Protein AF-A0AAV1R5T8-F1 (afdb_monomer)

Structure (mmCIF, N/CA/C/O backbone):
data_AF-A0AAV1R5T8-F1
#
_entry.id   AF-A0AAV1R5T8-F1
#
loop_
_atom_site.group_PDB
_atom_site.id
_atom_site.type_symbol
_atom_site.label_atom_id
_atom_site.label_alt_id
_atom_site.label_comp_id
_atom_site.label_asym_id
_atom_site.label_entity_id
_atom_site.label_seq_id
_atom_site.pdbx_PDB_ins_code
_atom_site.Cartn_x
_atom_site.Cartn_y
_atom_site.Cartn_z
_atom_site.occupancy
_atom_site.B_iso_or_equiv
_atom_site.auth_seq_id
_atom_site.auth_comp_id
_atom_site.auth_asym_id
_atom_site.auth_atom_id
_atom_site.pdbx_PDB_model_num
ATOM 1 N N . MET A 1 1 ? 47.160 17.106 17.267 1.00 52.09 1 MET A N 1
ATOM 2 C CA . MET A 1 1 ? 46.438 16.425 16.166 1.00 52.09 1 MET A CA 1
ATOM 3 C C . MET A 1 1 ? 45.135 17.166 15.916 1.00 52.09 1 MET A C 1
ATOM 5 O O . MET A 1 1 ? 44.342 17.257 16.837 1.00 52.09 1 MET A O 1
ATOM 9 N N . ILE A 1 2 ? 44.913 17.713 14.718 1.00 58.47 2 ILE A N 1
ATOM 10 C CA . ILE A 1 2 ? 43.617 18.322 14.364 1.00 58.47 2 ILE A CA 1
ATOM 11 C C . ILE A 1 2 ? 42.594 17.185 14.203 1.00 58.47 2 ILE A C 1
ATOM 13 O O . ILE A 1 2 ? 42.818 16.292 13.373 1.00 58.47 2 ILE A O 1
ATOM 17 N N . ALA A 1 3 ? 41.533 17.188 15.016 1.00 66.19 3 ALA A N 1
ATOM 18 C CA . ALA A 1 3 ? 40.432 16.226 14.941 1.00 66.19 3 ALA A CA 1
ATOM 19 C C . ALA A 1 3 ? 39.718 16.327 13.580 1.00 66.19 3 ALA A C 1
ATOM 21 O O . ALA A 1 3 ? 39.621 17.414 13.014 1.00 66.19 3 ALA A O 1
ATOM 22 N N . SER A 1 4 ? 39.272 15.193 13.026 1.00 74.44 4 SER A N 1
ATOM 23 C CA . SER A 1 4 ? 38.380 15.202 11.854 1.00 74.44 4 SER A CA 1
ATOM 24 C C . SER A 1 4 ? 36.944 15.305 12.356 1.00 74.44 4 SER A C 1
ATOM 26 O O . SER A 1 4 ? 36.599 14.602 13.302 1.00 74.44 4 SER A O 1
ATOM 28 N N . LEU A 1 5 ? 36.143 16.178 11.751 1.00 81.00 5 LEU A N 1
ATOM 29 C CA . LEU A 1 5 ? 34.756 16.430 12.127 1.00 81.00 5 LEU A CA 1
ATOM 30 C C . LEU A 1 5 ? 33.837 16.041 10.965 1.00 81.00 5 LEU A C 1
ATOM 32 O O . LEU A 1 5 ? 34.091 16.433 9.831 1.00 81.00 5 LEU A O 1
ATOM 36 N N . LEU A 1 6 ? 32.801 15.258 11.251 1.00 82.75 6 LEU A N 1
ATOM 37 C CA . LEU A 1 6 ? 31.716 14.944 10.324 1.00 82.75 6 LEU A CA 1
ATOM 38 C C . LEU A 1 6 ? 30.458 15.587 10.899 1.00 82.75 6 LEU A C 1
ATOM 40 O O . LEU A 1 6 ? 30.090 15.279 12.032 1.00 82.75 6 LEU A O 1
ATOM 44 N N . VAL A 1 7 ? 29.852 16.509 10.157 1.00 83.25 7 VAL A N 1
ATOM 45 C CA . VAL A 1 7 ? 28.670 17.262 10.591 1.00 83.25 7 VAL A CA 1
ATOM 46 C C . VAL A 1 7 ? 27.479 16.824 9.753 1.00 83.25 7 VAL A C 1
ATOM 48 O O . VAL A 1 7 ? 27.543 16.846 8.527 1.00 83.25 7 VAL A O 1
ATOM 51 N N . PHE A 1 8 ? 26.393 16.438 10.412 1.00 84.75 8 PHE A N 1
ATOM 52 C CA . PHE A 1 8 ? 25.142 16.056 9.767 1.00 84.75 8 PHE A CA 1
ATOM 53 C C . PHE A 1 8 ? 24.194 17.257 9.784 1.00 84.75 8 PHE A C 1
ATOM 55 O O . PHE A 1 8 ? 23.978 17.851 10.838 1.00 84.75 8 PHE A O 1
ATOM 62 N N . LEU A 1 9 ? 23.671 17.627 8.618 1.00 84.38 9 LEU A N 1
ATOM 63 C CA . LEU A 1 9 ? 22.813 18.785 8.393 1.00 84.38 9 LEU A CA 1
ATOM 64 C C . LEU A 1 9 ? 21.430 18.303 7.978 1.00 84.38 9 LEU A C 1
ATOM 66 O O . LEU A 1 9 ? 21.309 17.473 7.078 1.00 84.38 9 LEU A O 1
ATOM 70 N N . SER A 1 10 ? 20.402 18.845 8.610 1.00 84.69 10 SER A N 1
ATOM 71 C CA . SER A 1 10 ? 19.007 18.494 8.360 1.00 84.69 10 SER A CA 1
ATOM 72 C C . SER A 1 10 ? 18.332 19.584 7.524 1.00 84.69 10 SER A C 1
ATOM 74 O O . SER A 1 10 ? 18.304 20.742 7.937 1.00 84.69 10 SER A O 1
ATOM 76 N N . GLY A 1 11 ? 17.777 19.217 6.367 1.00 77.94 11 GLY A N 1
ATOM 77 C CA . GLY A 1 11 ? 17.143 20.148 5.426 1.00 77.94 11 GLY A CA 1
ATOM 78 C C . GLY A 1 11 ? 15.729 20.586 5.812 1.00 77.94 11 GLY A C 1
ATOM 79 O O . GLY A 1 11 ? 15.272 21.636 5.368 1.00 77.94 11 GLY A O 1
ATOM 80 N N . LYS A 1 12 ? 15.047 19.830 6.682 1.00 81.88 12 LYS A N 1
ATOM 81 C CA . LYS A 1 12 ? 13.754 20.194 7.289 1.00 81.88 12 LYS A CA 1
ATOM 82 C C . LYS A 1 12 ? 13.894 20.455 8.789 1.00 81.88 12 LYS A C 1
ATOM 84 O O . LYS A 1 12 ? 12.944 20.249 9.546 1.00 81.88 12 LYS A O 1
ATOM 89 N N . ASP A 1 13 ? 15.075 20.889 9.239 1.00 82.56 13 ASP A N 1
ATOM 90 C CA . ASP A 1 13 ? 15.246 21.291 10.635 1.00 82.56 13 ASP A CA 1
ATOM 91 C C . ASP A 1 13 ? 14.429 22.561 10.905 1.00 82.56 13 ASP A C 1
ATOM 93 O O . ASP A 1 13 ? 14.729 23.629 10.376 1.00 82.56 13 ASP A O 1
ATOM 97 N N . GLN A 1 14 ? 13.370 22.437 11.703 1.00 81.56 14 GLN A N 1
ATOM 98 C CA . GLN A 1 14 ? 12.551 23.573 12.134 1.00 81.56 14 GLN A CA 1
ATOM 99 C C . GLN A 1 14 ? 12.948 24.085 13.526 1.00 81.56 14 GLN A C 1
ATOM 101 O O . GLN A 1 14 ? 12.390 25.080 13.985 1.00 81.56 14 GLN A O 1
ATOM 106 N N . LEU A 1 15 ? 13.870 23.405 14.219 1.00 83.69 15 LEU A N 1
ATOM 107 C CA . LEU A 1 15 ? 14.273 23.738 15.586 1.00 83.69 15 LEU A CA 1
ATOM 108 C C . LEU A 1 15 ? 15.527 24.610 15.617 1.00 83.69 15 LEU A C 1
ATOM 110 O O . LEU A 1 15 ? 15.594 25.536 16.424 1.00 83.69 15 LEU A O 1
ATOM 114 N N . LEU A 1 16 ? 16.510 24.329 14.759 1.00 81.44 16 LEU A N 1
ATOM 115 C CA . LEU A 1 16 ? 17.770 25.071 14.681 1.00 81.44 16 LEU A CA 1
ATOM 116 C C . LEU A 1 16 ? 18.184 25.327 13.222 1.00 81.44 16 LEU A C 1
ATOM 118 O O . LEU A 1 16 ? 17.841 24.538 12.342 1.00 81.44 16 LEU A O 1
ATOM 122 N N . PRO A 1 17 ? 18.974 26.385 12.949 1.00 84.00 17 PRO A N 1
ATOM 123 C CA . PRO A 1 17 ? 19.502 26.675 11.616 1.00 84.00 17 PRO A CA 1
ATOM 124 C C . PRO A 1 17 ? 20.659 25.719 11.268 1.00 84.00 17 PRO A C 1
ATOM 126 O O . PRO A 1 17 ? 21.823 26.112 11.175 1.00 84.00 17 PRO A O 1
ATOM 129 N N . SER A 1 18 ? 20.333 24.431 11.117 1.00 84.81 18 SER A N 1
ATOM 130 C CA . SER A 1 18 ? 21.282 23.326 10.936 1.00 84.81 18 SER A CA 1
ATOM 131 C C . SER A 1 18 ? 22.239 23.573 9.769 1.00 84.81 18 SER A C 1
ATOM 133 O O . SER A 1 18 ? 23.448 23.405 9.913 1.00 84.81 18 SER A O 1
ATOM 135 N N . GLU A 1 19 ? 21.722 24.042 8.631 1.00 81.19 19 GLU A N 1
ATOM 136 C CA . GLU A 1 19 ? 22.526 24.306 7.432 1.00 81.19 19 GLU A CA 1
ATOM 137 C C . GLU A 1 19 ? 23.523 25.450 7.633 1.00 81.19 19 GLU A C 1
ATOM 139 O O . GLU A 1 19 ? 24.717 25.268 7.385 1.00 81.19 19 GLU A O 1
ATOM 144 N N . GLU A 1 20 ? 23.063 26.587 8.161 1.00 82.62 20 GLU A N 1
ATOM 145 C CA . GLU A 1 20 ? 23.909 27.760 8.401 1.00 82.62 20 GLU A CA 1
ATOM 146 C C . GLU A 1 20 ? 25.035 27.447 9.396 1.00 82.62 20 GLU A C 1
ATOM 148 O O . GLU A 1 20 ? 26.203 27.783 9.164 1.00 82.62 20 GLU A O 1
ATOM 153 N N . GLU A 1 21 ? 24.706 26.744 10.484 1.00 85.81 21 GLU A N 1
ATOM 154 C CA . GLU A 1 21 ? 25.679 26.331 11.494 1.00 85.81 21 GLU A CA 1
ATOM 155 C C . GLU A 1 21 ? 26.662 25.291 10.938 1.00 85.81 21 GLU A C 1
ATOM 157 O O . GLU A 1 21 ? 27.874 25.365 11.171 1.00 85.81 21 GLU A O 1
ATOM 162 N N . GLY A 1 22 ? 26.169 24.377 10.104 1.00 84.31 22 GLY A N 1
ATOM 163 C CA . GLY A 1 22 ? 26.983 23.466 9.314 1.00 84.31 22 GLY A CA 1
ATOM 164 C C . GLY A 1 22 ? 28.006 24.177 8.439 1.00 84.31 22 GLY A C 1
ATOM 165 O O . GLY A 1 22 ? 29.194 23.836 8.470 1.00 84.31 22 GLY A O 1
ATOM 166 N N . GLN A 1 23 ? 27.581 25.173 7.657 1.00 81.19 23 GLN A N 1
ATOM 167 C CA . GLN A 1 23 ? 28.487 25.987 6.840 1.00 81.19 23 GLN A CA 1
ATOM 168 C C . GLN A 1 23 ? 29.521 26.704 7.711 1.00 81.19 23 GLN A C 1
ATOM 170 O O . GLN A 1 23 ? 30.706 26.743 7.359 1.00 81.19 23 GLN A O 1
ATOM 175 N N . ARG A 1 24 ? 29.106 27.252 8.859 1.00 86.44 24 ARG A N 1
ATOM 176 C CA . ARG A 1 24 ? 30.006 27.939 9.794 1.00 86.44 24 ARG A CA 1
ATOM 177 C C . ARG A 1 24 ? 31.109 27.004 10.292 1.00 86.44 24 ARG A C 1
ATOM 179 O O . ARG A 1 24 ? 32.288 27.363 10.221 1.00 86.44 24 ARG A O 1
ATOM 186 N N . LEU A 1 25 ? 30.753 25.795 10.735 1.00 83.12 25 LEU A N 1
ATOM 187 C CA . LEU A 1 25 ? 31.705 24.774 11.192 1.00 83.12 25 LEU A CA 1
ATOM 188 C C . LEU A 1 25 ? 32.629 24.301 10.066 1.00 83.12 25 LEU A C 1
ATOM 190 O O . LEU A 1 25 ? 33.838 24.165 10.268 1.00 83.12 25 LEU A O 1
ATOM 194 N N . PHE A 1 26 ? 32.090 24.109 8.863 1.00 79.44 26 PHE A N 1
ATOM 195 C CA . PHE A 1 26 ? 32.865 23.734 7.682 1.00 79.44 26 PHE A CA 1
ATOM 196 C C . PHE A 1 26 ? 33.926 24.779 7.304 1.00 79.44 26 PHE A C 1
ATOM 198 O O . PHE A 1 26 ? 35.073 24.429 6.993 1.00 79.44 26 PHE A O 1
ATOM 205 N N . ARG A 1 27 ? 33.581 26.071 7.395 1.00 79.12 27 ARG A N 1
ATOM 206 C CA . ARG A 1 27 ? 34.517 27.188 7.181 1.00 79.12 27 ARG A CA 1
ATOM 207 C C . ARG A 1 27 ? 35.573 27.258 8.289 1.00 79.12 27 ARG A C 1
ATOM 209 O O . ARG A 1 27 ? 36.755 27.402 7.985 1.00 79.12 27 ARG A O 1
ATOM 216 N N . ALA A 1 28 ? 35.170 27.092 9.548 1.00 81.62 28 ALA A N 1
ATOM 217 C CA . ALA A 1 28 ? 36.048 27.246 10.709 1.00 81.62 28 ALA A CA 1
ATOM 218 C C . ALA A 1 28 ? 37.035 26.080 10.920 1.00 81.62 28 ALA A C 1
ATOM 220 O O . ALA A 1 28 ? 38.149 26.298 11.397 1.00 81.62 28 ALA A O 1
ATOM 221 N N . ILE A 1 29 ? 36.656 24.840 10.583 1.00 79.38 29 ILE A N 1
ATOM 222 C CA . ILE A 1 29 ? 37.430 23.640 10.942 1.00 79.38 29 ILE A CA 1
ATOM 223 C C . ILE A 1 29 ? 38.128 23.051 9.703 1.00 79.38 29 ILE A C 1
ATOM 225 O O . ILE A 1 29 ? 37.461 22.665 8.742 1.00 79.38 29 ILE A O 1
ATOM 229 N N . PRO A 1 30 ? 39.473 22.922 9.687 1.00 71.56 30 PRO A N 1
ATOM 230 C CA . PRO A 1 30 ? 40.217 22.444 8.515 1.00 71.56 30 PRO A CA 1
ATOM 231 C C . PRO A 1 30 ? 39.882 21.020 8.046 1.00 71.56 30 PRO A C 1
ATOM 233 O O . PRO A 1 30 ? 39.973 20.743 6.856 1.00 71.56 30 PRO A O 1
ATOM 236 N N . LYS A 1 31 ? 39.489 20.115 8.954 1.00 74.75 31 LYS A N 1
ATOM 237 C CA . LYS A 1 31 ? 39.166 18.706 8.651 1.00 74.75 31 LYS A CA 1
ATOM 238 C C . LYS A 1 31 ? 37.678 18.392 8.858 1.00 74.75 31 LYS A C 1
ATOM 240 O O . LYS A 1 31 ? 37.362 17.384 9.484 1.00 74.75 31 LYS A O 1
ATOM 245 N N . CYS A 1 32 ? 36.801 19.270 8.377 1.00 76.81 32 CYS A N 1
ATOM 246 C CA . CYS A 1 32 ? 35.347 19.120 8.452 1.00 76.81 32 CYS A CA 1
ATOM 247 C C . CYS A 1 32 ? 34.764 18.564 7.139 1.00 76.81 32 CYS A C 1
ATOM 249 O O . CYS A 1 32 ? 35.170 19.020 6.072 1.00 76.81 32 CYS A O 1
ATOM 251 N N . GLU A 1 33 ? 33.822 17.622 7.221 1.00 78.31 33 GLU A N 1
ATOM 252 C CA . GLU A 1 33 ? 32.957 17.157 6.123 1.00 78.31 33 GLU A CA 1
ATOM 253 C C . GLU A 1 33 ? 31.493 17.368 6.545 1.00 78.31 33 GLU A C 1
ATOM 255 O O . GLU A 1 33 ? 31.105 16.943 7.632 1.00 78.31 33 GLU A O 1
ATOM 260 N N . ASN A 1 34 ? 30.684 18.013 5.698 1.00 78.88 34 ASN A N 1
ATOM 261 C CA . ASN A 1 34 ? 29.251 18.208 5.941 1.00 78.88 34 ASN A CA 1
ATOM 262 C C . ASN A 1 34 ? 28.425 17.182 5.155 1.00 78.88 34 ASN A C 1
ATOM 264 O O . ASN A 1 34 ? 28.706 16.921 3.983 1.00 78.88 34 ASN A O 1
ATOM 268 N N . ARG A 1 35 ? 27.371 16.648 5.775 1.00 76.94 35 ARG A N 1
ATOM 269 C CA . ARG A 1 35 ? 26.418 15.706 5.180 1.00 76.94 35 ARG A CA 1
ATOM 270 C C . ARG A 1 35 ? 25.002 16.227 5.321 1.00 76.94 35 ARG A C 1
ATOM 272 O O . ARG A 1 35 ? 24.477 16.238 6.423 1.00 76.94 35 ARG A O 1
ATOM 279 N N . ARG A 1 36 ? 24.398 16.652 4.212 1.00 77.31 36 ARG A N 1
ATOM 280 C CA . ARG A 1 36 ? 23.038 17.199 4.184 1.00 77.31 36 ARG A CA 1
ATOM 281 C C . ARG A 1 36 ? 22.009 16.110 3.893 1.00 77.31 36 ARG A C 1
ATOM 283 O O . ARG A 1 36 ? 22.187 15.339 2.956 1.00 77.31 36 ARG A O 1
ATOM 290 N N . PHE A 1 37 ? 20.930 16.102 4.667 1.00 78.00 37 PHE A N 1
ATOM 291 C CA . PHE A 1 37 ? 19.773 15.226 4.523 1.00 78.00 37 PHE A CA 1
ATOM 292 C C . PHE A 1 37 ? 18.547 16.097 4.254 1.00 78.00 37 PHE A C 1
ATOM 294 O O . PHE A 1 37 ? 17.974 16.668 5.178 1.00 78.00 37 PHE A O 1
ATOM 301 N N . ASN A 1 38 ? 18.181 16.247 2.978 1.00 73.06 38 ASN A N 1
ATOM 302 C CA . ASN A 1 38 ? 17.183 17.231 2.533 1.00 73.06 38 ASN A CA 1
ATOM 303 C C . ASN A 1 38 ? 15.792 17.012 3.145 1.00 73.06 38 ASN A C 1
ATOM 305 O O . ASN A 1 38 ? 15.079 17.977 3.397 1.00 73.06 38 ASN A O 1
ATOM 309 N N . ASP A 1 39 ? 15.420 15.755 3.386 1.00 75.25 39 ASP A N 1
ATOM 310 C CA . ASP A 1 39 ? 14.096 15.378 3.884 1.00 75.25 39 ASP A CA 1
ATOM 311 C C . ASP A 1 39 ? 14.064 15.038 5.373 1.00 75.25 39 ASP A C 1
ATOM 313 O O . ASP A 1 39 ? 12.988 14.752 5.898 1.00 75.25 39 ASP A O 1
ATOM 317 N N . SER A 1 40 ? 15.213 15.115 6.043 1.00 79.00 40 SER A N 1
ATOM 318 C CA . SER A 1 40 ? 15.314 14.856 7.473 1.00 79.00 40 SER A CA 1
ATOM 319 C C . SER A 1 40 ? 15.034 16.102 8.291 1.00 79.00 40 SER A C 1
ATOM 321 O O . SER A 1 40 ? 15.310 17.216 7.843 1.00 79.00 40 SER A O 1
ATOM 323 N N . GLY A 1 41 ? 14.467 15.894 9.476 1.00 83.56 41 GLY A N 1
ATOM 324 C CA . GLY A 1 41 ? 14.298 16.887 10.524 1.00 83.56 41 GLY A CA 1
ATOM 325 C C . GLY A 1 41 ? 15.442 16.855 11.541 1.00 83.56 41 GLY A C 1
ATOM 326 O O . GLY A 1 41 ? 16.434 16.138 11.399 1.00 83.56 41 GLY A O 1
ATOM 327 N N . HIS A 1 42 ? 15.284 17.632 12.615 1.00 85.00 42 HIS A N 1
ATOM 328 C CA . HIS A 1 42 ? 16.313 17.841 13.642 1.00 85.00 42 HIS A CA 1
ATOM 329 C C . HIS A 1 42 ? 16.928 16.540 14.198 1.00 85.00 42 HIS A C 1
ATOM 331 O O . HIS A 1 42 ? 18.110 16.482 14.532 1.00 85.00 42 HIS A O 1
ATOM 337 N N . PHE A 1 43 ? 16.136 15.466 14.258 1.00 84.69 43 PHE A N 1
ATOM 338 C CA . PHE A 1 43 ? 16.534 14.158 14.778 1.00 84.69 43 PHE A CA 1
ATOM 339 C C . PHE A 1 43 ? 16.965 13.173 13.678 1.00 84.69 43 PHE A C 1
ATOM 341 O O . PHE A 1 43 ? 16.657 11.988 13.757 1.00 84.69 43 PHE A O 1
ATOM 348 N N . LEU A 1 44 ? 17.712 13.641 12.673 1.00 80.00 44 LEU A N 1
ATOM 349 C CA . LEU A 1 44 ? 18.084 12.867 11.477 1.00 80.00 44 LEU A CA 1
ATOM 350 C C . LEU A 1 44 ? 18.693 11.474 11.744 1.00 80.00 44 LEU A C 1
ATOM 352 O O . LEU A 1 44 ? 18.523 10.570 10.931 1.00 80.00 44 LEU A O 1
ATOM 356 N N . LEU A 1 45 ? 19.401 11.268 12.864 1.00 79.06 45 LEU A N 1
ATOM 357 C CA . LEU A 1 45 ? 20.021 9.975 13.208 1.00 79.06 45 LEU A CA 1
ATOM 358 C C . LEU A 1 45 ? 19.019 8.928 13.730 1.00 79.06 45 LEU A C 1
ATOM 360 O O . LEU A 1 45 ? 19.389 7.767 13.877 1.00 79.06 45 LEU A O 1
ATOM 364 N N . LEU A 1 46 ? 17.783 9.336 14.033 1.00 77.50 46 LEU A N 1
ATOM 365 C CA . LEU A 1 46 ? 16.691 8.462 14.478 1.00 77.50 46 LEU A CA 1
ATOM 366 C C . LEU A 1 46 ? 15.700 8.139 13.349 1.00 77.50 46 LEU A C 1
ATOM 368 O O . LEU A 1 46 ? 14.744 7.400 13.565 1.00 77.50 46 LEU A O 1
ATOM 372 N N . GLU A 1 47 ? 15.891 8.713 12.162 1.00 78.94 47 GLU A N 1
ATOM 373 C CA . GLU A 1 47 ? 14.993 8.512 11.029 1.00 78.94 47 GLU A CA 1
ATOM 374 C C . GLU A 1 47 ? 15.323 7.226 10.259 1.00 78.94 47 GLU A C 1
ATOM 376 O O . GLU A 1 47 ? 16.484 6.931 9.952 1.00 78.94 47 GLU A O 1
ATOM 381 N N . ASP A 1 48 ? 14.276 6.469 9.917 1.00 61.31 48 ASP A N 1
ATOM 382 C CA . ASP A 1 48 ? 14.380 5.233 9.140 1.00 61.31 48 ASP A CA 1
ATOM 383 C C . ASP A 1 48 ? 15.056 5.514 7.781 1.00 61.31 48 ASP A C 1
ATOM 385 O O . ASP A 1 48 ? 14.572 6.300 6.971 1.00 61.31 48 ASP A O 1
ATOM 389 N N . GLY A 1 49 ? 16.182 4.839 7.516 1.00 64.69 49 GLY A N 1
ATOM 390 C CA . GLY A 1 49 ? 16.945 4.961 6.265 1.00 64.69 49 GLY A CA 1
ATOM 391 C C . GLY A 1 49 ? 18.346 5.568 6.409 1.00 64.69 49 GLY A C 1
ATOM 392 O O . GLY A 1 49 ? 19.174 5.361 5.510 1.00 64.69 49 GLY A O 1
ATOM 393 N N . ASN A 1 50 ? 18.641 6.210 7.544 1.00 72.38 50 ASN A N 1
ATOM 394 C CA . ASN A 1 50 ? 19.930 6.838 7.851 1.00 72.38 50 ASN A CA 1
ATOM 395 C C . ASN A 1 50 ? 20.826 5.910 8.698 1.00 72.38 50 ASN A C 1
ATOM 397 O O . ASN A 1 50 ? 20.891 6.019 9.919 1.00 72.38 50 ASN A O 1
ATOM 401 N N . ASP A 1 51 ? 21.541 4.981 8.052 1.00 77.94 51 ASP A N 1
ATOM 402 C CA . ASP A 1 51 ? 22.509 4.104 8.733 1.00 77.94 51 ASP A CA 1
ATOM 403 C C . ASP A 1 51 ? 23.845 4.832 8.952 1.00 77.94 51 ASP A C 1
ATOM 405 O O . ASP A 1 51 ? 24.639 5.026 8.025 1.00 77.94 51 ASP A O 1
ATOM 409 N N . LEU A 1 52 ? 24.112 5.207 10.206 1.00 81.38 52 LEU A N 1
ATOM 410 C CA . LEU A 1 52 ? 25.342 5.885 10.609 1.00 81.38 52 LEU A CA 1
ATOM 411 C C . LEU A 1 52 ? 26.606 5.089 10.245 1.00 81.38 52 LEU A C 1
ATOM 413 O O . LEU A 1 52 ? 27.615 5.688 9.869 1.00 81.38 52 LEU A O 1
ATOM 417 N N . ALA A 1 53 ? 26.575 3.755 10.318 1.00 80.88 53 ALA A N 1
ATOM 418 C CA . ALA A 1 53 ? 27.724 2.929 9.964 1.00 80.88 53 ALA A CA 1
ATOM 419 C C . ALA A 1 53 ? 28.010 3.001 8.458 1.00 80.88 53 ALA A C 1
ATOM 421 O O . ALA A 1 53 ? 29.169 3.168 8.066 1.00 80.88 53 ALA A O 1
ATOM 422 N N . THR A 1 54 ? 26.974 2.939 7.617 1.00 80.12 54 THR A N 1
ATOM 423 C CA . THR A 1 54 ? 27.107 3.124 6.164 1.00 80.12 54 THR A CA 1
ATOM 424 C C . THR A 1 54 ? 27.620 4.521 5.828 1.00 80.12 54 THR A C 1
ATOM 426 O O . THR A 1 54 ? 28.579 4.638 5.067 1.00 80.12 54 THR A O 1
ATOM 429 N N . ILE A 1 55 ? 27.084 5.567 6.466 1.00 78.81 55 ILE A N 1
ATOM 430 C CA . ILE A 1 55 ? 27.513 6.953 6.222 1.00 78.81 55 ILE A CA 1
ATOM 431 C C . ILE A 1 55 ? 28.984 7.148 6.616 1.00 78.81 55 ILE A C 1
ATOM 433 O O . ILE A 1 55 ? 29.743 7.799 5.895 1.00 78.81 55 ILE A O 1
ATOM 437 N N . ILE A 1 56 ? 29.431 6.555 7.730 1.00 81.00 56 ILE A N 1
ATOM 438 C CA . ILE A 1 56 ? 30.837 6.606 8.162 1.00 81.00 56 ILE A CA 1
ATOM 439 C C . ILE A 1 56 ? 31.751 5.878 7.165 1.00 81.00 56 ILE A C 1
ATOM 441 O O . ILE A 1 56 ? 32.797 6.426 6.806 1.00 81.00 56 ILE A O 1
ATOM 445 N N . LYS A 1 57 ? 31.371 4.682 6.687 1.00 81.00 57 LYS A N 1
ATOM 446 C CA . LYS A 1 57 ? 32.109 3.957 5.629 1.00 81.00 57 LYS A CA 1
ATOM 447 C C . LYS A 1 57 ? 32.166 4.765 4.331 1.00 81.00 57 LYS A C 1
ATOM 449 O O . LYS A 1 57 ? 33.186 4.788 3.649 1.00 81.00 57 LYS A O 1
ATOM 454 N N . GLY A 1 58 ? 31.063 5.431 4.014 1.00 74.94 58 GLY A N 1
ATOM 455 C CA . GLY A 1 58 ? 30.873 6.271 2.848 1.00 74.94 58 GLY A CA 1
ATOM 456 C C . GLY A 1 58 ? 31.497 7.659 2.952 1.00 74.94 58 GLY A C 1
ATOM 457 O O . GLY A 1 58 ? 31.445 8.401 1.978 1.00 74.94 58 GLY A O 1
ATOM 458 N N . SER A 1 59 ? 32.071 8.044 4.096 1.00 76.06 59 SER A N 1
ATOM 459 C CA . SER A 1 59 ? 32.695 9.356 4.323 1.00 76.06 59 SER A CA 1
ATOM 460 C C . SER A 1 59 ? 34.189 9.342 4.021 1.00 76.06 59 SER A C 1
ATOM 462 O O . SER A 1 59 ? 34.884 8.349 4.241 1.00 76.06 59 SER A O 1
ATOM 464 N N . ALA A 1 60 ? 34.716 10.445 3.479 1.00 66.88 60 ALA A N 1
ATOM 465 C CA . ALA A 1 60 ? 36.066 10.463 2.929 1.00 66.88 60 ALA A CA 1
ATOM 466 C C . ALA A 1 60 ? 37.106 10.354 4.052 1.00 66.88 60 ALA A C 1
ATOM 468 O O . ALA A 1 60 ? 37.379 11.302 4.795 1.00 66.88 60 ALA A O 1
ATOM 469 N N . ALA A 1 61 ? 37.737 9.184 4.155 1.00 64.56 61 ALA A N 1
ATOM 470 C CA . ALA A 1 61 ? 38.803 8.902 5.107 1.00 64.56 61 ALA A CA 1
ATOM 471 C C . ALA A 1 61 ? 38.405 9.048 6.596 1.00 64.56 61 ALA A C 1
ATOM 473 O O . ALA A 1 61 ? 39.276 9.283 7.438 1.00 64.56 61 ALA A O 1
ATOM 474 N N . PHE A 1 62 ? 37.111 8.974 6.934 1.00 72.75 62 PHE A N 1
ATOM 475 C CA . PHE A 1 62 ? 36.639 9.201 8.307 1.00 72.75 62 PHE A CA 1
ATOM 476 C C . PHE A 1 62 ? 36.875 7.985 9.216 1.00 72.75 62 PHE A C 1
ATOM 478 O O . PHE A 1 62 ? 37.356 8.131 10.340 1.00 72.75 62 PHE A O 1
ATOM 485 N N . TYR A 1 63 ? 36.630 6.779 8.699 1.00 75.81 63 TYR A N 1
ATOM 486 C CA . TYR A 1 63 ? 36.990 5.527 9.363 1.00 75.81 63 TYR A CA 1
ATOM 487 C C . TYR A 1 63 ? 38.476 5.215 9.156 1.00 75.81 63 TYR A C 1
ATOM 489 O O . TYR A 1 63 ? 38.918 5.099 8.020 1.00 75.81 63 TYR A O 1
ATOM 497 N N . ARG A 1 64 ? 39.268 5.068 10.222 1.00 77.06 64 ARG A N 1
ATOM 498 C CA . ARG A 1 64 ? 40.697 4.709 10.141 1.00 77.06 64 ARG A CA 1
ATOM 499 C C . ARG A 1 64 ? 41.101 3.828 11.316 1.00 77.06 64 ARG A C 1
ATOM 501 O O . ARG A 1 64 ? 40.665 4.089 12.437 1.00 77.06 64 ARG A O 1
ATOM 508 N N . ARG A 1 65 ? 41.956 2.829 11.086 1.00 78.06 65 ARG A N 1
ATOM 509 C CA . ARG A 1 65 ? 42.529 1.988 12.156 1.00 78.06 65 ARG A CA 1
ATOM 510 C C . ARG A 1 65 ? 43.886 2.500 12.646 1.00 78.06 65 ARG A C 1
ATOM 512 O O . ARG A 1 65 ? 44.330 2.111 13.720 1.00 78.06 65 ARG A O 1
ATOM 519 N N . GLY A 1 66 ? 44.532 3.382 11.879 1.00 74.31 66 GLY A N 1
ATOM 520 C CA . GLY A 1 66 ? 45.821 3.997 12.206 1.00 74.31 66 GLY A CA 1
ATOM 521 C C . GLY A 1 66 ? 45.784 5.527 12.315 1.00 74.31 66 GLY A C 1
ATOM 522 O O . GLY A 1 66 ? 44.734 6.168 12.269 1.00 74.31 66 GLY A O 1
ATOM 523 N N . ILE A 1 67 ? 46.972 6.133 12.439 1.00 72.38 67 ILE A N 1
ATOM 524 C CA . ILE A 1 67 ? 47.149 7.598 12.516 1.00 72.38 67 ILE A CA 1
ATOM 525 C C . ILE A 1 67 ? 46.664 8.280 11.224 1.00 72.38 67 ILE A C 1
ATOM 527 O O . ILE A 1 67 ? 46.016 9.331 11.269 1.00 72.38 67 ILE A O 1
ATOM 531 N N . CYS A 1 68 ? 46.932 7.659 10.078 1.00 75.38 68 CYS A N 1
ATOM 532 C CA . CYS A 1 68 ? 46.463 8.081 8.762 1.00 75.38 68 CYS A CA 1
ATOM 533 C C . CYS A 1 68 ? 45.461 7.056 8.222 1.00 75.38 68 CYS A C 1
ATOM 535 O O . CYS A 1 68 ? 45.585 5.872 8.519 1.00 75.38 68 CYS A O 1
ATOM 537 N N . HIS A 1 69 ? 44.483 7.524 7.446 1.00 81.56 69 HIS A N 1
ATOM 538 C CA . HIS A 1 69 ? 43.541 6.644 6.758 1.00 81.56 69 HIS A CA 1
ATOM 539 C C . HIS A 1 69 ? 44.222 5.929 5.589 1.00 81.56 69 HIS A C 1
ATOM 541 O O . HIS A 1 69 ? 44.932 6.568 4.807 1.00 81.56 69 HIS A O 1
ATOM 547 N N . ASP A 1 70 ? 43.956 4.635 5.450 1.00 86.62 70 ASP A N 1
ATOM 548 C CA . ASP A 1 70 ? 44.439 3.790 4.366 1.00 86.62 70 ASP A CA 1
ATOM 549 C C . ASP A 1 70 ? 43.269 3.179 3.582 1.00 86.62 70 ASP A C 1
ATOM 551 O O . ASP A 1 70 ? 42.600 2.265 4.054 1.00 86.62 70 ASP A O 1
ATOM 555 N N . TYR A 1 71 ? 43.049 3.641 2.350 1.00 84.94 71 TYR A N 1
ATOM 556 C CA . TYR A 1 71 ? 41.893 3.248 1.527 1.00 84.94 71 TYR A CA 1
ATOM 557 C C . TYR A 1 71 ? 41.811 1.750 1.184 1.00 84.94 71 TYR A C 1
ATOM 559 O O . TYR A 1 71 ? 40.762 1.273 0.747 1.00 84.94 71 TYR A O 1
ATOM 567 N N . VAL A 1 72 ? 42.905 0.999 1.344 1.00 88.06 72 VAL A N 1
ATOM 568 C CA . VAL A 1 72 ? 42.926 -0.447 1.092 1.00 88.06 72 VAL A CA 1
ATOM 569 C C . VAL A 1 72 ? 42.792 -1.220 2.400 1.00 88.06 72 VAL A C 1
ATOM 571 O O . VAL A 1 72 ? 41.977 -2.133 2.485 1.00 88.06 72 VAL A O 1
ATOM 574 N N . SER A 1 73 ? 43.556 -0.834 3.420 1.00 86.25 73 SER A N 1
ATOM 575 C CA . SER A 1 73 ? 43.699 -1.578 4.679 1.00 86.25 73 SER A CA 1
ATOM 576 C C . SER A 1 73 ? 42.592 -1.266 5.693 1.00 86.25 73 SER A C 1
ATOM 578 O O . SER A 1 73 ? 42.223 -2.132 6.485 1.00 86.25 73 SER A O 1
ATOM 580 N N . ASP A 1 74 ? 42.045 -0.047 5.660 1.00 87.25 74 ASP A N 1
ATOM 581 C CA . ASP A 1 74 ? 40.906 0.371 6.487 1.00 87.25 74 ASP A CA 1
ATOM 582 C C . ASP A 1 74 ? 39.554 0.064 5.819 1.00 87.25 74 ASP A C 1
ATOM 584 O O . ASP A 1 74 ? 38.504 0.358 6.387 1.00 87.25 74 ASP A O 1
ATOM 588 N N . TYR A 1 75 ? 39.547 -0.521 4.617 1.00 88.38 75 TYR A N 1
ATOM 589 C CA . TYR A 1 75 ? 38.310 -0.821 3.903 1.00 88.38 75 TYR A CA 1
ATOM 590 C C . TYR A 1 75 ? 37.486 -1.904 4.613 1.00 88.38 75 TYR A C 1
ATOM 592 O O . TYR A 1 75 ? 37.996 -2.971 4.962 1.00 88.38 75 TYR A O 1
ATOM 600 N N . ILE A 1 76 ? 36.189 -1.640 4.776 1.00 86.94 76 ILE A N 1
ATOM 601 C CA . ILE A 1 76 ? 35.208 -2.605 5.276 1.00 86.94 76 ILE A CA 1
ATOM 602 C C . ILE A 1 76 ? 34.304 -3.004 4.102 1.00 86.94 76 ILE A C 1
ATOM 604 O O . ILE A 1 76 ? 33.653 -2.121 3.542 1.00 86.94 76 ILE A O 1
ATOM 608 N N . PRO A 1 77 ? 34.230 -4.299 3.737 1.00 86.69 77 PRO A N 1
ATOM 609 C CA . PRO A 1 77 ? 33.311 -4.772 2.704 1.00 86.69 77 PRO A CA 1
ATOM 610 C C . PRO A 1 77 ? 31.842 -4.432 3.013 1.00 86.69 77 PRO A C 1
ATOM 612 O O . PRO A 1 77 ? 31.456 -4.397 4.189 1.00 86.69 77 PRO A O 1
ATOM 615 N N . PRO A 1 78 ? 31.006 -4.204 1.985 1.00 86.44 78 PRO A N 1
ATOM 616 C CA . PRO A 1 78 ? 29.595 -3.913 2.181 1.00 86.44 78 PRO A CA 1
ATOM 617 C C . PRO A 1 78 ? 28.856 -5.141 2.723 1.00 86.44 78 PRO A C 1
ATOM 619 O O . PRO A 1 78 ? 29.134 -6.284 2.362 1.00 86.44 78 PRO A O 1
ATOM 622 N N . THR A 1 79 ? 27.887 -4.895 3.595 1.00 84.88 79 THR A N 1
ATOM 623 C CA . THR A 1 79 ? 26.948 -5.903 4.096 1.00 84.88 79 THR A CA 1
ATOM 624 C C . THR A 1 79 ? 25.916 -6.267 3.021 1.00 84.88 79 THR A C 1
ATOM 626 O O . THR A 1 79 ? 25.647 -5.458 2.130 1.00 84.88 79 THR A O 1
ATOM 629 N N . PRO A 1 80 ? 25.248 -7.434 3.114 1.00 80.69 80 PRO A N 1
ATOM 630 C CA . PRO A 1 80 ? 24.173 -7.790 2.184 1.00 80.69 80 PRO A CA 1
ATOM 631 C C . PRO A 1 80 ? 23.044 -6.749 2.112 1.00 80.69 80 PRO A C 1
ATOM 633 O O . PRO A 1 80 ? 22.471 -6.538 1.046 1.00 80.69 80 PRO A O 1
ATOM 636 N N . SER A 1 81 ? 22.747 -6.067 3.226 1.00 78.00 81 SER A N 1
ATOM 637 C CA . SER A 1 81 ? 21.759 -4.981 3.275 1.00 78.00 81 SER A CA 1
ATOM 638 C C . SER A 1 81 ? 22.212 -3.759 2.471 1.00 78.00 81 SER A C 1
ATOM 640 O O . SER A 1 81 ? 21.445 -3.235 1.667 1.00 78.00 81 SER A O 1
ATOM 642 N N . GLU A 1 82 ? 23.477 -3.347 2.619 1.00 79.50 82 GLU A N 1
ATOM 643 C CA . GLU A 1 82 ? 24.068 -2.240 1.852 1.00 79.50 82 GLU A CA 1
ATOM 644 C C . GLU A 1 82 ? 24.098 -2.559 0.348 1.00 79.50 82 GLU A C 1
ATOM 646 O O . GLU A 1 82 ? 23.710 -1.719 -0.465 1.00 79.50 82 GLU A O 1
ATOM 651 N N . VAL A 1 83 ? 24.463 -3.793 -0.025 1.00 79.06 83 VAL A N 1
ATOM 652 C CA . VAL A 1 83 ? 24.426 -4.264 -1.423 1.00 79.06 83 VAL A CA 1
ATOM 653 C C . VAL A 1 83 ? 22.998 -4.242 -1.972 1.00 79.06 83 VAL A C 1
ATOM 655 O O . VAL A 1 83 ? 22.768 -3.731 -3.068 1.00 79.06 83 VAL A O 1
ATOM 658 N N . LYS A 1 84 ? 22.019 -4.744 -1.207 1.00 76.19 84 LYS A N 1
ATOM 659 C CA . LYS A 1 84 ? 20.605 -4.737 -1.601 1.00 76.19 84 LYS A CA 1
ATOM 660 C C . LYS A 1 84 ? 20.068 -3.315 -1.760 1.00 76.19 84 LYS A C 1
ATOM 662 O O . LYS A 1 84 ? 19.405 -3.031 -2.749 1.00 76.19 84 LYS A O 1
ATOM 667 N N . LYS A 1 85 ? 20.371 -2.413 -0.823 1.00 73.69 85 LYS A N 1
ATOM 668 C CA . LYS A 1 85 ? 19.950 -1.006 -0.876 1.00 73.69 85 LYS A CA 1
ATOM 669 C C . LYS A 1 85 ? 20.494 -0.325 -2.133 1.00 73.69 85 LYS A C 1
ATOM 671 O O . LYS A 1 85 ? 19.728 0.302 -2.855 1.00 73.69 85 LYS A O 1
ATOM 676 N N . LEU A 1 86 ? 21.781 -0.508 -2.438 1.00 67.62 86 LEU A N 1
ATOM 677 C CA . LEU A 1 86 ? 22.410 0.015 -3.657 1.00 67.62 86 LEU A CA 1
ATOM 678 C C . LEU A 1 86 ? 21.787 -0.553 -4.937 1.00 67.62 86 LEU A C 1
ATOM 680 O O . LEU A 1 86 ? 21.590 0.187 -5.905 1.00 67.62 86 LEU A O 1
ATOM 684 N N . TYR A 1 87 ? 21.454 -1.845 -4.928 1.00 66.25 87 TYR A N 1
ATOM 685 C CA . TYR A 1 87 ? 20.749 -2.489 -6.028 1.00 66.25 87 TYR A CA 1
ATOM 686 C C . TYR A 1 87 ? 19.353 -1.893 -6.230 1.00 66.25 87 TYR A C 1
ATOM 688 O O . TYR A 1 87 ? 19.024 -1.547 -7.355 1.00 66.25 87 TYR A O 1
ATOM 696 N N . GLU A 1 88 ? 18.563 -1.704 -5.167 1.00 65.31 88 GLU A N 1
ATOM 697 C CA . GLU A 1 88 ? 17.228 -1.090 -5.258 1.00 65.31 88 GLU A CA 1
ATOM 698 C C . GLU A 1 88 ? 17.295 0.372 -5.731 1.00 65.31 88 GLU A C 1
ATOM 700 O O . GLU A 1 88 ? 16.557 0.748 -6.639 1.00 65.31 88 GLU A O 1
ATOM 705 N N . LEU A 1 89 ? 18.238 1.170 -5.209 1.00 62.22 89 LEU A N 1
ATOM 706 C CA . LEU A 1 89 ? 18.502 2.546 -5.667 1.00 62.22 89 LEU A CA 1
ATOM 707 C C . LEU A 1 89 ? 18.832 2.611 -7.164 1.00 62.22 89 LEU A C 1
ATOM 709 O O . LEU A 1 89 ? 18.443 3.551 -7.853 1.00 62.22 89 LEU A O 1
ATOM 713 N N . SER A 1 90 ? 19.542 1.603 -7.671 1.00 60.28 90 SER A N 1
ATOM 714 C CA . SER A 1 90 ? 19.973 1.534 -9.070 1.00 60.28 90 SER A CA 1
ATOM 715 C C . SER A 1 90 ? 19.064 0.658 -9.932 1.00 60.28 90 SER A C 1
ATOM 717 O O . SER A 1 90 ? 19.342 0.484 -11.116 1.00 60.28 90 SER A O 1
ATOM 719 N N . ARG A 1 91 ? 17.982 0.096 -9.379 1.00 62.28 91 ARG A N 1
ATOM 720 C CA . ARG A 1 91 ? 17.207 -0.985 -10.004 1.00 62.28 91 ARG A CA 1
ATOM 721 C C . ARG A 1 91 ? 16.599 -0.561 -11.327 1.00 62.28 91 ARG A C 1
ATOM 723 O O . ARG A 1 91 ? 16.679 -1.305 -12.297 1.00 62.28 91 ARG A O 1
ATOM 730 N N . LEU A 1 92 ? 16.037 0.643 -11.383 1.00 55.75 92 LEU A N 1
ATOM 731 C CA . LEU A 1 92 ? 15.484 1.200 -12.616 1.00 55.75 92 LEU A CA 1
ATOM 732 C C . LEU A 1 92 ? 16.572 1.413 -13.673 1.00 55.75 92 LEU A C 1
ATOM 734 O O . LEU A 1 92 ? 16.364 1.054 -14.825 1.00 55.75 92 LEU A O 1
ATOM 738 N N . SER A 1 93 ? 17.748 1.913 -13.280 1.00 60.06 93 SER A N 1
ATOM 739 C CA . SER A 1 93 ? 18.899 2.073 -14.180 1.00 60.06 93 SER A CA 1
ATOM 740 C C . SER A 1 93 ? 19.423 0.723 -14.682 1.00 60.06 93 SER A C 1
ATOM 742 O O . SER A 1 93 ? 19.663 0.559 -15.873 1.00 60.06 93 SER A O 1
ATOM 744 N N . LEU A 1 94 ? 19.516 -0.284 -13.810 1.00 63.75 94 LEU A N 1
ATOM 745 C CA . LEU A 1 94 ? 19.940 -1.644 -14.154 1.00 63.75 94 LEU A CA 1
ATOM 746 C C . LEU A 1 94 ? 18.937 -2.347 -15.081 1.00 63.75 94 LEU A C 1
ATOM 748 O O . LEU A 1 94 ? 19.343 -2.998 -16.043 1.00 63.75 94 LEU A O 1
ATOM 752 N N . LEU A 1 95 ? 17.636 -2.184 -14.830 1.00 61.47 95 LEU A N 1
ATOM 753 C CA . LEU A 1 95 ? 16.566 -2.699 -15.688 1.00 61.47 95 LEU A CA 1
ATOM 754 C C . LEU A 1 95 ? 16.539 -1.982 -17.040 1.00 61.47 95 LEU A C 1
ATOM 756 O O . LEU A 1 95 ? 16.417 -2.634 -18.078 1.00 61.47 95 LEU A O 1
ATOM 760 N N . ALA A 1 96 ? 16.704 -0.658 -17.036 1.00 60.62 96 ALA A N 1
ATOM 761 C CA . ALA A 1 96 ? 16.756 0.145 -18.247 1.00 60.62 96 ALA A CA 1
ATOM 762 C C . ALA A 1 96 ? 17.984 -0.205 -19.090 1.00 60.62 96 ALA A C 1
ATOM 764 O O . ALA A 1 96 ? 17.830 -0.505 -20.270 1.00 60.62 96 ALA A O 1
ATOM 765 N N . ALA A 1 97 ? 19.175 -0.256 -18.488 1.00 67.06 97 ALA A N 1
ATOM 766 C CA . ALA A 1 97 ? 20.425 -0.599 -19.159 1.00 67.06 97 ALA A CA 1
ATOM 767 C C . ALA A 1 97 ? 20.483 -2.066 -19.602 1.00 67.06 97 ALA A C 1
ATOM 769 O O . ALA A 1 97 ? 21.141 -2.363 -20.594 1.00 67.06 97 ALA A O 1
ATOM 770 N N . SER A 1 98 ? 19.818 -2.980 -18.878 1.00 71.75 98 SER A N 1
ATOM 771 C CA . SER A 1 98 ? 19.721 -4.419 -19.168 1.00 71.75 98 SER A CA 1
ATOM 772 C C . SER A 1 98 ? 21.027 -5.003 -19.726 1.00 71.75 98 SER A C 1
ATOM 774 O O . SER A 1 98 ? 21.045 -5.540 -20.833 1.00 71.75 98 SER A O 1
ATOM 776 N N . ALA A 1 99 ? 22.134 -4.822 -19.007 1.00 84.38 99 ALA A N 1
ATOM 777 C CA . ALA A 1 99 ? 23.470 -5.057 -19.545 1.00 84.38 99 ALA A CA 1
ATOM 778 C C . ALA A 1 99 ? 23.648 -6.464 -20.151 1.00 84.38 99 ALA A C 1
ATOM 780 O O . ALA A 1 99 ? 23.217 -7.470 -19.588 1.00 84.38 99 ALA A O 1
ATOM 781 N N . VAL A 1 100 ? 24.309 -6.536 -21.307 1.00 89.12 100 VAL A N 1
ATOM 782 C CA . VAL A 1 100 ? 24.711 -7.794 -21.940 1.00 89.12 100 VAL A CA 1
ATOM 783 C C . VAL A 1 100 ? 26.172 -8.050 -21.607 1.00 89.12 100 VAL A C 1
ATOM 785 O O . VAL A 1 100 ? 27.050 -7.315 -22.051 1.00 89.12 100 VAL A O 1
ATOM 788 N N . MET A 1 101 ? 26.426 -9.108 -20.843 1.00 91.31 101 MET A N 1
ATOM 789 C CA . MET A 1 101 ? 27.777 -9.545 -20.496 1.00 91.31 101 MET A CA 1
ATOM 790 C C . MET A 1 101 ? 28.232 -10.643 -21.458 1.00 91.31 101 MET A C 1
ATOM 792 O O . MET A 1 101 ? 27.509 -11.623 -21.652 1.00 91.31 101 MET A O 1
ATOM 796 N N . LEU A 1 102 ? 29.420 -10.498 -22.039 1.00 93.19 102 LEU A N 1
ATOM 797 C CA . LEU A 1 102 ? 30.114 -11.528 -22.811 1.00 93.19 102 LEU A CA 1
ATOM 798 C C . LEU A 1 102 ? 31.495 -11.764 -22.198 1.00 93.19 102 LEU A C 1
ATOM 800 O O . LEU A 1 102 ? 32.162 -10.811 -21.796 1.00 93.19 102 LEU A O 1
ATOM 804 N N . SER A 1 103 ? 31.951 -13.011 -22.157 1.00 94.69 103 SER A N 1
ATOM 805 C CA . SER A 1 103 ? 33.303 -13.348 -21.702 1.00 94.69 103 SER A CA 1
ATOM 806 C C . SER A 1 103 ? 33.927 -14.457 -22.543 1.00 94.69 103 SER A C 1
ATOM 808 O O . SER A 1 103 ? 33.217 -15.248 -23.161 1.00 94.69 103 SER A O 1
ATOM 810 N N . THR A 1 104 ? 35.257 -14.500 -22.585 1.00 94.75 104 THR A N 1
ATOM 811 C CA . THR A 1 104 ? 36.017 -15.520 -23.323 1.00 94.75 104 THR A CA 1
ATOM 812 C C . THR A 1 104 ? 36.474 -16.623 -22.374 1.00 94.75 104 THR A C 1
ATOM 814 O O . THR A 1 104 ? 37.128 -16.337 -21.374 1.00 94.75 104 THR A O 1
ATOM 817 N N . LEU A 1 105 ? 36.136 -17.875 -22.677 1.00 89.56 105 LEU A N 1
ATOM 818 C CA . LEU A 1 105 ? 36.599 -19.051 -21.939 1.00 89.56 105 LEU A CA 1
ATOM 819 C C . LEU A 1 105 ? 38.081 -19.357 -22.229 1.00 89.56 105 LEU A C 1
ATOM 821 O O . LEU A 1 105 ? 38.677 -18.833 -23.173 1.00 89.56 105 LEU A O 1
ATOM 825 N N . GLU A 1 106 ? 38.692 -20.236 -21.429 1.00 82.75 106 GLU A N 1
ATOM 826 C CA . GLU A 1 106 ? 40.109 -20.612 -21.581 1.00 82.75 106 GLU A CA 1
ATOM 827 C C . GLU A 1 106 ? 40.432 -21.235 -22.950 1.00 82.75 106 GLU A C 1
ATOM 829 O O . GLU A 1 106 ? 41.507 -20.990 -23.513 1.00 82.75 106 GLU A O 1
ATOM 834 N N . ASP A 1 107 ? 39.475 -21.979 -23.509 1.00 84.94 107 ASP A N 1
ATOM 835 C CA . ASP A 1 107 ? 39.537 -22.605 -24.834 1.00 84.94 107 ASP A CA 1
ATOM 836 C C . ASP A 1 107 ? 39.389 -21.602 -25.998 1.00 84.94 107 ASP A C 1
ATOM 838 O O . ASP A 1 107 ? 39.559 -21.973 -27.158 1.00 84.94 107 ASP A O 1
ATOM 842 N N . GLY A 1 108 ? 39.132 -20.323 -25.696 1.00 84.94 108 GLY A N 1
ATOM 843 C CA . GLY A 1 108 ? 38.963 -19.243 -26.667 1.00 84.94 108 GLY A CA 1
ATOM 844 C C . GLY A 1 108 ? 37.521 -19.012 -27.125 1.00 84.94 108 GLY A C 1
ATOM 845 O O . GLY A 1 108 ? 37.289 -18.096 -27.914 1.00 84.94 108 GLY A O 1
ATOM 846 N N . ASN A 1 109 ? 36.546 -19.787 -26.638 1.00 89.75 109 ASN A N 1
ATOM 847 C CA . ASN A 1 109 ? 35.142 -19.610 -27.000 1.00 89.75 109 ASN A CA 1
ATOM 848 C C . ASN A 1 109 ? 34.515 -18.401 -26.291 1.00 89.75 109 ASN A C 1
ATOM 850 O O . ASN A 1 109 ? 34.657 -18.225 -25.080 1.00 89.75 109 ASN A O 1
ATOM 854 N N . ILE A 1 110 ? 33.765 -17.586 -27.038 1.00 90.31 110 ILE A N 1
ATOM 855 C CA . ILE A 1 110 ? 33.003 -16.457 -26.488 1.00 90.31 110 ILE A CA 1
ATOM 856 C C . ILE A 1 110 ? 31.652 -16.971 -25.995 1.00 90.31 110 ILE A C 1
ATOM 858 O O . ILE A 1 110 ? 30.880 -17.549 -26.762 1.00 90.31 110 ILE A O 1
ATOM 862 N N . VAL A 1 111 ? 31.338 -16.715 -24.729 1.00 88.19 111 VAL A N 1
ATOM 863 C CA . VAL A 1 111 ? 30.071 -17.099 -24.101 1.00 88.19 111 VAL A CA 1
ATOM 864 C C . VAL A 1 111 ? 29.326 -15.889 -23.556 1.00 88.19 111 VAL A C 1
ATOM 866 O O . VAL A 1 111 ? 29.913 -14.861 -23.215 1.00 88.19 111 VAL A O 1
ATOM 869 N N . LYS A 1 112 ? 28.002 -16.023 -23.452 1.00 88.31 112 LYS A N 1
ATOM 870 C CA . LYS A 1 112 ? 27.163 -15.059 -22.740 1.00 88.31 112 LYS A CA 1
ATOM 871 C C . LYS A 1 112 ? 27.316 -15.249 -21.230 1.00 88.31 112 LYS A C 1
ATOM 873 O O . LYS A 1 112 ? 27.327 -16.375 -20.742 1.00 88.31 112 LYS A O 1
ATOM 878 N N . GLY A 1 113 ? 27.371 -14.141 -20.505 1.00 88.88 113 GLY A N 1
ATOM 879 C CA . GLY A 1 113 ? 27.611 -14.095 -19.069 1.00 88.88 113 GLY A CA 1
ATOM 880 C C . GLY A 1 113 ? 29.091 -13.949 -18.737 1.00 88.88 113 GLY A C 1
ATOM 881 O O . GLY A 1 113 ? 29.940 -13.746 -19.607 1.00 88.88 113 GLY A O 1
ATOM 882 N N . LEU A 1 114 ? 29.394 -14.053 -17.449 1.00 93.00 114 LEU A N 1
ATOM 883 C CA . LEU A 1 114 ? 30.728 -13.804 -16.913 1.00 93.00 114 LEU A CA 1
ATOM 884 C C . LEU A 1 114 ? 31.558 -15.078 -16.719 1.00 93.00 114 LEU A C 1
ATOM 886 O O . LEU A 1 114 ? 32.562 -15.013 -16.034 1.00 93.00 114 LEU A O 1
ATOM 890 N N . ALA A 1 115 ? 31.195 -16.243 -17.260 1.00 88.38 115 ALA A N 1
ATOM 891 C CA . ALA A 1 115 ? 31.893 -17.506 -16.965 1.00 88.38 115 ALA A CA 1
ATOM 892 C C . ALA A 1 115 ? 33.409 -17.492 -17.274 1.00 88.38 115 ALA A C 1
ATOM 894 O O . ALA A 1 115 ? 34.175 -18.127 -16.557 1.00 88.38 115 ALA A O 1
ATOM 895 N N . GLY A 1 116 ? 33.847 -16.728 -18.280 1.00 89.19 116 GLY A N 1
ATOM 896 C CA . GLY A 1 116 ? 35.253 -16.615 -18.682 1.00 89.19 116 GLY A CA 1
ATOM 897 C C . GLY A 1 116 ? 36.133 -15.725 -17.796 1.00 89.19 116 GLY A C 1
ATOM 898 O O . GLY A 1 116 ? 37.346 -15.696 -17.991 1.00 89.19 116 GLY A O 1
ATOM 899 N N . ILE A 1 117 ? 35.570 -14.995 -16.820 1.00 94.12 117 ILE A N 1
ATOM 900 C CA . ILE A 1 117 ? 36.396 -14.179 -15.911 1.00 94.12 117 ILE A CA 1
ATOM 901 C C . ILE A 1 117 ? 36.992 -15.037 -14.776 1.00 94.12 117 ILE A C 1
ATOM 903 O O . ILE A 1 117 ? 36.294 -15.924 -14.258 1.00 94.12 117 ILE A O 1
ATOM 907 N N . PRO A 1 118 ? 38.240 -14.774 -14.335 1.00 93.44 118 PRO A N 1
ATOM 908 C CA . PRO A 1 118 ? 38.867 -15.544 -13.260 1.00 93.44 118 PRO A CA 1
ATOM 909 C C . PRO A 1 118 ? 38.109 -15.408 -11.931 1.00 93.44 118 PRO A C 1
ATOM 911 O O . PRO A 1 118 ? 37.674 -14.313 -11.577 1.00 93.44 118 PRO A O 1
ATOM 914 N N . SER A 1 119 ? 37.968 -16.514 -11.192 1.00 89.31 119 SER A N 1
ATOM 915 C CA . SER A 1 119 ? 37.373 -16.547 -9.843 1.00 89.31 119 SER A CA 1
ATOM 916 C C . SER A 1 119 ? 38.299 -16.002 -8.762 1.00 89.31 119 SER A C 1
ATOM 918 O O . SER A 1 119 ? 37.824 -15.411 -7.798 1.00 89.31 119 SER A O 1
ATOM 920 N N . ASP A 1 120 ? 39.604 -16.213 -8.928 1.00 91.19 120 ASP A N 1
ATOM 921 C CA . ASP A 1 120 ? 40.614 -15.926 -7.918 1.00 91.19 120 ASP A CA 1
ATOM 922 C C . ASP A 1 120 ? 41.542 -14.804 -8.379 1.00 91.19 120 ASP A C 1
ATOM 924 O O . ASP A 1 120 ? 41.965 -14.749 -9.538 1.00 91.19 120 ASP A O 1
ATOM 928 N N . GLY A 1 121 ? 41.865 -13.901 -7.454 1.00 92.00 121 GLY A N 1
ATOM 929 C CA . GLY A 1 121 ? 42.818 -12.823 -7.685 1.00 92.00 121 GLY A CA 1
ATOM 930 C C . GLY A 1 121 ? 44.282 -13.197 -7.411 1.00 92.00 121 GLY A C 1
ATOM 931 O O . GLY A 1 121 ? 44.575 -14.249 -6.833 1.00 92.00 121 GLY A O 1
ATOM 932 N N . PRO A 1 122 ? 45.227 -12.308 -7.773 1.00 96.25 122 PRO A N 1
ATOM 933 C CA . PRO A 1 122 ? 44.985 -10.942 -8.238 1.00 96.25 122 PRO A CA 1
ATOM 934 C C . PRO A 1 122 ? 44.572 -10.864 -9.716 1.00 96.25 122 PRO A C 1
ATOM 936 O O . PRO A 1 122 ? 45.181 -11.494 -10.577 1.00 96.25 122 PRO A O 1
ATOM 939 N N . VAL A 1 123 ? 43.569 -10.034 -10.017 1.00 97.31 123 VAL A N 1
ATOM 940 C CA . VAL A 1 123 ? 43.126 -9.752 -11.396 1.00 97.31 123 VAL A CA 1
ATOM 941 C C . VAL A 1 123 ? 43.097 -8.249 -11.625 1.00 97.31 123 VAL A C 1
ATOM 943 O O . VAL A 1 123 ? 42.617 -7.505 -10.770 1.00 97.31 123 VAL A O 1
ATOM 946 N N . LEU A 1 124 ? 43.571 -7.809 -12.787 1.00 97.50 124 LEU A N 1
ATOM 947 C CA . LEU A 1 124 ? 43.496 -6.429 -13.247 1.00 97.50 124 LEU A CA 1
ATOM 948 C C . LEU A 1 124 ? 42.614 -6.346 -14.499 1.00 97.50 124 LEU A C 1
ATOM 950 O O . LEU A 1 124 ? 43.017 -6.778 -15.577 1.00 97.50 124 LEU A O 1
ATOM 954 N N . TYR A 1 125 ? 41.420 -5.780 -14.357 1.00 97.38 125 TYR A N 1
ATOM 955 C CA . TYR A 1 125 ? 40.517 -5.477 -15.465 1.00 97.38 125 TYR A CA 1
ATOM 956 C C . TYR A 1 125 ? 40.912 -4.138 -16.083 1.00 97.38 125 TYR A C 1
ATOM 958 O O . TYR A 1 125 ? 41.006 -3.137 -15.367 1.00 97.38 125 TYR A O 1
ATOM 966 N N . VAL A 1 126 ? 41.151 -4.126 -17.395 1.00 96.44 126 VAL A N 1
ATOM 967 C CA . VAL A 1 126 ? 41.641 -2.950 -18.127 1.00 96.44 126 VAL A CA 1
ATOM 968 C C . VAL A 1 126 ? 40.750 -2.690 -19.335 1.00 96.44 126 VAL A C 1
ATOM 970 O O . VAL A 1 126 ? 40.558 -3.585 -20.153 1.00 96.44 126 VAL A O 1
ATOM 973 N N . GLY A 1 127 ? 40.206 -1.481 -19.463 1.00 94.69 127 GLY A N 1
ATOM 974 C CA . GLY A 1 127 ? 39.259 -1.168 -20.536 1.00 94.69 127 GLY A CA 1
ATOM 975 C C . GLY A 1 127 ? 39.099 0.322 -20.813 1.00 94.69 127 GLY A C 1
ATOM 976 O O . GLY A 1 127 ? 39.898 1.138 -20.350 1.00 94.69 127 GLY A O 1
ATOM 977 N N . TYR A 1 128 ? 38.063 0.646 -21.587 1.00 92.19 128 TYR A N 1
ATOM 978 C CA . TYR A 1 128 ? 37.643 2.007 -21.941 1.00 92.19 128 TYR A CA 1
ATOM 979 C C . TYR A 1 128 ? 36.706 2.602 -20.887 1.00 92.19 128 TYR A C 1
ATOM 981 O O . TYR A 1 128 ? 35.750 1.933 -20.492 1.00 92.19 128 TYR A O 1
ATOM 989 N N . HIS A 1 129 ? 36.955 3.845 -20.465 1.00 90.12 129 HIS A N 1
ATOM 990 C CA . HIS A 1 129 ? 36.077 4.559 -19.535 1.00 90.12 129 HIS A CA 1
ATOM 991 C C . HIS A 1 129 ? 34.989 5.331 -20.289 1.00 90.12 129 HIS A C 1
ATOM 993 O O . HIS A 1 129 ? 35.290 6.273 -21.025 1.00 90.12 129 HIS A O 1
ATOM 999 N N . MET A 1 130 ? 33.725 4.957 -20.091 1.00 86.88 130 MET A N 1
ATOM 1000 C CA . MET A 1 130 ? 32.604 5.662 -20.719 1.00 86.88 130 MET A CA 1
ATOM 1001 C C . MET A 1 130 ? 32.292 6.971 -19.990 1.00 86.88 130 MET A C 1
ATOM 1003 O O . MET A 1 130 ? 32.723 7.211 -18.856 1.00 86.88 130 MET A O 1
ATOM 1007 N N . LEU A 1 131 ? 31.525 7.828 -20.661 1.00 80.75 131 LEU A N 1
ATOM 1008 C CA . LEU A 1 131 ? 31.107 9.134 -20.174 1.00 80.75 131 LEU A CA 1
ATOM 1009 C C . LEU A 1 131 ? 30.546 9.035 -18.748 1.00 80.75 131 LEU A C 1
ATOM 1011 O O . LEU A 1 131 ? 29.622 8.265 -18.481 1.00 80.75 131 LEU A O 1
ATOM 1015 N N . MET A 1 132 ? 31.116 9.814 -17.827 1.00 73.44 132 MET A N 1
ATOM 1016 C CA . MET A 1 132 ? 30.753 9.863 -16.399 1.00 73.44 132 MET A CA 1
ATOM 1017 C C . MET A 1 132 ? 30.825 8.533 -15.625 1.00 73.44 132 MET A C 1
ATOM 1019 O O . MET A 1 132 ? 30.422 8.491 -14.462 1.00 73.44 132 MET A O 1
ATOM 1023 N N . GLY A 1 133 ? 31.340 7.446 -16.203 1.00 77.69 133 GLY A N 1
ATOM 1024 C CA . GLY A 1 133 ? 31.396 6.159 -15.509 1.00 77.69 133 GLY A CA 1
ATOM 1025 C C . GLY A 1 133 ? 30.050 5.430 -15.391 1.00 77.69 133 GLY A C 1
ATOM 1026 O O . GLY A 1 133 ? 29.877 4.625 -14.472 1.00 77.69 133 GLY A O 1
ATOM 1027 N N . HIS A 1 134 ? 29.074 5.706 -16.266 1.00 77.31 134 HIS A N 1
ATOM 1028 C CA . HIS A 1 134 ? 27.751 5.059 -16.226 1.00 77.31 134 HIS A CA 1
ATOM 1029 C C . HIS A 1 134 ? 27.798 3.525 -16.378 1.00 77.31 134 HIS A C 1
ATOM 1031 O O . HIS A 1 134 ? 26.914 2.820 -15.888 1.00 77.31 134 HIS A O 1
ATOM 1037 N N . GLU A 1 135 ? 28.851 2.994 -16.993 1.00 84.19 135 GLU A N 1
ATOM 1038 C CA . GLU A 1 135 ? 29.131 1.570 -17.150 1.00 84.19 135 GLU A CA 1
ATOM 1039 C C . GLU A 1 135 ? 29.495 0.854 -15.843 1.00 84.19 135 GLU A C 1
ATOM 1041 O O . GLU A 1 135 ? 29.447 -0.377 -15.772 1.00 84.19 135 GLU A O 1
ATOM 1046 N N . LEU A 1 136 ? 29.888 1.587 -14.803 1.00 85.38 136 LEU A N 1
ATOM 1047 C CA . LEU A 1 136 ? 30.398 0.983 -13.575 1.00 85.38 136 LEU A CA 1
ATOM 1048 C C . LEU A 1 136 ? 29.306 0.276 -12.780 1.00 85.38 136 LEU A C 1
ATOM 1050 O O . LEU A 1 136 ? 29.537 -0.802 -12.235 1.00 85.38 136 LEU A O 1
ATOM 1054 N N . VAL A 1 137 ? 28.112 0.868 -12.728 1.00 81.44 137 VAL A N 1
ATOM 1055 C CA . VAL A 1 137 ? 26.997 0.349 -11.927 1.00 81.44 137 VAL A CA 1
ATOM 1056 C C . VAL A 1 137 ? 26.581 -1.058 -12.390 1.00 81.44 137 VAL A C 1
ATOM 1058 O O . VAL A 1 137 ? 26.628 -1.973 -11.567 1.00 81.44 137 VAL A O 1
ATOM 1061 N N . PRO A 1 138 ? 26.277 -1.310 -13.682 1.00 84.00 138 PRO A N 1
ATOM 1062 C CA . PRO A 1 138 ? 25.976 -2.661 -14.149 1.00 84.00 138 PRO A CA 1
ATOM 1063 C C . PRO A 1 138 ? 27.143 -3.630 -13.968 1.00 84.00 138 PRO A C 1
ATOM 1065 O O . PRO A 1 138 ? 26.918 -4.759 -13.535 1.00 84.00 138 PRO A O 1
ATOM 1068 N N . MET A 1 139 ? 28.377 -3.212 -14.263 1.00 89.50 139 MET A N 1
ATOM 1069 C CA . MET A 1 139 ? 29.553 -4.081 -14.164 1.00 89.50 139 MET A CA 1
ATOM 1070 C C . MET A 1 139 ? 29.776 -4.575 -12.731 1.00 89.50 139 MET A C 1
ATOM 1072 O O . MET A 1 139 ? 29.841 -5.781 -12.493 1.00 89.50 139 MET A O 1
ATOM 1076 N N . VAL A 1 140 ? 29.841 -3.652 -11.766 1.00 88.19 140 VAL A N 1
ATOM 1077 C CA . VAL A 1 140 ? 30.065 -3.976 -10.351 1.00 88.19 140 VAL A CA 1
ATOM 1078 C C . VAL A 1 140 ? 28.929 -4.845 -9.811 1.00 88.19 140 VAL A C 1
ATOM 1080 O O . VAL A 1 140 ? 29.195 -5.829 -9.122 1.00 88.19 140 VAL A O 1
ATOM 1083 N N . SER A 1 141 ? 27.672 -4.534 -10.154 1.00 84.19 141 SER A N 1
ATOM 1084 C CA . SER A 1 141 ? 26.522 -5.328 -9.713 1.00 84.19 141 SER A CA 1
ATOM 1085 C C . SER A 1 141 ? 26.552 -6.763 -10.247 1.00 84.19 141 SER A C 1
ATOM 1087 O O . SER A 1 141 ? 26.374 -7.686 -9.458 1.00 84.19 141 SER A O 1
ATOM 1089 N N . HIS A 1 142 ? 26.811 -6.986 -11.542 1.00 86.38 142 HIS A N 1
ATOM 1090 C CA . HIS A 1 142 ? 26.818 -8.346 -12.105 1.00 86.38 142 HIS A CA 1
ATOM 1091 C C . HIS A 1 142 ? 28.014 -9.163 -11.605 1.00 86.38 142 HIS A C 1
ATOM 1093 O O . HIS A 1 142 ? 27.854 -10.330 -11.262 1.00 86.38 142 HIS A O 1
ATOM 1099 N N . MET A 1 143 ? 29.202 -8.563 -11.483 1.00 89.94 143 MET A N 1
ATOM 1100 C CA . MET A 1 143 ? 30.369 -9.275 -10.946 1.00 89.94 143 MET A CA 1
ATOM 1101 C C . MET A 1 143 ? 30.166 -9.691 -9.484 1.00 89.94 143 MET A C 1
ATOM 1103 O O . MET A 1 143 ? 30.522 -10.810 -9.108 1.00 89.94 143 MET A O 1
ATOM 1107 N N . LEU A 1 144 ? 29.543 -8.835 -8.670 1.00 87.44 144 LEU A N 1
ATOM 1108 C CA . LEU A 1 144 ? 29.252 -9.166 -7.279 1.00 87.44 144 LEU A CA 1
ATOM 1109 C C . LEU A 1 144 ? 28.124 -10.198 -7.155 1.00 87.44 144 LEU A C 1
ATOM 1111 O O . LEU A 1 144 ? 28.259 -11.148 -6.394 1.00 87.44 144 LEU A O 1
ATOM 1115 N N . LEU A 1 145 ? 27.026 -10.048 -7.898 1.00 82.44 145 LEU A N 1
ATOM 1116 C CA . LEU A 1 145 ? 25.849 -10.913 -7.754 1.00 82.44 145 LEU A CA 1
ATOM 1117 C C . LEU A 1 145 ? 26.010 -12.274 -8.445 1.00 82.44 145 LEU A C 1
ATOM 1119 O O . LEU A 1 145 ? 25.585 -13.284 -7.891 1.00 82.44 145 LEU A O 1
ATOM 1123 N N . GLU A 1 146 ? 26.623 -12.326 -9.631 1.00 85.19 146 GLU A N 1
ATOM 1124 C CA . GLU A 1 146 ? 26.753 -13.570 -10.407 1.00 85.19 146 GLU A CA 1
ATOM 1125 C C . GLU A 1 146 ? 28.018 -14.356 -10.065 1.00 85.19 146 GLU A C 1
ATOM 1127 O O . GLU A 1 146 ? 28.042 -15.581 -10.180 1.00 85.19 146 GLU A O 1
ATOM 1132 N N . ARG A 1 147 ? 29.096 -13.660 -9.682 1.00 88.06 147 ARG A N 1
ATOM 1133 C CA . ARG A 1 147 ? 30.415 -14.272 -9.464 1.00 88.06 147 ARG A CA 1
ATOM 1134 C C . ARG A 1 147 ? 30.946 -14.098 -8.045 1.00 88.06 147 ARG A C 1
ATOM 1136 O O . ARG A 1 147 ? 32.002 -14.650 -7.751 1.00 88.06 147 ARG A O 1
ATOM 1143 N N . ASN A 1 148 ? 30.230 -13.384 -7.172 1.00 89.06 148 ASN A N 1
ATOM 1144 C CA . ASN A 1 148 ? 30.688 -13.038 -5.823 1.00 89.06 148 ASN A CA 1
ATOM 1145 C C . ASN A 1 148 ? 32.052 -12.319 -5.821 1.00 89.06 148 ASN A C 1
ATOM 1147 O O . ASN A 1 148 ? 32.866 -12.489 -4.915 1.00 89.06 148 ASN A O 1
ATOM 1151 N N . ILE A 1 149 ? 32.313 -11.520 -6.861 1.00 92.25 149 ILE A N 1
ATOM 1152 C CA . ILE A 1 149 ? 33.555 -10.765 -7.028 1.00 92.25 149 ILE A CA 1
ATOM 1153 C C . ILE A 1 149 ? 33.319 -9.314 -6.613 1.00 92.25 149 ILE A C 1
ATOM 1155 O O . ILE A 1 149 ? 32.576 -8.576 -7.261 1.00 92.25 149 ILE A O 1
ATOM 1159 N N . LEU A 1 150 ? 34.010 -8.877 -5.559 1.00 91.94 150 LEU A N 1
ATOM 1160 C CA . LEU A 1 150 ? 34.061 -7.468 -5.180 1.00 91.94 150 LEU A CA 1
ATOM 1161 C C . LEU A 1 150 ? 35.121 -6.736 -6.013 1.00 91.94 150 LEU A C 1
ATOM 1163 O O . LEU A 1 150 ? 36.321 -6.828 -5.742 1.00 91.94 150 LEU A O 1
ATOM 1167 N N . LEU A 1 151 ? 34.665 -5.993 -7.018 1.00 92.62 151 LEU A N 1
ATOM 1168 C CA . LEU A 1 151 ? 35.528 -5.213 -7.898 1.00 92.62 151 LEU A CA 1
ATOM 1169 C C . LEU A 1 151 ? 35.971 -3.900 -7.235 1.00 92.62 151 LEU A C 1
ATOM 1171 O O . LEU A 1 151 ? 35.145 -3.087 -6.829 1.00 92.62 151 LEU A O 1
ATOM 1175 N N . ARG A 1 152 ? 37.284 -3.664 -7.159 1.00 93.25 152 ARG A N 1
ATOM 1176 C CA . ARG A 1 152 ? 37.880 -2.474 -6.531 1.00 93.25 152 ARG A CA 1
ATOM 1177 C C . ARG A 1 152 ? 38.371 -1.492 -7.600 1.00 93.25 152 ARG A C 1
ATOM 1179 O O . ARG A 1 152 ? 39.405 -1.721 -8.224 1.00 93.25 152 ARG A O 1
ATOM 1186 N N . GLY A 1 153 ? 37.630 -0.406 -7.822 1.00 91.50 153 GLY A N 1
ATOM 1187 C CA . GLY A 1 153 ? 37.960 0.609 -8.831 1.00 91.50 153 GLY A CA 1
ATOM 1188 C C . GLY A 1 153 ? 39.026 1.611 -8.385 1.00 91.50 153 GLY A C 1
ATOM 1189 O O . GLY A 1 153 ? 38.959 2.143 -7.276 1.00 91.50 153 GLY A O 1
ATOM 1190 N N . LEU A 1 154 ? 39.993 1.898 -9.260 1.00 89.75 154 LEU A N 1
ATOM 1191 C CA . LEU A 1 154 ? 40.936 3.006 -9.096 1.00 89.75 154 LEU A CA 1
ATOM 1192 C C . LEU A 1 154 ? 40.317 4.297 -9.650 1.00 89.75 154 LEU A C 1
ATOM 1194 O O . LEU A 1 154 ? 40.205 4.466 -10.861 1.00 89.75 154 LEU A O 1
ATOM 1198 N N . ALA A 1 155 ? 39.921 5.205 -8.761 1.00 85.88 155 ALA A N 1
ATOM 1199 C CA . ALA A 1 155 ? 39.165 6.411 -9.092 1.00 85.88 155 ALA A CA 1
ATOM 1200 C C . ALA A 1 155 ? 40.000 7.693 -8.937 1.00 85.88 155 ALA A C 1
ATOM 1202 O O . ALA A 1 155 ? 40.997 7.729 -8.211 1.00 85.88 155 ALA A O 1
ATOM 1203 N N . HIS A 1 156 ? 39.584 8.774 -9.599 1.00 82.75 156 HIS A N 1
ATOM 1204 C CA . HIS A 1 156 ? 40.279 10.060 -9.514 1.00 82.75 156 HIS A CA 1
ATOM 1205 C C . HIS A 1 156 ? 40.270 10.610 -8.065 1.00 82.75 156 HIS A C 1
ATOM 1207 O O . HIS A 1 156 ? 39.220 10.559 -7.415 1.00 82.75 156 HIS A O 1
ATOM 1213 N N . PRO A 1 157 ? 41.379 11.176 -7.534 1.00 77.31 157 PRO A N 1
ATOM 1214 C CA . PRO A 1 157 ? 41.461 11.623 -6.135 1.00 77.31 157 PRO A CA 1
ATOM 1215 C C . PRO A 1 157 ? 40.414 12.670 -5.726 1.00 77.31 157 PRO A C 1
ATOM 1217 O O . PRO A 1 157 ? 40.050 12.746 -4.553 1.00 77.31 157 PRO A O 1
ATOM 1220 N N . LEU A 1 158 ? 39.879 13.424 -6.694 1.00 71.56 158 LEU A N 1
ATOM 1221 C CA . LEU A 1 158 ? 38.779 14.382 -6.508 1.00 71.56 158 LEU A CA 1
ATOM 1222 C C . LEU A 1 158 ? 37.552 13.765 -5.813 1.00 71.56 158 LEU A C 1
ATOM 1224 O O . LEU A 1 158 ? 36.887 14.434 -5.024 1.00 71.56 158 LEU A O 1
ATOM 1228 N N . LEU A 1 159 ? 37.276 12.481 -6.064 1.00 71.19 159 LEU A N 1
ATOM 1229 C CA . LEU A 1 159 ? 36.147 11.756 -5.469 1.00 71.19 159 LEU A CA 1
ATOM 1230 C C . LEU A 1 159 ? 36.323 11.493 -3.959 1.00 71.19 159 LEU A C 1
ATOM 1232 O O . LEU A 1 159 ? 35.397 11.030 -3.297 1.00 71.19 159 LEU A O 1
ATOM 1236 N N . PHE A 1 160 ? 37.497 11.810 -3.402 1.00 74.25 160 PHE A N 1
ATOM 1237 C CA . PHE A 1 160 ? 37.870 11.555 -2.010 1.00 74.25 160 PHE A CA 1
ATOM 1238 C C . PHE A 1 160 ? 38.291 12.827 -1.247 1.00 74.25 160 PHE A C 1
ATOM 1240 O O . PHE A 1 160 ? 38.772 12.735 -0.115 1.00 74.25 160 PHE A O 1
ATOM 1247 N N . MET A 1 161 ? 38.131 14.018 -1.837 1.00 68.38 161 MET A N 1
ATOM 1248 C CA . MET A 1 161 ? 38.476 15.284 -1.177 1.00 68.38 161 MET A CA 1
ATOM 1249 C C . MET A 1 161 ? 37.412 15.711 -0.154 1.00 68.38 161 MET A C 1
ATOM 1251 O O . MET A 1 161 ? 36.221 15.691 -0.442 1.00 68.38 161 MET A O 1
ATOM 1255 N N . ARG A 1 162 ? 37.849 16.114 1.050 1.00 60.72 162 ARG A N 1
ATOM 1256 C CA . ARG A 1 162 ? 36.971 16.449 2.196 1.00 60.72 162 ARG A CA 1
ATOM 1257 C C . ARG A 1 162 ? 36.410 17.870 2.181 1.00 60.72 162 ARG A C 1
ATOM 1259 O O . ARG A 1 162 ? 35.349 18.108 2.747 1.00 60.72 162 ARG A O 1
ATOM 1266 N N . LYS A 1 163 ? 37.135 18.815 1.579 1.00 58.38 163 LYS A N 1
ATOM 1267 C CA . LYS A 1 163 ? 36.709 20.208 1.433 1.00 58.38 163 LYS A CA 1
ATOM 1268 C C . LYS A 1 163 ? 36.559 20.523 -0.045 1.00 58.38 163 LYS A C 1
ATOM 1270 O O . LYS A 1 163 ? 37.524 20.389 -0.781 1.00 58.38 163 LYS A O 1
ATOM 1275 N N . LYS A 1 164 ? 35.358 20.942 -0.432 1.00 57.28 164 LYS A N 1
ATOM 1276 C CA . LYS A 1 164 ? 35.050 21.581 -1.714 1.00 57.28 164 LYS A CA 1
ATOM 1277 C C . LYS A 1 164 ? 34.501 22.979 -1.408 1.00 57.28 164 LYS A C 1
ATOM 1279 O O . LYS A 1 164 ? 33.815 23.133 -0.393 1.00 57.28 164 LYS A O 1
ATOM 1284 N N . LYS A 1 165 ? 34.792 23.999 -2.222 1.00 47.38 165 LYS A N 1
ATOM 1285 C CA . LYS A 1 165 ? 34.093 25.296 -2.115 1.00 47.38 165 LYS A CA 1
ATOM 1286 C C . LYS A 1 165 ? 32.650 25.165 -2.621 1.00 47.38 165 LYS A C 1
ATOM 1288 O O . LYS A 1 165 ? 32.398 24.444 -3.588 1.00 47.38 165 LYS A O 1
ATOM 1293 N N . GLU A 1 166 ? 31.728 25.858 -1.948 1.00 44.06 166 GLU A N 1
ATOM 1294 C CA . GLU A 1 166 ? 30.298 25.959 -2.291 1.00 44.06 166 GLU A CA 1
ATOM 1295 C C . GLU A 1 166 ? 30.079 26.179 -3.799 1.00 44.06 166 GLU A C 1
ATOM 1297 O O . GLU A 1 166 ? 30.720 27.045 -4.390 1.00 44.06 166 GLU A O 1
ATOM 1302 N N . GLY A 1 167 ? 29.184 25.391 -4.407 1.00 45.00 167 GLY A N 1
ATOM 1303 C CA . GLY A 1 167 ? 28.694 25.598 -5.778 1.00 45.00 167 GLY A CA 1
ATOM 1304 C C . GLY A 1 167 ? 29.532 25.018 -6.928 1.00 45.00 167 GLY A C 1
ATOM 1305 O O . GLY A 1 167 ? 29.122 25.143 -8.075 1.00 45.00 167 GLY A O 1
ATOM 1306 N N . SER A 1 168 ? 30.675 24.372 -6.670 1.00 42.72 168 SER A N 1
ATOM 1307 C CA . SER A 1 168 ? 31.607 23.963 -7.745 1.00 42.72 168 SER A CA 1
ATOM 1308 C C . SER A 1 168 ? 31.453 22.521 -8.266 1.00 42.72 168 SER A C 1
ATOM 1310 O O . SER A 1 168 ? 31.932 22.218 -9.353 1.00 42.72 168 SER A O 1
ATOM 1312 N N . MET A 1 169 ? 30.802 21.613 -7.525 1.00 48.38 169 MET A N 1
ATOM 1313 C CA . MET A 1 169 ? 30.686 20.180 -7.859 1.00 48.38 169 MET A CA 1
ATOM 1314 C C . MET A 1 169 ? 29.446 19.542 -7.200 1.00 48.38 169 MET A C 1
ATOM 1316 O O . MET A 1 169 ? 29.008 20.041 -6.159 1.00 48.38 169 MET A O 1
ATOM 1320 N N . PRO A 1 170 ? 28.943 18.392 -7.705 1.00 49.25 170 PRO A N 1
ATOM 1321 C CA . PRO A 1 170 ? 27.911 17.609 -7.026 1.00 49.25 170 PRO A CA 1
ATOM 1322 C C . PRO A 1 170 ? 28.303 17.255 -5.573 1.00 49.25 170 PRO A C 1
ATOM 1324 O O . PRO A 1 170 ? 29.501 17.032 -5.292 1.00 49.25 170 PRO A O 1
ATOM 1327 N N . PRO A 1 171 ? 27.324 17.223 -4.642 1.00 54.97 171 PRO A N 1
ATOM 1328 C CA . PRO A 1 171 ? 27.524 16.856 -3.244 1.00 54.97 171 PRO A CA 1
ATOM 1329 C C . PRO A 1 171 ? 28.371 15.589 -3.075 1.00 54.97 171 PRO A C 1
ATOM 1331 O O . PRO A 1 171 ? 28.262 14.630 -3.833 1.00 54.97 171 PRO A O 1
ATOM 1334 N N . LEU A 1 172 ? 29.230 15.546 -2.049 1.00 55.69 172 LEU A N 1
ATOM 1335 C CA . LEU A 1 172 ? 30.051 14.356 -1.765 1.00 55.69 172 LEU A CA 1
ATOM 1336 C C . LEU A 1 172 ? 29.202 13.091 -1.536 1.00 55.69 172 LEU A C 1
ATOM 1338 O O . LEU A 1 172 ? 29.686 11.990 -1.800 1.00 55.69 172 LEU A O 1
ATOM 1342 N N . SER A 1 173 ? 27.953 13.236 -1.086 1.00 58.25 173 SER A N 1
ATOM 1343 C CA . SER A 1 173 ? 26.970 12.150 -0.972 1.00 58.25 173 SER A CA 1
ATOM 1344 C C . SER A 1 173 ? 26.760 11.385 -2.280 1.00 58.25 173 SER A C 1
ATOM 1346 O O . SER A 1 173 ? 26.571 10.174 -2.244 1.00 58.25 173 SER A O 1
ATOM 1348 N N . ASP A 1 174 ? 26.894 12.039 -3.432 1.00 59.97 174 ASP A N 1
ATOM 1349 C CA . ASP A 1 174 ? 26.600 11.436 -4.738 1.00 59.97 174 ASP A CA 1
ATOM 1350 C C . ASP A 1 174 ? 27.623 10.350 -5.117 1.00 59.97 174 ASP A C 1
ATOM 1352 O O . ASP A 1 174 ? 27.336 9.450 -5.904 1.00 59.97 174 ASP A O 1
ATOM 1356 N N . PHE A 1 175 ? 28.807 10.376 -4.493 1.00 67.31 175 PHE A N 1
ATOM 1357 C CA . PHE A 1 175 ? 29.881 9.391 -4.679 1.00 67.31 175 PHE A CA 1
ATOM 1358 C C . PHE A 1 175 ? 30.027 8.427 -3.492 1.00 67.31 175 PHE A C 1
ATOM 1360 O O . PHE A 1 175 ? 31.033 7.725 -3.358 1.00 67.31 175 PHE A O 1
ATOM 1367 N N . GLU A 1 176 ? 29.068 8.417 -2.567 1.00 73.81 176 GLU A N 1
ATOM 1368 C CA . GLU A 1 176 ? 29.063 7.518 -1.410 1.00 73.81 176 GLU A CA 1
ATOM 1369 C C . GLU A 1 176 ? 29.017 6.045 -1.824 1.00 73.81 176 GLU A C 1
ATOM 1371 O O . GLU A 1 176 ? 29.823 5.241 -1.353 1.00 73.81 176 GLU A O 1
ATOM 1376 N N . SER A 1 177 ? 28.130 5.718 -2.764 1.00 74.25 177 SER A N 1
ATOM 1377 C CA . SER A 1 177 ? 27.946 4.367 -3.298 1.00 74.25 177 SER A CA 1
ATOM 1378 C C . SER A 1 177 ? 29.255 3.775 -3.821 1.00 74.25 177 SER A C 1
ATOM 1380 O O . SER A 1 177 ? 29.616 2.656 -3.464 1.00 74.25 177 SER A O 1
ATOM 1382 N N . MET A 1 178 ? 30.027 4.549 -4.588 1.00 77.88 178 MET A N 1
ATOM 1383 C CA . MET A 1 178 ? 31.318 4.122 -5.132 1.00 77.88 178 MET A CA 1
ATOM 1384 C C . MET A 1 178 ? 32.334 3.801 -4.027 1.00 77.88 178 MET A C 1
ATOM 1386 O O . MET A 1 178 ? 33.073 2.822 -4.128 1.00 77.88 178 MET A O 1
ATOM 1390 N N . ARG A 1 179 ? 32.360 4.593 -2.948 1.00 82.06 179 ARG A N 1
ATOM 1391 C CA . ARG A 1 179 ? 33.281 4.403 -1.813 1.00 82.06 179 ARG A CA 1
ATOM 1392 C C . ARG A 1 179 ? 32.905 3.187 -0.971 1.00 82.06 179 ARG A C 1
ATOM 1394 O O . ARG A 1 179 ? 33.778 2.379 -0.656 1.00 82.06 179 ARG A O 1
ATOM 1401 N N . VAL A 1 180 ? 31.615 3.007 -0.683 1.00 83.38 180 VAL A N 1
ATOM 1402 C CA . VAL A 1 180 ? 31.089 1.813 0.005 1.00 83.38 180 VAL A CA 1
ATOM 1403 C C . VAL A 1 180 ? 31.398 0.546 -0.805 1.00 83.38 180 VAL A C 1
ATOM 1405 O O . VAL A 1 180 ? 31.871 -0.452 -0.257 1.00 83.38 180 VAL A O 1
ATOM 1408 N N . MET A 1 181 ? 31.261 0.618 -2.131 1.00 83.50 181 MET A N 1
ATOM 1409 C CA . MET A 1 181 ? 31.616 -0.465 -3.056 1.00 83.50 181 MET A CA 1
ATOM 1410 C C . MET A 1 181 ? 33.129 -0.654 -3.261 1.00 83.50 181 MET A C 1
ATOM 1412 O O . MET A 1 181 ? 33.547 -1.546 -3.994 1.00 83.50 181 MET A O 1
ATOM 1416 N N . GLY A 1 182 ? 33.967 0.125 -2.572 1.00 86.88 182 GLY A N 1
ATOM 1417 C CA . GLY A 1 182 ? 35.405 -0.109 -2.491 1.00 86.88 182 GLY A CA 1
ATOM 1418 C C . GLY A 1 182 ? 36.250 0.615 -3.529 1.00 86.88 182 GLY A C 1
ATOM 1419 O O . GLY A 1 182 ? 37.410 0.237 -3.716 1.00 86.88 182 GLY A O 1
ATOM 1420 N N . ALA A 1 183 ? 35.739 1.664 -4.173 1.00 88.75 183 ALA A N 1
ATOM 1421 C CA . ALA A 1 183 ? 36.584 2.558 -4.955 1.00 88.75 183 ALA A CA 1
ATOM 1422 C C . ALA A 1 183 ? 37.696 3.164 -4.077 1.00 88.75 183 ALA A C 1
ATOM 1424 O O . ALA A 1 183 ? 37.462 3.554 -2.931 1.00 88.75 183 ALA A O 1
ATOM 1425 N N . VAL A 1 184 ? 38.910 3.261 -4.618 1.00 89.12 184 VAL A N 1
ATOM 1426 C CA . VAL A 1 184 ? 40.071 3.858 -3.939 1.00 89.12 184 VAL A CA 1
ATOM 1427 C C . VAL A 1 184 ? 40.728 4.909 -4.835 1.00 89.12 184 VAL A C 1
ATOM 1429 O O . VAL A 1 184 ? 40.676 4.772 -6.059 1.00 89.12 184 VAL A O 1
ATOM 1432 N N . PRO A 1 185 ? 41.381 5.945 -4.279 1.00 87.06 185 PRO A N 1
ATOM 1433 C CA . PRO A 1 185 ? 42.073 6.929 -5.097 1.00 87.06 185 PRO A CA 1
ATOM 1434 C C . PRO A 1 185 ? 43.227 6.272 -5.858 1.00 87.06 185 PRO A C 1
ATOM 1436 O O . PRO A 1 185 ? 44.006 5.496 -5.292 1.00 87.06 185 PRO A O 1
ATOM 1439 N N . VAL A 1 186 ? 43.349 6.595 -7.142 1.00 85.62 186 VAL A N 1
ATOM 1440 C CA . VAL A 1 186 ? 44.400 6.064 -8.009 1.00 85.62 186 VAL A CA 1
ATOM 1441 C C . VAL A 1 186 ? 45.781 6.493 -7.504 1.00 85.62 186 VAL A C 1
ATOM 1443 O O . VAL A 1 186 ? 46.081 7.672 -7.338 1.00 85.62 186 VAL A O 1
ATOM 1446 N N . SER A 1 187 ? 46.631 5.511 -7.209 1.00 86.38 187 SER A N 1
ATOM 1447 C CA . SER A 1 187 ? 48.050 5.700 -6.902 1.00 86.38 187 SER A CA 1
ATOM 1448 C C . SER A 1 187 ? 48.793 4.379 -7.082 1.00 86.38 187 SER A C 1
ATOM 1450 O O . SER A 1 187 ? 48.212 3.304 -6.898 1.00 86.38 187 SER A O 1
ATOM 1452 N N . GLY A 1 188 ? 50.094 4.440 -7.384 1.00 83.88 188 GLY A N 1
ATOM 1453 C CA . GLY A 1 188 ? 50.929 3.236 -7.467 1.00 83.88 188 GLY A CA 1
ATOM 1454 C C . GLY A 1 188 ? 50.921 2.429 -6.163 1.00 83.88 188 GLY A C 1
ATOM 1455 O O . GLY A 1 188 ? 50.881 1.203 -6.193 1.00 83.88 188 GLY A O 1
ATOM 1456 N N . THR A 1 189 ? 50.867 3.107 -5.012 1.00 87.12 189 THR A N 1
ATOM 1457 C CA . THR A 1 189 ? 50.785 2.474 -3.688 1.00 87.12 189 THR A CA 1
ATOM 1458 C C . THR A 1 189 ? 49.473 1.717 -3.478 1.00 87.12 189 THR A C 1
ATOM 1460 O O . THR A 1 189 ? 49.503 0.600 -2.965 1.00 87.12 189 THR A O 1
ATOM 1463 N N . ASN A 1 190 ? 48.328 2.282 -3.872 1.00 91.00 190 ASN A N 1
ATOM 1464 C CA . ASN A 1 190 ? 47.034 1.610 -3.711 1.00 91.00 190 ASN A CA 1
ATOM 1465 C C . ASN A 1 190 ? 46.885 0.431 -4.674 1.00 91.00 190 ASN A C 1
ATOM 1467 O O . ASN A 1 190 ? 46.451 -0.636 -4.246 1.00 91.00 190 ASN A O 1
ATOM 1471 N N . LEU A 1 191 ? 47.319 0.582 -5.932 1.00 91.88 191 LEU A N 1
ATOM 1472 C CA . LEU A 1 191 ? 47.363 -0.528 -6.889 1.00 91.88 191 LEU A CA 1
ATOM 1473 C C . LEU A 1 191 ? 48.255 -1.666 -6.370 1.00 91.88 191 LEU A C 1
ATOM 1475 O O . LEU A 1 191 ? 47.847 -2.824 -6.372 1.00 91.88 191 LEU A O 1
ATOM 1479 N N . PHE A 1 192 ? 49.445 -1.333 -5.858 1.00 92.44 192 PHE A N 1
ATOM 1480 C CA . PHE A 1 192 ? 50.353 -2.304 -5.251 1.00 92.44 192 PHE A CA 1
ATOM 1481 C C . PHE A 1 192 ? 49.688 -3.067 -4.099 1.00 92.44 192 PHE A C 1
ATOM 1483 O O . PHE A 1 192 ? 49.748 -4.294 -4.062 1.00 92.44 192 PHE A O 1
ATOM 1490 N N . LYS A 1 193 ? 49.035 -2.357 -3.170 1.00 93.69 193 LYS A N 1
ATOM 1491 C CA . LYS A 1 193 ? 48.366 -2.973 -2.016 1.00 93.69 193 LYS A CA 1
ATOM 1492 C C . LYS A 1 193 ? 47.218 -3.886 -2.444 1.00 93.69 193 LYS A C 1
ATOM 1494 O O . LYS A 1 193 ? 47.160 -5.018 -1.974 1.00 93.69 193 LYS A O 1
ATOM 1499 N N . LEU A 1 194 ? 46.366 -3.436 -3.365 1.00 95.19 194 LEU A N 1
ATOM 1500 C CA . LEU A 1 194 ? 45.236 -4.224 -3.864 1.00 95.19 194 LEU A CA 1
ATOM 1501 C C . LEU A 1 194 ? 45.685 -5.523 -4.550 1.00 95.19 194 LEU A C 1
ATOM 1503 O O . LEU A 1 194 ? 45.143 -6.590 -4.269 1.00 95.19 194 LEU A O 1
ATOM 1507 N N . LEU A 1 195 ? 46.703 -5.466 -5.413 1.00 94.94 195 LEU A N 1
ATOM 1508 C CA . LEU A 1 195 ? 47.227 -6.680 -6.045 1.00 94.94 195 LEU A CA 1
ATOM 1509 C C . LEU A 1 195 ? 47.945 -7.585 -5.034 1.00 94.94 195 LEU A C 1
ATOM 1511 O O . LEU A 1 195 ? 47.806 -8.803 -5.099 1.00 94.94 195 LEU A O 1
ATOM 1515 N N . SER A 1 196 ? 48.646 -7.013 -4.047 1.00 93.62 196 SER A N 1
ATOM 1516 C CA . SER A 1 196 ? 49.285 -7.797 -2.980 1.00 93.62 196 SER A CA 1
ATOM 1517 C C . SER A 1 196 ? 48.280 -8.557 -2.108 1.00 93.62 196 SER A C 1
ATOM 1519 O O . SER A 1 196 ? 48.579 -9.653 -1.641 1.00 93.62 196 SER A O 1
ATOM 1521 N N . SER A 1 197 ? 47.071 -8.013 -1.938 1.00 92.81 197 SER A N 1
ATOM 1522 C CA . SER A 1 197 ? 45.964 -8.652 -1.224 1.00 92.81 197 SER A CA 1
ATOM 1523 C C . SER A 1 197 ? 45.119 -9.565 -2.118 1.00 92.81 197 SER A C 1
ATOM 1525 O O . SER A 1 197 ? 44.010 -9.920 -1.728 1.00 92.81 197 SER A O 1
ATOM 1527 N N . LYS A 1 198 ? 45.603 -9.907 -3.322 1.00 94.50 198 LYS A N 1
ATOM 1528 C CA . LYS A 1 198 ? 44.891 -10.733 -4.309 1.00 94.50 198 LYS A CA 1
ATOM 1529 C C . LYS A 1 198 ? 43.506 -10.188 -4.699 1.00 94.50 198 LYS A C 1
ATOM 1531 O O . LYS A 1 198 ? 42.592 -10.962 -4.956 1.00 94.50 198 LYS A O 1
ATOM 1536 N N . ALA A 1 199 ? 43.320 -8.866 -4.733 1.00 95.25 199 ALA A N 1
ATOM 1537 C CA . ALA A 1 199 ? 42.031 -8.272 -5.092 1.00 95.25 199 ALA A CA 1
ATOM 1538 C C . ALA A 1 199 ? 41.750 -8.328 -6.607 1.00 95.25 199 ALA A C 1
ATOM 1540 O O . ALA A 1 199 ? 42.666 -8.419 -7.429 1.00 95.25 199 ALA A O 1
ATOM 1541 N N . HIS A 1 200 ? 40.471 -8.192 -6.965 1.00 97.06 200 HIS A N 1
ATOM 1542 C CA . HIS A 1 200 ? 40.029 -7.863 -8.320 1.00 97.06 200 HIS A CA 1
ATOM 1543 C C . HIS A 1 200 ? 40.008 -6.341 -8.478 1.00 97.06 200 HIS A C 1
ATOM 1545 O O . HIS A 1 200 ? 39.264 -5.650 -7.780 1.00 97.06 200 HIS A O 1
ATOM 1551 N N . VAL A 1 201 ? 40.836 -5.813 -9.375 1.00 96.75 201 VAL A N 1
ATOM 1552 C CA . VAL A 1 201 ? 41.078 -4.374 -9.529 1.00 96.75 201 VAL A CA 1
ATOM 1553 C C . VAL A 1 201 ? 40.599 -3.906 -10.893 1.00 96.75 201 VAL A C 1
ATOM 1555 O O . VAL A 1 201 ? 40.899 -4.547 -11.895 1.00 96.75 201 VAL A O 1
ATOM 1558 N N . LEU A 1 202 ? 39.892 -2.779 -10.938 1.00 95.81 202 LEU A N 1
ATOM 1559 C CA . LEU A 1 202 ? 39.499 -2.113 -12.179 1.00 95.81 202 LEU A CA 1
ATOM 1560 C C . LEU A 1 202 ? 40.370 -0.878 -12.417 1.00 95.81 202 LEU A C 1
ATOM 1562 O O . LEU A 1 202 ? 40.477 -0.009 -11.546 1.00 95.81 202 LEU A O 1
ATOM 1566 N N . LEU A 1 203 ? 40.970 -0.805 -13.605 1.00 93.88 203 LEU A N 1
ATOM 1567 C CA . LEU A 1 203 ? 41.798 0.304 -14.057 1.00 93.88 203 LEU A CA 1
ATOM 1568 C C . LEU A 1 203 ? 41.360 0.760 -15.452 1.00 93.88 203 LEU A C 1
ATOM 1570 O O . LEU A 1 203 ? 41.381 -0.020 -16.399 1.00 93.88 203 LEU A O 1
ATOM 1574 N N . TYR A 1 204 ? 41.078 2.052 -15.585 1.00 92.88 204 TYR A N 1
ATOM 1575 C CA . TYR A 1 204 ? 40.957 2.722 -16.877 1.00 92.88 204 TYR A CA 1
ATOM 1576 C C . TYR A 1 204 ? 42.223 3.537 -17.140 1.00 92.88 204 TYR A C 1
ATOM 1578 O O . TYR A 1 204 ? 42.411 4.567 -16.485 1.00 92.88 204 TYR A O 1
ATOM 1586 N N . PRO A 1 205 ? 43.119 3.116 -18.051 1.00 89.81 205 PRO A N 1
ATOM 1587 C CA . PRO A 1 205 ? 44.378 3.823 -18.255 1.00 89.81 205 PRO A CA 1
ATOM 1588 C C . PRO A 1 205 ? 44.196 5.267 -18.738 1.00 89.81 205 PRO A C 1
ATOM 1590 O O . PRO A 1 205 ? 44.974 6.124 -18.327 1.00 89.81 205 PRO A O 1
ATOM 1593 N N . GLY A 1 206 ? 43.163 5.564 -19.538 1.00 83.94 206 GLY A N 1
ATOM 1594 C CA . GLY A 1 206 ? 42.846 6.940 -19.942 1.00 83.94 206 GLY A CA 1
ATOM 1595 C C . GLY A 1 206 ? 42.173 7.790 -18.855 1.00 83.94 206 GLY A C 1
ATOM 1596 O O . GLY A 1 206 ? 42.108 9.013 -18.975 1.00 83.94 206 GLY A O 1
ATOM 1597 N N . GLY A 1 207 ? 41.727 7.174 -17.755 1.00 85.00 207 GLY A N 1
ATOM 1598 C CA . GLY A 1 207 ? 41.248 7.860 -16.554 1.00 85.00 207 GLY A CA 1
ATOM 1599 C C . GLY A 1 207 ? 40.145 8.893 -16.812 1.00 85.00 207 GLY A C 1
ATOM 1600 O O . GLY A 1 207 ? 39.247 8.688 -17.627 1.00 85.00 207 GLY A O 1
ATOM 1601 N N . ALA A 1 208 ? 40.217 10.029 -16.111 1.00 78.25 208 ALA A N 1
ATOM 1602 C CA . ALA A 1 208 ? 39.204 11.085 -16.190 1.00 78.25 208 ALA A CA 1
ATOM 1603 C C . ALA A 1 208 ? 39.098 11.747 -17.581 1.00 78.25 208 ALA A C 1
ATOM 1605 O O . ALA A 1 208 ? 38.060 12.321 -17.896 1.00 78.25 208 ALA A O 1
ATOM 1606 N N . ARG A 1 209 ? 40.129 11.640 -18.436 1.00 81.50 209 ARG A N 1
ATOM 1607 C CA . ARG A 1 209 ? 40.090 12.168 -19.811 1.00 81.50 209 ARG A CA 1
ATOM 1608 C C . ARG A 1 209 ? 39.117 11.399 -20.702 1.00 81.50 209 ARG A C 1
ATOM 1610 O O . ARG A 1 209 ? 38.456 12.011 -21.540 1.00 81.50 209 ARG A O 1
ATOM 1617 N N . GLU A 1 210 ? 39.059 10.080 -20.541 1.00 86.81 210 GLU A N 1
ATOM 1618 C CA . GLU A 1 210 ? 38.088 9.230 -21.239 1.00 86.81 210 GLU A CA 1
ATOM 1619 C C . GLU A 1 210 ? 36.679 9.446 -20.676 1.00 86.81 210 GLU A C 1
ATOM 1621 O O . GLU A 1 210 ? 35.735 9.633 -21.443 1.00 86.81 210 GLU A O 1
ATOM 1626 N N . ALA A 1 211 ? 36.557 9.553 -19.348 1.00 82.62 211 ALA A N 1
ATOM 1627 C CA . ALA A 1 211 ? 35.281 9.806 -18.679 1.00 82.62 211 ALA A CA 1
ATOM 1628 C C . ALA A 1 211 ? 34.658 11.176 -19.013 1.00 82.62 211 ALA A C 1
ATOM 1630 O O . ALA A 1 211 ? 33.448 11.335 -18.872 1.00 82.62 211 ALA A O 1
ATOM 1631 N N . ALA A 1 212 ? 35.463 12.159 -19.434 1.00 78.81 212 ALA A N 1
ATOM 1632 C CA . ALA A 1 212 ? 35.046 13.510 -19.823 1.00 78.81 212 ALA A CA 1
ATOM 1633 C C . ALA A 1 212 ? 35.385 13.824 -21.295 1.00 78.81 212 ALA A C 1
ATOM 1635 O O . ALA A 1 212 ? 35.792 14.939 -21.630 1.00 78.81 212 ALA A O 1
ATOM 1636 N N . HIS A 1 213 ? 35.269 12.830 -22.177 1.00 82.12 213 HIS A N 1
ATOM 1637 C CA . HIS A 1 213 ? 35.563 12.999 -23.598 1.00 82.12 213 HIS A CA 1
ATOM 1638 C C . HIS A 1 213 ? 34.643 14.022 -24.294 1.00 82.12 213 HIS A C 1
ATOM 1640 O O . HIS A 1 213 ? 33.541 14.331 -23.835 1.00 82.12 213 HIS A O 1
ATOM 1646 N N . ARG A 1 214 ? 35.108 14.550 -25.432 1.00 83.06 214 ARG A N 1
ATOM 1647 C CA . ARG A 1 214 ? 34.438 15.602 -26.218 1.00 83.06 214 ARG A CA 1
ATOM 1648 C C . ARG A 1 214 ? 33.528 15.035 -27.305 1.00 83.06 214 ARG A C 1
ATOM 1650 O O . ARG A 1 214 ? 33.469 13.824 -27.540 1.00 83.06 214 ARG A O 1
ATOM 1657 N N . LYS A 1 215 ? 32.838 15.922 -28.027 1.00 80.94 215 LYS A N 1
ATOM 1658 C CA . LYS A 1 215 ? 32.030 15.537 -29.191 1.00 80.94 215 LYS A CA 1
ATOM 1659 C C . LYS A 1 215 ? 32.877 14.774 -30.216 1.00 80.94 215 LYS A C 1
ATOM 1661 O O . LYS A 1 215 ? 33.908 15.258 -30.671 1.00 80.94 215 LYS A O 1
ATOM 1666 N N . GLY A 1 216 ? 32.426 13.580 -30.603 1.00 80.88 216 GLY A N 1
ATOM 1667 C CA . GLY A 1 216 ? 33.110 12.744 -31.598 1.00 80.88 216 GLY A CA 1
ATOM 1668 C C . GLY A 1 216 ? 34.341 11.995 -31.070 1.00 80.88 216 GLY A C 1
ATOM 1669 O O . GLY A 1 216 ? 35.108 11.423 -31.854 1.00 80.88 216 GLY A O 1
ATOM 1670 N N . GLU A 1 217 ? 34.563 12.000 -29.755 1.00 85.88 217 GLU A N 1
ATOM 1671 C CA . GLU A 1 217 ? 35.630 11.238 -29.101 1.00 85.88 217 GLU A CA 1
ATOM 1672 C C . GLU A 1 217 ? 35.148 9.945 -28.433 1.00 85.88 217 GLU A C 1
ATOM 1674 O O . GLU A 1 217 ? 35.963 9.231 -27.848 1.00 85.88 217 GLU A O 1
ATOM 1679 N N . GLN A 1 218 ? 33.858 9.616 -28.554 1.00 85.88 218 GLN A N 1
ATOM 1680 C CA . GLN A 1 218 ? 33.297 8.380 -28.010 1.00 85.88 218 GLN A CA 1
ATOM 1681 C C . GLN A 1 218 ? 34.081 7.163 -28.513 1.00 85.88 218 GLN A C 1
ATOM 1683 O O . GLN A 1 218 ? 34.411 7.065 -29.702 1.00 85.88 218 GLN A O 1
ATOM 1688 N N . TYR A 1 219 ? 34.343 6.216 -27.614 1.00 89.00 219 TYR A N 1
ATOM 1689 C CA . TYR A 1 219 ? 35.052 4.965 -27.906 1.00 89.00 219 TYR A CA 1
ATOM 1690 C C . TYR A 1 219 ? 36.515 5.117 -28.359 1.00 89.00 219 TYR A C 1
ATOM 1692 O O . TYR A 1 219 ? 37.068 4.183 -28.943 1.00 89.00 219 TYR A O 1
ATOM 1700 N N . LYS A 1 220 ? 37.161 6.266 -28.111 1.00 89.44 220 LYS A N 1
ATOM 1701 C CA . LYS A 1 220 ? 38.603 6.453 -28.342 1.00 89.44 220 LYS A CA 1
ATOM 1702 C C . LYS A 1 220 ? 39.393 6.247 -27.051 1.00 89.44 220 LYS A C 1
ATOM 1704 O O . LYS A 1 220 ? 39.028 6.777 -26.005 1.00 89.44 220 LYS A O 1
ATOM 1709 N N . LEU A 1 221 ? 40.502 5.513 -27.148 1.00 89.50 221 LEU A N 1
ATOM 1710 C CA . LEU A 1 221 ? 41.403 5.270 -26.021 1.00 89.50 221 LEU A CA 1
ATOM 1711 C C . LEU A 1 221 ? 42.444 6.386 -25.900 1.00 89.50 221 LEU A C 1
ATOM 1713 O O . LEU A 1 221 ? 43.310 6.535 -26.766 1.00 89.50 221 LEU A O 1
ATOM 1717 N N . PHE A 1 222 ? 42.424 7.106 -24.782 1.00 86.88 222 PHE A N 1
ATOM 1718 C CA . PHE A 1 222 ? 43.389 8.162 -24.454 1.00 86.88 222 PHE A CA 1
ATOM 1719 C C . PHE A 1 222 ? 44.432 7.656 -23.453 1.00 86.88 222 PHE A C 1
ATOM 1721 O O . PHE A 1 222 ? 44.725 8.293 -22.440 1.00 86.88 222 PHE A O 1
ATOM 1728 N N . TRP A 1 223 ? 44.971 6.462 -23.710 1.00 88.62 223 TRP A N 1
ATOM 1729 C CA . TRP A 1 223 ? 45.891 5.819 -22.779 1.00 88.62 223 TRP A CA 1
ATOM 1730 C C . TRP A 1 223 ? 47.267 6.509 -22.748 1.00 88.62 223 TRP A C 1
ATOM 1732 O O . TRP A 1 223 ? 47.774 6.928 -23.790 1.00 88.62 223 TRP A O 1
ATOM 1742 N N . PRO A 1 224 ? 47.909 6.594 -21.569 1.00 82.75 224 PRO A N 1
ATOM 1743 C CA . PRO A 1 224 ? 49.223 7.207 -21.408 1.00 82.75 224 PRO A CA 1
ATOM 1744 C C . PRO A 1 224 ? 50.331 6.337 -22.004 1.00 82.75 224 PRO A C 1
ATOM 1746 O O . PRO A 1 224 ? 50.256 5.120 -21.912 1.00 82.75 224 PRO A O 1
ATOM 1749 N N . GLU A 1 225 ? 51.417 6.923 -22.509 1.00 80.31 225 GLU A N 1
ATOM 1750 C CA . GLU A 1 225 ? 52.523 6.160 -23.125 1.00 80.31 225 GLU A CA 1
ATOM 1751 C C . GLU A 1 225 ? 53.208 5.154 -22.181 1.00 80.31 225 GLU A C 1
ATOM 1753 O O . GLU A 1 225 ? 53.891 4.239 -22.635 1.00 80.31 225 GLU A O 1
ATOM 1758 N N . GLN A 1 226 ? 53.043 5.318 -20.865 1.00 80.88 226 GLN A N 1
ATOM 1759 C CA . GLN A 1 226 ? 53.735 4.525 -19.856 1.00 80.88 226 GLN A CA 1
ATOM 1760 C C . GLN A 1 226 ? 53.054 3.170 -19.569 1.00 80.88 226 GLN A C 1
ATOM 1762 O O . GLN A 1 226 ? 51.916 3.114 -19.106 1.00 80.88 226 GLN A O 1
ATOM 1767 N N . SER A 1 227 ? 53.811 2.075 -19.687 1.00 86.75 227 SER A N 1
ATOM 1768 C CA . SER A 1 227 ? 53.393 0.682 -19.421 1.00 86.75 227 SER A CA 1
ATOM 1769 C C . SER A 1 227 ? 53.441 0.245 -17.939 1.00 86.75 227 SER A C 1
ATOM 1771 O O . SER A 1 227 ? 53.545 -0.938 -17.610 1.00 86.75 227 SER A O 1
ATOM 1773 N N . GLU A 1 228 ? 53.356 1.187 -16.996 1.00 85.56 228 GLU A N 1
ATOM 1774 C CA . GLU A 1 228 ? 53.596 0.949 -15.559 1.00 85.56 228 GLU A CA 1
ATOM 1775 C C . GLU A 1 228 ? 52.670 -0.102 -14.925 1.00 85.56 228 GLU A C 1
ATOM 1777 O O . GLU A 1 228 ? 53.102 -0.901 -14.082 1.00 85.56 228 GLU A O 1
ATOM 1782 N N . PHE A 1 229 ? 51.397 -0.136 -15.329 1.00 90.88 229 PHE A N 1
ATOM 1783 C CA . PHE A 1 229 ? 50.435 -1.083 -14.764 1.00 90.88 229 PHE A CA 1
ATOM 1784 C C . PHE A 1 229 ? 50.745 -2.528 -15.174 1.00 90.88 229 PHE A C 1
ATOM 1786 O O . PHE A 1 229 ? 50.546 -3.428 -14.363 1.00 90.88 229 PHE A O 1
ATOM 1793 N N . VAL A 1 230 ? 51.304 -2.751 -16.372 1.00 93.12 230 VAL A N 1
ATOM 1794 C CA . VAL A 1 230 ? 51.710 -4.082 -16.860 1.00 93.12 230 VAL A CA 1
ATOM 1795 C C . VAL A 1 230 ? 52.821 -4.644 -15.982 1.00 93.12 230 VAL A C 1
ATOM 1797 O O . VAL A 1 230 ? 52.742 -5.772 -15.496 1.00 93.12 230 VAL A O 1
ATOM 1800 N N . ARG A 1 231 ? 53.830 -3.820 -15.686 1.00 91.19 231 ARG A N 1
ATOM 1801 C CA . ARG A 1 231 ? 54.940 -4.210 -14.804 1.00 91.19 231 ARG A CA 1
ATOM 1802 C C . ARG A 1 231 ? 54.465 -4.471 -13.379 1.00 91.19 231 ARG A C 1
ATOM 1804 O O . ARG A 1 231 ? 54.966 -5.368 -12.701 1.00 91.19 231 ARG A O 1
ATOM 1811 N N . THR A 1 232 ? 53.490 -3.688 -12.920 1.00 91.50 232 THR A N 1
ATOM 1812 C CA . THR A 1 232 ? 52.901 -3.850 -11.588 1.00 91.50 232 THR A CA 1
ATOM 1813 C C . THR A 1 232 ? 52.073 -5.133 -11.506 1.00 91.50 232 THR A C 1
ATOM 1815 O O . THR A 1 232 ? 52.230 -5.875 -10.541 1.00 91.50 232 THR A O 1
ATOM 1818 N N . ALA A 1 233 ? 51.281 -5.454 -12.532 1.00 93.56 233 ALA A N 1
ATOM 1819 C CA . ALA A 1 233 ? 50.552 -6.716 -12.640 1.00 93.56 233 ALA A CA 1
ATOM 1820 C C . ALA A 1 233 ? 51.508 -7.921 -12.637 1.00 93.56 233 ALA A C 1
ATOM 1822 O O . ALA A 1 233 ? 51.385 -8.800 -11.784 1.00 93.56 233 ALA A O 1
ATOM 1823 N N . ALA A 1 234 ? 52.544 -7.894 -13.482 1.00 93.25 234 ALA A N 1
ATOM 1824 C CA . ALA A 1 234 ? 53.556 -8.949 -13.569 1.00 93.25 234 ALA A CA 1
ATOM 1825 C C . ALA A 1 234 ? 54.323 -9.176 -12.262 1.00 93.25 234 ALA A C 1
ATOM 1827 O O . ALA A 1 234 ? 54.689 -10.302 -11.924 1.00 93.25 234 ALA A O 1
ATOM 1828 N N . ARG A 1 235 ? 54.551 -8.116 -11.477 1.00 93.00 235 ARG A N 1
ATOM 1829 C CA . ARG A 1 235 ? 55.212 -8.221 -10.169 1.00 93.00 235 ARG A CA 1
ATOM 1830 C C . ARG A 1 235 ? 54.453 -9.121 -9.191 1.00 93.00 235 ARG A C 1
ATOM 1832 O O . ARG A 1 235 ? 55.108 -9.729 -8.341 1.00 93.00 235 ARG A O 1
ATOM 1839 N N . PHE A 1 236 ? 53.129 -9.178 -9.306 1.00 94.00 236 PHE A N 1
ATOM 1840 C CA . PHE A 1 236 ? 52.238 -9.962 -8.449 1.00 94.00 236 PHE A CA 1
ATOM 1841 C C . PHE A 1 236 ? 51.648 -11.194 -9.144 1.00 94.00 236 PHE A C 1
ATOM 1843 O O . PHE A 1 236 ? 50.836 -11.881 -8.532 1.00 94.00 236 PHE A O 1
ATOM 1850 N N . GLY A 1 237 ? 52.039 -11.469 -10.395 1.00 93.81 237 GLY A N 1
ATOM 1851 C CA . GLY A 1 237 ? 51.434 -12.528 -11.206 1.00 93.81 237 GLY A CA 1
ATOM 1852 C C . GLY A 1 237 ? 49.943 -12.298 -11.455 1.00 93.81 237 GLY A C 1
ATOM 1853 O O . GLY A 1 237 ? 49.178 -13.252 -11.501 1.00 93.81 237 GLY A O 1
ATOM 1854 N N . ALA A 1 238 ? 49.505 -11.039 -11.546 1.00 96.25 238 ALA A N 1
ATOM 1855 C CA . ALA A 1 238 ? 48.097 -10.725 -11.739 1.00 96.25 238 ALA A CA 1
ATOM 1856 C C . ALA A 1 238 ? 47.642 -11.046 -13.167 1.00 96.25 238 ALA A C 1
ATOM 1858 O O . ALA A 1 238 ? 48.310 -10.669 -14.135 1.00 96.25 238 ALA A O 1
ATOM 1859 N N . LYS A 1 239 ? 46.478 -11.679 -13.312 1.00 96.50 239 LYS A N 1
ATOM 1860 C CA . LYS A 1 239 ? 45.859 -11.874 -14.629 1.00 96.50 239 LYS A CA 1
ATOM 1861 C C . LYS A 1 239 ? 45.350 -10.535 -15.144 1.00 96.50 239 LYS A C 1
ATOM 1863 O O . LYS A 1 239 ? 44.629 -9.846 -14.422 1.00 96.50 239 LYS A O 1
ATOM 1868 N N . ILE A 1 240 ? 45.706 -10.157 -16.368 1.00 97.25 240 ILE A N 1
ATOM 1869 C CA . ILE A 1 240 ? 45.175 -8.944 -17.000 1.00 97.25 240 ILE A CA 1
ATOM 1870 C C . ILE A 1 240 ? 43.991 -9.342 -17.875 1.00 97.25 240 ILE A C 1
ATOM 1872 O O . ILE A 1 240 ? 44.142 -10.154 -18.780 1.00 97.25 240 ILE A O 1
ATOM 1876 N N . VAL A 1 241 ? 42.815 -8.775 -17.614 1.00 97.31 241 VAL A N 1
ATOM 1877 C CA . VAL A 1 241 ? 41.605 -9.021 -18.406 1.00 97.31 241 VAL A CA 1
ATOM 1878 C C . VAL A 1 241 ? 41.283 -7.750 -19.196 1.00 97.31 241 VAL A C 1
ATOM 1880 O O . VAL A 1 241 ? 40.710 -6.817 -18.620 1.00 97.31 241 VAL A O 1
ATOM 1883 N N . PRO A 1 242 ? 41.665 -7.670 -20.486 1.00 97.25 242 PRO A N 1
ATOM 1884 C CA . PRO A 1 242 ? 41.209 -6.589 -21.347 1.00 97.25 242 PRO A CA 1
ATOM 1885 C C . PRO A 1 242 ? 39.694 -6.693 -21.541 1.00 97.25 242 PRO A C 1
ATOM 1887 O O . PRO A 1 242 ? 39.163 -7.791 -21.726 1.00 97.25 242 PRO A O 1
ATOM 1890 N N . PHE A 1 243 ? 38.981 -5.571 -21.504 1.00 97.06 243 PHE A N 1
ATOM 1891 C CA . PHE A 1 243 ? 37.550 -5.556 -21.787 1.00 97.06 243 PHE A CA 1
ATOM 1892 C C . PHE A 1 243 ? 37.116 -4.319 -22.572 1.00 97.06 243 PHE A C 1
ATOM 1894 O O . PHE A 1 243 ? 37.672 -3.231 -22.424 1.00 97.06 243 PHE A O 1
ATOM 1901 N N . GLY A 1 244 ? 36.099 -4.504 -23.410 1.00 95.38 244 GLY A N 1
ATOM 1902 C CA . GLY A 1 244 ? 35.407 -3.430 -24.115 1.00 95.38 244 GLY A CA 1
ATOM 1903 C C . GLY A 1 244 ? 34.021 -3.194 -23.525 1.00 95.38 244 GLY A C 1
ATOM 1904 O O . GLY A 1 244 ? 33.390 -4.126 -23.017 1.00 95.38 244 GLY A O 1
ATOM 1905 N N . VAL A 1 245 ? 33.537 -1.958 -23.623 1.00 93.62 245 VAL A N 1
ATOM 1906 C CA . VAL A 1 245 ? 32.168 -1.598 -23.255 1.00 93.62 245 VAL A CA 1
ATOM 1907 C C . VAL A 1 245 ? 31.615 -0.521 -24.188 1.00 93.62 245 VAL A C 1
ATOM 1909 O O . VAL A 1 245 ? 32.337 0.396 -24.578 1.00 93.62 245 VAL A O 1
ATOM 1912 N N . VAL A 1 246 ? 30.347 -0.658 -24.589 1.00 91.44 246 VAL A N 1
ATOM 1913 C CA . VAL A 1 246 ? 29.655 0.298 -25.472 1.00 91.44 246 VAL A CA 1
ATOM 1914 C C . VAL A 1 246 ? 28.209 0.549 -25.034 1.00 91.44 246 VAL A C 1
ATOM 1916 O O . VAL A 1 246 ? 27.592 -0.321 -24.415 1.00 91.44 246 VAL A O 1
ATOM 1919 N N . GLY A 1 247 ? 27.653 1.710 -25.404 1.00 84.44 247 GLY A N 1
ATOM 1920 C CA . GLY A 1 247 ? 26.237 2.064 -25.217 1.00 84.44 247 GLY A CA 1
ATOM 1921 C C . GLY A 1 247 ? 25.952 3.487 -24.712 1.00 84.44 247 GLY A C 1
ATOM 1922 O O . GLY A 1 247 ? 24.787 3.844 -24.571 1.00 84.44 247 GLY A O 1
ATOM 1923 N N . GLU A 1 248 ? 26.970 4.310 -24.439 1.00 77.62 248 GLU A N 1
ATOM 1924 C CA . GLU A 1 248 ? 26.826 5.656 -23.837 1.00 77.62 248 GLU A CA 1
ATOM 1925 C C . GLU A 1 248 ? 26.026 6.626 -24.704 1.00 77.62 248 GLU A C 1
ATOM 1927 O O . GLU A 1 248 ? 25.264 7.440 -24.191 1.00 77.62 248 GLU A O 1
ATOM 1932 N N . ASP A 1 249 ? 26.146 6.499 -26.020 1.00 73.38 249 ASP A N 1
ATOM 1933 C CA . ASP A 1 249 ? 25.477 7.334 -27.014 1.00 73.38 249 ASP A CA 1
ATOM 1934 C C . ASP A 1 249 ? 23.957 7.121 -27.058 1.00 73.38 249 ASP A C 1
ATOM 1936 O O . ASP A 1 249 ? 23.238 7.990 -27.556 1.00 73.38 249 ASP A O 1
ATOM 1940 N N . ASP A 1 250 ? 23.455 6.009 -26.505 1.00 69.50 250 ASP A N 1
ATOM 1941 C CA . ASP A 1 250 ? 22.016 5.831 -26.288 1.00 69.50 250 ASP A CA 1
ATOM 1942 C C . ASP A 1 250 ? 21.540 6.502 -24.987 1.00 69.50 250 ASP A C 1
ATOM 1944 O O . ASP A 1 250 ? 20.358 6.785 -24.848 1.00 69.50 250 ASP A O 1
ATOM 1948 N N . PHE A 1 251 ? 22.425 6.774 -24.025 1.00 66.06 251 PHE A N 1
ATOM 1949 C CA . PHE A 1 251 ? 22.059 7.401 -22.748 1.00 66.06 251 PHE A CA 1
ATOM 1950 C C . PHE A 1 251 ? 22.108 8.923 -22.800 1.00 66.06 251 PHE A C 1
ATOM 1952 O O . PHE A 1 251 ? 21.311 9.593 -22.142 1.00 66.06 251 PHE A O 1
ATOM 1959 N N . GLY A 1 252 ? 23.009 9.487 -23.597 1.00 66.25 252 GLY A N 1
ATOM 1960 C CA . GLY A 1 252 ? 23.099 10.926 -23.739 1.00 66.25 252 GLY A CA 1
ATOM 1961 C C . GLY A 1 252 ? 23.996 11.360 -24.882 1.00 66.25 252 GLY A C 1
ATOM 1962 O O . GLY A 1 252 ? 24.848 10.621 -25.368 1.00 66.25 252 GLY A O 1
ATOM 1963 N N . GLU A 1 253 ? 23.784 12.589 -25.327 1.00 74.56 253 GLU A N 1
ATOM 1964 C CA . GLU A 1 253 ? 24.613 13.242 -26.328 1.00 74.56 253 GLU A CA 1
ATOM 1965 C C . GLU A 1 253 ? 25.331 14.429 -25.714 1.00 74.56 253 GLU A C 1
ATOM 1967 O O . GLU A 1 253 ? 24.710 15.299 -25.107 1.00 74.56 253 GLU A O 1
ATOM 1972 N N . VAL A 1 254 ? 26.647 14.480 -25.889 1.00 73.75 254 VAL A N 1
ATOM 1973 C CA . VAL A 1 254 ? 27.433 15.648 -25.505 1.00 73.75 254 VAL A CA 1
ATOM 1974 C C . VAL A 1 254 ? 27.031 16.818 -26.405 1.00 73.75 254 VAL A C 1
ATOM 1976 O O . VAL A 1 254 ? 27.342 16.832 -27.594 1.00 73.75 254 VAL A O 1
ATOM 1979 N N . VAL A 1 255 ? 26.339 17.809 -25.842 1.00 77.19 255 VAL A N 1
ATOM 1980 C CA . VAL A 1 255 ? 25.836 18.984 -26.578 1.00 77.19 255 VAL A CA 1
ATOM 1981 C C . VAL A 1 255 ? 26.668 20.235 -26.334 1.00 77.19 255 VAL A C 1
ATOM 1983 O O . VAL A 1 255 ? 26.665 21.135 -27.174 1.00 77.19 255 VAL A O 1
ATOM 1986 N N . PHE A 1 256 ? 27.422 20.285 -25.238 1.00 74.75 256 PHE A N 1
ATOM 1987 C CA . PHE A 1 256 ? 28.275 21.420 -24.900 1.00 74.75 256 PHE A CA 1
ATOM 1988 C C . PHE A 1 256 ? 29.539 20.920 -24.193 1.00 74.75 256 PHE A C 1
ATOM 1990 O O . PHE A 1 256 ? 29.506 20.604 -23.004 1.00 74.75 256 PHE A O 1
ATOM 1997 N N . ASP A 1 257 ? 30.633 20.772 -24.937 1.00 73.94 257 ASP A N 1
ATOM 1998 C CA . ASP A 1 257 ? 31.896 20.245 -24.414 1.00 73.94 257 ASP A CA 1
ATOM 1999 C C . ASP A 1 257 ? 32.863 21.361 -23.992 1.00 73.94 257 ASP A C 1
ATOM 2001 O O . ASP A 1 257 ? 32.549 22.550 -24.060 1.00 73.94 257 ASP A O 1
ATOM 2005 N N . TYR A 1 258 ? 34.048 20.968 -23.531 1.00 71.50 258 TYR A N 1
ATOM 2006 C CA . TYR A 1 258 ? 35.085 21.889 -23.076 1.00 71.50 258 TYR A CA 1
ATOM 2007 C C . TYR A 1 258 ? 35.475 22.943 -24.126 1.00 71.50 258 TYR A C 1
ATOM 2009 O O . TYR A 1 258 ? 35.655 24.113 -23.785 1.00 71.50 258 TYR A O 1
ATOM 2017 N N . ASP A 1 259 ? 35.581 22.564 -25.404 1.00 76.31 259 ASP A N 1
ATOM 2018 C CA . ASP A 1 259 ? 35.992 23.493 -26.460 1.00 76.31 259 ASP A CA 1
ATOM 2019 C C . ASP A 1 259 ? 34.904 24.542 -26.725 1.00 76.31 259 ASP A C 1
ATOM 2021 O O . ASP A 1 259 ? 35.210 25.706 -26.993 1.00 76.31 259 ASP A O 1
ATOM 2025 N N . ASP A 1 260 ? 33.631 24.160 -26.611 1.00 75.88 260 ASP A N 1
ATOM 2026 C CA . ASP A 1 260 ? 32.505 25.090 -26.683 1.00 75.88 260 ASP A CA 1
ATOM 2027 C C . ASP A 1 260 ? 32.420 26.007 -25.455 1.00 75.88 260 ASP A C 1
ATOM 2029 O O . ASP A 1 260 ? 32.219 27.216 -25.598 1.00 75.88 260 ASP A O 1
ATOM 2033 N N . GLN A 1 261 ? 32.651 25.464 -24.259 1.00 69.50 261 GLN A N 1
ATOM 2034 C CA . GLN A 1 261 ? 32.679 26.224 -23.006 1.00 69.50 261 GLN A CA 1
ATOM 2035 C C . GLN A 1 261 ? 33.802 27.272 -23.012 1.00 69.50 261 GLN A C 1
ATOM 2037 O O . GLN A 1 261 ? 33.579 28.432 -22.665 1.00 69.50 261 GLN A O 1
ATOM 2042 N N . MET A 1 262 ? 34.989 26.913 -23.511 1.00 72.69 262 MET A N 1
ATOM 2043 C CA . MET A 1 262 ? 36.138 27.815 -23.614 1.00 72.69 262 MET A CA 1
ATOM 2044 C C . MET A 1 262 ? 35.940 28.973 -24.603 1.00 72.69 262 MET A C 1
ATOM 2046 O O . MET A 1 262 ? 36.679 29.961 -24.537 1.00 72.69 262 MET A O 1
ATOM 2050 N N . LYS A 1 263 ? 34.958 28.910 -25.515 1.00 78.38 263 LYS A N 1
ATOM 2051 C CA . LYS A 1 263 ? 34.596 30.039 -26.399 1.00 78.38 263 LYS A CA 1
ATOM 2052 C C . LYS A 1 263 ? 33.830 31.138 -25.656 1.00 78.38 263 LYS A C 1
ATOM 2054 O O . LYS A 1 263 ? 33.803 32.271 -26.133 1.00 78.38 263 LYS A O 1
ATOM 2059 N N . ILE A 1 264 ? 33.244 30.830 -24.500 1.00 69.31 264 ILE A N 1
ATOM 2060 C CA . ILE A 1 264 ? 32.453 31.765 -23.699 1.00 69.31 264 ILE A CA 1
ATOM 2061 C C . ILE A 1 264 ? 33.355 32.414 -22.631 1.00 69.31 264 ILE A C 1
ATOM 2063 O O . ILE A 1 264 ? 33.894 31.702 -21.787 1.00 69.31 264 ILE A O 1
ATOM 2067 N N . PRO A 1 265 ? 33.531 33.753 -22.622 1.00 65.00 265 PRO A N 1
ATOM 2068 C CA . PRO A 1 265 ? 34.515 34.414 -21.757 1.00 65.00 265 PRO A CA 1
ATOM 2069 C C . PRO A 1 265 ? 34.342 34.171 -20.252 1.00 65.00 265 PRO A C 1
ATOM 2071 O O . PRO A 1 265 ? 35.339 33.981 -19.566 1.00 65.00 265 PRO A O 1
ATOM 2074 N N . TRP A 1 266 ? 33.106 34.157 -19.741 1.00 63.81 266 TRP A N 1
ATOM 2075 C CA . TRP A 1 266 ? 32.852 33.941 -18.311 1.00 63.81 266 TRP A CA 1
ATOM 2076 C C . TRP A 1 266 ? 33.072 32.477 -17.901 1.00 63.81 266 TRP A C 1
ATOM 2078 O O . TRP A 1 266 ? 33.747 32.233 -16.911 1.00 63.81 266 TRP A O 1
ATOM 2088 N N . LEU A 1 267 ? 32.627 31.508 -18.715 1.00 64.56 267 LEU A N 1
ATOM 2089 C CA . LEU A 1 267 ? 32.902 30.081 -18.492 1.00 64.56 267 LEU A CA 1
ATOM 2090 C C . LEU A 1 267 ? 34.394 29.769 -18.573 1.00 64.56 267 LEU A C 1
ATOM 2092 O O . LEU A 1 267 ? 34.901 28.991 -17.778 1.00 64.56 267 LEU A O 1
ATOM 2096 N N . ARG A 1 268 ? 35.115 30.386 -19.515 1.00 70.50 268 ARG A N 1
ATOM 2097 C CA . ARG A 1 268 ? 36.574 30.267 -19.609 1.00 70.50 268 ARG A CA 1
ATOM 2098 C C . ARG A 1 268 ? 37.247 30.708 -18.311 1.00 70.50 268 ARG A C 1
ATOM 2100 O O . ARG A 1 268 ? 38.157 30.029 -17.849 1.00 70.50 268 ARG A O 1
ATOM 2107 N N . GLU A 1 269 ? 36.834 31.844 -17.757 1.00 68.56 269 GLU A N 1
ATOM 2108 C CA . GLU A 1 269 ? 37.409 32.359 -16.514 1.00 68.56 269 GLU A CA 1
ATOM 2109 C C . GLU A 1 269 ? 37.036 31.475 -15.317 1.00 68.56 269 GLU A C 1
ATOM 2111 O O . GLU A 1 269 ? 37.904 31.148 -14.511 1.00 68.56 269 GLU A O 1
ATOM 2116 N N . ASP A 1 270 ? 35.792 30.992 -15.255 1.00 65.88 270 ASP A N 1
ATOM 2117 C CA . ASP A 1 270 ? 35.333 30.060 -14.221 1.00 65.88 270 ASP A CA 1
ATOM 2118 C C . ASP A 1 270 ? 36.076 28.715 -14.273 1.00 65.88 270 ASP A C 1
ATOM 2120 O O . ASP A 1 270 ? 36.498 28.213 -13.234 1.00 65.88 270 ASP A O 1
ATOM 2124 N N . ILE A 1 271 ? 36.314 28.151 -15.464 1.00 66.44 271 ILE A N 1
ATOM 2125 C CA . ILE A 1 271 ? 37.061 26.894 -15.656 1.00 66.44 271 ILE A CA 1
ATOM 2126 C C . ILE A 1 271 ? 38.531 27.053 -15.250 1.00 66.44 271 ILE A C 1
ATOM 2128 O O . ILE A 1 271 ? 39.087 26.180 -14.574 1.00 66.44 271 ILE A O 1
ATOM 2132 N N . ARG A 1 272 ? 39.165 28.171 -15.629 1.00 68.88 272 ARG A N 1
ATOM 2133 C CA . ARG A 1 272 ? 40.559 28.460 -15.257 1.00 68.88 272 ARG A CA 1
ATOM 2134 C C . ARG A 1 272 ? 40.687 28.663 -13.758 1.00 68.88 272 ARG A C 1
ATOM 2136 O O . ARG A 1 272 ? 41.544 28.047 -13.136 1.00 68.88 272 ARG A O 1
ATOM 2143 N N . ARG A 1 273 ? 39.779 29.436 -13.161 1.00 63.94 273 ARG A N 1
ATOM 2144 C CA . ARG A 1 273 ? 39.713 29.637 -11.714 1.00 63.94 273 ARG A CA 1
ATOM 2145 C C . ARG A 1 273 ? 39.475 28.324 -10.969 1.00 63.94 273 ARG A C 1
ATOM 2147 O O . ARG A 1 273 ? 40.170 28.051 -9.999 1.00 63.94 273 ARG A O 1
ATOM 2154 N N . PHE A 1 274 ? 38.547 27.491 -11.434 1.00 61.59 274 PHE A N 1
ATOM 2155 C CA . PHE A 1 274 ? 38.289 26.163 -10.872 1.00 61.59 274 PHE A CA 1
ATOM 2156 C C . PHE A 1 274 ? 39.547 25.283 -10.901 1.00 61.59 274 PHE A C 1
ATOM 2158 O O . PHE A 1 274 ? 39.897 24.653 -9.904 1.00 61.59 274 PHE A O 1
ATOM 2165 N N . THR A 1 275 ? 40.275 25.292 -12.016 1.00 63.19 275 THR A N 1
ATOM 2166 C CA . THR A 1 275 ? 41.484 24.478 -12.184 1.00 63.19 275 THR A CA 1
ATOM 2167 C C . THR A 1 275 ? 42.679 25.007 -11.392 1.00 63.19 275 THR A C 1
ATOM 2169 O O . THR A 1 275 ? 43.429 24.219 -10.815 1.00 63.19 275 THR A O 1
ATOM 2172 N N . GLU A 1 276 ? 42.856 26.327 -11.322 1.00 63.41 276 GLU A N 1
ATOM 2173 C CA . GLU A 1 276 ? 43.900 26.980 -10.525 1.00 63.41 276 GLU A CA 1
ATOM 2174 C C . GLU A 1 276 ? 43.654 26.829 -9.014 1.00 63.41 276 GLU A C 1
ATOM 2176 O O . GLU A 1 276 ? 44.610 26.652 -8.258 1.00 63.41 276 GLU A O 1
ATOM 2181 N N . GLU A 1 277 ? 42.391 26.854 -8.569 1.00 56.41 277 GLU A N 1
ATOM 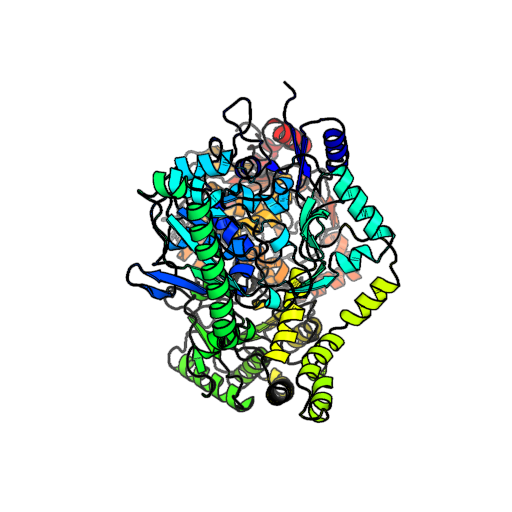2182 C CA . GLU A 1 277 ? 42.015 26.718 -7.156 1.00 56.41 277 GLU A CA 1
ATOM 2183 C C . GLU A 1 277 ? 42.036 25.257 -6.657 1.00 56.41 277 GLU A C 1
ATOM 2185 O O . GLU A 1 277 ? 42.456 25.016 -5.524 1.00 56.41 277 GLU A O 1
ATOM 2190 N N . GLU A 1 278 ? 41.626 24.278 -7.475 1.00 55.59 278 GLU A N 1
ATOM 2191 C CA . GLU A 1 278 ? 41.541 22.855 -7.084 1.00 55.59 278 GLU A CA 1
ATOM 2192 C C . GLU A 1 278 ? 42.724 21.999 -7.596 1.00 55.59 278 GLU A C 1
ATOM 2194 O O . GLU A 1 278 ? 42.890 20.846 -7.190 1.00 55.59 278 GLU A O 1
ATOM 2199 N N . GLY A 1 279 ? 43.571 22.543 -8.481 1.00 53.00 279 GLY A N 1
ATOM 2200 C CA . GLY A 1 279 ? 44.767 21.879 -9.018 1.00 53.00 279 GLY A CA 1
ATOM 2201 C C . GLY A 1 279 ? 44.485 20.727 -9.992 1.00 53.00 279 GLY A C 1
ATOM 2202 O O . GLY A 1 279 ? 45.314 19.823 -10.131 1.00 53.00 279 GLY A O 1
ATOM 2203 N N . ILE A 1 280 ? 43.316 20.713 -10.640 1.00 57.50 280 ILE A N 1
ATOM 2204 C CA . ILE A 1 280 ? 42.818 19.560 -11.404 1.00 57.50 280 ILE A CA 1
ATOM 2205 C C . ILE A 1 280 ? 43.156 19.697 -12.889 1.00 57.50 280 ILE A C 1
ATOM 2207 O O . ILE A 1 280 ? 42.452 20.373 -13.634 1.00 57.50 280 ILE A O 1
ATOM 2211 N N . LYS A 1 281 ? 44.183 18.976 -13.340 1.00 58.94 281 LYS A N 1
ATOM 2212 C CA . LYS A 1 281 ? 44.480 18.833 -14.768 1.00 58.94 281 LYS A CA 1
ATOM 2213 C C . LYS A 1 281 ? 44.238 17.408 -15.249 1.00 58.94 281 LYS A C 1
ATOM 2215 O O . LYS A 1 281 ? 44.600 16.447 -14.571 1.00 58.94 281 LYS A O 1
ATOM 2220 N N . VAL A 1 282 ? 43.650 17.271 -16.430 1.00 57.38 282 VAL A N 1
ATOM 2221 C CA . VAL A 1 282 ? 43.534 16.014 -17.175 1.00 57.38 282 VAL A CA 1
ATOM 2222 C C . VAL A 1 282 ? 44.497 16.018 -18.348 1.00 57.38 282 VAL A C 1
ATOM 2224 O O . VAL A 1 282 ? 44.699 17.038 -18.997 1.00 57.38 282 VAL A O 1
ATOM 2227 N N . ARG A 1 283 ? 45.079 14.861 -18.664 1.00 56.66 283 ARG A N 1
ATOM 2228 C CA . ARG A 1 283 ? 45.891 14.727 -19.876 1.00 56.66 283 ARG A CA 1
ATOM 2229 C C . ARG A 1 283 ? 44.994 14.852 -21.101 1.00 56.66 283 ARG A C 1
ATOM 2231 O O . ARG A 1 283 ? 44.017 14.122 -21.200 1.00 56.66 283 ARG A O 1
ATOM 2238 N N . ALA A 1 284 ? 45.333 15.719 -22.042 1.00 53.16 284 ALA A N 1
ATOM 2239 C CA . ALA A 1 284 ? 44.635 15.876 -23.309 1.00 53.16 284 ALA A CA 1
ATOM 2240 C C . ALA A 1 284 ? 45.637 15.951 -24.469 1.00 53.16 284 ALA A C 1
ATOM 2242 O O . ALA A 1 284 ? 46.772 16.402 -24.312 1.00 53.16 284 ALA A O 1
ATOM 2243 N N . GLN A 1 285 ? 45.223 15.474 -25.643 1.00 47.47 285 GLN A N 1
ATOM 2244 C CA . GLN A 1 285 ? 46.031 15.533 -26.856 1.00 47.47 285 GLN A CA 1
ATOM 2245 C C . GLN A 1 285 ? 45.661 16.786 -27.650 1.00 47.47 285 GLN A C 1
ATOM 2247 O O . GLN A 1 285 ? 44.497 16.971 -28.006 1.00 47.47 285 GLN A O 1
ATOM 2252 N N . LYS A 1 286 ? 46.648 17.638 -27.937 1.00 47.22 286 LYS A N 1
ATOM 2253 C CA . LYS A 1 286 ? 46.476 18.848 -28.746 1.00 47.22 286 LYS A CA 1
ATOM 2254 C C . LYS A 1 286 ? 47.578 18.894 -29.797 1.00 47.22 286 LYS A C 1
ATOM 2256 O O . LYS A 1 286 ? 48.751 18.913 -29.443 1.00 47.22 286 LYS A O 1
ATOM 2261 N N . ASN A 1 287 ? 47.199 18.903 -31.077 1.00 39.78 287 ASN A N 1
ATOM 2262 C CA . ASN A 1 287 ? 48.128 18.906 -32.218 1.00 39.78 287 ASN A CA 1
ATOM 2263 C C . ASN A 1 287 ? 49.220 17.818 -32.106 1.00 39.78 287 ASN A C 1
ATOM 2265 O O . ASN A 1 287 ? 50.407 18.129 -32.107 1.00 39.78 287 ASN A O 1
ATOM 2269 N N . ASP A 1 288 ? 48.807 16.557 -31.939 1.00 44.44 288 ASP A N 1
ATOM 2270 C CA . ASP A 1 288 ? 49.677 15.372 -31.831 1.00 44.44 288 ASP A CA 1
ATOM 2271 C C . ASP A 1 288 ? 50.646 15.322 -30.627 1.00 44.44 288 ASP A C 1
ATOM 2273 O O . ASP A 1 288 ? 51.395 14.357 -30.492 1.00 44.44 288 ASP A O 1
ATOM 2277 N N . ALA A 1 289 ? 50.576 16.277 -29.690 1.00 37.25 289 ALA A N 1
ATOM 2278 C CA . ALA A 1 289 ? 51.321 16.260 -28.428 1.00 37.25 289 ALA A CA 1
ATOM 2279 C C . ALA A 1 289 ? 50.394 16.052 -27.213 1.00 37.25 289 ALA A C 1
ATOM 2281 O O . ALA A 1 289 ? 49.298 16.615 -27.147 1.00 37.25 289 ALA A O 1
ATOM 2282 N N . VAL A 1 290 ? 50.833 15.248 -26.236 1.00 52.25 290 VAL A N 1
ATOM 2283 C CA . VAL A 1 290 ? 50.120 15.017 -24.965 1.00 52.25 290 VAL A CA 1
ATOM 2284 C C . VAL A 1 290 ? 50.511 16.105 -23.959 1.00 52.25 290 VAL A C 1
ATOM 2286 O O . VAL A 1 290 ? 51.685 16.224 -23.609 1.00 52.25 290 VAL A O 1
ATOM 2289 N N . GLY A 1 291 ? 49.539 16.887 -23.483 1.00 54.44 291 GLY A N 1
ATOM 2290 C CA . GLY A 1 291 ? 49.721 17.927 -22.464 1.00 54.44 291 GLY A CA 1
ATOM 2291 C C . GLY A 1 291 ? 48.668 17.852 -21.354 1.00 54.44 291 GLY A C 1
ATOM 2292 O O . GLY A 1 291 ? 47.686 17.126 -21.475 1.00 54.44 291 GLY A O 1
ATOM 2293 N N . ASP A 1 292 ? 48.873 18.594 -20.266 1.00 59.91 292 ASP A N 1
ATOM 2294 C CA . ASP A 1 292 ? 47.900 18.715 -19.173 1.00 59.91 292 ASP A CA 1
ATOM 2295 C C . ASP A 1 292 ? 46.937 19.890 -19.456 1.00 59.91 292 ASP A C 1
ATOM 2297 O O . ASP A 1 292 ? 47.387 21.024 -19.633 1.00 59.91 292 ASP A O 1
ATOM 2301 N N . GLU A 1 293 ? 45.628 19.631 -19.487 1.00 60.72 293 GLU A N 1
ATOM 2302 C CA . GLU A 1 293 ? 44.551 20.612 -19.698 1.00 60.72 293 GLU A CA 1
ATOM 2303 C C . GLU A 1 293 ? 43.576 20.659 -18.513 1.00 60.72 293 GLU A C 1
ATOM 2305 O O . GLU A 1 293 ? 43.514 19.742 -17.694 1.00 60.72 293 GLU A O 1
ATOM 2310 N N . ASP A 1 294 ? 42.810 21.742 -18.427 1.00 63.38 294 ASP A N 1
ATOM 2311 C CA . ASP A 1 294 ? 41.824 21.975 -17.374 1.00 63.38 294 ASP A CA 1
ATOM 2312 C C . ASP A 1 294 ? 40.667 20.963 -17.478 1.00 63.38 294 ASP A C 1
ATOM 2314 O O . ASP A 1 294 ? 40.121 20.724 -18.558 1.00 63.38 294 ASP A O 1
ATOM 2318 N N . MET A 1 295 ? 40.297 20.328 -16.361 1.00 61.81 295 MET A N 1
ATOM 2319 C CA . MET A 1 295 ? 39.217 19.334 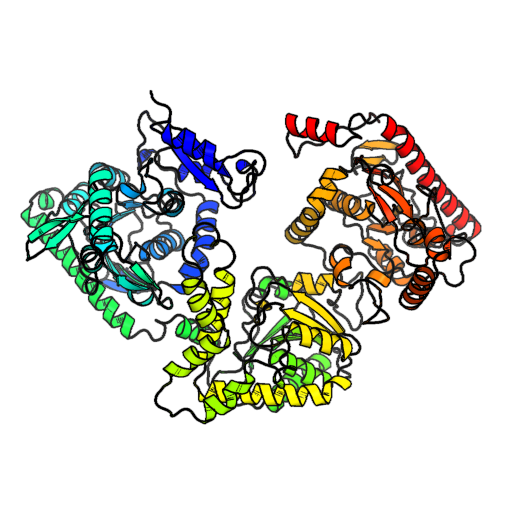-16.346 1.00 61.81 295 MET A CA 1
ATOM 2320 C C . MET A 1 295 ? 37.864 20.009 -16.146 1.00 61.81 295 MET A C 1
ATOM 2322 O O . MET A 1 295 ? 37.607 20.578 -15.087 1.00 61.81 295 MET A O 1
ATOM 2326 N N . HIS A 1 296 ? 36.962 19.864 -17.115 1.00 66.81 296 HIS A N 1
ATOM 2327 C CA . HIS A 1 296 ? 35.572 20.274 -16.954 1.00 66.81 296 HIS A CA 1
ATOM 2328 C C . HIS A 1 296 ? 34.621 19.284 -17.629 1.00 66.81 296 HIS A C 1
ATOM 2330 O O . HIS A 1 296 ? 34.920 18.747 -18.698 1.00 66.81 296 HIS A O 1
ATOM 2336 N N . TYR A 1 297 ? 33.485 19.012 -16.987 1.00 66.81 297 TYR A N 1
ATOM 2337 C CA . TYR A 1 297 ? 32.537 18.020 -17.479 1.00 66.81 297 TYR A CA 1
ATOM 2338 C C . TYR A 1 297 ? 31.709 18.572 -18.652 1.00 66.81 297 TYR A C 1
ATOM 2340 O O . TYR A 1 297 ? 31.216 19.706 -18.585 1.00 66.81 297 TYR A O 1
ATOM 2348 N N . PRO A 1 298 ? 31.536 17.793 -19.735 1.00 70.00 298 PRO A N 1
ATOM 2349 C CA . PRO A 1 298 ? 30.638 18.172 -20.815 1.00 70.00 298 PRO A CA 1
ATOM 2350 C C . PRO A 1 298 ? 29.184 18.212 -20.332 1.00 70.00 298 PRO A C 1
ATOM 2352 O O . PRO A 1 298 ? 28.773 17.411 -19.491 1.00 70.00 298 PRO A O 1
ATOM 2355 N N . TRP A 1 299 ? 28.376 19.105 -20.904 1.00 68.44 299 TRP A N 1
ATOM 2356 C CA . TRP A 1 299 ? 26.927 19.036 -20.740 1.00 68.44 299 TRP A CA 1
ATOM 2357 C C . TRP A 1 299 ? 26.353 18.014 -21.707 1.00 68.44 299 TRP A C 1
ATOM 2359 O O . TRP A 1 299 ? 26.610 18.042 -22.917 1.00 68.44 299 TRP A O 1
ATOM 2369 N N . VAL A 1 300 ? 25.553 17.122 -21.140 1.00 61.16 300 VAL A N 1
ATOM 2370 C CA . VAL A 1 300 ? 24.976 15.979 -21.828 1.00 61.16 300 VAL A CA 1
ATOM 2371 C C . VAL A 1 300 ? 23.473 16.176 -21.897 1.00 61.16 300 VAL A C 1
ATOM 2373 O O . VAL A 1 300 ? 22.819 16.388 -20.878 1.00 61.16 300 VAL A O 1
ATOM 2376 N N . LEU A 1 301 ? 22.923 16.103 -23.104 1.00 63.38 301 LEU A N 1
ATOM 2377 C CA . LEU A 1 301 ? 21.489 16.023 -23.312 1.00 63.38 301 LEU A CA 1
ATOM 2378 C C . LEU A 1 301 ? 21.073 14.551 -23.168 1.00 63.38 301 LEU A C 1
ATOM 2380 O O . LEU A 1 301 ? 21.532 13.728 -23.966 1.00 63.38 301 LEU A O 1
ATOM 2384 N N . PRO A 1 302 ? 20.248 14.187 -22.173 1.00 57.78 302 PRO A N 1
ATOM 2385 C CA . PRO A 1 302 ? 19.842 12.800 -21.969 1.00 57.78 302 PRO A CA 1
ATOM 2386 C C . PRO A 1 302 ? 19.005 12.275 -23.146 1.00 57.78 302 PRO A C 1
ATOM 2388 O O . PRO A 1 302 ? 18.179 12.992 -23.714 1.00 57.78 302 PRO A O 1
ATOM 2391 N N . LYS A 1 303 ? 19.216 11.003 -23.498 1.00 58.34 303 LYS A N 1
ATOM 2392 C CA . LYS A 1 303 ? 18.483 10.242 -24.525 1.00 58.34 303 LYS A CA 1
ATOM 2393 C C . LYS A 1 303 ? 17.743 9.056 -23.890 1.00 58.34 303 LYS A C 1
ATOM 2395 O O . LYS A 1 303 ? 17.939 8.740 -22.718 1.00 58.34 303 LYS A O 1
ATOM 2400 N N . PHE A 1 304 ? 16.849 8.415 -24.650 1.00 54.53 304 PHE A N 1
ATOM 2401 C CA . PHE A 1 304 ? 16.144 7.210 -24.189 1.00 54.53 304 PHE A CA 1
ATOM 2402 C C . PHE A 1 304 ? 17.139 6.071 -23.917 1.00 54.53 304 PHE A C 1
ATOM 2404 O O . PHE A 1 304 ? 17.838 5.680 -24.847 1.00 54.53 304 PHE A O 1
ATOM 2411 N N . PRO A 1 305 ? 17.157 5.470 -22.712 1.00 58.03 305 PRO A N 1
ATOM 2412 C CA . PRO A 1 305 ? 18.214 4.548 -22.315 1.00 58.03 305 PRO A CA 1
ATOM 2413 C C . PRO A 1 305 ? 18.282 3.314 -23.225 1.00 58.03 305 PRO A C 1
ATOM 2415 O O . PRO A 1 305 ? 17.330 2.536 -23.356 1.00 58.03 305 PRO A O 1
ATOM 2418 N N . GLY A 1 306 ? 19.441 3.133 -23.854 1.00 64.75 306 GLY A N 1
ATOM 2419 C CA . GLY A 1 306 ? 19.790 1.931 -24.601 1.00 64.75 306 GLY A CA 1
ATOM 2420 C C . GLY A 1 306 ? 20.354 0.842 -23.701 1.00 64.75 306 GLY A C 1
ATOM 2421 O O . GLY A 1 306 ? 20.126 0.811 -22.493 1.00 64.75 306 GLY A O 1
ATOM 2422 N N . ARG A 1 307 ? 21.068 -0.099 -24.313 1.00 79.25 307 ARG A N 1
ATOM 2423 C CA . ARG A 1 307 ? 21.703 -1.222 -23.624 1.00 79.25 307 ARG A CA 1
ATOM 2424 C C . ARG A 1 307 ? 23.203 -1.009 -23.487 1.00 79.25 307 ARG A C 1
ATOM 2426 O O . ARG A 1 307 ? 23.826 -0.538 -24.436 1.00 79.25 307 ARG A O 1
ATOM 2433 N N . PHE A 1 308 ? 23.780 -1.432 -22.364 1.00 87.12 308 PHE A N 1
ATOM 2434 C CA . PHE A 1 308 ? 25.233 -1.580 -22.264 1.00 87.12 308 PHE A CA 1
ATOM 2435 C C . PHE A 1 308 ? 25.660 -2.983 -22.673 1.00 87.12 308 PHE A C 1
ATOM 2437 O O . PHE A 1 308 ? 25.036 -3.971 -22.281 1.00 87.12 308 PHE A O 1
ATOM 2444 N N . TYR A 1 309 ? 26.740 -3.070 -23.439 1.00 91.50 309 TYR A N 1
ATOM 2445 C CA . TYR A 1 309 ? 27.327 -4.336 -23.860 1.00 91.50 309 TYR A CA 1
ATOM 2446 C C . TYR A 1 309 ? 28.762 -4.382 -23.376 1.00 91.50 309 TYR A C 1
ATOM 2448 O O . TYR A 1 309 ? 29.522 -3.457 -23.649 1.00 91.50 309 TYR A O 1
ATOM 2456 N N . TYR A 1 310 ? 29.116 -5.457 -22.686 1.00 95.12 310 TYR A N 1
ATOM 2457 C CA . TYR A 1 310 ? 30.445 -5.695 -22.146 1.00 95.12 310 TYR A CA 1
ATOM 2458 C C . TYR A 1 310 ? 31.033 -6.923 -22.813 1.00 95.12 310 TYR A C 1
ATOM 2460 O O . TYR A 1 310 ? 30.345 -7.932 -22.986 1.00 95.12 310 TYR A O 1
ATOM 2468 N N . TYR A 1 311 ? 32.319 -6.860 -23.130 1.00 96.62 311 TYR A N 1
ATOM 2469 C CA . TYR A 1 311 ? 33.062 -8.014 -23.605 1.00 96.62 311 TYR A CA 1
ATOM 2470 C C . TYR A 1 311 ? 34.383 -8.135 -22.859 1.00 96.62 311 TYR A C 1
ATOM 2472 O O . TYR A 1 311 ? 35.276 -7.311 -23.038 1.00 96.62 311 TYR A O 1
ATOM 2480 N N . PHE A 1 312 ? 34.480 -9.169 -22.026 1.00 96.88 312 PHE A N 1
ATOM 2481 C CA . PHE A 1 312 ? 35.686 -9.552 -21.305 1.00 96.88 312 PHE A CA 1
ATOM 2482 C C . PHE A 1 312 ? 36.504 -10.531 -22.153 1.00 96.88 312 PHE A C 1
ATOM 2484 O O . PHE A 1 312 ? 36.073 -11.654 -22.441 1.00 96.88 312 PHE A O 1
ATOM 2491 N N . GLY A 1 313 ? 37.687 -10.086 -22.564 1.00 94.88 313 GLY A N 1
ATOM 2492 C CA . GLY A 1 313 ? 38.624 -10.874 -23.349 1.00 94.88 313 GLY A CA 1
ATOM 2493 C C . GLY A 1 313 ? 39.238 -12.029 -22.570 1.00 94.88 313 GLY A C 1
ATOM 2494 O O . GLY A 1 313 ? 38.988 -12.222 -21.377 1.00 94.88 313 GLY A O 1
ATOM 2495 N N . LYS A 1 314 ? 40.080 -12.799 -23.261 1.00 93.75 314 LYS A N 1
ATOM 2496 C CA . LYS A 1 314 ? 40.831 -13.889 -22.639 1.00 93.75 314 LYS A CA 1
ATOM 2497 C C . LYS A 1 314 ? 41.784 -13.322 -21.571 1.00 93.75 314 LYS A C 1
ATOM 2499 O O . LYS A 1 314 ? 42.527 -12.389 -21.882 1.00 93.75 314 LYS A O 1
ATOM 2504 N N . PRO A 1 315 ? 41.810 -13.872 -20.342 1.00 94.25 315 PRO A N 1
ATOM 2505 C CA . PRO A 1 315 ? 42.777 -13.458 -19.331 1.00 94.25 315 PRO A CA 1
ATOM 2506 C C . PRO A 1 315 ? 44.218 -13.676 -19.810 1.00 94.25 315 PRO A C 1
ATOM 2508 O O . PRO A 1 315 ? 44.581 -14.768 -20.247 1.00 94.25 315 PRO A O 1
ATOM 2511 N N . ILE A 1 316 ? 45.042 -12.636 -19.710 1.00 94.31 316 ILE A N 1
ATOM 2512 C CA . ILE A 1 316 ? 46.460 -12.669 -20.057 1.00 94.31 316 ILE A CA 1
ATOM 2513 C C . ILE A 1 316 ? 47.263 -12.990 -18.799 1.00 94.31 316 ILE A C 1
ATOM 2515 O O . ILE A 1 316 ? 47.242 -12.238 -17.818 1.00 94.31 316 ILE A O 1
ATOM 2519 N N . GLU A 1 317 ? 47.993 -14.101 -18.840 1.00 93.00 317 GLU A N 1
ATOM 2520 C CA . GLU A 1 317 ? 48.841 -14.543 -17.737 1.00 93.00 317 GLU A CA 1
ATOM 2521 C C . GLU A 1 317 ? 50.130 -13.712 -17.664 1.00 93.00 317 GLU A C 1
ATOM 2523 O O . GLU A 1 317 ? 50.869 -13.549 -18.643 1.00 93.00 317 GLU A O 1
ATOM 2528 N N . THR A 1 318 ? 50.416 -13.192 -16.469 1.00 92.44 318 THR A N 1
ATOM 2529 C CA . THR A 1 318 ? 51.680 -12.502 -16.162 1.00 92.44 318 THR A CA 1
ATOM 2530 C C . THR A 1 318 ? 52.523 -13.249 -15.127 1.00 92.44 318 THR A C 1
ATOM 2532 O O . THR A 1 318 ? 53.659 -12.854 -14.841 1.00 92.44 318 THR A O 1
ATOM 2535 N N . GLU A 1 319 ? 51.998 -14.350 -14.584 1.00 89.12 319 GLU A N 1
ATOM 2536 C CA . GLU A 1 319 ? 52.722 -15.232 -13.676 1.00 89.12 319 GLU A CA 1
ATOM 2537 C C . GLU A 1 319 ? 53.983 -15.793 -14.354 1.00 89.12 319 GLU A C 1
ATOM 2539 O O . GLU A 1 319 ? 54.001 -16.107 -15.542 1.00 89.12 319 GLU A O 1
ATOM 2544 N N . GLY A 1 320 ? 55.099 -15.819 -13.621 1.00 86.12 320 GLY A N 1
ATOM 2545 C CA . GLY A 1 320 ? 56.406 -16.222 -14.157 1.00 86.12 320 GLY A CA 1
ATOM 2546 C C . GLY A 1 320 ? 57.090 -15.198 -15.081 1.00 86.12 320 GLY A C 1
ATOM 2547 O O . GLY A 1 320 ? 58.298 -15.294 -15.290 1.00 86.12 320 GLY A O 1
ATOM 2548 N N . ARG A 1 321 ? 56.392 -14.154 -15.556 1.00 88.62 321 ARG A N 1
ATOM 2549 C CA . ARG A 1 321 ? 56.926 -13.149 -16.505 1.00 88.62 321 ARG A CA 1
ATOM 2550 C C . ARG A 1 321 ? 57.526 -11.905 -15.842 1.00 88.62 321 ARG A C 1
ATOM 2552 O O . ARG A 1 321 ? 57.876 -10.939 -16.512 1.00 88.62 321 ARG A O 1
ATOM 2559 N N . LYS A 1 322 ? 57.699 -11.905 -14.516 1.00 87.12 322 LYS A N 1
ATOM 2560 C CA . LYS A 1 322 ? 58.205 -10.750 -13.746 1.00 87.12 322 LYS A CA 1
ATOM 2561 C C . LYS A 1 322 ? 59.582 -10.246 -14.199 1.00 87.12 322 LYS A C 1
ATOM 2563 O O . LYS A 1 322 ? 59.811 -9.040 -14.208 1.00 87.12 322 LYS A O 1
ATOM 2568 N N . LEU A 1 323 ? 60.517 -11.154 -14.493 1.00 84.25 323 LEU A N 1
ATOM 2569 C CA . LEU A 1 323 ? 61.867 -10.786 -14.944 1.00 84.25 323 LEU A CA 1
ATOM 2570 C C . LEU A 1 323 ? 61.857 -10.290 -16.392 1.00 84.25 323 LEU A C 1
ATOM 2572 O O . LEU A 1 323 ? 62.566 -9.341 -16.705 1.00 84.25 323 LEU A O 1
ATOM 2576 N N . GLU A 1 324 ? 61.016 -10.895 -17.231 1.00 88.88 324 GLU A N 1
ATOM 2577 C CA . GLU A 1 324 ? 60.810 -10.504 -18.624 1.00 88.88 324 GLU A CA 1
ATOM 2578 C C . GLU A 1 324 ? 60.210 -9.094 -18.725 1.00 88.88 324 GLU A C 1
ATOM 2580 O O . GLU A 1 324 ? 60.780 -8.217 -19.362 1.00 88.88 324 GLU A O 1
ATOM 2585 N N . LEU A 1 325 ? 59.099 -8.849 -18.030 1.00 88.50 325 LEU A N 1
ATOM 2586 C CA . LEU A 1 325 ? 58.355 -7.585 -18.058 1.00 88.50 325 LEU A CA 1
ATOM 2587 C C . LEU A 1 325 ? 58.989 -6.491 -17.178 1.00 88.50 325 LEU A C 1
ATOM 2589 O O . LEU A 1 325 ? 58.409 -5.422 -16.985 1.00 88.50 325 LEU A O 1
ATOM 2593 N N . ARG A 1 326 ? 60.184 -6.740 -16.621 1.00 86.38 326 ARG A N 1
ATOM 2594 C CA . ARG A 1 326 ? 61.039 -5.688 -16.050 1.00 86.38 326 ARG A CA 1
ATOM 2595 C C . ARG A 1 326 ? 61.699 -4.861 -17.155 1.00 86.38 326 ARG A C 1
ATOM 2597 O O . ARG A 1 326 ? 62.001 -3.690 -16.920 1.00 86.38 326 ARG A O 1
ATOM 2604 N N . ASP A 1 327 ? 61.920 -5.468 -18.319 1.00 89.50 327 ASP A N 1
ATOM 2605 C CA . ASP A 1 327 ? 62.349 -4.776 -19.526 1.00 89.50 327 ASP A CA 1
ATOM 2606 C C . ASP A 1 327 ? 61.238 -3.821 -19.992 1.00 89.50 327 ASP A C 1
ATOM 2608 O O . ASP A 1 327 ? 60.065 -4.198 -20.071 1.00 89.50 327 ASP A O 1
ATOM 2612 N N . LYS A 1 328 ? 61.606 -2.563 -20.252 1.00 87.44 328 LYS A N 1
ATOM 2613 C CA . LYS A 1 328 ? 60.651 -1.530 -20.659 1.00 87.44 328 LYS A CA 1
ATOM 2614 C C . LYS A 1 328 ? 60.061 -1.825 -22.033 1.00 87.44 328 LYS A C 1
ATOM 2616 O O . LYS A 1 328 ? 58.874 -1.575 -22.206 1.00 87.44 328 LYS A O 1
ATOM 2621 N N . ASP A 1 329 ? 60.840 -2.386 -22.952 1.00 90.38 329 ASP A N 1
ATOM 2622 C CA . ASP A 1 329 ? 60.401 -2.613 -24.329 1.00 90.38 329 ASP A CA 1
ATOM 2623 C C . ASP A 1 329 ? 59.399 -3.770 -24.381 1.00 90.38 329 ASP A C 1
ATOM 2625 O O . ASP A 1 329 ? 58.325 -3.642 -24.963 1.00 90.38 329 ASP A O 1
ATOM 2629 N N . LYS A 1 330 ? 59.669 -4.857 -23.645 1.00 91.25 330 LYS A N 1
ATOM 2630 C CA . LYS A 1 330 ? 58.726 -5.980 -23.513 1.00 91.25 330 LYS A CA 1
ATOM 2631 C C . LYS A 1 330 ? 57.452 -5.619 -22.754 1.00 91.25 330 LYS A C 1
ATOM 2633 O O . LYS A 1 330 ? 56.367 -6.087 -23.094 1.00 91.25 330 LYS A O 1
ATOM 2638 N N . ALA A 1 331 ? 57.561 -4.792 -21.713 1.00 90.62 331 ALA A N 1
ATOM 2639 C CA . ALA A 1 331 ? 56.382 -4.269 -21.027 1.00 90.62 331 ALA A CA 1
ATOM 2640 C C . ALA A 1 331 ? 55.551 -3.361 -21.946 1.00 90.62 331 ALA A C 1
ATOM 2642 O O . ALA A 1 331 ? 54.322 -3.372 -21.859 1.00 90.62 331 ALA A O 1
ATOM 2643 N N . GLN A 1 332 ? 56.210 -2.601 -22.826 1.00 92.75 332 GLN A N 1
ATOM 2644 C CA . GLN A 1 332 ? 55.555 -1.755 -23.816 1.00 92.75 332 GLN A CA 1
ATOM 2645 C C . GLN A 1 332 ? 54.844 -2.571 -24.898 1.00 92.75 332 GLN A C 1
ATOM 2647 O O . GLN A 1 332 ? 53.723 -2.231 -25.264 1.00 92.75 332 GLN A O 1
ATOM 2652 N N . GLU A 1 333 ? 55.456 -3.655 -25.371 1.00 93.69 333 GLU A N 1
ATOM 2653 C CA . GLU A 1 333 ? 54.857 -4.574 -26.343 1.00 93.69 333 GLU A CA 1
ATOM 2654 C C . GLU A 1 333 ? 53.541 -5.159 -25.813 1.00 93.69 333 GLU A C 1
ATOM 2656 O O . GLU A 1 333 ? 52.496 -5.002 -26.444 1.00 93.69 333 GLU A O 1
ATOM 2661 N N . LEU A 1 334 ? 53.557 -5.714 -24.594 1.00 93.69 334 LEU A N 1
ATOM 2662 C CA . LEU A 1 334 ? 52.349 -6.241 -23.954 1.00 93.69 334 LEU A CA 1
ATOM 2663 C C . LEU A 1 334 ? 51.311 -5.139 -23.675 1.00 93.69 334 LEU A C 1
ATOM 2665 O O . LEU A 1 334 ? 50.111 -5.355 -23.809 1.00 93.69 334 LEU A O 1
ATOM 2669 N N . TYR A 1 335 ? 51.745 -3.937 -23.300 1.00 95.00 335 TYR A N 1
ATOM 2670 C CA . TYR A 1 335 ? 50.845 -2.795 -23.128 1.00 95.00 335 TYR A CA 1
ATOM 2671 C C . TYR A 1 335 ? 50.108 -2.438 -24.435 1.00 95.00 335 TYR A C 1
ATOM 2673 O O . TYR A 1 335 ? 48.897 -2.205 -24.411 1.00 95.00 335 TYR A O 1
ATOM 2681 N N . LEU A 1 336 ? 50.819 -2.416 -25.569 1.00 94.56 336 LEU A N 1
ATOM 2682 C CA . LEU A 1 336 ? 50.242 -2.135 -26.886 1.00 94.56 336 LEU A CA 1
ATOM 2683 C C . LEU A 1 336 ? 49.316 -3.265 -27.351 1.00 94.56 336 LEU A C 1
ATOM 2685 O O . LEU A 1 336 ? 48.263 -2.978 -27.913 1.00 94.56 336 LEU A O 1
ATOM 2689 N N . GLU A 1 337 ? 49.664 -4.521 -27.063 1.00 95.12 337 GLU A N 1
ATOM 2690 C CA . GLU A 1 337 ? 48.802 -5.685 -27.301 1.00 95.12 337 GLU A CA 1
ATOM 2691 C C . GLU A 1 337 ? 47.469 -5.556 -26.548 1.00 95.12 337 GLU A C 1
ATOM 2693 O O . GLU A 1 337 ? 46.402 -5.671 -27.149 1.00 95.12 337 GLU A O 1
ATOM 2698 N N . ILE A 1 338 ? 47.512 -5.233 -25.248 1.00 96.38 338 ILE A N 1
ATOM 2699 C CA . ILE A 1 338 ? 46.308 -5.030 -24.427 1.00 96.38 338 ILE A CA 1
ATOM 2700 C C . ILE A 1 338 ? 45.463 -3.883 -24.996 1.00 96.38 338 ILE A C 1
ATOM 2702 O O . ILE A 1 338 ? 44.246 -4.021 -25.118 1.00 96.38 338 ILE A O 1
ATOM 2706 N N . LYS A 1 339 ? 46.094 -2.755 -25.356 1.00 95.31 339 LYS A N 1
ATOM 2707 C CA . LYS A 1 339 ? 45.396 -1.609 -25.955 1.00 95.31 339 LYS A CA 1
ATOM 2708 C C . LYS A 1 339 ? 44.690 -2.012 -27.255 1.00 95.31 339 LYS A C 1
ATOM 2710 O O . LYS A 1 339 ? 43.515 -1.698 -27.431 1.00 95.31 339 LYS A O 1
ATOM 2715 N N . HIS A 1 340 ? 45.385 -2.745 -28.123 1.00 95.56 340 HIS A N 1
ATOM 2716 C CA . HIS A 1 340 ? 44.846 -3.224 -29.391 1.00 95.56 340 HIS A CA 1
ATOM 2717 C C . HIS A 1 340 ? 43.664 -4.189 -29.203 1.00 95.56 340 HIS A C 1
ATOM 2719 O O . HIS A 1 340 ? 42.657 -4.082 -29.904 1.00 95.56 340 HIS A O 1
ATOM 2725 N N . GLU A 1 341 ? 43.734 -5.097 -28.225 1.00 95.75 341 GLU A N 1
ATOM 2726 C CA . GLU A 1 341 ? 42.615 -5.993 -27.908 1.00 95.75 341 GLU A CA 1
ATOM 2727 C C . GLU A 1 341 ? 41.390 -5.218 -27.390 1.00 95.75 341 GLU A C 1
ATOM 2729 O O . GLU A 1 341 ? 40.273 -5.500 -27.821 1.00 95.75 341 GLU A O 1
ATOM 2734 N N . VAL A 1 342 ? 41.568 -4.183 -26.558 1.00 96.62 342 VAL A N 1
ATOM 2735 C CA . VAL A 1 342 ? 40.451 -3.317 -26.129 1.00 96.62 342 VAL A CA 1
ATOM 2736 C C . VAL A 1 342 ? 39.811 -2.601 -27.327 1.00 96.62 342 VAL A C 1
ATOM 2738 O O . VAL A 1 342 ? 38.586 -2.606 -27.450 1.00 96.62 342 VAL A O 1
ATOM 2741 N N . GLU A 1 343 ? 40.602 -2.042 -28.248 1.00 95.88 343 GLU A N 1
ATOM 2742 C CA . GLU A 1 343 ? 40.095 -1.401 -29.478 1.00 95.88 343 GLU A CA 1
ATOM 2743 C C . GLU A 1 343 ? 39.292 -2.381 -30.346 1.00 95.88 343 GLU A C 1
ATOM 2745 O O . GLU A 1 343 ? 38.196 -2.063 -30.821 1.00 95.88 343 GLU A O 1
ATOM 2750 N N . LYS A 1 344 ? 39.797 -3.608 -30.499 1.00 95.75 344 LYS A N 1
ATOM 2751 C CA . LYS A 1 344 ? 39.117 -4.696 -31.206 1.00 95.75 344 LYS A CA 1
ATOM 2752 C C . LYS A 1 344 ? 37.798 -5.081 -30.535 1.00 95.75 344 LYS A C 1
ATOM 2754 O O . LYS A 1 344 ? 36.809 -5.310 -31.231 1.00 95.75 344 LYS A O 1
ATOM 2759 N N . TYR A 1 345 ? 37.746 -5.121 -29.205 1.00 95.94 345 TYR A N 1
ATOM 2760 C CA . TYR A 1 345 ? 36.516 -5.426 -28.467 1.00 95.94 345 TYR A CA 1
ATOM 2761 C C . TYR A 1 345 ? 35.483 -4.312 -28.598 1.00 95.94 345 TYR A C 1
ATOM 2763 O O . TYR A 1 345 ? 34.306 -4.608 -28.794 1.00 95.94 345 TYR A O 1
ATOM 2771 N N . LEU A 1 346 ? 35.904 -3.045 -28.567 1.00 94.62 346 LEU A N 1
ATOM 2772 C CA . LEU A 1 346 ? 35.022 -1.911 -28.847 1.00 94.62 346 LEU A CA 1
ATOM 2773 C C . LEU A 1 346 ? 34.446 -1.995 -30.266 1.00 94.62 346 LEU A C 1
ATOM 2775 O O . LEU A 1 346 ? 33.239 -1.841 -30.440 1.00 94.62 346 LEU A O 1
ATOM 2779 N N . ALA A 1 347 ? 35.272 -2.291 -31.274 1.00 93.56 347 ALA A N 1
ATOM 2780 C CA . ALA A 1 347 ? 34.815 -2.452 -32.655 1.00 93.56 347 ALA A CA 1
ATOM 2781 C C . ALA A 1 347 ? 33.807 -3.607 -32.802 1.00 93.56 347 ALA A C 1
ATOM 2783 O O . ALA A 1 347 ? 32.726 -3.412 -33.360 1.00 93.56 347 ALA A O 1
ATOM 2784 N N . PHE A 1 348 ? 34.121 -4.774 -32.229 1.00 92.44 348 PHE A N 1
ATOM 2785 C CA . PHE A 1 348 ? 33.233 -5.938 -32.205 1.00 92.44 348 PHE A CA 1
ATOM 2786 C C . PHE A 1 348 ? 31.888 -5.619 -31.544 1.00 92.44 348 PHE A C 1
ATOM 2788 O O . PHE A 1 348 ? 30.827 -5.932 -32.084 1.00 92.44 348 PHE A O 1
ATOM 2795 N N . LEU A 1 349 ? 31.915 -4.968 -30.381 1.00 92.62 349 LEU A N 1
ATOM 2796 C CA . LEU A 1 349 ? 30.707 -4.610 -29.651 1.00 92.62 349 LEU A CA 1
ATOM 2797 C C . LEU A 1 349 ? 29.866 -3.571 -30.395 1.00 92.62 349 LEU A C 1
ATOM 2799 O O . LEU A 1 349 ? 28.644 -3.694 -30.397 1.00 92.62 349 LEU A O 1
ATOM 2803 N N . LYS A 1 350 ? 30.487 -2.585 -31.057 1.00 90.06 350 LYS A N 1
ATOM 2804 C CA . LYS A 1 350 ? 29.772 -1.615 -31.904 1.00 90.06 350 LYS A CA 1
ATOM 2805 C C . LYS A 1 350 ? 29.035 -2.316 -33.043 1.00 90.06 350 LYS A C 1
ATOM 2807 O O . LYS A 1 350 ? 27.857 -2.045 -33.243 1.00 90.06 350 LYS A O 1
ATOM 2812 N N . GLU A 1 351 ? 29.687 -3.252 -33.731 1.00 88.75 351 GLU A N 1
ATOM 2813 C CA . GLU A 1 351 ? 29.056 -4.045 -34.792 1.00 88.75 351 GLU A CA 1
ATOM 2814 C C . GLU A 1 351 ? 27.883 -4.880 -34.252 1.00 88.75 351 GLU A C 1
ATOM 2816 O O . GLU A 1 351 ? 26.769 -4.813 -34.775 1.00 88.75 351 GLU A O 1
ATOM 2821 N N . LYS A 1 352 ? 28.097 -5.633 -33.163 1.00 82.88 352 LYS A N 1
ATOM 2822 C CA . LYS A 1 352 ? 27.048 -6.477 -32.570 1.00 82.88 352 LYS A CA 1
ATOM 2823 C C . LYS A 1 352 ? 25.873 -5.669 -32.043 1.00 82.88 352 LYS A C 1
ATOM 2825 O O . LYS A 1 352 ? 24.730 -6.093 -32.205 1.00 82.88 352 LYS A O 1
ATOM 2830 N N . ARG A 1 353 ? 26.141 -4.499 -31.471 1.00 82.94 353 ARG A N 1
ATOM 2831 C CA . ARG A 1 353 ? 25.124 -3.572 -30.977 1.00 82.94 353 ARG A CA 1
ATOM 2832 C C . ARG A 1 353 ? 24.217 -3.050 -32.086 1.00 82.94 353 ARG A C 1
ATOM 2834 O O . ARG A 1 353 ? 23.017 -2.954 -31.857 1.00 82.94 353 ARG A O 1
ATOM 2841 N N . GLU A 1 354 ? 24.754 -2.728 -33.263 1.00 78.88 354 GLU A N 1
ATOM 2842 C CA . GLU A 1 354 ? 23.925 -2.308 -34.406 1.00 78.88 354 GLU A CA 1
ATOM 2843 C C . GLU A 1 354 ? 23.002 -3.437 -34.890 1.00 78.88 354 GLU A C 1
ATOM 2845 O O . GLU A 1 354 ? 21.902 -3.181 -35.373 1.00 78.88 354 GLU A O 1
ATOM 2850 N N . SER A 1 355 ? 23.411 -4.694 -34.700 1.00 75.69 355 SER A N 1
ATOM 2851 C CA . SER A 1 355 ? 22.594 -5.864 -35.029 1.00 75.69 355 SER A CA 1
ATOM 2852 C C . SER A 1 355 ? 21.613 -6.306 -33.931 1.00 75.69 355 SER A C 1
ATOM 2854 O O . SER A 1 355 ? 20.844 -7.232 -34.182 1.00 75.69 355 SER A O 1
ATOM 2856 N N . ASP A 1 356 ? 21.622 -5.701 -32.730 1.00 73.31 356 ASP A N 1
ATOM 2857 C CA . ASP A 1 356 ? 20.724 -6.099 -31.632 1.00 73.31 356 ASP A CA 1
ATOM 2858 C C . ASP A 1 356 ? 19.330 -5.459 -31.809 1.00 73.31 356 ASP A C 1
ATOM 2860 O O . ASP A 1 356 ? 19.163 -4.260 -31.548 1.00 73.31 356 ASP A O 1
ATOM 2864 N N . PRO A 1 357 ? 18.290 -6.237 -32.179 1.00 60.94 35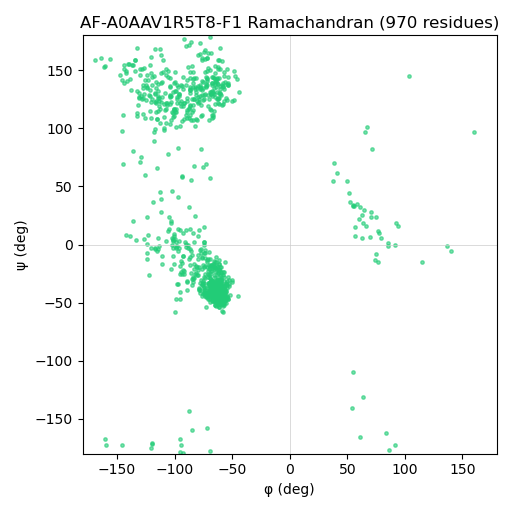7 PRO A N 1
ATOM 2865 C CA . PRO A 1 357 ? 16.932 -5.712 -32.319 1.00 60.94 357 PRO A CA 1
ATOM 2866 C C . PRO A 1 357 ? 16.348 -5.233 -30.980 1.00 60.94 357 PRO A C 1
ATOM 2868 O O . PRO A 1 357 ? 15.369 -4.492 -30.963 1.00 60.94 357 PRO A O 1
ATOM 2871 N N . TYR A 1 358 ? 16.957 -5.620 -29.857 1.00 64.81 358 TYR A N 1
ATOM 2872 C CA . TYR A 1 358 ? 16.572 -5.269 -28.496 1.00 64.81 358 TYR A CA 1
ATOM 2873 C C . TYR A 1 358 ? 17.478 -4.197 -27.887 1.00 64.81 358 TYR A C 1
ATOM 2875 O O . TYR A 1 358 ? 17.493 -4.031 -26.667 1.00 64.81 358 TYR A O 1
ATOM 2883 N N . ARG A 1 359 ? 18.236 -3.445 -28.693 1.00 68.06 359 ARG A N 1
ATOM 2884 C CA . ARG A 1 359 ? 19.070 -2.325 -28.221 1.00 68.06 359 ARG A CA 1
ATOM 2885 C C . ARG A 1 359 ? 18.257 -1.228 -27.532 1.00 68.06 359 ARG A C 1
ATOM 2887 O O . ARG A 1 359 ? 18.718 -0.650 -26.547 1.00 68.06 359 ARG A O 1
ATOM 2894 N N . ASN A 1 360 ? 17.042 -0.972 -28.008 1.00 63.34 360 ASN A N 1
ATOM 2895 C CA . ASN A 1 360 ? 16.139 0.033 -27.452 1.00 63.34 360 ASN A CA 1
ATOM 2896 C C . ASN A 1 360 ? 15.304 -0.558 -26.300 1.00 63.34 360 ASN A C 1
ATOM 2898 O O . ASN A 1 360 ? 14.760 -1.656 -26.433 1.00 63.34 360 ASN A O 1
ATOM 2902 N N . ILE A 1 361 ? 15.162 0.173 -25.188 1.00 56.25 361 ILE A N 1
ATOM 2903 C CA . ILE A 1 361 ? 14.283 -0.213 -24.073 1.00 56.25 361 ILE A CA 1
ATOM 2904 C C . ILE A 1 361 ? 12.843 -0.472 -24.529 1.00 56.25 361 ILE A C 1
ATOM 2906 O O . ILE A 1 361 ? 12.218 -1.416 -24.066 1.00 56.25 361 ILE A O 1
ATOM 2910 N N . VAL A 1 362 ? 12.353 0.277 -25.515 1.00 52.66 362 VAL A N 1
ATOM 2911 C CA . VAL A 1 362 ? 11.039 0.085 -26.134 1.00 52.66 362 VAL A CA 1
ATOM 2912 C C . VAL A 1 362 ? 10.960 -1.257 -26.853 1.00 52.66 362 VAL A C 1
ATOM 2914 O O . VAL A 1 362 ? 9.987 -1.975 -26.673 1.00 52.66 362 VAL A O 1
ATOM 2917 N N . ALA A 1 363 ? 11.989 -1.643 -27.611 1.00 53.00 363 ALA A N 1
ATOM 2918 C CA . ALA A 1 363 ? 12.030 -2.944 -28.275 1.00 53.00 363 ALA A CA 1
ATOM 2919 C C . ALA A 1 363 ? 12.178 -4.101 -27.274 1.00 53.00 363 ALA A C 1
ATOM 2921 O O . ALA A 1 363 ? 11.683 -5.188 -27.540 1.00 53.00 363 ALA A O 1
ATOM 2922 N N . ARG A 1 364 ? 12.807 -3.878 -26.111 1.00 60.09 364 ARG A N 1
ATOM 2923 C CA . ARG A 1 364 ? 12.872 -4.860 -25.011 1.00 60.09 364 ARG A CA 1
ATOM 2924 C C . ARG A 1 364 ? 11.560 -5.011 -24.277 1.00 60.09 364 ARG A C 1
ATOM 2926 O O . ARG A 1 364 ? 11.177 -6.136 -24.006 1.00 60.09 364 ARG A O 1
ATOM 2933 N N . LEU A 1 365 ? 10.893 -3.908 -23.960 1.00 50.47 365 LEU A N 1
ATOM 2934 C CA . LEU A 1 365 ? 9.577 -3.926 -23.332 1.00 50.47 365 LEU A CA 1
ATOM 2935 C C . LEU A 1 365 ? 8.542 -4.503 -24.298 1.00 50.47 365 LEU A C 1
ATOM 2937 O O . LEU A 1 365 ? 7.739 -5.334 -23.896 1.00 50.47 365 LEU A O 1
ATOM 2941 N N . ALA A 1 366 ? 8.631 -4.149 -25.584 1.00 45.78 366 ALA A N 1
ATOM 2942 C CA . ALA A 1 366 ? 7.861 -4.781 -26.645 1.00 45.78 366 ALA A CA 1
ATOM 2943 C C . ALA A 1 366 ? 8.200 -6.268 -26.735 1.00 45.78 366 ALA A C 1
ATOM 2945 O O . ALA A 1 366 ? 7.296 -7.075 -26.660 1.00 45.78 366 ALA A O 1
ATOM 2946 N N . TYR A 1 367 ? 9.472 -6.669 -26.791 1.00 45.06 367 TYR A N 1
ATOM 2947 C CA . TYR A 1 367 ? 9.847 -8.082 -26.800 1.00 45.06 367 TYR A CA 1
ATOM 2948 C C . TYR A 1 367 ? 9.387 -8.819 -25.548 1.00 45.06 367 TYR A C 1
ATOM 2950 O O . TYR A 1 367 ? 8.830 -9.885 -25.679 1.00 45.06 367 TYR A O 1
ATOM 2958 N N . GLN A 1 368 ? 9.532 -8.281 -24.343 1.00 43.56 368 GLN A N 1
ATOM 2959 C CA . GLN A 1 368 ? 9.003 -8.907 -23.128 1.00 43.56 368 GLN A CA 1
ATOM 2960 C C . GLN A 1 368 ? 7.475 -9.033 -23.190 1.00 43.56 368 GLN A C 1
ATOM 2962 O O . GLN A 1 368 ? 6.947 -10.085 -22.854 1.00 43.56 368 GLN A O 1
ATOM 2967 N N . ALA A 1 369 ? 6.780 -8.032 -23.734 1.00 41.94 369 ALA A N 1
ATOM 2968 C CA . ALA A 1 369 ? 5.345 -8.102 -24.000 1.00 41.94 369 ALA A CA 1
ATOM 2969 C C . ALA A 1 369 ? 4.966 -9.050 -25.166 1.00 41.94 369 ALA A C 1
ATOM 2971 O O . ALA A 1 369 ? 3.848 -9.554 -25.200 1.00 41.94 369 ALA A O 1
ATOM 2972 N N . MET A 1 370 ? 5.872 -9.299 -26.120 1.00 37.25 370 MET A N 1
ATOM 2973 C CA . MET A 1 370 ? 5.677 -10.128 -27.324 1.00 37.25 370 MET A CA 1
ATOM 2974 C C . MET A 1 370 ? 6.150 -11.580 -27.139 1.00 37.25 370 MET A C 1
ATOM 2976 O O . MET A 1 370 ? 5.701 -12.473 -27.858 1.00 37.25 370 MET A O 1
ATOM 2980 N N . ASN A 1 371 ? 7.091 -11.817 -26.225 1.00 40.69 371 ASN A N 1
ATOM 2981 C CA . ASN A 1 371 ? 7.786 -13.084 -26.011 1.00 40.69 371 ASN A CA 1
ATOM 2982 C C . ASN A 1 371 ? 7.177 -13.900 -24.861 1.00 40.69 371 ASN A C 1
ATOM 2984 O O . ASN A 1 371 ? 7.515 -15.073 -24.717 1.00 40.69 371 ASN A O 1
ATOM 2988 N N . ASP A 1 372 ? 6.143 -13.360 -24.209 1.00 41.12 372 ASP A N 1
ATOM 2989 C CA . ASP A 1 372 ? 4.956 -14.131 -23.817 1.00 41.12 372 ASP A CA 1
ATOM 2990 C C . ASP A 1 372 ? 4.145 -14.530 -25.081 1.00 41.12 372 ASP A C 1
ATOM 2992 O O . ASP A 1 372 ? 2.976 -14.187 -25.269 1.00 41.12 372 ASP A O 1
ATOM 2996 N N . GLY A 1 373 ? 4.810 -15.242 -26.000 1.00 37.03 373 GLY A N 1
ATOM 2997 C CA . GLY A 1 373 ? 4.244 -15.944 -27.157 1.00 37.03 373 GLY A CA 1
ATOM 2998 C C . GLY A 1 373 ? 3.576 -15.113 -28.270 1.00 37.03 373 GLY A C 1
ATOM 2999 O O . GLY A 1 373 ? 2.366 -14.914 -28.252 1.00 37.03 373 GLY A O 1
ATOM 3000 N N . GLY A 1 374 ? 4.325 -14.817 -29.342 1.00 44.91 374 GLY A N 1
ATOM 3001 C CA . GLY A 1 374 ? 3.837 -14.761 -30.735 1.00 44.91 374 GLY A CA 1
ATOM 3002 C C . GLY A 1 374 ? 2.926 -13.585 -31.119 1.00 44.91 374 GLY A C 1
ATOM 3003 O O . GLY A 1 374 ? 1.711 -13.737 -31.237 1.00 44.91 374 GLY A O 1
ATOM 3004 N N . ASP A 1 375 ? 3.496 -12.418 -31.425 1.00 49.19 375 ASP A N 1
ATOM 3005 C CA . ASP A 1 375 ? 2.718 -11.181 -31.621 1.00 49.19 375 ASP A CA 1
ATOM 3006 C C . ASP A 1 375 ? 2.148 -10.963 -33.046 1.00 49.19 375 ASP A C 1
ATOM 3008 O O . ASP A 1 375 ? 2.361 -9.950 -33.718 1.00 49.19 375 ASP A O 1
ATOM 3012 N N . GLY A 1 376 ? 1.389 -11.958 -33.508 1.00 55.28 376 GLY A N 1
ATOM 3013 C CA . GLY A 1 376 ? 0.455 -11.864 -34.639 1.00 55.28 376 GLY A CA 1
ATOM 3014 C C . GLY A 1 376 ? -0.875 -12.593 -34.394 1.00 55.28 376 GLY A C 1
ATOM 3015 O O . GLY A 1 376 ? -1.664 -12.753 -35.324 1.00 55.28 376 GLY A O 1
ATOM 3016 N N . GLY A 1 377 ? -1.106 -13.081 -33.170 1.00 66.00 377 GLY A N 1
ATOM 3017 C CA . GLY A 1 377 ? -2.294 -13.853 -32.798 1.00 66.00 377 GLY A CA 1
ATOM 3018 C C . GLY A 1 377 ? -3.501 -13.000 -32.378 1.00 66.00 377 GLY A C 1
ATOM 3019 O O . GLY A 1 377 ? -3.392 -11.780 -32.256 1.00 66.00 377 GLY A O 1
ATOM 3020 N N . PRO A 1 378 ? -4.667 -13.628 -32.141 1.00 82.56 378 PRO A N 1
ATOM 3021 C CA . PRO A 1 378 ? -5.830 -12.947 -31.575 1.00 82.56 378 PRO A CA 1
ATOM 3022 C C . PRO A 1 378 ? -5.594 -12.544 -30.103 1.00 82.56 378 PRO A C 1
ATOM 3024 O O . PRO A 1 378 ? -4.680 -13.075 -29.459 1.00 82.56 378 PRO A O 1
ATOM 3027 N N . PRO A 1 379 ? -6.430 -11.650 -29.537 1.00 89.38 379 PRO A N 1
ATOM 3028 C CA . PRO A 1 379 ? -6.402 -11.331 -28.111 1.00 89.38 379 PRO A CA 1
ATOM 3029 C C . PRO A 1 379 ? -6.522 -12.590 -27.245 1.00 89.38 379 PRO A C 1
ATOM 3031 O O . PRO A 1 379 ? -7.308 -13.489 -27.554 1.00 89.38 379 PRO A O 1
ATOM 3034 N N . ARG A 1 380 ? -5.746 -12.656 -26.160 1.00 89.25 380 ARG A N 1
ATOM 3035 C CA . ARG A 1 380 ? -5.612 -13.859 -25.322 1.00 89.25 380 ARG A CA 1
ATOM 3036 C C . ARG A 1 380 ? -5.474 -13.521 -23.842 1.00 89.25 380 ARG A C 1
ATOM 3038 O O . ARG A 1 380 ? -5.015 -12.439 -23.491 1.00 89.25 380 ARG A O 1
ATOM 3045 N N . TRP A 1 381 ? -5.864 -14.463 -22.989 1.00 89.75 381 TRP A N 1
ATOM 3046 C CA . TRP A 1 381 ? -5.658 -14.388 -21.543 1.00 89.75 381 TRP A CA 1
ATOM 3047 C C . TRP A 1 381 ? -4.313 -15.009 -21.170 1.00 89.75 381 TRP A C 1
ATOM 3049 O O . TRP A 1 381 ? -3.948 -16.046 -21.723 1.00 89.75 381 TRP A O 1
ATOM 3059 N N . PHE A 1 382 ? -3.613 -14.408 -20.214 1.00 84.38 382 PHE A N 1
ATOM 3060 C CA . PHE A 1 382 ? -2.443 -15.003 -19.571 1.00 84.38 382 PHE A CA 1
ATOM 3061 C C . PHE A 1 382 ? -2.507 -14.788 -18.056 1.00 84.38 382 PHE A C 1
ATOM 3063 O O . PHE A 1 382 ? -3.142 -13.845 -17.588 1.00 84.38 382 PHE A O 1
ATOM 3070 N N . SER A 1 383 ? -1.854 -15.656 -17.289 1.00 81.81 383 SER A N 1
ATOM 3071 C CA . SER A 1 383 ? -1.671 -15.466 -15.847 1.00 81.81 383 SER A CA 1
ATOM 3072 C C . SER A 1 383 ? -0.237 -15.008 -15.582 1.00 81.81 383 SER A C 1
ATOM 3074 O O . SER A 1 383 ? 0.680 -15.677 -16.064 1.00 81.81 383 SER A O 1
ATOM 3076 N N . PRO A 1 384 ? -0.015 -13.914 -14.835 1.00 74.50 384 PRO A N 1
ATOM 3077 C CA . PRO A 1 384 ? 1.337 -13.452 -14.537 1.00 74.50 384 PRO A CA 1
ATOM 3078 C C . PRO A 1 384 ? 2.128 -14.465 -13.702 1.00 74.50 384 PRO A C 1
ATOM 3080 O O . PRO A 1 384 ? 1.594 -15.076 -12.771 1.00 74.50 384 PRO A O 1
ATOM 3083 N N . LEU A 1 385 ? 3.417 -14.625 -14.009 1.00 69.31 385 LEU A N 1
ATOM 3084 C CA . LEU A 1 385 ? 4.300 -15.564 -13.306 1.00 69.31 385 LEU A CA 1
ATOM 3085 C C . LEU A 1 385 ? 4.597 -15.110 -11.868 1.00 69.31 385 LEU A C 1
ATOM 3087 O O . LEU A 1 385 ? 4.862 -15.934 -10.993 1.00 69.31 385 LEU A O 1
ATOM 3091 N N . GLU A 1 386 ? 4.519 -13.804 -11.603 1.00 61.59 386 GLU A N 1
ATOM 3092 C CA . GLU A 1 386 ? 4.821 -13.195 -10.306 1.00 61.59 386 GLU A CA 1
ATOM 3093 C C . GLU A 1 386 ? 3.735 -13.433 -9.240 1.00 61.59 386 GLU A C 1
ATOM 3095 O O . GLU A 1 386 ? 3.938 -13.087 -8.075 1.00 61.59 386 GLU A O 1
ATOM 3100 N N . CYS A 1 387 ? 2.586 -14.016 -9.604 1.00 64.19 387 CYS A N 1
ATOM 3101 C CA . CYS A 1 387 ? 1.418 -14.142 -8.724 1.00 64.19 387 CYS A CA 1
ATOM 3102 C C . CYS A 1 387 ? 1.522 -15.210 -7.613 1.00 64.19 387 CYS A C 1
ATOM 3104 O O . CYS A 1 387 ? 0.611 -15.303 -6.795 1.00 64.19 387 CYS A O 1
ATOM 3106 N N . GLY A 1 388 ? 2.624 -15.961 -7.497 1.00 54.75 388 GLY A N 1
ATOM 3107 C CA . GLY A 1 388 ? 2.867 -16.871 -6.364 1.00 54.75 388 GLY A CA 1
ATOM 3108 C C . GLY A 1 388 ? 1.833 -18.003 -6.195 1.00 54.75 388 GLY A C 1
ATOM 3109 O O . GLY A 1 388 ? 1.073 -18.331 -7.105 1.00 54.75 388 GLY A O 1
ATOM 3110 N N . SER A 1 389 ? 1.835 -18.659 -5.027 1.00 53.34 389 SER A N 1
ATOM 3111 C CA . SER A 1 389 ? 0.909 -19.755 -4.700 1.00 53.34 389 SER A CA 1
ATOM 3112 C C . SER A 1 389 ? -0.484 -19.234 -4.330 1.00 53.34 389 SER A C 1
ATOM 3114 O O . SER A 1 389 ? -0.619 -18.406 -3.428 1.00 53.34 389 SER A O 1
ATOM 3116 N N . ARG A 1 390 ? -1.511 -19.778 -4.988 1.00 64.12 390 ARG A N 1
ATOM 3117 C CA . ARG A 1 390 ? -2.933 -19.432 -4.827 1.00 64.12 390 ARG A CA 1
ATOM 3118 C C . ARG A 1 390 ? -3.455 -19.810 -3.435 1.00 64.12 390 ARG A C 1
ATOM 3120 O O . ARG A 1 390 ? -3.102 -20.871 -2.926 1.00 64.12 390 ARG A O 1
ATOM 3127 N N . SER A 1 391 ? -4.339 -18.993 -2.855 1.00 62.59 391 SER A N 1
ATOM 3128 C CA . SER A 1 391 ? -5.142 -19.410 -1.694 1.00 62.59 391 SER A CA 1
ATOM 3129 C C . SER A 1 391 ? -6.420 -20.126 -2.145 1.00 62.59 391 SER A C 1
ATOM 3131 O O . SER A 1 391 ? -7.018 -19.757 -3.164 1.00 62.59 391 SER A O 1
ATOM 3133 N N . ASP A 1 392 ? -6.836 -21.157 -1.403 1.00 64.69 392 ASP A N 1
ATOM 3134 C CA . ASP A 1 392 ? -8.027 -21.946 -1.733 1.00 64.69 392 ASP A CA 1
ATOM 3135 C C . ASP A 1 392 ? -9.274 -21.050 -1.803 1.00 64.69 392 ASP A C 1
ATOM 3137 O O . ASP A 1 392 ? -9.502 -20.200 -0.940 1.00 64.69 392 ASP A O 1
ATOM 3141 N N . ASN A 1 393 ? -10.102 -21.250 -2.834 1.00 75.06 393 ASN A N 1
ATOM 3142 C CA . ASN A 1 393 ? -11.319 -20.470 -3.109 1.00 75.06 393 ASN A CA 1
ATOM 3143 C C . ASN A 1 393 ? -11.105 -18.971 -3.405 1.00 75.06 393 ASN A C 1
ATOM 3145 O O . ASN A 1 393 ? -12.026 -18.171 -3.213 1.00 75.06 393 ASN A O 1
ATOM 3149 N N . SER A 1 394 ? -9.927 -18.575 -3.899 1.00 86.62 394 SER A N 1
ATOM 3150 C CA . SER A 1 394 ? -9.710 -17.206 -4.388 1.00 86.62 394 SER A CA 1
ATOM 3151 C C . SER A 1 394 ? -10.706 -16.834 -5.505 1.00 86.62 394 SER A C 1
ATOM 3153 O O . SER A 1 394 ? -10.905 -17.626 -6.435 1.00 86.62 394 SER A O 1
ATOM 3155 N N . PRO A 1 395 ? -11.335 -15.644 -5.450 1.00 93.31 395 PRO A N 1
ATOM 3156 C CA . PRO A 1 395 ? -12.146 -15.135 -6.549 1.00 93.31 395 PRO A CA 1
ATOM 3157 C C . PRO A 1 395 ? -11.289 -14.860 -7.791 1.00 93.31 395 PRO A C 1
ATOM 3159 O O . PRO A 1 395 ? -10.090 -14.592 -7.694 1.00 93.31 395 PRO A O 1
ATOM 3162 N N . LEU A 1 396 ? -11.921 -14.929 -8.964 1.00 94.75 396 LEU A N 1
ATOM 3163 C CA . LEU A 1 396 ? -11.261 -14.664 -10.241 1.00 94.75 396 LEU A CA 1
ATOM 3164 C C . LEU A 1 396 ? -11.192 -13.156 -10.487 1.00 94.75 396 LEU A C 1
ATOM 3166 O O . LEU A 1 396 ? -12.211 -12.471 -10.395 1.00 94.75 396 LEU A O 1
ATOM 3170 N N . LEU A 1 397 ? -10.016 -12.659 -10.855 1.00 96.62 397 LEU A N 1
ATOM 3171 C CA . LEU A 1 397 ? -9.758 -11.294 -11.289 1.00 96.62 397 LEU A CA 1
ATOM 3172 C C . LEU A 1 397 ? -9.329 -11.306 -12.755 1.00 96.62 397 LEU A C 1
ATOM 3174 O O . LEU A 1 397 ? -8.272 -11.818 -13.110 1.00 96.62 397 LEU A O 1
ATOM 3178 N N . LEU A 1 398 ? -10.156 -10.703 -13.603 1.00 97.62 398 LEU A N 1
ATOM 3179 C CA . LEU A 1 398 ? -9.876 -10.475 -15.012 1.00 97.62 398 LEU A CA 1
ATOM 3180 C C . LEU A 1 398 ? -9.430 -9.023 -15.200 1.00 97.62 398 LEU A C 1
ATOM 3182 O O . LEU A 1 398 ? -10.236 -8.098 -15.063 1.00 97.62 398 LEU A O 1
ATOM 3186 N N . PHE A 1 399 ? -8.154 -8.823 -15.520 1.00 97.19 399 PHE A N 1
ATOM 3187 C CA . PHE A 1 399 ? -7.609 -7.509 -15.835 1.00 97.19 399 PHE A CA 1
ATOM 3188 C C . PHE A 1 399 ? -7.789 -7.175 -17.318 1.00 97.19 399 PHE A C 1
ATOM 3190 O O . PHE A 1 399 ? -7.460 -7.969 -18.202 1.00 97.19 399 PHE A O 1
ATOM 3197 N N . LEU A 1 400 ? -8.313 -5.981 -17.583 1.00 97.00 400 LEU A N 1
ATOM 3198 C CA . LEU A 1 400 ? -8.620 -5.449 -18.902 1.00 97.00 400 LEU A CA 1
ATOM 3199 C C . LEU A 1 400 ? -7.737 -4.211 -19.146 1.00 97.00 400 LEU A C 1
ATOM 3201 O O . LEU A 1 400 ? -7.910 -3.206 -18.448 1.00 97.00 400 LEU A O 1
ATOM 3205 N N . PRO A 1 401 ? -6.803 -4.262 -20.112 1.00 89.69 401 PRO A N 1
ATOM 3206 C CA . PRO A 1 401 ? -5.800 -3.219 -20.303 1.00 89.69 401 PRO A CA 1
ATOM 3207 C C . PRO A 1 401 ? -6.376 -1.951 -20.939 1.00 89.69 401 PRO A C 1
ATOM 3209 O O . PRO A 1 401 ? -7.466 -1.954 -21.523 1.00 89.69 401 PRO A O 1
ATOM 3212 N N . GLY A 1 402 ? -5.588 -0.878 -20.870 1.00 86.12 402 GLY A N 1
ATOM 3213 C CA . GLY A 1 402 ? -5.832 0.362 -21.590 1.00 86.12 402 GLY A CA 1
ATOM 3214 C C . GLY A 1 402 ? -5.577 0.245 -23.097 1.00 86.12 402 GLY A C 1
ATOM 3215 O O . GLY A 1 402 ? -5.626 -0.825 -23.709 1.00 86.12 402 GLY A O 1
ATOM 3216 N N . ILE A 1 403 ? -5.323 1.388 -23.737 1.00 78.44 403 ILE A N 1
ATOM 3217 C CA . ILE A 1 403 ? -5.066 1.448 -25.187 1.00 78.44 403 ILE A CA 1
ATOM 3218 C C . ILE A 1 403 ? -3.756 0.760 -25.607 1.00 78.44 403 ILE A C 1
ATOM 3220 O O . ILE A 1 403 ? -3.614 0.397 -26.777 1.00 78.44 403 ILE A O 1
ATOM 3224 N N . ASP A 1 404 ? -2.838 0.548 -24.661 1.00 71.25 404 ASP A N 1
ATOM 3225 C CA . ASP A 1 404 ? -1.573 -0.163 -24.848 1.00 71.25 404 ASP A CA 1
ATOM 3226 C C . ASP A 1 404 ? -1.786 -1.644 -25.204 1.00 71.25 404 ASP A C 1
ATOM 3228 O O . ASP A 1 404 ? -1.058 -2.200 -26.021 1.00 71.25 404 ASP A O 1
ATOM 3232 N N . GLY A 1 405 ? -2.835 -2.265 -24.656 1.00 75.25 405 GLY A N 1
ATOM 3233 C CA . GLY A 1 405 ? -3.191 -3.661 -24.885 1.00 75.25 405 GLY A CA 1
ATOM 3234 C C . GLY A 1 405 ? -2.230 -4.672 -24.259 1.00 75.25 405 GLY A C 1
ATOM 3235 O O . GLY A 1 405 ? -2.388 -5.861 -24.506 1.00 75.25 405 GLY A O 1
ATOM 3236 N N . THR A 1 406 ? -1.249 -4.253 -23.458 1.00 74.69 406 THR A N 1
ATOM 3237 C CA . THR A 1 406 ? -0.180 -5.155 -22.992 1.00 74.69 406 THR A CA 1
ATOM 3238 C C . THR A 1 406 ? -0.683 -6.206 -22.005 1.00 74.69 406 THR A C 1
ATOM 3240 O O . THR A 1 406 ? -0.197 -7.334 -22.010 1.00 74.69 406 THR A O 1
ATOM 3243 N N . GLY A 1 407 ? -1.662 -5.841 -21.171 1.00 73.62 407 GLY A N 1
ATOM 3244 C CA . GLY A 1 407 ? -2.087 -6.638 -20.019 1.00 73.62 407 GLY A CA 1
ATOM 3245 C C . GLY A 1 407 ? -1.162 -6.501 -18.802 1.00 73.62 407 GLY A C 1
ATOM 3246 O O . GLY A 1 407 ? -1.383 -7.178 -17.805 1.00 73.62 407 GLY A O 1
ATOM 3247 N N . LEU A 1 408 ? -0.157 -5.615 -18.852 1.00 70.62 408 LEU A N 1
ATOM 3248 C CA . LEU A 1 408 ? 0.861 -5.438 -17.804 1.00 70.62 408 LEU A CA 1
ATOM 3249 C C . LEU A 1 408 ? 0.601 -4.241 -16.872 1.00 70.62 408 LEU A C 1
ATOM 3251 O O . LEU A 1 408 ? 1.436 -3.931 -16.021 1.00 70.62 408 LEU A O 1
ATOM 3255 N N . GLY A 1 409 ? -0.557 -3.585 -16.989 1.00 68.06 409 GLY A N 1
ATOM 3256 C CA . GLY A 1 409 ? -0.924 -2.428 -16.161 1.00 68.06 409 GLY A CA 1
ATOM 3257 C C . GLY A 1 409 ? -1.007 -2.715 -14.655 1.00 68.06 409 GLY A C 1
ATOM 3258 O O . GLY A 1 409 ? -0.932 -1.786 -13.864 1.00 68.06 409 GLY A O 1
ATOM 3259 N N . LEU A 1 410 ? -1.090 -3.986 -14.238 1.00 76.44 410 LEU A N 1
ATOM 3260 C CA . LEU A 1 410 ? -1.042 -4.400 -12.825 1.00 76.44 410 LEU A CA 1
ATOM 3261 C C . LEU A 1 410 ? 0.329 -4.937 -12.377 1.00 76.44 410 LEU A C 1
ATOM 3263 O O . LEU A 1 410 ? 0.436 -5.469 -11.273 1.00 76.44 410 LEU A O 1
ATOM 3267 N N . SER A 1 411 ? 1.377 -4.824 -13.198 1.00 74.50 411 SER A N 1
ATOM 3268 C CA . SER A 1 411 ? 2.670 -5.493 -12.960 1.00 74.50 411 SER A CA 1
ATOM 3269 C C . SER A 1 411 ? 3.317 -5.170 -11.609 1.00 74.50 411 SER A C 1
ATOM 3271 O O . SER A 1 411 ? 3.841 -6.068 -10.950 1.00 74.50 411 SER A O 1
ATOM 3273 N N . THR A 1 412 ? 3.219 -3.925 -11.140 1.00 72.81 412 THR A N 1
ATOM 3274 C CA . THR A 1 412 ? 3.706 -3.498 -9.814 1.00 72.81 412 THR A CA 1
ATOM 3275 C C . THR A 1 412 ? 2.913 -4.114 -8.653 1.00 72.81 412 THR A C 1
ATOM 3277 O O . THR A 1 412 ? 3.404 -4.155 -7.526 1.00 72.81 412 THR A O 1
ATOM 3280 N N . GLN A 1 413 ? 1.715 -4.642 -8.921 1.00 82.50 413 GLN A N 1
ATOM 3281 C CA . GLN A 1 413 ? 0.744 -5.116 -7.930 1.00 82.50 413 GLN A CA 1
ATOM 3282 C C . GLN A 1 413 ? 0.472 -6.629 -7.998 1.00 82.50 413 GLN A C 1
ATOM 3284 O O . GLN A 1 413 ? -0.214 -7.172 -7.132 1.00 82.50 413 GLN A O 1
ATOM 3289 N N . HIS A 1 414 ? 1.020 -7.347 -8.987 1.00 80.25 414 HIS A N 1
ATOM 3290 C CA . HIS A 1 414 ? 0.772 -8.784 -9.189 1.00 80.25 414 HIS A CA 1
ATOM 3291 C C . HIS A 1 414 ? 1.063 -9.641 -7.948 1.00 80.25 414 HIS A C 1
ATOM 3293 O O . HIS A 1 414 ? 0.314 -10.574 -7.661 1.00 80.25 414 HIS A O 1
ATOM 3299 N N . ASN A 1 415 ? 2.113 -9.314 -7.187 1.00 80.88 415 ASN A N 1
ATOM 3300 C CA . ASN A 1 415 ? 2.486 -10.062 -5.983 1.00 80.88 415 ASN A CA 1
ATOM 3301 C C . ASN A 1 415 ? 1.456 -9.886 -4.854 1.00 80.88 415 ASN A C 1
ATOM 3303 O O . ASN A 1 415 ? 1.059 -10.859 -4.216 1.00 80.88 415 ASN A O 1
ATOM 3307 N N . SER A 1 416 ? 0.990 -8.659 -4.599 1.00 85.38 416 SER A N 1
ATOM 3308 C CA . SER A 1 416 ? 0.007 -8.410 -3.537 1.00 85.38 416 SER A CA 1
ATOM 3309 C C . SER A 1 416 ? -1.376 -8.939 -3.920 1.00 85.38 416 SER A C 1
ATOM 3311 O O . SER A 1 416 ? -2.008 -9.622 -3.114 1.00 85.38 416 SER A O 1
ATOM 3313 N N . LEU A 1 417 ? -1.819 -8.700 -5.158 1.00 89.25 417 LEU A N 1
ATOM 3314 C CA . LEU A 1 417 ? -3.110 -9.175 -5.658 1.00 89.25 417 LEU A CA 1
ATOM 3315 C C . LEU A 1 417 ? -3.152 -10.706 -5.785 1.00 89.25 417 LEU A C 1
ATOM 3317 O O . LEU A 1 417 ? -4.163 -11.311 -5.431 1.00 89.25 417 LEU A O 1
ATOM 3321 N N . GLY A 1 418 ? -2.059 -11.343 -6.224 1.00 88.38 418 GLY A N 1
ATOM 3322 C CA . GLY A 1 418 ? -1.982 -12.798 -6.429 1.00 88.38 418 GLY A CA 1
ATOM 3323 C C . GLY A 1 418 ? -2.159 -13.619 -5.147 1.00 88.38 418 GLY A C 1
ATOM 3324 O O . GLY A 1 418 ? -2.545 -14.783 -5.196 1.00 88.38 418 GLY A O 1
ATOM 3325 N N . LYS A 1 419 ? -1.971 -12.999 -3.974 1.00 87.06 419 LYS A N 1
ATOM 3326 C CA . LYS A 1 419 ? -2.247 -13.632 -2.673 1.00 87.06 419 LYS A CA 1
ATOM 3327 C C . LYS A 1 419 ? -3.741 -13.836 -2.409 1.00 87.06 419 LYS A C 1
ATOM 3329 O O . LYS A 1 419 ? -4.102 -14.718 -1.628 1.00 87.06 419 LYS A O 1
ATOM 3334 N N . ILE A 1 420 ? -4.603 -13.011 -3.008 1.00 89.56 420 ILE A N 1
ATOM 3335 C CA . ILE A 1 420 ? -6.040 -12.957 -2.688 1.00 89.56 420 ILE A CA 1
ATOM 3336 C C . ILE A 1 420 ? -6.960 -13.188 -3.895 1.00 89.56 420 ILE A C 1
ATOM 3338 O O . ILE A 1 420 ? -8.158 -13.395 -3.685 1.00 89.56 420 ILE A O 1
ATOM 3342 N N . PHE A 1 421 ? -6.421 -13.162 -5.118 1.00 92.56 421 PHE A N 1
ATOM 3343 C CA . PHE A 1 421 ? -7.131 -13.369 -6.381 1.00 92.56 421 PHE A CA 1
ATOM 3344 C C . PHE A 1 421 ? -6.430 -14.402 -7.272 1.00 92.56 421 PHE A C 1
ATOM 3346 O O . PHE A 1 421 ? -5.205 -14.504 -7.276 1.00 92.56 421 PHE A O 1
ATOM 3353 N N . ASP A 1 422 ? -7.212 -15.098 -8.099 1.00 91.12 422 ASP A N 1
ATOM 3354 C CA . ASP A 1 422 ? -6.710 -15.761 -9.310 1.00 91.12 422 ASP A CA 1
ATOM 3355 C C . ASP A 1 422 ? -6.694 -14.734 -10.453 1.00 91.12 422 ASP A C 1
ATOM 3357 O O . ASP A 1 422 ? -7.751 -14.225 -10.814 1.00 91.12 422 ASP A O 1
ATOM 3361 N N . ILE A 1 423 ? -5.517 -14.361 -10.970 1.00 90.94 423 ILE A N 1
ATOM 3362 C CA . ILE A 1 423 ? -5.363 -13.204 -11.872 1.00 90.94 423 ILE A CA 1
ATOM 3363 C C . ILE A 1 423 ? -5.118 -13.642 -13.305 1.00 90.94 423 ILE A C 1
ATOM 3365 O O . ILE A 1 423 ? -4.128 -14.316 -13.608 1.00 90.94 423 ILE A O 1
ATOM 3369 N N . TRP A 1 424 ? -6.003 -13.209 -14.197 1.00 92.25 424 TRP A N 1
ATOM 3370 C CA . TRP A 1 424 ? -5.869 -13.376 -15.637 1.00 92.25 424 TRP A CA 1
ATOM 3371 C C . TRP A 1 424 ? -5.868 -11.998 -16.298 1.00 92.25 424 TRP A C 1
ATOM 3373 O O . TRP A 1 424 ? -6.816 -11.225 -16.167 1.00 92.25 424 TRP A O 1
ATOM 3383 N N . CYS A 1 425 ? -4.816 -11.695 -17.043 1.00 90.25 425 CYS A N 1
ATOM 3384 C CA . CYS A 1 425 ? -4.653 -10.442 -17.760 1.00 90.25 425 CYS A CA 1
ATOM 3385 C C . CYS A 1 425 ? -4.986 -10.636 -19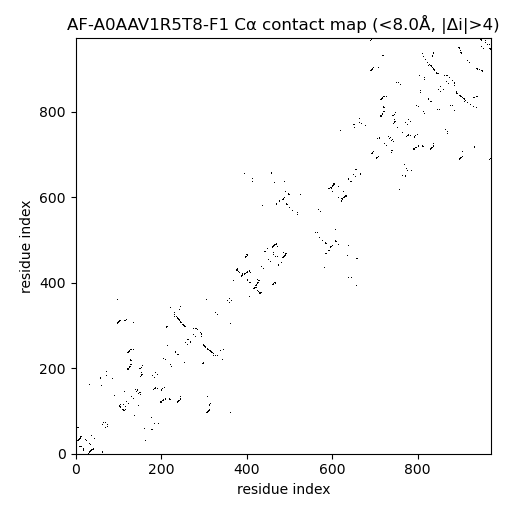.239 1.00 90.25 425 CYS A C 1
ATOM 3387 O O . CYS A 1 425 ? -4.518 -11.580 -19.881 1.00 90.25 425 CYS A O 1
ATOM 3389 N N . LEU A 1 426 ? -5.817 -9.749 -19.790 1.00 93.12 426 LEU A N 1
ATOM 3390 C CA . LEU A 1 426 ? -6.100 -9.728 -21.219 1.00 93.12 426 LEU A CA 1
ATOM 3391 C C . LEU A 1 426 ? -4.946 -9.039 -21.947 1.00 93.12 426 LEU A C 1
ATOM 3393 O O . LEU A 1 426 ? -4.658 -7.872 -21.697 1.00 93.12 426 LEU A O 1
ATOM 3397 N N . HIS A 1 427 ? -4.339 -9.743 -22.892 1.00 86.38 427 HIS A N 1
ATOM 3398 C CA . HIS A 1 427 ? -3.371 -9.194 -23.828 1.00 86.38 427 HIS A CA 1
ATOM 3399 C C . HIS A 1 427 ? -4.028 -8.996 -25.201 1.00 86.38 427 HIS A C 1
ATOM 3401 O O . HIS A 1 427 ? -4.638 -9.914 -25.757 1.00 86.38 427 HIS A O 1
ATOM 3407 N N . ILE A 1 428 ? -3.898 -7.789 -25.750 1.00 86.19 428 ILE A N 1
ATOM 3408 C CA . ILE A 1 428 ? -4.384 -7.365 -27.065 1.00 86.19 428 ILE A CA 1
ATOM 3409 C C . ILE A 1 428 ? -3.159 -6.979 -27.909 1.00 86.19 428 ILE A C 1
ATOM 3411 O O . ILE A 1 428 ? -2.681 -5.846 -27.787 1.00 86.19 428 ILE A O 1
ATOM 3415 N N . PRO A 1 429 ? -2.688 -7.881 -28.787 1.00 82.12 429 PRO A N 1
ATOM 3416 C CA . PRO A 1 429 ? -1.543 -7.652 -29.666 1.00 82.12 429 PRO A CA 1
ATOM 3417 C C . PRO A 1 429 ? -1.579 -6.310 -30.398 1.00 82.12 429 PRO A C 1
ATOM 3419 O O . PRO A 1 429 ? -2.635 -5.840 -30.830 1.00 82.12 429 PRO A O 1
ATOM 3422 N N . VAL A 1 430 ? -0.414 -5.699 -30.615 1.00 73.62 430 VAL A N 1
ATOM 3423 C CA . VAL A 1 430 ? -0.309 -4.353 -31.218 1.00 73.62 430 VAL A CA 1
ATOM 3424 C C . VAL A 1 430 ? -0.911 -4.313 -32.631 1.00 73.62 430 VAL A C 1
ATOM 3426 O O . VAL A 1 430 ? -1.562 -3.342 -33.037 1.00 73.62 430 VAL A O 1
ATOM 3429 N N . LYS A 1 431 ? -0.718 -5.388 -33.400 1.00 75.06 431 LYS A N 1
ATOM 3430 C CA . LYS A 1 431 ? -1.244 -5.523 -34.767 1.00 75.06 431 LYS A CA 1
ATOM 3431 C C . LYS A 1 431 ? -2.680 -6.038 -34.821 1.00 75.06 431 LYS A C 1
ATOM 3433 O O . LYS A 1 431 ? -3.274 -5.999 -35.897 1.00 75.06 431 LYS A O 1
ATOM 3438 N N . ASP A 1 432 ? -3.252 -6.476 -33.701 1.00 82.88 432 ASP A N 1
ATOM 3439 C CA . ASP A 1 432 ? -4.633 -6.941 -33.680 1.00 82.88 432 ASP A CA 1
ATOM 3440 C C . ASP A 1 432 ? -5.599 -5.798 -34.034 1.00 82.88 432 ASP A C 1
ATOM 3442 O O . ASP A 1 432 ? -5.400 -4.620 -33.707 1.00 82.88 432 ASP A O 1
ATOM 3446 N N . ARG A 1 433 ? -6.644 -6.160 -34.775 1.00 87.56 433 ARG A N 1
ATOM 3447 C CA . ARG A 1 433 ? -7.713 -5.261 -35.223 1.00 87.56 433 ARG A CA 1
ATOM 3448 C C . ARG A 1 433 ? -9.078 -5.776 -34.782 1.00 87.56 433 ARG A C 1
ATOM 3450 O O . ARG A 1 433 ? -10.096 -5.431 -35.380 1.00 87.56 433 ARG A O 1
ATOM 3457 N N . THR A 1 434 ? -9.125 -6.590 -33.729 1.00 89.94 434 THR A N 1
ATOM 3458 C CA . THR A 1 434 ? -10.389 -7.003 -33.130 1.00 89.94 434 THR A CA 1
ATOM 3459 C C . THR A 1 434 ? -11.162 -5.754 -32.711 1.00 89.94 434 THR A C 1
ATOM 3461 O O . THR A 1 434 ? -10.664 -4.891 -31.989 1.00 89.94 434 THR A O 1
ATOM 3464 N N . SER A 1 435 ? -12.390 -5.623 -33.216 1.00 93.75 435 SER A N 1
ATOM 3465 C CA . SER A 1 435 ? -13.262 -4.498 -32.864 1.00 93.75 435 SER A CA 1
ATOM 3466 C C . SER A 1 435 ? -13.572 -4.490 -31.366 1.00 93.75 435 SER A C 1
ATOM 3468 O O . SER A 1 435 ? -13.560 -5.539 -30.719 1.00 93.75 435 SER A O 1
ATOM 3470 N N . PHE A 1 436 ? -13.966 -3.335 -30.824 1.00 95.50 436 PHE A N 1
ATOM 3471 C CA . PHE A 1 436 ? -14.407 -3.242 -29.428 1.00 95.50 436 PHE A CA 1
ATOM 3472 C C . PHE A 1 436 ? -15.498 -4.274 -29.088 1.00 95.50 436 PHE A C 1
ATOM 3474 O O . PHE A 1 436 ? -15.411 -4.964 -28.078 1.00 95.50 436 PHE A O 1
ATOM 3481 N N . LEU A 1 437 ? -16.490 -4.466 -29.968 1.00 95.94 437 LEU A N 1
ATOM 3482 C CA . LEU A 1 437 ? -17.533 -5.478 -29.766 1.00 95.94 437 LEU A CA 1
ATOM 3483 C C . LEU A 1 437 ? -16.982 -6.915 -29.819 1.00 95.94 437 LEU A C 1
ATOM 3485 O O . LEU A 1 437 ? -17.514 -7.803 -29.155 1.00 95.94 437 LEU A O 1
ATOM 3489 N N . GLY A 1 438 ? -15.929 -7.153 -30.604 1.00 95.75 438 GLY A N 1
ATOM 3490 C CA . GLY A 1 438 ? -15.196 -8.417 -30.606 1.00 95.75 438 GLY A CA 1
ATOM 3491 C C . GLY A 1 438 ? -14.551 -8.701 -29.250 1.00 95.75 438 GLY A C 1
ATOM 3492 O O . GLY A 1 438 ? -14.744 -9.790 -28.713 1.00 95.75 438 GLY A O 1
ATOM 3493 N N . LEU A 1 439 ? -13.889 -7.702 -28.658 1.00 96.38 439 LEU A N 1
ATOM 3494 C CA . LEU A 1 439 ? -13.314 -7.794 -27.311 1.00 96.38 439 LEU A CA 1
ATOM 3495 C C . LEU A 1 439 ? -14.401 -8.019 -26.251 1.00 96.38 439 LEU A C 1
ATOM 3497 O O . LEU A 1 439 ? -14.261 -8.906 -25.417 1.00 96.38 439 LEU A O 1
ATOM 3501 N N . VAL A 1 440 ? -15.531 -7.304 -26.337 1.00 97.50 440 VAL A N 1
ATOM 3502 C CA . VAL A 1 440 ? -16.691 -7.514 -25.448 1.00 97.50 440 VAL A CA 1
ATOM 3503 C C . VAL A 1 440 ? -17.171 -8.962 -25.509 1.00 97.50 440 VAL A C 1
ATOM 3505 O O . VAL A 1 440 ? -17.368 -9.579 -24.468 1.00 97.50 440 VAL A O 1
ATOM 3508 N N . LYS A 1 441 ? -17.330 -9.527 -26.712 1.00 97.06 441 LYS A N 1
ATOM 3509 C CA . LYS A 1 441 ? -17.755 -10.925 -26.890 1.00 97.06 441 LYS A CA 1
ATOM 3510 C C . LYS A 1 441 ? -16.725 -11.918 -26.352 1.00 97.06 441 LYS A C 1
ATOM 3512 O O . LYS A 1 441 ? -17.118 -12.956 -25.826 1.00 97.06 441 LYS A O 1
ATOM 3517 N N . LEU A 1 442 ? -15.432 -11.633 -26.501 1.00 96.56 442 LEU A N 1
ATOM 3518 C CA . LEU A 1 442 ? -14.357 -12.478 -25.980 1.00 96.56 442 LEU A CA 1
ATOM 3519 C C . LEU A 1 442 ? -14.392 -12.516 -24.451 1.00 96.56 442 LEU A C 1
ATOM 3521 O O . LEU A 1 442 ? -14.482 -13.599 -23.876 1.00 96.56 442 LEU A O 1
ATOM 3525 N N . THR A 1 443 ? -14.419 -11.353 -23.801 1.00 97.19 443 THR A N 1
ATOM 3526 C CA . THR A 1 443 ? -14.491 -11.261 -22.339 1.00 97.19 443 THR A CA 1
ATOM 3527 C C . THR A 1 443 ? -15.802 -11.841 -21.804 1.00 97.19 443 THR A C 1
ATOM 3529 O O . THR A 1 443 ? -15.791 -12.581 -20.826 1.00 97.19 443 THR A O 1
ATOM 3532 N N . GLU A 1 444 ? -16.931 -11.591 -22.474 1.00 96.94 444 GLU A N 1
ATOM 3533 C CA . GLU A 1 444 ? -18.240 -12.166 -22.132 1.00 96.94 444 GLU A CA 1
ATOM 3534 C C . GLU A 1 444 ? -18.238 -13.701 -22.175 1.00 96.94 444 GLU A C 1
ATOM 3536 O O . GLU A 1 444 ? -18.821 -14.336 -21.296 1.00 96.94 444 GLU A O 1
ATOM 3541 N N . ARG A 1 445 ? -17.569 -14.319 -23.159 1.00 96.62 445 ARG A N 1
ATOM 3542 C CA . ARG A 1 445 ? -17.431 -15.785 -23.221 1.00 96.62 445 ARG A CA 1
ATOM 3543 C C . ARG A 1 445 ? -16.677 -16.327 -22.013 1.00 96.62 445 ARG A C 1
ATOM 3545 O O . ARG A 1 445 ? -17.143 -17.294 -21.416 1.00 96.62 445 ARG A O 1
ATOM 3552 N N . THR A 1 446 ? -15.563 -15.697 -21.641 1.00 96.19 446 THR A N 1
ATOM 3553 C CA . THR A 1 446 ? -14.788 -16.084 -20.455 1.00 96.19 446 THR A CA 1
ATOM 3554 C C . THR A 1 446 ? -15.623 -15.931 -19.188 1.00 96.19 446 THR A C 1
ATOM 3556 O O . THR A 1 446 ? -15.776 -16.893 -18.444 1.00 96.19 446 THR A O 1
ATOM 3559 N N . VAL A 1 447 ? -16.260 -14.773 -18.995 1.00 97.06 447 VAL A N 1
ATOM 3560 C CA . VAL A 1 447 ? -17.132 -14.502 -17.841 1.00 97.06 447 VAL A CA 1
ATOM 3561 C C . VAL A 1 447 ? -18.250 -15.539 -17.716 1.00 97.06 447 VAL A C 1
ATOM 3563 O O . VAL A 1 447 ? -18.476 -16.075 -16.635 1.00 97.06 447 VAL A O 1
ATOM 3566 N N . ARG A 1 448 ? -18.939 -15.863 -18.817 1.00 96.06 448 ARG A N 1
ATOM 3567 C CA . ARG A 1 448 ? -20.021 -16.859 -18.817 1.00 96.06 448 ARG A CA 1
ATOM 3568 C C . ARG A 1 448 ? -19.522 -18.274 -18.546 1.00 96.06 448 ARG A C 1
ATOM 3570 O O . ARG A 1 448 ? -20.187 -19.006 -17.822 1.00 96.06 448 ARG A O 1
ATOM 3577 N N . SER A 1 449 ? -18.376 -18.652 -19.113 1.00 95.19 449 SER A N 1
ATOM 3578 C CA . SER A 1 449 ? -17.759 -19.961 -18.870 1.00 95.19 449 SER A CA 1
ATOM 3579 C C . SER A 1 449 ? -17.392 -20.127 -17.397 1.00 95.19 449 SER A C 1
ATOM 3581 O O . SER A 1 449 ? -17.796 -21.100 -16.766 1.00 95.19 449 SER A O 1
ATOM 3583 N N . GLU A 1 450 ? -16.693 -19.145 -16.831 1.00 94.25 450 GLU A N 1
ATOM 3584 C CA . GLU A 1 450 ? -16.253 -19.167 -15.434 1.00 94.25 450 GLU A CA 1
ATOM 3585 C C . GLU A 1 450 ? -17.431 -19.111 -14.461 1.00 94.25 450 GLU A C 1
ATOM 3587 O O . GLU A 1 450 ? -17.462 -19.851 -13.481 1.00 94.25 450 GLU A O 1
ATOM 3592 N N . SER A 1 451 ? -18.449 -18.303 -14.765 1.00 93.44 451 SER A N 1
ATOM 3593 C CA . SER A 1 451 ? -19.674 -18.246 -13.967 1.00 93.44 451 SER A CA 1
ATOM 3594 C C . SER A 1 451 ? -20.477 -19.547 -14.031 1.00 93.44 451 SER A C 1
ATOM 3596 O O . SER A 1 451 ? -21.115 -19.902 -13.046 1.00 93.44 451 SER A O 1
ATOM 3598 N N . TYR A 1 452 ? -20.461 -20.266 -15.156 1.00 93.56 452 TYR A N 1
ATOM 3599 C CA . TYR A 1 452 ? -21.122 -21.567 -15.266 1.00 93.56 452 TYR A CA 1
ATOM 3600 C C . TYR A 1 452 ? -20.381 -22.651 -14.473 1.00 93.56 452 TYR A C 1
ATOM 3602 O O . TYR A 1 452 ? -21.017 -23.453 -13.793 1.00 93.56 452 TYR A O 1
ATOM 3610 N N . GLN A 1 453 ? -19.045 -22.661 -14.532 1.00 92.06 453 GLN A N 1
ATOM 3611 C CA . GLN A 1 453 ? -18.219 -23.620 -13.793 1.00 92.06 453 GLN A CA 1
ATOM 3612 C C . GLN A 1 453 ? -18.238 -23.359 -12.279 1.00 92.06 453 GLN A C 1
ATOM 3614 O O . GLN A 1 453 ? -18.279 -24.301 -11.490 1.00 92.06 453 GLN A O 1
ATOM 3619 N N . PHE A 1 454 ? -18.255 -22.086 -11.871 1.00 90.31 454 PHE A N 1
ATOM 3620 C CA . PHE A 1 454 ? -18.189 -21.665 -10.472 1.00 90.31 454 PHE A CA 1
ATOM 3621 C C . PHE A 1 454 ? -19.300 -20.650 -10.137 1.00 90.31 454 PHE A C 1
ATOM 3623 O O . PHE A 1 454 ? -19.016 -19.478 -9.889 1.00 90.31 454 PHE A O 1
ATOM 3630 N N . PRO A 1 455 ? -20.579 -21.073 -10.067 1.00 87.50 455 PRO A N 1
ATOM 3631 C CA . PRO A 1 455 ? -21.731 -20.163 -9.966 1.00 87.50 455 PRO A CA 1
ATOM 3632 C C . PRO A 1 455 ? -21.799 -19.341 -8.675 1.00 87.50 455 PRO A C 1
ATOM 3634 O O . PRO A 1 455 ? -22.477 -18.317 -8.634 1.00 87.50 455 PRO A O 1
ATOM 3637 N N . ASN A 1 456 ? -21.105 -19.774 -7.620 1.00 87.56 456 ASN A N 1
ATOM 3638 C CA . ASN A 1 456 ? -21.060 -19.077 -6.333 1.00 87.56 456 ASN A CA 1
ATOM 3639 C C . ASN A 1 456 ? -19.800 -18.215 -6.150 1.00 87.56 456 ASN A C 1
ATOM 3641 O O . ASN A 1 456 ? -19.667 -17.575 -5.107 1.00 87.56 456 ASN A O 1
ATOM 3645 N N . ARG A 1 457 ? -18.879 -18.216 -7.125 1.00 90.56 457 ARG A N 1
ATOM 3646 C CA . ARG A 1 457 ? -17.622 -17.466 -7.074 1.00 90.56 457 ARG A CA 1
ATOM 3647 C C . ARG A 1 457 ? -17.784 -16.146 -7.841 1.00 90.56 457 ARG A C 1
ATOM 3649 O O . ARG A 1 457 ? -18.076 -16.194 -9.035 1.00 90.56 457 ARG A O 1
ATOM 3656 N N . PRO A 1 458 ? -17.574 -14.982 -7.205 1.00 94.00 458 PRO A N 1
ATOM 3657 C CA . PRO A 1 458 ? -17.643 -13.704 -7.898 1.00 94.00 458 PRO A CA 1
ATOM 3658 C C . PRO A 1 458 ? -16.473 -13.534 -8.869 1.00 94.00 458 PRO A C 1
ATOM 3660 O O . PRO A 1 458 ? -15.368 -14.035 -8.633 1.00 94.00 458 PRO A O 1
ATOM 3663 N N . ILE A 1 459 ? -16.719 -12.784 -9.944 1.00 97.06 459 ILE A N 1
ATOM 3664 C CA . ILE A 1 459 ? -15.702 -12.427 -10.938 1.00 97.06 459 ILE A CA 1
ATOM 3665 C C . ILE A 1 459 ? -15.459 -10.917 -10.877 1.00 97.06 459 ILE A C 1
ATOM 3667 O O . ILE A 1 459 ? -16.373 -10.108 -11.050 1.00 97.06 459 ILE A O 1
ATOM 3671 N N . TYR A 1 460 ? -14.207 -10.541 -10.648 1.00 98.00 460 TYR A N 1
ATOM 3672 C CA . TYR A 1 460 ? -13.745 -9.162 -10.601 1.00 98.00 460 TYR A CA 1
ATOM 3673 C C . TYR A 1 460 ? -13.266 -8.747 -11.987 1.00 98.00 460 TYR A C 1
ATOM 3675 O O . TYR A 1 460 ? -12.361 -9.366 -12.538 1.00 98.00 460 TYR A O 1
ATOM 3683 N N . LEU A 1 461 ? -13.857 -7.697 -12.553 1.00 98.38 461 LEU A N 1
ATOM 3684 C CA . LEU A 1 461 ? -13.361 -7.065 -13.773 1.00 98.38 461 LEU A CA 1
ATOM 3685 C C . LEU A 1 461 ? -12.615 -5.792 -13.378 1.00 98.38 461 LEU A C 1
ATOM 3687 O O . LEU A 1 461 ? -13.232 -4.816 -12.940 1.00 98.38 461 LEU A O 1
ATOM 3691 N N . VAL A 1 462 ? -11.293 -5.815 -13.529 1.00 98.06 462 VAL A N 1
ATOM 3692 C CA . VAL A 1 462 ? -10.426 -4.667 -13.251 1.00 98.06 462 VAL A CA 1
ATOM 3693 C C . VAL A 1 462 ? -10.044 -4.036 -14.577 1.00 98.06 462 VAL A C 1
ATOM 3695 O O . VAL A 1 462 ? -9.379 -4.674 -15.383 1.00 98.06 462 VAL A O 1
ATOM 3698 N N . GLY A 1 463 ? -10.494 -2.813 -14.834 1.00 96.44 463 GLY A N 1
ATOM 3699 C CA . GLY A 1 463 ? -10.280 -2.143 -16.113 1.00 96.44 463 GLY A CA 1
ATOM 3700 C C . GLY A 1 463 ? -9.588 -0.801 -15.954 1.00 96.44 463 GLY A C 1
ATOM 3701 O O . GLY A 1 463 ? -9.995 -0.001 -15.117 1.00 96.44 463 GLY A O 1
ATOM 3702 N N . GLU A 1 464 ? -8.591 -0.533 -16.791 1.00 91.50 464 GLU A N 1
ATOM 3703 C CA . GLU A 1 464 ? -7.950 0.782 -16.905 1.00 91.50 464 GLU A CA 1
ATOM 3704 C C . GLU A 1 464 ? -8.345 1.437 -18.234 1.00 91.50 464 GLU A C 1
ATOM 3706 O O . GLU A 1 464 ? -8.258 0.802 -19.286 1.00 91.50 464 GLU A O 1
ATOM 3711 N N . SER A 1 465 ? -8.786 2.700 -18.222 1.00 93.44 465 SER A N 1
ATOM 3712 C CA . SER A 1 465 ? -9.030 3.482 -19.445 1.00 93.44 465 SER A CA 1
ATOM 3713 C C . SER A 1 465 ? -9.989 2.786 -20.434 1.00 93.44 465 SER A C 1
ATOM 3715 O O . SER A 1 465 ? -11.186 2.657 -20.150 1.00 93.44 465 SER A O 1
ATOM 3717 N N . LEU A 1 466 ? -9.501 2.300 -21.586 1.00 94.25 466 LEU A N 1
ATOM 3718 C CA . LEU A 1 466 ? -10.265 1.470 -22.534 1.00 94.25 466 LEU A CA 1
ATOM 3719 C C . LEU A 1 466 ? -10.846 0.207 -21.874 1.00 94.25 466 LEU A C 1
ATOM 3721 O O . LEU A 1 466 ? -12.000 -0.154 -22.124 1.00 94.25 466 LEU A O 1
ATOM 3725 N N . GLY A 1 467 ? -10.059 -0.456 -21.030 1.00 96.31 467 GLY A N 1
ATOM 3726 C CA . GLY A 1 467 ? -10.445 -1.659 -20.305 1.00 96.31 467 GLY A CA 1
ATOM 3727 C C . GLY A 1 467 ? -11.599 -1.418 -19.338 1.00 96.31 467 GLY A C 1
ATOM 3728 O O . GLY A 1 467 ? -12.447 -2.293 -19.168 1.00 96.31 467 GLY A O 1
ATOM 3729 N N . ALA A 1 468 ? -11.718 -0.209 -18.779 1.00 97.31 468 ALA A N 1
ATOM 3730 C CA . ALA A 1 468 ? -12.871 0.168 -17.963 1.00 97.31 468 ALA A CA 1
ATOM 3731 C C . ALA A 1 468 ? -14.167 0.275 -18.791 1.00 97.31 468 ALA A C 1
ATOM 3733 O O . ALA A 1 468 ? -15.217 -0.203 -18.352 1.00 97.31 468 ALA A O 1
ATOM 3734 N N . CYS A 1 469 ? -14.106 0.803 -20.021 1.00 97.69 469 CYS A N 1
ATOM 3735 C CA . CYS A 1 469 ? -15.243 0.752 -20.952 1.00 97.69 469 CYS A CA 1
ATOM 3736 C C . CYS A 1 469 ? -15.632 -0.697 -21.282 1.00 97.69 469 CYS A C 1
ATOM 3738 O O . CYS A 1 469 ? -16.814 -1.045 -21.297 1.00 97.69 469 CYS A O 1
ATOM 3740 N N . LEU A 1 470 ? -14.640 -1.562 -21.516 1.00 97.94 470 LEU A N 1
ATOM 3741 C CA . LEU A 1 470 ? -14.857 -2.984 -21.782 1.00 97.94 470 LEU A CA 1
ATOM 3742 C C . LEU A 1 470 ? -15.536 -3.687 -20.593 1.00 97.94 470 LEU A C 1
ATOM 3744 O O . LEU A 1 470 ? -16.522 -4.396 -20.795 1.00 97.94 470 LEU A O 1
ATOM 3748 N N . ALA A 1 471 ? -15.070 -3.439 -19.366 1.00 98.19 471 ALA A N 1
ATOM 3749 C CA . ALA A 1 471 ? -15.651 -3.978 -18.136 1.00 98.19 471 ALA A CA 1
ATOM 3750 C C . ALA A 1 471 ? -17.137 -3.603 -17.994 1.00 98.19 471 ALA A C 1
ATOM 3752 O O . ALA A 1 471 ? -17.992 -4.471 -17.805 1.00 98.19 471 ALA A O 1
ATOM 3753 N N . LEU A 1 472 ? -17.454 -2.314 -18.159 1.00 98.12 472 LEU A N 1
ATOM 3754 C CA . LEU A 1 472 ? -18.820 -1.791 -18.093 1.00 98.12 472 LEU A CA 1
ATOM 3755 C C . LEU A 1 472 ? -19.716 -2.385 -19.190 1.00 98.12 472 LEU A C 1
ATOM 3757 O O . LEU A 1 472 ? -20.856 -2.768 -18.924 1.00 98.12 472 LEU A O 1
ATOM 3761 N N . ALA A 1 473 ? -19.208 -2.505 -20.418 1.00 97.69 473 ALA A N 1
ATOM 3762 C CA . ALA A 1 473 ? -19.948 -3.085 -21.536 1.00 97.69 473 ALA A CA 1
ATOM 3763 C C . ALA A 1 473 ? -20.258 -4.578 -21.330 1.00 97.69 473 ALA A C 1
ATOM 3765 O O . ALA A 1 473 ? -21.359 -5.027 -21.662 1.00 97.69 473 ALA A O 1
ATOM 3766 N N . VAL A 1 474 ? -19.314 -5.346 -20.779 1.00 98.06 474 VAL A N 1
ATOM 3767 C CA . VAL A 1 474 ? -19.509 -6.766 -20.442 1.00 98.06 474 VAL A CA 1
ATOM 3768 C C . VAL A 1 474 ? -20.524 -6.914 -19.311 1.00 98.06 474 VAL A C 1
ATOM 3770 O O . VAL A 1 474 ? -21.444 -7.727 -19.428 1.00 98.06 474 VAL A O 1
ATOM 3773 N N . ALA A 1 475 ? -20.416 -6.086 -18.269 1.00 97.56 475 ALA A N 1
ATOM 3774 C CA . ALA A 1 475 ? -21.348 -6.085 -17.148 1.00 97.56 475 ALA A CA 1
ATOM 3775 C C . ALA A 1 475 ? -22.781 -5.738 -17.571 1.00 97.56 475 ALA A C 1
ATOM 3777 O O . ALA A 1 475 ? -23.723 -6.425 -17.186 1.00 97.56 475 ALA A O 1
ATOM 3778 N N . ALA A 1 476 ? -22.951 -4.734 -18.435 1.00 96.81 476 ALA A N 1
ATOM 3779 C CA . ALA A 1 476 ? -24.255 -4.353 -18.976 1.00 96.81 476 ALA A CA 1
ATOM 3780 C C . ALA A 1 476 ? -24.943 -5.486 -19.762 1.00 96.81 476 ALA A C 1
ATOM 3782 O O . ALA A 1 476 ? -26.170 -5.547 -19.821 1.00 96.81 476 ALA A O 1
ATOM 3783 N N . ARG A 1 477 ? -24.166 -6.375 -20.393 1.00 96.38 477 ARG A N 1
ATOM 3784 C CA . ARG A 1 477 ? -24.680 -7.513 -21.175 1.00 96.38 477 ARG A CA 1
ATOM 3785 C C . ARG A 1 477 ? -24.951 -8.760 -20.336 1.00 96.38 477 ARG A C 1
ATOM 3787 O O . ARG A 1 477 ? -25.679 -9.637 -20.791 1.00 96.38 477 ARG A O 1
ATOM 3794 N N . ASN A 1 478 ? -24.381 -8.835 -19.136 1.00 96.00 478 ASN A N 1
ATOM 3795 C CA . ASN A 1 478 ? -24.465 -9.998 -18.254 1.00 96.00 478 ASN A CA 1
ATOM 3796 C C . ASN A 1 478 ? -24.995 -9.589 -16.868 1.00 96.00 478 ASN A C 1
ATOM 3798 O O . ASN A 1 478 ? -24.301 -9.791 -15.873 1.00 96.00 478 ASN A O 1
ATOM 3802 N N . PRO A 1 479 ? -26.214 -9.017 -16.781 1.00 91.31 479 PRO A N 1
ATOM 3803 C CA . PRO A 1 479 ? -26.750 -8.479 -15.528 1.00 91.31 479 PRO A CA 1
ATOM 3804 C C . PRO A 1 479 ? -27.014 -9.545 -14.452 1.00 91.31 479 PRO A C 1
ATOM 3806 O O . PRO A 1 479 ? -27.116 -9.193 -13.279 1.00 91.31 479 PRO A O 1
ATOM 3809 N N . ASP A 1 480 ? -27.130 -10.817 -14.844 1.00 90.38 480 ASP A N 1
ATOM 3810 C CA . ASP A 1 480 ? -27.405 -11.942 -13.941 1.00 90.38 480 ASP A CA 1
ATOM 3811 C C . ASP A 1 480 ? -26.129 -12.631 -13.424 1.00 90.38 480 ASP A C 1
ATOM 3813 O O . ASP A 1 480 ? -26.203 -13.462 -12.519 1.00 90.38 480 ASP A O 1
ATOM 3817 N N . VAL A 1 481 ? -24.960 -12.295 -13.987 1.00 93.88 481 VAL A N 1
ATOM 3818 C CA . VAL A 1 481 ? -23.667 -12.826 -13.538 1.00 93.88 481 VAL A CA 1
ATOM 3819 C C . VAL A 1 481 ? -23.158 -11.996 -12.365 1.00 93.88 481 VAL A C 1
ATOM 3821 O O . VAL A 1 481 ? -23.251 -10.767 -12.358 1.00 93.88 481 VAL A O 1
ATOM 3824 N N . ASP A 1 482 ? -22.595 -12.673 -11.370 1.00 94.38 482 ASP A N 1
ATOM 3825 C CA . ASP A 1 482 ? -22.090 -12.039 -10.160 1.00 94.38 482 ASP A CA 1
ATOM 3826 C C . ASP A 1 482 ? -20.735 -11.343 -10.385 1.00 94.38 482 ASP A C 1
ATOM 3828 O O . ASP A 1 482 ? -19.663 -11.895 -10.130 1.00 94.38 482 ASP A O 1
ATOM 3832 N N . LEU A 1 483 ? -20.802 -10.118 -10.911 1.00 96.75 483 LEU A N 1
ATOM 3833 C CA . LEU A 1 483 ? -19.645 -9.290 -11.244 1.00 96.75 483 LEU A CA 1
ATOM 3834 C C . LEU A 1 483 ? -19.346 -8.238 -10.167 1.00 96.75 483 LEU A C 1
ATOM 3836 O O . LEU A 1 483 ? -20.250 -7.683 -9.536 1.00 96.75 483 LEU A O 1
ATOM 3840 N N . VAL A 1 484 ? -18.063 -7.909 -10.014 1.00 97.38 484 VAL A N 1
ATOM 3841 C CA . VAL A 1 484 ? -17.575 -6.731 -9.279 1.00 97.38 484 VAL A CA 1
ATOM 3842 C C . VAL A 1 484 ? -16.652 -5.939 -10.197 1.00 97.38 484 VAL A C 1
ATOM 3844 O O . VAL A 1 484 ? -15.747 -6.511 -10.796 1.00 97.38 484 VAL A O 1
ATOM 3847 N N . LEU A 1 485 ? -16.876 -4.633 -10.331 1.00 98.25 485 LEU A N 1
ATOM 3848 C CA . LEU A 1 485 ? -16.061 -3.774 -11.192 1.00 98.25 485 LEU A CA 1
ATOM 3849 C C . LEU A 1 485 ? -15.099 -2.930 -10.364 1.00 98.25 485 LEU A C 1
ATOM 3851 O O . LEU A 1 485 ? -15.508 -2.316 -9.379 1.00 98.25 485 LEU A O 1
ATOM 3855 N N . VAL A 1 486 ? -13.849 -2.849 -10.811 1.00 98.25 486 VAL A N 1
ATOM 3856 C CA . VAL A 1 486 ? -12.849 -1.898 -10.316 1.00 98.25 486 VAL A CA 1
ATOM 3857 C C . VAL A 1 486 ? -12.283 -1.162 -11.523 1.00 98.25 486 VAL A C 1
ATOM 3859 O O . VAL A 1 486 ? -11.660 -1.767 -12.391 1.00 98.25 486 VAL A O 1
ATOM 3862 N N . LEU A 1 487 ? -12.562 0.130 -11.629 1.00 98.06 487 LEU A N 1
ATOM 3863 C CA . LEU A 1 487 ? -12.348 0.904 -12.846 1.00 98.06 487 LEU A CA 1
ATOM 3864 C C . LEU A 1 487 ? -11.401 2.064 -12.557 1.00 98.06 487 LEU A C 1
ATOM 3866 O O . LEU A 1 487 ? -11.768 2.961 -11.804 1.00 98.06 487 LEU A O 1
ATOM 3870 N N . ALA A 1 488 ? -10.217 2.068 -13.161 1.00 95.88 488 ALA A N 1
ATOM 3871 C CA . ALA A 1 488 ? -9.289 3.192 -13.099 1.00 95.88 488 ALA A CA 1
ATOM 3872 C C . ALA A 1 488 ? -9.441 4.080 -14.335 1.00 95.88 488 ALA A C 1
ATOM 3874 O O . ALA A 1 488 ? -9.442 3.582 -15.465 1.00 95.88 488 ALA A O 1
ATOM 3875 N N . ASN A 1 489 ? -9.584 5.386 -14.099 1.00 94.88 489 ASN A N 1
ATOM 3876 C CA . ASN A 1 489 ? -9.652 6.441 -15.115 1.00 94.88 489 ASN A CA 1
ATOM 3877 C C . ASN A 1 489 ? -10.497 6.059 -16.347 1.00 94.88 489 ASN A C 1
ATOM 3879 O O . ASN A 1 489 ? -9.964 5.947 -17.454 1.00 94.88 489 ASN A O 1
ATOM 3883 N N . PRO A 1 490 ? -11.809 5.786 -16.183 1.00 96.19 490 PRO A N 1
ATOM 3884 C CA . PRO A 1 490 ? -12.627 5.221 -17.253 1.00 96.19 490 PRO A CA 1
ATOM 3885 C C . PRO A 1 490 ? -12.703 6.123 -18.488 1.00 96.19 490 PRO A C 1
ATOM 3887 O O . PRO A 1 490 ? -13.101 7.282 -18.406 1.00 96.19 490 PRO A O 1
ATOM 3890 N N . ALA A 1 491 ? -12.436 5.568 -19.673 1.00 94.50 491 ALA A N 1
ATOM 3891 C CA . ALA A 1 491 ? -12.501 6.314 -20.935 1.00 94.50 491 ALA A CA 1
ATOM 3892 C C . ALA A 1 491 ? -13.931 6.600 -21.437 1.00 94.50 491 ALA A C 1
ATOM 3894 O O . ALA A 1 491 ? -14.147 6.993 -22.586 1.00 94.50 491 ALA A O 1
ATOM 3895 N N . THR A 1 492 ? -14.943 6.437 -20.589 1.00 93.88 492 THR A N 1
ATOM 3896 C CA . THR A 1 492 ? -16.331 6.797 -20.888 1.00 93.88 492 THR A CA 1
ATOM 3897 C C . THR A 1 492 ? -16.503 8.303 -21.110 1.00 93.88 492 THR A C 1
ATOM 3899 O O . THR A 1 492 ? -17.437 8.692 -21.805 1.00 93.88 492 THR A O 1
ATOM 3902 N N . SER A 1 493 ? -15.566 9.145 -20.665 1.00 91.56 493 SER A N 1
ATOM 3903 C CA . SER A 1 493 ? -15.505 10.584 -20.970 1.00 91.56 493 SER A CA 1
ATOM 3904 C C . SER A 1 493 ? -14.700 10.951 -22.224 1.00 91.56 493 SER A C 1
ATOM 3906 O O . SER A 1 493 ? -14.422 12.132 -22.430 1.00 91.56 493 SER A O 1
ATOM 3908 N N . PHE A 1 494 ? -14.328 9.990 -23.083 1.00 89.38 494 PHE A N 1
ATOM 3909 C CA . PHE A 1 494 ? -13.435 10.245 -24.225 1.00 89.38 494 PHE A CA 1
ATOM 3910 C C . PHE A 1 494 ? -13.873 11.403 -25.143 1.00 89.38 494 PHE A C 1
ATOM 3912 O O . PHE A 1 494 ? -13.024 12.103 -25.682 1.00 89.38 494 PHE A O 1
ATOM 3919 N N . GLU A 1 495 ? -15.172 11.677 -25.292 1.00 85.19 495 GLU A N 1
ATOM 3920 C CA . GLU A 1 495 ? -15.654 12.830 -26.077 1.00 85.19 495 GLU A CA 1
ATOM 3921 C C . GLU A 1 495 ? -15.152 14.189 -25.558 1.00 85.19 495 GLU A C 1
ATOM 3923 O O . GLU A 1 495 ? -15.023 15.130 -26.336 1.00 85.19 495 GLU A O 1
ATOM 3928 N N . LYS A 1 496 ? -14.843 14.282 -24.260 1.00 83.62 496 LYS A N 1
ATOM 3929 C CA . LYS A 1 496 ? -14.285 15.468 -23.592 1.00 83.62 496 LYS A CA 1
ATOM 3930 C C . LYS A 1 496 ? -12.767 15.373 -23.390 1.00 83.62 496 LYS A C 1
ATOM 3932 O O . LYS A 1 496 ? -12.181 16.223 -22.727 1.00 83.62 496 LYS A O 1
ATOM 3937 N N . SER A 1 497 ? -12.133 14.320 -23.907 1.00 78.31 497 SER A N 1
ATOM 3938 C CA . SER A 1 497 ? -10.700 14.074 -23.754 1.00 78.31 497 SER A CA 1
ATOM 3939 C C . SER A 1 497 ? -9.871 15.024 -24.611 1.00 78.31 497 SER A C 1
ATOM 3941 O O . SER A 1 497 ? -10.232 15.343 -25.746 1.00 78.31 497 SER A O 1
ATOM 3943 N N . ARG A 1 498 ? -8.676 15.363 -24.116 1.00 70.94 498 ARG A N 1
ATOM 3944 C CA . ARG A 1 498 ? -7.648 16.043 -24.914 1.00 70.94 498 ARG A CA 1
ATOM 3945 C C . ARG A 1 498 ? -7.138 15.192 -26.079 1.00 70.94 498 ARG A C 1
ATOM 3947 O O . ARG A 1 498 ? -6.527 15.734 -26.984 1.00 70.94 498 ARG A O 1
ATOM 3954 N N . LEU A 1 499 ? -7.403 13.885 -26.097 1.00 68.69 499 LEU A N 1
ATOM 3955 C CA . LEU A 1 499 ? -7.018 12.980 -27.183 1.00 68.69 499 LEU A CA 1
ATOM 3956 C C . LEU A 1 499 ? -7.988 13.013 -28.373 1.00 68.69 499 LEU A C 1
ATOM 3958 O O . LEU A 1 499 ? -7.623 12.579 -29.463 1.00 68.69 499 LEU A O 1
ATOM 3962 N N . GLN A 1 500 ? -9.215 13.516 -28.203 1.00 75.88 500 GLN A N 1
ATOM 3963 C CA . GLN A 1 500 ? -10.223 13.522 -29.270 1.00 75.88 500 GLN A CA 1
ATOM 3964 C C . GLN A 1 500 ? -9.764 14.290 -30.532 1.00 75.88 500 GLN A C 1
ATOM 3966 O O . GLN A 1 500 ? -9.917 13.737 -31.629 1.00 75.88 500 GLN A O 1
ATOM 3971 N N . PRO A 1 501 ? -9.129 15.480 -30.425 1.00 71.81 501 PRO A N 1
ATOM 3972 C CA . PRO A 1 501 ? -8.665 16.239 -31.588 1.00 71.81 501 PRO A CA 1
ATOM 3973 C C . PRO A 1 501 ? -7.540 15.561 -32.385 1.00 71.81 501 PRO A C 1
ATOM 3975 O O . PRO A 1 501 ? -7.273 15.960 -33.518 1.00 71.81 501 PRO A O 1
ATOM 3978 N N . LEU A 1 502 ? -6.891 14.524 -31.837 1.00 66.50 502 LEU A N 1
ATOM 3979 C CA . LEU A 1 502 ? -5.835 13.786 -32.538 1.00 66.50 502 LEU A CA 1
ATOM 3980 C C . LEU A 1 502 ? -6.367 12.933 -33.687 1.00 66.50 502 LEU A C 1
ATOM 3982 O O . LEU A 1 502 ? -5.635 12.705 -34.641 1.00 66.50 502 LEU A O 1
ATOM 3986 N N . ILE A 1 503 ? -7.617 12.467 -33.624 1.00 70.38 503 ILE A N 1
ATOM 3987 C C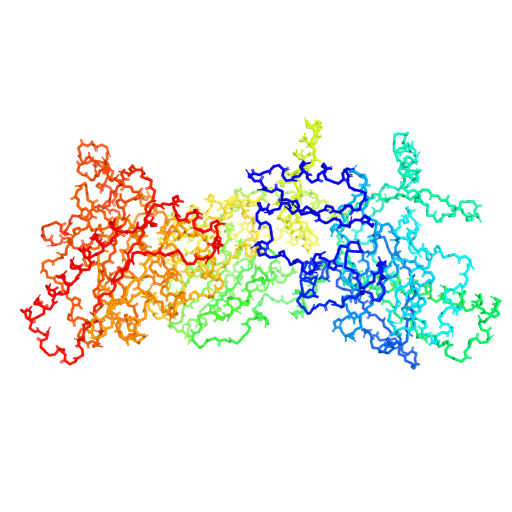A . ILE A 1 503 ? -8.202 11.607 -34.665 1.00 70.38 503 ILE A CA 1
ATOM 3988 C C . ILE A 1 503 ? -8.168 12.289 -36.047 1.00 70.38 503 ILE A C 1
ATOM 3990 O O . ILE A 1 503 ? -7.524 11.742 -36.940 1.00 70.38 503 ILE A O 1
ATOM 3994 N N . PRO A 1 504 ? -8.765 13.484 -36.246 1.00 69.12 504 PRO A N 1
ATOM 3995 C CA . PRO A 1 504 ? -8.725 14.149 -37.549 1.00 69.12 504 PRO A CA 1
ATOM 3996 C C . PRO A 1 504 ? -7.300 14.547 -37.969 1.00 69.12 504 PRO A C 1
ATOM 3998 O O . PRO A 1 504 ? -6.969 14.505 -39.151 1.00 69.12 504 PRO A O 1
ATOM 4001 N N . LEU A 1 505 ? -6.420 14.885 -37.021 1.00 63.72 505 LEU A N 1
ATOM 4002 C CA . LEU A 1 505 ? -5.023 15.226 -37.312 1.00 63.72 505 LEU A CA 1
ATOM 4003 C C . LEU A 1 505 ? -4.231 14.013 -37.831 1.00 63.72 505 LEU A C 1
ATOM 4005 O O . LEU A 1 505 ? -3.509 14.107 -38.826 1.00 63.72 505 LEU A O 1
ATOM 4009 N N . LEU A 1 506 ? -4.411 12.854 -37.192 1.00 64.12 506 LEU A N 1
ATOM 4010 C CA . LEU A 1 506 ? -3.829 11.579 -37.603 1.00 64.12 506 LEU A CA 1
ATOM 4011 C C . LEU A 1 506 ? -4.466 11.015 -38.874 1.00 64.12 506 LEU A C 1
ATOM 4013 O O . LEU A 1 506 ? -3.902 10.084 -39.422 1.00 64.12 506 LEU A O 1
ATOM 4017 N N . GLU A 1 507 ? -5.595 11.529 -39.359 1.00 68.94 507 GLU A N 1
ATOM 4018 C CA . GLU A 1 507 ? -6.164 11.144 -40.659 1.00 68.94 507 GLU A CA 1
ATOM 4019 C C . GLU A 1 507 ? -5.527 11.939 -41.815 1.00 68.94 507 GLU A C 1
ATOM 4021 O O . GLU A 1 507 ? -5.325 11.387 -42.896 1.00 68.94 507 GLU A O 1
ATOM 4026 N N . VAL A 1 508 ? -5.126 13.194 -41.572 1.00 64.06 508 VAL A N 1
ATOM 4027 C CA . VAL A 1 508 ? -4.657 14.143 -42.605 1.00 64.06 508 VAL A CA 1
ATOM 4028 C C . VAL A 1 508 ? -3.134 14.115 -42.839 1.00 64.06 508 VAL A C 1
ATOM 4030 O O . VAL A 1 508 ? -2.672 14.453 -43.928 1.00 64.06 508 VAL A O 1
ATOM 4033 N N . LEU A 1 509 ? -2.324 13.702 -41.856 1.00 54.88 509 LEU A N 1
ATOM 4034 C CA . LEU A 1 509 ? -0.852 13.732 -41.965 1.00 54.88 509 LEU A CA 1
ATOM 4035 C C . LEU A 1 509 ? -0.291 12.722 -43.003 1.00 54.88 509 LEU A C 1
ATOM 4037 O O . LEU A 1 509 ? -0.652 11.545 -42.924 1.00 54.88 509 LEU A O 1
ATOM 4041 N N . PRO A 1 510 ? 0.614 13.122 -43.928 1.00 49.91 510 PRO A N 1
ATOM 4042 C CA . PRO A 1 510 ? 1.193 12.240 -44.953 1.00 49.91 510 PRO A CA 1
ATOM 4043 C C . PRO A 1 510 ? 2.192 11.197 -44.403 1.00 49.91 510 PRO A C 1
ATOM 4045 O O . PRO A 1 510 ? 2.890 11.432 -43.419 1.00 49.91 510 PRO A O 1
ATOM 4048 N N . PHE A 1 511 ? 2.295 10.048 -45.092 1.00 45.97 511 PHE A N 1
ATOM 4049 C CA . PHE A 1 511 ? 2.992 8.806 -44.683 1.00 45.97 511 PHE A CA 1
ATOM 4050 C C . PHE A 1 511 ? 4.485 8.918 -44.312 1.00 45.97 511 PHE A C 1
ATOM 4052 O O . PHE A 1 511 ? 5.038 7.983 -43.739 1.00 45.97 511 PHE A O 1
ATOM 4059 N N . GLN A 1 512 ? 5.168 10.015 -44.640 1.00 46.03 512 GLN A N 1
ATOM 4060 C CA . GLN A 1 512 ? 6.632 10.078 -44.576 1.00 46.03 512 GLN A CA 1
ATOM 4061 C C . GLN A 1 512 ? 7.197 10.521 -43.215 1.00 46.03 512 GLN A C 1
ATOM 4063 O O . GLN A 1 512 ? 8.414 10.617 -43.088 1.00 46.03 512 GLN A O 1
ATOM 4068 N N . HIS A 1 513 ? 6.376 10.869 -42.215 1.00 41.78 513 HIS A N 1
ATOM 4069 C CA . HIS A 1 513 ? 6.860 11.506 -40.978 1.00 41.78 513 HIS A CA 1
ATOM 4070 C C . HIS A 1 513 ? 6.339 10.786 -39.713 1.00 41.78 513 HIS A C 1
ATOM 4072 O O . HIS A 1 513 ? 5.460 11.275 -39.010 1.00 41.78 513 HIS A O 1
ATOM 4078 N N . GLN A 1 514 ? 6.896 9.613 -39.382 1.00 40.31 514 GLN A N 1
ATOM 4079 C CA . GLN A 1 514 ? 6.627 8.927 -38.098 1.00 40.31 514 GLN A CA 1
ATOM 4080 C C . GLN A 1 514 ? 7.092 9.747 -36.872 1.00 40.31 514 GLN A C 1
ATOM 4082 O O . GLN A 1 514 ? 6.538 9.604 -35.786 1.00 40.31 514 GLN A O 1
ATOM 4087 N N . LEU A 1 515 ? 8.045 10.668 -37.059 1.00 39.66 515 LEU A N 1
ATOM 4088 C CA . LEU A 1 515 ? 8.595 11.555 -36.022 1.00 39.66 515 LEU A CA 1
ATOM 4089 C C . LEU A 1 515 ? 7.619 12.632 -35.500 1.00 39.66 515 LEU A C 1
ATOM 4091 O O . LEU A 1 515 ? 7.903 13.258 -34.483 1.00 39.66 515 LEU A O 1
ATOM 4095 N N . THR A 1 516 ? 6.476 12.874 -36.155 1.00 44.28 516 THR A N 1
ATOM 4096 C CA . THR A 1 516 ? 5.564 13.979 -35.787 1.00 44.28 516 THR A CA 1
ATOM 4097 C C . THR A 1 516 ? 4.564 13.609 -34.687 1.00 44.28 516 THR A C 1
ATOM 4099 O O . THR A 1 516 ? 4.091 14.487 -33.973 1.00 44.28 516 THR A O 1
ATOM 4102 N N . VAL A 1 517 ? 4.247 12.322 -34.512 1.00 44.38 517 VAL A N 1
ATOM 4103 C CA . VAL A 1 517 ? 3.233 11.853 -33.546 1.00 44.38 517 VAL A CA 1
ATOM 4104 C C . VAL A 1 517 ? 3.672 12.038 -32.079 1.00 44.38 517 VAL A C 1
ATOM 4106 O O . VAL A 1 517 ? 2.881 12.602 -31.319 1.00 44.38 517 VAL A O 1
ATOM 4109 N N . PRO A 1 518 ? 4.912 11.685 -31.669 1.00 43.81 518 PRO A N 1
ATOM 4110 C CA . PRO A 1 518 ? 5.410 11.966 -30.315 1.00 43.81 518 PRO A CA 1
ATOM 4111 C C . PRO A 1 518 ? 5.439 13.471 -30.007 1.00 43.81 518 PRO A C 1
ATOM 4113 O O . PRO A 1 518 ? 5.030 13.912 -28.936 1.00 43.81 518 PRO A O 1
ATOM 4116 N N . TYR A 1 519 ? 5.833 14.280 -30.995 1.00 39.03 519 TYR A N 1
ATOM 4117 C CA . TYR A 1 519 ? 5.882 15.738 -30.885 1.00 39.03 519 TYR A CA 1
ATOM 4118 C C . TYR A 1 519 ? 4.489 16.356 -30.667 1.00 39.03 519 TYR A C 1
ATOM 4120 O O . TYR A 1 519 ? 4.309 17.179 -29.772 1.00 39.03 519 TYR A O 1
ATOM 4128 N N . ILE A 1 520 ? 3.471 15.907 -31.406 1.00 39.94 520 ILE A N 1
ATOM 4129 C CA . ILE A 1 520 ? 2.081 16.366 -31.249 1.00 39.94 520 ILE A CA 1
ATOM 4130 C C . ILE A 1 520 ? 1.506 15.959 -29.879 1.00 39.94 520 ILE A C 1
ATOM 4132 O O . ILE A 1 520 ? 0.888 16.785 -29.209 1.00 39.94 520 ILE A O 1
ATOM 4136 N N . LEU A 1 521 ? 1.747 14.724 -29.425 1.00 44.00 521 LEU A N 1
ATOM 4137 C CA . LEU A 1 521 ? 1.345 14.261 -28.088 1.00 44.00 521 LEU A CA 1
ATOM 4138 C C . LEU A 1 521 ? 2.021 15.077 -26.969 1.00 44.00 521 LEU A C 1
ATOM 4140 O O . LEU A 1 521 ? 1.360 15.426 -25.993 1.00 44.00 521 LEU A O 1
ATOM 4144 N N . SER A 1 522 ? 3.290 15.461 -27.149 1.00 44.09 522 SER A N 1
ATOM 4145 C CA . SER A 1 522 ? 4.046 16.308 -26.208 1.00 44.09 522 SER A CA 1
ATOM 4146 C C . SER A 1 522 ? 3.617 17.787 -26.171 1.00 44.09 522 SER A C 1
ATOM 4148 O O . SER A 1 522 ? 3.912 18.498 -25.209 1.00 44.09 522 SER A O 1
ATOM 4150 N N . LEU A 1 523 ? 2.931 18.272 -27.214 1.00 34.31 523 LEU A N 1
ATOM 4151 C CA . LEU A 1 523 ? 2.381 19.632 -27.285 1.00 34.31 523 LEU A CA 1
ATOM 4152 C C . LEU A 1 523 ? 1.013 19.738 -26.592 1.00 34.31 523 LEU A C 1
ATOM 4154 O O . LEU A 1 523 ? 0.668 20.788 -26.054 1.00 34.31 523 LEU A O 1
ATOM 4158 N N . MET A 1 524 ? 0.233 18.655 -26.579 1.00 37.44 524 MET A N 1
ATOM 4159 C CA . MET A 1 524 ? -1.128 18.627 -26.021 1.00 37.44 524 MET A CA 1
ATOM 4160 C C . MET A 1 524 ? -1.177 18.412 -24.498 1.00 37.44 524 MET A C 1
ATOM 4162 O O . MET A 1 524 ? -2.188 18.728 -23.863 1.00 37.44 524 MET A O 1
ATOM 4166 N N . THR A 1 525 ? -0.083 17.937 -23.899 1.00 44.50 525 THR A N 1
ATOM 4167 C CA . THR A 1 525 ? 0.119 17.882 -22.439 1.00 44.50 525 THR A CA 1
ATOM 4168 C C . THR A 1 525 ? 0.360 19.274 -21.834 1.00 44.50 525 THR A C 1
ATOM 4170 O O . THR A 1 525 ? 0.200 19.457 -20.635 1.00 44.50 525 THR A O 1
ATOM 4173 N N . GLY A 1 526 ? 0.635 20.300 -22.654 1.00 37.72 526 GLY A N 1
ATOM 4174 C CA . GLY A 1 526 ? 0.677 21.713 -22.243 1.00 37.72 526 GLY A CA 1
ATOM 4175 C C . GLY A 1 526 ? 1.914 22.141 -21.440 1.00 37.72 526 GLY A C 1
ATOM 4176 O O . GLY A 1 526 ? 2.117 23.339 -21.243 1.00 37.72 526 GLY A O 1
ATOM 4177 N N . ASP A 1 527 ? 2.767 21.204 -21.029 1.00 45.12 527 ASP A N 1
ATOM 4178 C CA . ASP A 1 527 ? 3.888 21.483 -20.123 1.00 45.12 527 ASP A CA 1
ATOM 4179 C C . ASP A 1 527 ? 5.126 22.066 -20.831 1.00 45.12 527 ASP A C 1
ATOM 4181 O O . ASP A 1 527 ? 5.884 22.822 -20.229 1.00 45.12 527 ASP A O 1
ATOM 4185 N N . SER A 1 528 ? 5.310 21.823 -22.132 1.00 31.59 528 SER A N 1
ATOM 4186 C CA . SER A 1 528 ? 6.493 22.282 -22.880 1.00 31.59 528 SER A CA 1
ATOM 4187 C C . SER A 1 528 ? 6.480 23.788 -23.189 1.00 31.59 528 SER A C 1
ATOM 4189 O O . SER A 1 528 ? 7.497 24.463 -23.015 1.00 31.59 528 SER A O 1
ATOM 4191 N N . LEU A 1 529 ? 5.331 24.354 -23.579 1.00 29.23 529 LEU A N 1
ATOM 4192 C CA . LEU A 1 529 ? 5.208 25.793 -23.860 1.00 29.23 529 LEU A CA 1
ATOM 4193 C C . LEU A 1 529 ? 5.118 26.627 -22.571 1.00 29.23 529 LEU A C 1
ATOM 4195 O O . LEU A 1 529 ? 5.629 27.744 -22.517 1.00 29.23 529 LEU A O 1
ATOM 4199 N N . ARG A 1 530 ? 4.496 26.070 -21.523 1.00 30.41 530 ARG A N 1
ATOM 4200 C CA . ARG A 1 530 ? 4.338 26.728 -20.223 1.00 30.41 530 ARG A CA 1
ATOM 4201 C C . ARG A 1 530 ? 5.648 26.739 -19.434 1.00 30.41 530 ARG A C 1
ATOM 4203 O O . ARG A 1 530 ? 5.973 27.781 -18.893 1.00 30.41 530 ARG A O 1
ATOM 4210 N N . MET A 1 531 ? 6.465 25.678 -19.500 1.00 33.09 531 MET A N 1
ATOM 4211 C CA . MET A 1 531 ? 7.865 25.717 -19.040 1.00 33.09 531 MET A CA 1
ATOM 4212 C C . MET A 1 531 ? 8.706 26.719 -19.828 1.00 33.09 531 MET A C 1
ATOM 4214 O O . MET A 1 531 ? 9.484 27.450 -19.231 1.00 33.09 531 MET A O 1
ATOM 4218 N N . ALA A 1 532 ? 8.574 26.776 -21.157 1.00 31.02 532 ALA A N 1
ATOM 4219 C CA . ALA A 1 532 ? 9.339 27.725 -21.966 1.00 31.02 532 ALA A CA 1
ATOM 4220 C C . ALA A 1 532 ? 8.966 29.187 -21.649 1.00 31.02 532 ALA A C 1
ATOM 4222 O O . ALA A 1 532 ? 9.843 30.047 -21.611 1.00 31.02 532 ALA A O 1
ATOM 4223 N N . MET A 1 533 ? 7.687 29.462 -21.367 1.00 27.55 533 MET A N 1
ATOM 4224 C CA . MET A 1 533 ? 7.215 30.787 -20.952 1.00 27.55 533 MET A CA 1
ATOM 4225 C C . MET A 1 533 ? 7.506 31.095 -19.477 1.00 27.55 533 MET A C 1
ATOM 4227 O O . MET A 1 533 ? 7.924 32.210 -19.185 1.00 27.55 533 MET A O 1
ATOM 4231 N N . ASP A 1 534 ? 7.383 30.135 -18.559 1.00 31.55 534 ASP A N 1
ATOM 4232 C CA . ASP A 1 534 ? 7.736 30.315 -17.143 1.00 31.55 534 ASP A CA 1
ATOM 4233 C C . ASP A 1 534 ? 9.255 30.489 -16.963 1.00 31.55 534 ASP A C 1
ATOM 4235 O O . ASP A 1 534 ? 9.674 31.299 -16.138 1.00 31.55 534 ASP A O 1
ATOM 4239 N N . ASN A 1 535 ? 10.079 29.839 -17.796 1.00 34.31 535 ASN A N 1
ATOM 4240 C CA . ASN A 1 535 ? 11.534 30.040 -17.852 1.00 34.31 535 ASN A CA 1
ATOM 4241 C C . ASN A 1 535 ? 11.933 31.371 -18.512 1.00 34.31 535 ASN A C 1
ATOM 4243 O O . ASN A 1 535 ? 13.004 31.899 -18.222 1.00 34.31 535 ASN A O 1
ATOM 4247 N N . ALA A 1 536 ? 11.088 31.931 -19.385 1.00 29.56 536 ALA A N 1
ATOM 4248 C CA . ALA A 1 536 ? 11.309 33.248 -19.985 1.00 29.56 536 ALA A CA 1
ATOM 4249 C C . ALA A 1 536 ? 10.817 34.402 -19.088 1.00 29.56 536 ALA A C 1
ATOM 4251 O O . ALA A 1 536 ? 11.352 35.506 -19.163 1.00 29.56 536 ALA A O 1
ATOM 4252 N N . VAL A 1 537 ? 9.813 34.156 -18.237 1.00 28.55 537 VAL A N 1
ATOM 4253 C CA . VAL A 1 537 ? 9.208 35.159 -17.341 1.00 28.55 537 VAL A CA 1
ATOM 4254 C C . VAL A 1 537 ? 9.838 35.147 -15.939 1.00 28.55 537 VAL A C 1
ATOM 4256 O O . VAL A 1 537 ? 9.839 36.180 -15.271 1.00 28.55 537 VAL A O 1
ATOM 4259 N N . LYS A 1 538 ? 10.451 34.040 -15.495 1.00 28.56 538 LYS A N 1
ATOM 4260 C CA . LYS A 1 538 ? 11.209 33.965 -14.233 1.00 28.56 538 LYS A CA 1
ATOM 4261 C C . LYS A 1 538 ? 12.714 33.934 -14.484 1.00 28.56 538 LYS A C 1
ATOM 4263 O O . LYS A 1 538 ? 13.373 32.904 -14.365 1.00 28.56 538 LYS A O 1
ATOM 4268 N N . GLY A 1 539 ? 13.271 35.103 -14.778 1.00 30.83 539 GLY A N 1
ATOM 4269 C CA . GLY A 1 539 ? 14.689 35.342 -14.534 1.00 30.83 539 GLY A CA 1
ATOM 4270 C C . GLY A 1 539 ? 14.988 35.217 -13.034 1.00 30.83 539 GLY A C 1
ATOM 4271 O O . GLY A 1 539 ? 14.361 35.902 -12.234 1.00 30.83 539 GLY A O 1
ATOM 4272 N N . PHE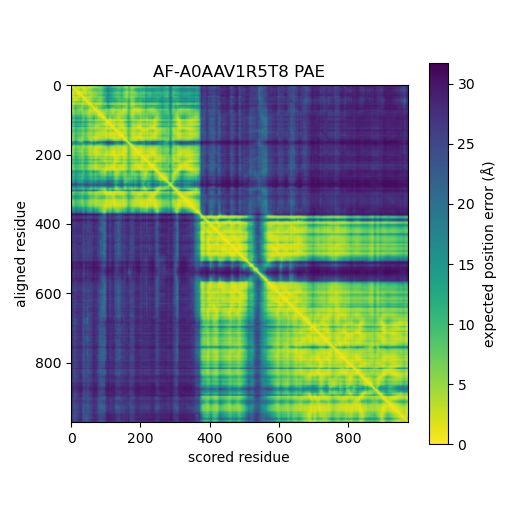 A 1 540 ? 15.957 34.362 -12.691 1.00 27.31 540 PHE A N 1
ATOM 4273 C CA . PHE A 1 540 ? 16.576 34.165 -11.368 1.00 27.31 540 PHE A CA 1
ATOM 4274 C C . PHE A 1 540 ? 15.707 33.581 -10.235 1.00 27.31 540 PHE A C 1
ATOM 4276 O O . PHE A 1 540 ? 14.981 34.301 -9.559 1.00 27.31 540 PHE A O 1
ATOM 4283 N N . ALA A 1 541 ? 15.884 32.274 -9.986 1.00 23.88 541 ALA A N 1
ATOM 4284 C CA . ALA A 1 541 ? 16.066 31.610 -8.677 1.00 23.88 541 ALA A CA 1
ATOM 4285 C C . ALA A 1 541 ? 15.739 30.111 -8.825 1.00 23.88 541 ALA A C 1
ATOM 4287 O O . ALA A 1 541 ? 14.574 29.720 -8.785 1.00 23.88 541 ALA A O 1
ATOM 4288 N N . LEU A 1 542 ? 16.751 29.258 -9.017 1.00 28.09 542 LEU A N 1
ATOM 4289 C CA . LEU A 1 542 ? 16.548 27.817 -9.187 1.00 28.09 542 LEU A CA 1
ATOM 4290 C C . LEU A 1 542 ? 17.569 27.019 -8.371 1.00 28.09 542 LEU A C 1
ATOM 4292 O O . LEU A 1 542 ? 18.548 26.549 -8.928 1.00 28.09 542 LEU A O 1
ATOM 4296 N N . GLU A 1 543 ? 17.337 26.851 -7.065 1.00 26.44 543 GLU A N 1
ATOM 4297 C CA . GLU A 1 543 ? 18.163 25.935 -6.251 1.00 26.44 543 GLU A CA 1
ATOM 4298 C C . GLU A 1 543 ? 17.425 25.120 -5.166 1.00 26.44 543 GLU A C 1
ATOM 4300 O O . GLU A 1 543 ? 18.078 24.409 -4.412 1.00 26.44 543 GLU A O 1
ATOM 4305 N N . GLN A 1 544 ? 16.084 25.107 -5.079 1.00 26.56 544 GLN A N 1
ATOM 4306 C CA . GLN A 1 544 ? 15.408 24.361 -3.987 1.00 26.56 544 GLN A CA 1
ATOM 4307 C C . GLN A 1 544 ? 14.172 23.508 -4.332 1.00 26.56 544 GLN A C 1
ATOM 4309 O O . GLN A 1 544 ? 13.444 23.117 -3.428 1.00 26.56 544 GLN A O 1
ATOM 4314 N N . THR A 1 545 ? 13.932 23.104 -5.587 1.00 26.84 545 THR A N 1
ATOM 4315 C CA . THR A 1 545 ? 12.754 22.241 -5.864 1.00 26.84 545 THR A CA 1
ATOM 4316 C C . THR A 1 545 ? 12.984 21.194 -6.957 1.00 26.84 545 THR A C 1
ATOM 4318 O O . THR A 1 545 ? 12.417 21.296 -8.038 1.00 26.84 545 THR A O 1
ATOM 4321 N N . ILE A 1 546 ? 13.821 20.175 -6.710 1.00 26.94 546 ILE A N 1
ATOM 4322 C CA . ILE A 1 546 ? 14.024 19.057 -7.670 1.00 26.94 546 ILE A CA 1
ATOM 4323 C C . ILE A 1 546 ? 13.754 17.661 -7.052 1.00 26.94 546 ILE A C 1
ATOM 4325 O O . ILE A 1 546 ? 13.796 16.652 -7.747 1.00 26.94 546 ILE A O 1
ATOM 4329 N N . GLY A 1 547 ? 13.363 17.568 -5.776 1.00 26.23 547 GLY A N 1
ATOM 4330 C CA . GLY A 1 547 ? 13.205 16.270 -5.096 1.00 26.23 547 GLY A CA 1
ATOM 4331 C C . GLY A 1 547 ? 11.903 15.491 -5.346 1.00 26.23 547 GLY A C 1
ATOM 4332 O O . GLY A 1 547 ? 11.920 14.275 -5.232 1.00 26.23 547 GLY A O 1
ATOM 4333 N N . GLY A 1 548 ? 10.784 16.143 -5.686 1.00 27.00 548 GLY A N 1
ATOM 4334 C CA . GLY A 1 548 ? 9.461 15.482 -5.668 1.00 27.00 548 GLY A CA 1
ATOM 4335 C C . GLY A 1 548 ? 8.566 15.708 -6.887 1.00 27.00 548 GLY A C 1
ATOM 4336 O O . GLY A 1 548 ? 7.428 15.265 -6.892 1.00 27.00 548 GLY A O 1
ATOM 4337 N N . LEU A 1 549 ? 9.044 16.412 -7.916 1.00 26.53 549 LEU A N 1
ATOM 4338 C CA . LEU A 1 549 ? 8.240 16.766 -9.098 1.00 26.53 549 LEU A CA 1
ATOM 4339 C C . LEU A 1 549 ? 8.771 16.161 -10.404 1.00 26.53 549 LEU A C 1
ATOM 4341 O O . LEU A 1 549 ? 8.157 16.349 -11.446 1.00 26.53 549 LEU A O 1
ATOM 4345 N N . SER A 1 550 ? 9.899 15.442 -10.378 1.00 38.41 550 SER A N 1
ATOM 4346 C CA . SER A 1 550 ? 10.552 14.943 -11.594 1.00 38.41 550 SER A CA 1
ATOM 4347 C C . SER A 1 550 ? 10.212 13.490 -11.926 1.00 38.41 550 SER A C 1
ATOM 4349 O O . SER A 1 550 ? 10.089 13.178 -13.102 1.00 38.41 550 SER A O 1
ATOM 4351 N N . GLN A 1 551 ? 10.000 12.599 -10.951 1.00 33.78 551 GLN A N 1
ATOM 4352 C CA . GLN A 1 551 ? 9.803 11.169 -11.242 1.00 33.78 551 GLN A CA 1
ATOM 4353 C C . GLN A 1 551 ? 8.424 10.855 -11.844 1.00 33.78 551 GLN A C 1
ATOM 4355 O O . GLN A 1 551 ? 8.363 10.136 -12.841 1.00 33.78 551 GLN A O 1
ATOM 4360 N N . ASP A 1 552 ? 7.349 11.476 -11.351 1.00 32.91 552 ASP A N 1
ATOM 4361 C CA . ASP A 1 552 ? 5.991 11.248 -11.873 1.00 32.91 552 ASP A CA 1
ATOM 4362 C C . ASP A 1 552 ? 5.740 11.967 -13.210 1.00 32.91 552 ASP A C 1
ATOM 4364 O O . ASP A 1 552 ? 5.095 11.427 -14.111 1.00 32.91 552 ASP A O 1
ATOM 4368 N N . LEU A 1 553 ? 6.328 13.157 -13.404 1.00 31.94 553 LEU A N 1
ATOM 4369 C CA . LEU A 1 553 ? 6.302 13.873 -14.688 1.00 31.94 553 LEU A CA 1
ATOM 4370 C C . LEU A 1 553 ? 7.179 13.191 -15.749 1.00 31.94 553 LEU A C 1
ATOM 4372 O O . LEU A 1 553 ? 6.807 13.160 -16.927 1.00 31.94 553 LEU A O 1
ATOM 4376 N N . VAL A 1 554 ? 8.314 12.600 -15.353 1.00 34.91 554 VAL A N 1
ATOM 4377 C CA . VAL A 1 554 ? 9.128 11.763 -16.243 1.00 34.91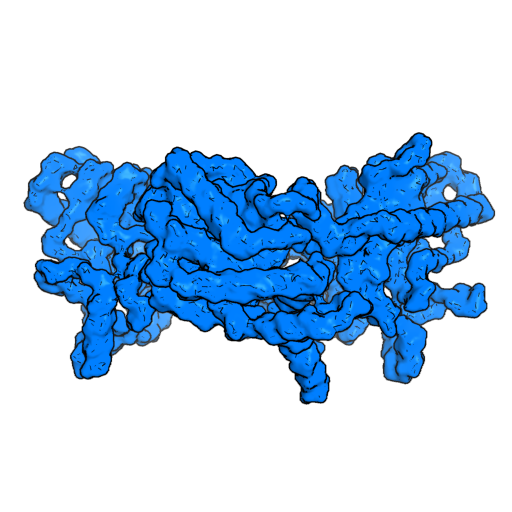 554 VAL A CA 1
ATOM 4378 C C . VAL A 1 554 ? 8.366 10.485 -16.578 1.00 34.91 554 VAL A C 1
ATOM 4380 O O . VAL A 1 554 ? 8.247 10.191 -17.758 1.00 34.91 554 VAL A O 1
ATOM 4383 N N . ALA A 1 555 ? 7.751 9.773 -15.629 1.00 33.94 555 ALA A N 1
ATOM 4384 C CA . ALA A 1 555 ? 6.967 8.566 -15.918 1.00 33.94 555 ALA A CA 1
ATOM 4385 C C . ALA A 1 555 ? 5.784 8.828 -16.882 1.00 33.94 555 ALA A C 1
ATOM 4387 O O . ALA A 1 555 ? 5.596 8.081 -17.847 1.00 33.94 555 ALA A O 1
ATOM 4388 N N . MET A 1 556 ? 5.043 9.929 -16.697 1.00 34.16 556 MET A N 1
ATOM 4389 C CA . MET A 1 556 ? 3.897 10.293 -17.546 1.00 34.16 556 MET A CA 1
ATOM 4390 C C . MET A 1 556 ? 4.286 10.769 -18.953 1.00 34.16 556 MET A C 1
ATOM 4392 O O . MET A 1 556 ? 3.696 10.324 -19.942 1.00 34.16 556 MET A O 1
ATOM 4396 N N . SER A 1 557 ? 5.293 11.642 -19.075 1.00 37.41 557 SER A N 1
ATOM 4397 C CA . SER A 1 557 ? 5.801 12.083 -20.386 1.00 37.41 557 SER A CA 1
ATOM 4398 C C . SER A 1 557 ? 6.500 10.945 -21.143 1.00 37.41 557 SER A C 1
ATOM 4400 O O . SER A 1 557 ? 6.391 10.856 -22.369 1.00 37.41 557 SER A O 1
ATOM 4402 N N . SER A 1 558 ? 7.133 10.017 -20.416 1.00 37.78 558 SER A N 1
ATOM 4403 C CA . SER A 1 558 ? 7.788 8.828 -20.968 1.00 37.78 558 SER A CA 1
ATOM 4404 C C . SER A 1 558 ? 6.798 7.820 -21.535 1.00 37.78 558 SER A C 1
ATOM 4406 O O . SER A 1 558 ? 7.060 7.278 -22.604 1.00 37.78 558 SER A O 1
ATOM 4408 N N . TYR A 1 559 ? 5.653 7.580 -20.885 1.00 39.41 559 TYR A N 1
ATOM 4409 C CA . TYR A 1 559 ? 4.686 6.584 -21.362 1.00 39.41 559 TYR A CA 1
ATOM 4410 C C . TYR A 1 559 ? 3.885 7.072 -22.581 1.00 39.41 559 TYR A C 1
ATOM 4412 O O . TYR A 1 559 ? 3.606 6.296 -23.491 1.00 39.41 559 TYR A O 1
ATOM 4420 N N . LEU A 1 560 ? 3.562 8.368 -22.667 1.00 38.25 560 LEU A N 1
ATOM 4421 C CA . LEU A 1 560 ? 2.876 8.935 -23.839 1.00 38.25 560 LEU A CA 1
ATOM 4422 C C . LEU A 1 560 ? 3.786 9.040 -25.068 1.00 38.25 560 LEU A C 1
ATOM 4424 O O . LEU A 1 560 ? 3.349 8.727 -26.177 1.00 38.25 560 LEU A O 1
ATOM 4428 N N . ASN A 1 561 ? 5.067 9.374 -24.872 1.00 37.72 561 ASN A N 1
ATOM 4429 C CA . ASN A 1 561 ? 6.080 9.212 -25.918 1.00 37.72 561 ASN A CA 1
ATOM 4430 C C . ASN A 1 561 ? 6.322 7.730 -26.255 1.00 37.72 561 ASN A C 1
ATOM 4432 O O . ASN A 1 561 ? 6.551 7.402 -27.417 1.00 37.72 561 ASN A O 1
ATOM 4436 N N . ALA A 1 562 ? 6.235 6.818 -25.280 1.00 37.75 562 ALA A N 1
ATOM 4437 C CA . ALA A 1 562 ? 6.335 5.382 -25.524 1.00 37.75 562 ALA A CA 1
ATOM 4438 C C . ALA A 1 562 ? 5.156 4.866 -26.361 1.00 37.75 562 ALA A C 1
ATOM 4440 O O . ALA A 1 562 ? 5.397 4.190 -27.349 1.00 37.75 562 ALA A O 1
ATOM 4441 N N . LEU A 1 563 ? 3.904 5.242 -26.076 1.00 38.78 563 LEU A N 1
ATOM 4442 C CA . LEU A 1 563 ? 2.740 4.891 -26.907 1.00 38.78 563 LEU A CA 1
ATOM 4443 C C . LEU A 1 563 ? 2.880 5.397 -28.352 1.00 38.78 563 LEU A C 1
ATOM 4445 O O . LEU A 1 563 ? 2.521 4.676 -29.281 1.00 38.78 563 LEU A O 1
ATOM 4449 N N . ALA A 1 564 ? 3.444 6.594 -28.545 1.00 41.41 564 ALA A N 1
ATOM 4450 C CA . ALA A 1 564 ? 3.721 7.164 -29.866 1.00 41.41 564 ALA A CA 1
ATOM 4451 C C . ALA A 1 564 ? 4.846 6.436 -30.633 1.00 41.41 564 ALA A C 1
ATOM 4453 O O . ALA A 1 564 ? 4.828 6.418 -31.861 1.00 41.41 564 ALA A O 1
ATOM 4454 N N . ASN A 1 565 ? 5.802 5.832 -29.916 1.00 38.31 565 ASN A N 1
ATOM 4455 C CA . ASN A 1 565 ? 6.914 5.056 -30.482 1.00 38.31 565 ASN A CA 1
ATOM 4456 C C . ASN A 1 565 ? 6.602 3.545 -30.610 1.00 38.31 565 ASN A C 1
ATOM 4458 O O . ASN A 1 565 ? 7.229 2.861 -31.415 1.00 38.31 565 ASN A O 1
ATOM 4462 N N . ILE A 1 566 ? 5.648 3.020 -29.827 1.00 43.78 566 ILE A N 1
ATOM 4463 C CA . ILE A 1 566 ? 5.214 1.608 -29.783 1.00 43.78 566 ILE A CA 1
ATOM 4464 C C . ILE A 1 566 ? 4.091 1.337 -30.786 1.00 43.78 566 ILE A C 1
ATOM 4466 O O . ILE A 1 566 ? 4.054 0.275 -31.409 1.00 43.78 566 ILE A O 1
ATOM 4470 N N . LEU A 1 567 ? 3.150 2.273 -30.939 1.00 52.72 567 LEU A N 1
ATOM 4471 C CA . LEU A 1 567 ? 2.012 2.120 -31.835 1.00 52.72 567 LEU A CA 1
ATOM 4472 C C . LEU A 1 567 ? 2.305 2.869 -33.142 1.00 52.72 567 LEU A C 1
ATOM 4474 O O . LEU A 1 567 ? 2.343 4.099 -33.133 1.00 52.72 567 LEU A O 1
ATOM 4478 N N . PRO A 1 568 ? 2.448 2.168 -34.288 1.00 64.69 568 PRO A N 1
ATOM 4479 C CA . PRO A 1 568 ? 2.437 2.820 -35.595 1.00 64.69 568 PRO A CA 1
ATOM 4480 C C . PRO A 1 568 ? 1.244 3.775 -35.710 1.00 64.69 568 PRO A C 1
ATOM 4482 O O . PRO A 1 568 ? 0.191 3.495 -35.133 1.00 64.69 568 PRO A O 1
ATOM 4485 N N . ARG A 1 569 ? 1.368 4.863 -36.481 1.00 68.69 569 ARG A N 1
ATOM 4486 C CA . ARG A 1 569 ? 0.295 5.859 -36.688 1.00 68.69 569 ARG A CA 1
ATOM 4487 C C . ARG A 1 569 ? -1.060 5.199 -36.958 1.00 68.69 569 ARG A C 1
ATOM 4489 O O . ARG A 1 569 ? -2.059 5.587 -36.361 1.00 68.69 569 ARG A O 1
ATOM 4496 N N . GLU A 1 570 ? -1.091 4.179 -37.814 1.00 70.38 570 GLU A N 1
ATOM 4497 C CA . GLU A 1 570 ? -2.301 3.430 -38.173 1.00 70.38 570 GLU A CA 1
ATOM 4498 C C . GLU A 1 570 ? -2.881 2.667 -36.978 1.00 70.38 570 GLU A C 1
ATOM 4500 O O . GLU A 1 570 ? -4.097 2.594 -36.811 1.00 70.38 570 GLU A O 1
ATOM 4505 N N . THR A 1 571 ? -2.022 2.101 -36.131 1.00 75.50 571 THR A N 1
ATOM 4506 C CA . THR A 1 571 ? -2.434 1.420 -34.902 1.00 75.50 571 THR A CA 1
ATOM 4507 C C . THR A 1 571 ? -2.942 2.417 -33.868 1.00 75.50 571 THR A C 1
ATOM 4509 O O . THR A 1 571 ? -3.976 2.167 -33.258 1.00 75.50 571 THR A O 1
ATOM 4512 N N . LEU A 1 572 ? -2.266 3.552 -33.682 1.00 74.19 572 LEU A N 1
ATOM 4513 C CA . LEU A 1 572 ? -2.714 4.590 -32.756 1.00 74.19 572 LEU A CA 1
ATOM 4514 C C . LEU A 1 572 ? -4.073 5.156 -33.185 1.00 74.19 572 LEU A C 1
ATOM 4516 O O . LEU A 1 572 ? -4.992 5.216 -32.369 1.00 74.19 572 LEU A O 1
ATOM 4520 N N . LEU A 1 573 ? -4.233 5.489 -34.470 1.00 78.56 573 LEU A N 1
ATOM 4521 C CA . LEU A 1 573 ? -5.511 5.929 -35.033 1.00 78.56 573 LEU A CA 1
ATOM 4522 C C . LEU A 1 573 ? -6.604 4.878 -34.801 1.00 78.56 573 LEU A C 1
ATOM 4524 O O . LEU A 1 573 ? -7.681 5.210 -34.307 1.00 78.56 573 LEU A O 1
ATOM 4528 N N . TRP A 1 574 ? -6.308 3.604 -35.074 1.00 83.75 574 TRP A N 1
ATOM 4529 C CA . TRP A 1 574 ? -7.231 2.500 -34.810 1.00 83.75 574 TRP A CA 1
ATOM 4530 C C . TRP A 1 574 ? -7.630 2.403 -33.329 1.00 83.75 574 TRP A C 1
ATOM 4532 O O . TRP A 1 574 ? -8.812 2.263 -33.017 1.00 83.75 574 TRP A O 1
ATOM 4542 N N . LYS A 1 575 ? -6.675 2.513 -32.396 1.00 84.50 575 LYS A N 1
ATOM 4543 C CA . LYS A 1 575 ? -6.937 2.461 -30.947 1.00 84.50 575 LYS A CA 1
ATOM 4544 C C . LYS A 1 575 ? -7.757 3.666 -30.473 1.00 84.50 575 LYS A C 1
ATOM 4546 O O . LYS A 1 575 ? -8.666 3.485 -29.668 1.00 84.50 575 LYS A O 1
ATOM 4551 N N . LEU A 1 576 ? -7.517 4.867 -31.004 1.00 84.94 576 LEU A N 1
ATOM 4552 C CA . LEU A 1 576 ? -8.322 6.057 -30.695 1.00 84.94 576 LEU A CA 1
ATOM 4553 C C . LEU A 1 576 ? -9.751 5.949 -31.253 1.00 84.94 576 LEU A C 1
ATOM 4555 O O . LEU A 1 576 ? -10.715 6.266 -30.555 1.00 84.94 576 LEU A O 1
ATOM 4559 N N . GLN A 1 577 ? -9.921 5.438 -32.477 1.00 88.44 577 GLN A N 1
ATOM 4560 C CA . GLN A 1 577 ? -11.244 5.142 -33.044 1.00 88.44 577 GLN A CA 1
ATOM 4561 C C . GLN A 1 577 ? -11.973 4.048 -32.244 1.00 88.44 577 GLN A C 1
ATOM 4563 O O . GLN A 1 577 ? -13.185 4.138 -32.009 1.00 88.44 577 GLN A O 1
ATOM 4568 N N . MET A 1 578 ? -11.239 3.040 -31.765 1.00 90.56 578 MET A N 1
ATOM 4569 C CA . MET A 1 578 ? -11.760 2.029 -30.847 1.00 90.56 578 MET A CA 1
ATOM 4570 C C . MET A 1 578 ? -12.206 2.662 -29.527 1.00 90.56 578 MET A C 1
ATOM 4572 O O . MET A 1 578 ? -13.299 2.348 -29.070 1.00 90.56 578 MET A O 1
ATOM 4576 N N . LEU A 1 579 ? -11.426 3.582 -28.952 1.00 90.50 579 LEU A N 1
ATOM 4577 C CA . LEU A 1 579 ? -11.756 4.286 -27.710 1.00 90.50 579 LEU A CA 1
ATOM 4578 C C . LEU A 1 579 ? -13.016 5.149 -27.859 1.00 90.50 579 LEU A C 1
ATOM 4580 O O . LEU A 1 579 ? -13.906 5.091 -27.012 1.00 90.50 579 LEU A O 1
ATOM 4584 N N . LYS A 1 580 ? -13.150 5.857 -28.988 1.00 92.06 580 LYS A N 1
ATOM 4585 C CA . LYS A 1 580 ? -14.372 6.589 -29.360 1.00 92.06 580 LYS A CA 1
ATOM 4586 C C . LYS A 1 580 ? -15.588 5.664 -29.421 1.00 92.06 580 LYS A C 1
ATOM 4588 O O . LYS A 1 580 ? -16.623 5.950 -28.823 1.00 92.06 580 LYS A O 1
ATOM 4593 N N . THR A 1 581 ? -15.449 4.530 -30.108 1.00 94.06 581 THR A N 1
ATOM 4594 C CA . THR A 1 581 ? -16.515 3.524 -30.230 1.00 94.06 581 THR A CA 1
ATOM 4595 C C . THR A 1 581 ? -16.864 2.914 -28.871 1.00 94.06 581 THR A C 1
ATOM 4597 O O . THR A 1 581 ? -18.041 2.760 -28.548 1.00 94.06 581 THR A O 1
ATOM 4600 N N . ALA A 1 582 ? -15.854 2.598 -28.059 1.00 95.00 582 ALA A N 1
ATOM 4601 C CA . ALA A 1 582 ? -15.995 2.030 -26.726 1.00 95.00 582 ALA A CA 1
ATOM 4602 C C . ALA A 1 582 ? -16.734 2.981 -25.783 1.00 95.00 582 ALA A C 1
ATOM 4604 O O . ALA A 1 582 ? -17.684 2.567 -25.118 1.00 95.00 582 ALA A O 1
ATOM 4605 N N . SER A 1 583 ? -16.341 4.257 -25.772 1.00 95.69 583 SER A N 1
ATOM 4606 C CA . SER A 1 583 ? -16.979 5.312 -24.987 1.00 95.69 583 SER A CA 1
ATOM 4607 C C . SER A 1 583 ? -18.464 5.448 -25.344 1.00 95.69 583 SER A C 1
ATOM 4609 O O . SER A 1 583 ? -19.322 5.297 -24.471 1.00 95.69 583 SER A O 1
ATOM 4611 N N . ALA A 1 584 ? -18.794 5.612 -26.630 1.00 95.19 584 ALA A N 1
ATOM 4612 C CA . ALA A 1 584 ? -20.179 5.741 -27.088 1.00 95.19 584 ALA A CA 1
ATOM 4613 C C . ALA A 1 584 ? -21.019 4.483 -26.791 1.00 95.19 584 ALA A C 1
ATOM 4615 O O . ALA A 1 584 ? -22.130 4.563 -26.253 1.00 95.19 584 ALA A O 1
ATOM 4616 N N . TYR A 1 585 ? -20.475 3.297 -27.089 1.00 96.19 585 TYR A N 1
ATOM 4617 C CA . TYR A 1 585 ? -21.158 2.026 -26.850 1.00 96.19 585 TYR A CA 1
AT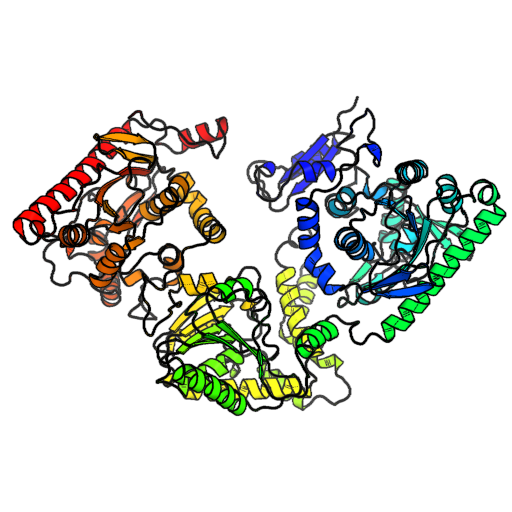OM 4618 C C . TYR A 1 585 ? -21.473 1.821 -25.366 1.00 96.19 585 TYR A C 1
ATOM 4620 O O . TYR A 1 585 ? -22.584 1.401 -25.025 1.00 96.19 585 TYR A O 1
ATOM 4628 N N . THR A 1 586 ? -20.515 2.133 -24.494 1.00 94.81 586 THR A N 1
ATOM 4629 C CA . THR A 1 586 ? -20.639 1.965 -23.044 1.00 94.81 586 THR A CA 1
ATOM 4630 C C . THR A 1 586 ? -21.615 2.975 -22.452 1.00 94.81 586 THR A C 1
ATOM 4632 O O . THR A 1 586 ? -22.528 2.576 -21.731 1.00 94.81 586 THR A O 1
ATOM 4635 N N . ASN A 1 587 ? -21.507 4.259 -22.821 1.00 95.62 587 ASN A N 1
ATOM 4636 C CA . ASN A 1 587 ? -22.406 5.314 -22.339 1.00 95.62 587 ASN A CA 1
ATOM 4637 C C . ASN A 1 587 ? -23.880 5.003 -22.622 1.00 95.62 587 ASN A C 1
ATOM 4639 O O . ASN A 1 587 ? -24.719 5.152 -21.735 1.00 95.62 587 ASN A O 1
ATOM 4643 N N . SER A 1 588 ? -24.194 4.470 -23.807 1.00 95.69 588 SER A N 1
ATOM 4644 C CA . SER A 1 588 ? -25.570 4.079 -24.156 1.00 95.69 588 SER A CA 1
ATOM 4645 C C . SER A 1 588 ? -26.150 2.938 -23.299 1.00 95.69 588 SER A C 1
ATOM 4647 O O . SER A 1 588 ? -27.347 2.672 -23.370 1.00 95.69 588 SER A O 1
ATOM 4649 N N . ARG A 1 589 ? -25.329 2.253 -22.487 1.00 95.00 589 ARG A N 1
ATOM 4650 C CA . ARG A 1 589 ? -25.697 1.043 -21.727 1.00 95.00 589 ARG A CA 1
ATOM 4651 C C . ARG A 1 589 ? -25.400 1.113 -20.230 1.00 95.00 589 ARG A C 1
ATOM 4653 O O . ARG A 1 589 ? -25.648 0.131 -19.537 1.00 95.00 589 ARG A O 1
ATOM 4660 N N . LEU A 1 590 ? -24.938 2.250 -19.706 1.00 95.06 590 LEU A N 1
ATOM 4661 C CA . LEU A 1 590 ? -24.645 2.399 -18.270 1.00 95.06 590 LEU A CA 1
ATOM 4662 C C . LEU A 1 590 ? -25.851 2.052 -17.381 1.00 95.06 590 LEU A C 1
ATOM 4664 O O . LEU A 1 590 ? -25.680 1.450 -16.328 1.00 95.06 590 LEU A O 1
ATOM 4668 N N . HIS A 1 591 ? -27.072 2.341 -17.842 1.00 93.25 591 HIS A N 1
ATOM 4669 C CA . HIS A 1 591 ? -28.320 2.014 -17.140 1.00 93.25 591 HIS A CA 1
ATOM 4670 C C . HIS A 1 591 ? -28.533 0.505 -16.898 1.00 93.25 591 HIS A C 1
ATOM 4672 O O . HIS A 1 591 ? -29.292 0.126 -16.008 1.00 93.25 591 HIS A O 1
ATOM 4678 N N . ALA A 1 592 ? -27.892 -0.362 -17.688 1.00 94.88 592 ALA A N 1
ATOM 4679 C CA . ALA A 1 592 ? -27.991 -1.813 -17.548 1.00 94.88 592 ALA A CA 1
ATOM 4680 C C . ALA A 1 592 ? -26.963 -2.393 -16.558 1.00 94.88 592 ALA A C 1
ATOM 4682 O O . ALA A 1 592 ? -27.091 -3.547 -16.147 1.00 94.88 592 ALA A O 1
ATOM 4683 N N . VAL A 1 593 ? -25.960 -1.611 -16.144 1.00 96.06 593 VAL A N 1
ATOM 4684 C CA . VAL A 1 593 ? -24.937 -2.036 -15.181 1.00 96.06 593 VAL A CA 1
ATOM 4685 C C . VAL A 1 593 ? -25.522 -1.997 -13.766 1.00 96.06 593 VAL A C 1
ATOM 4687 O O . VAL A 1 593 ? -25.798 -0.933 -13.218 1.00 96.06 593 VAL A O 1
ATOM 4690 N N . LYS A 1 594 ? -25.716 -3.176 -13.162 1.00 92.38 594 LYS A N 1
ATOM 4691 C CA . LYS A 1 594 ? -26.312 -3.335 -11.815 1.00 92.38 594 LYS A CA 1
ATOM 4692 C C . LYS A 1 594 ? -25.328 -3.825 -10.748 1.00 92.38 594 LYS A C 1
ATOM 4694 O O . LYS A 1 594 ? -25.671 -3.851 -9.563 1.00 92.38 594 LYS A O 1
ATOM 4699 N N . CYS A 1 595 ? -24.137 -4.245 -11.165 1.00 93.31 595 CYS A N 1
ATOM 4700 C CA . CYS A 1 595 ? -23.100 -4.783 -10.295 1.00 93.31 595 CYS A CA 1
ATOM 4701 C C . CYS A 1 595 ? -22.440 -3.703 -9.429 1.00 93.31 595 CYS A C 1
ATOM 4703 O O . CYS A 1 595 ? -22.504 -2.505 -9.718 1.00 93.31 595 CYS A O 1
ATOM 4705 N N . GLN A 1 596 ? -21.789 -4.146 -8.355 1.00 94.19 596 GLN A N 1
ATOM 4706 C CA . GLN A 1 596 ? -21.015 -3.272 -7.481 1.00 94.19 596 GLN A CA 1
ATOM 4707 C C . GLN A 1 596 ? -19.797 -2.733 -8.243 1.00 94.19 596 GLN A C 1
ATOM 4709 O O . GLN A 1 596 ? -19.082 -3.508 -8.876 1.00 94.19 596 GLN A O 1
ATOM 4714 N N . THR A 1 597 ? -19.582 -1.419 -8.205 1.00 96.81 597 THR A N 1
ATOM 4715 C CA . THR A 1 597 ? -18.556 -0.734 -9.003 1.00 96.81 597 THR A CA 1
ATOM 4716 C C . THR A 1 597 ? -17.721 0.204 -8.136 1.00 96.81 597 THR A C 1
ATOM 4718 O O . THR A 1 597 ? -18.264 1.041 -7.420 1.00 96.81 597 THR A O 1
ATOM 4721 N N . LEU A 1 598 ? -16.402 0.054 -8.183 1.00 97.31 598 LEU A N 1
ATOM 4722 C CA . LEU A 1 598 ? -15.435 0.943 -7.553 1.00 97.31 598 LEU A CA 1
ATOM 4723 C C . LEU A 1 598 ? -14.728 1.727 -8.651 1.00 97.31 598 LEU A C 1
ATOM 4725 O O . LEU A 1 598 ? -14.043 1.133 -9.477 1.00 97.31 598 LEU A O 1
ATOM 4729 N N . VAL A 1 599 ? -14.896 3.042 -8.669 1.00 97.38 599 VAL A N 1
ATOM 4730 C CA . VAL A 1 599 ? -14.193 3.928 -9.598 1.00 97.38 599 VAL A CA 1
ATOM 4731 C C . VAL A 1 599 ? -13.008 4.558 -8.880 1.00 97.38 599 VAL A C 1
ATOM 4733 O O . VAL A 1 599 ? -13.146 5.042 -7.759 1.00 97.38 599 VAL A O 1
ATOM 4736 N N . LEU A 1 600 ? -11.846 4.528 -9.520 1.00 96.81 600 LEU A N 1
ATOM 4737 C CA . LEU A 1 600 ? -10.613 5.154 -9.074 1.00 96.81 600 LEU A CA 1
ATOM 4738 C C . LEU A 1 600 ? -10.294 6.289 -10.051 1.00 96.81 600 LEU A C 1
ATOM 4740 O O . LEU A 1 600 ? -10.115 6.048 -11.246 1.00 96.81 600 LEU A O 1
ATOM 4744 N N . SER A 1 601 ? -10.286 7.516 -9.541 1.00 94.81 601 SER A N 1
ATOM 4745 C CA . SER A 1 601 ? -10.169 8.739 -10.335 1.00 94.81 601 SER A CA 1
ATOM 4746 C C . SER A 1 601 ? -8.893 9.488 -9.986 1.00 94.81 601 SER A C 1
ATOM 4748 O O . SER A 1 601 ? -8.704 9.877 -8.831 1.00 94.81 601 SER A O 1
ATOM 4750 N N . SER A 1 602 ? -8.057 9.726 -10.986 1.00 90.94 602 SER A N 1
ATOM 4751 C CA . SER A 1 602 ? -6.814 10.484 -10.868 1.00 90.94 602 SER A CA 1
ATOM 4752 C C . SER A 1 602 ? -7.038 11.989 -11.036 1.00 90.94 602 SER A C 1
ATOM 4754 O O . SER A 1 602 ? -7.711 12.417 -11.974 1.00 90.94 602 SER A O 1
ATOM 4756 N N . GLY A 1 603 ? -6.463 12.792 -10.136 1.00 86.31 603 GLY A N 1
ATOM 4757 C CA . GLY A 1 603 ? -6.585 14.256 -10.127 1.00 86.31 603 GLY A CA 1
ATOM 4758 C C . GLY A 1 603 ? -5.626 14.978 -11.080 1.00 86.31 603 GLY A C 1
ATOM 4759 O O . GLY A 1 603 ? -5.942 16.066 -11.554 1.00 86.31 603 GLY A O 1
ATOM 4760 N N . LYS A 1 604 ? -4.481 14.369 -11.423 1.00 83.19 604 LYS A N 1
ATOM 4761 C CA . LYS A 1 604 ? -3.506 14.894 -12.400 1.00 83.19 604 LYS A CA 1
ATOM 4762 C C . LYS A 1 604 ? -3.552 14.150 -13.738 1.00 83.19 604 LYS A C 1
ATOM 4764 O O . LYS A 1 604 ? -2.573 14.150 -14.485 1.00 83.19 604 LYS A O 1
ATOM 4769 N N . ASP A 1 605 ? -4.677 13.516 -14.068 1.00 81.12 605 ASP A N 1
ATOM 4770 C CA . ASP A 1 605 ? -4.863 12.885 -15.375 1.00 81.12 605 ASP A CA 1
ATOM 4771 C C . ASP A 1 605 ? -4.910 13.947 -16.485 1.00 81.12 605 ASP A C 1
ATOM 4773 O O . ASP A 1 605 ? -5.836 14.753 -16.582 1.00 81.12 605 ASP A O 1
ATOM 4777 N N . GLN A 1 606 ? -3.882 13.962 -17.335 1.00 75.62 606 GLN A N 1
ATOM 4778 C CA . GLN A 1 606 ? -3.788 14.905 -18.449 1.00 75.62 606 GLN A CA 1
ATOM 4779 C C . GLN A 1 606 ? -4.502 14.412 -19.723 1.00 75.62 606 GLN A C 1
ATOM 4781 O O . GLN A 1 606 ? -4.656 15.180 -20.676 1.00 75.62 606 GLN A O 1
ATOM 4786 N N . LEU A 1 607 ? -4.926 13.145 -19.774 1.00 77.50 607 LEU A N 1
ATOM 4787 C CA . LEU A 1 607 ? -5.519 12.516 -20.957 1.00 77.50 607 LEU A CA 1
ATOM 4788 C C . LEU A 1 607 ? -7.038 12.568 -20.923 1.00 77.50 607 LEU A C 1
ATOM 4790 O O . LEU A 1 607 ? -7.683 12.923 -21.918 1.00 77.50 607 LEU A O 1
ATOM 4794 N N . LEU A 1 608 ? -7.612 12.204 -19.784 1.00 83.69 608 LEU A N 1
ATOM 4795 C CA . LEU A 1 608 ? -9.046 12.166 -19.558 1.00 83.69 608 LEU A CA 1
ATOM 4796 C C . LEU A 1 608 ? -9.414 13.102 -18.402 1.00 83.69 608 LEU A C 1
ATOM 4798 O O . LEU A 1 608 ? -8.649 13.215 -17.450 1.00 83.69 608 LEU A O 1
ATOM 4802 N N . PRO A 1 609 ? -10.603 13.730 -18.434 1.00 89.50 609 PRO A N 1
ATOM 4803 C CA . PRO A 1 609 ? -11.161 14.418 -17.271 1.00 89.50 609 PRO A CA 1
ATOM 4804 C C . PRO A 1 609 ? -11.647 13.379 -16.242 1.00 89.50 609 PRO A C 1
ATOM 4806 O O . PRO A 1 609 ? -12.846 13.121 -16.107 1.00 89.50 609 PRO A O 1
ATOM 4809 N N . SER A 1 610 ? -10.701 12.677 -15.614 1.00 91.69 610 SER A N 1
ATOM 4810 C CA . SER A 1 610 ? -10.963 11.477 -14.813 1.00 91.69 610 SER A CA 1
ATOM 4811 C C . SER A 1 610 ? -11.673 11.784 -13.500 1.00 91.69 610 SER A C 1
ATOM 4813 O O . SER A 1 610 ? -12.521 10.998 -13.078 1.00 91.69 610 SER A O 1
ATOM 4815 N N . GLU A 1 611 ? -11.413 12.936 -12.880 1.00 90.56 611 GLU A N 1
ATOM 4816 C CA . GLU A 1 611 ? -12.119 13.342 -11.663 1.00 90.56 611 GLU A CA 1
ATOM 4817 C C . GLU A 1 611 ? -13.603 13.632 -11.932 1.00 90.56 611 GLU A C 1
ATOM 4819 O O . GLU A 1 611 ? -14.480 13.101 -11.235 1.00 90.56 611 GLU A O 1
ATOM 4824 N N . GLU A 1 612 ? -13.906 14.429 -12.961 1.00 93.06 612 GLU A N 1
ATOM 4825 C CA . GLU A 1 612 ? -15.285 14.722 -13.352 1.00 93.06 612 GLU A CA 1
ATOM 4826 C C . GLU A 1 612 ? -16.003 13.460 -13.828 1.00 93.06 612 GLU A C 1
ATOM 4828 O O . GLU A 1 612 ? -17.186 13.259 -13.533 1.00 93.06 612 GLU A O 1
ATOM 4833 N N . GLU A 1 613 ? -15.294 12.589 -14.547 1.00 95.44 613 GLU A N 1
ATOM 4834 C CA . GLU A 1 613 ? -15.856 11.345 -15.051 1.00 95.44 613 GLU A CA 1
ATOM 4835 C C . GLU A 1 613 ? -16.173 10.355 -13.935 1.00 95.44 613 GLU A C 1
ATOM 4837 O O . GLU A 1 613 ? -17.264 9.782 -13.914 1.00 95.44 613 GLU A O 1
ATOM 4842 N N . GLY A 1 614 ? -15.273 10.183 -12.968 1.00 94.31 614 GLY A N 1
ATOM 4843 C CA . GLY A 1 614 ? -15.543 9.325 -11.825 1.00 94.31 614 GLY A CA 1
ATOM 4844 C C . GLY A 1 614 ? -16.704 9.828 -10.978 1.00 94.31 614 GLY A C 1
ATOM 4845 O O . GLY A 1 614 ? -17.528 9.029 -10.528 1.00 94.31 614 GLY A O 1
ATOM 4846 N N . HIS A 1 615 ? -16.848 11.150 -10.831 1.00 93.38 615 HIS A N 1
ATOM 4847 C CA . HIS A 1 615 ? -18.031 11.739 -10.205 1.00 93.38 615 HIS A CA 1
ATOM 4848 C C . HIS A 1 615 ? -19.307 11.460 -11.016 1.00 93.38 615 HIS A C 1
ATOM 4850 O O . HIS A 1 615 ? -20.318 11.028 -10.461 1.00 93.38 615 HIS A O 1
ATOM 4856 N N . ARG A 1 616 ? -19.272 11.620 -12.344 1.00 95.06 616 ARG A N 1
ATOM 4857 C CA . ARG A 1 616 ? -20.422 11.320 -13.211 1.00 95.06 616 ARG A CA 1
ATOM 4858 C C . ARG A 1 616 ? -20.844 9.853 -13.119 1.00 95.06 616 ARG A C 1
ATOM 4860 O O . ARG A 1 616 ? -22.038 9.568 -13.006 1.00 95.06 616 ARG A O 1
ATOM 4867 N N . LEU A 1 617 ? -19.893 8.921 -13.163 1.00 95.38 617 LEU A N 1
ATOM 4868 C CA . LEU A 1 617 ? -20.166 7.487 -13.040 1.00 95.38 617 LEU A CA 1
ATOM 4869 C C . LEU A 1 617 ? -20.707 7.134 -11.657 1.00 95.38 617 LEU A C 1
ATOM 4871 O O . LEU A 1 617 ? -21.668 6.369 -11.573 1.00 95.38 617 LEU A O 1
ATOM 4875 N N . TYR A 1 618 ? -20.165 7.746 -10.601 1.00 93.44 618 TYR A N 1
ATOM 4876 C CA . TYR A 1 618 ? -20.690 7.618 -9.245 1.00 93.44 618 TYR A CA 1
ATOM 4877 C C . TYR A 1 618 ? -22.176 7.967 -9.183 1.00 93.44 618 TYR A C 1
ATOM 4879 O O . TYR A 1 618 ? -22.959 7.179 -8.656 1.00 93.44 618 TYR A O 1
ATOM 4887 N N . LEU A 1 619 ? -22.595 9.082 -9.786 1.00 92.25 619 LEU A N 1
ATOM 4888 C CA . LEU A 1 619 ? -24.008 9.471 -9.836 1.00 92.25 619 LEU A CA 1
ATOM 4889 C C . LEU A 1 619 ? -24.848 8.536 -10.717 1.00 92.25 619 LEU A C 1
ATOM 4891 O O . LEU A 1 619 ? -25.956 8.162 -10.336 1.00 92.25 619 LEU A O 1
ATOM 4895 N N . THR A 1 620 ? -24.305 8.111 -11.858 1.00 93.81 620 THR A N 1
ATOM 4896 C CA . THR A 1 620 ? -25.044 7.357 -12.885 1.00 93.81 620 THR A CA 1
ATOM 4897 C C . THR A 1 620 ? -25.284 5.889 -12.509 1.00 93.81 620 THR A C 1
ATOM 4899 O O . THR A 1 620 ? -26.366 5.356 -12.744 1.00 93.81 620 THR A O 1
ATOM 4902 N N . LEU A 1 621 ? -24.283 5.205 -11.948 1.00 93.62 621 LEU A N 1
ATOM 4903 C CA . LEU A 1 621 ? -24.311 3.756 -11.712 1.00 93.62 621 LEU A CA 1
ATOM 4904 C C . LEU A 1 621 ? -24.907 3.421 -10.342 1.00 93.62 621 LEU A C 1
ATOM 4906 O O . LEU A 1 621 ? -24.370 3.890 -9.348 1.00 93.62 621 LEU A O 1
ATOM 4910 N N . PRO A 1 622 ? -25.930 2.561 -10.205 1.00 88.31 622 PRO A N 1
ATOM 4911 C CA . PRO A 1 622 ? -26.704 2.415 -8.965 1.00 88.31 622 PRO A CA 1
ATOM 4912 C C . PRO A 1 622 ? -25.872 2.040 -7.726 1.00 88.31 622 PRO A C 1
ATOM 4914 O O . PRO A 1 622 ? -26.075 2.631 -6.668 1.00 88.31 622 PRO A O 1
ATOM 4917 N N . LYS A 1 623 ? -24.910 1.116 -7.855 1.00 90.06 623 LYS A N 1
ATOM 4918 C CA . LYS A 1 623 ? -24.046 0.626 -6.763 1.00 90.06 623 LYS A CA 1
ATOM 4919 C C . LYS A 1 623 ? -22.585 0.995 -7.014 1.00 90.06 623 LYS A C 1
ATOM 4921 O O . LYS A 1 623 ? -21.761 0.120 -7.273 1.00 90.06 623 LYS A O 1
ATOM 4926 N N . CYS A 1 624 ? -22.290 2.289 -6.997 1.00 93.06 624 CYS A N 1
ATOM 4927 C CA . CYS A 1 624 ? -20.968 2.813 -7.315 1.00 93.06 624 CYS A CA 1
ATOM 4928 C C . CYS A 1 624 ? -20.367 3.570 -6.137 1.00 93.06 624 CYS A C 1
ATOM 4930 O O . CYS A 1 624 ? -21.056 4.382 -5.532 1.00 93.06 624 CYS A O 1
ATOM 4932 N N . GLU A 1 625 ? -19.081 3.348 -5.885 1.00 92.69 625 GLU A N 1
ATOM 4933 C CA . GLU A 1 625 ? -18.239 4.141 -4.987 1.00 92.69 625 GLU A CA 1
ATOM 4934 C C . GLU A 1 625 ? -17.103 4.776 -5.794 1.00 92.69 625 GLU A C 1
ATOM 4936 O O . GLU A 1 625 ? -16.618 4.163 -6.744 1.00 92.69 625 GLU A O 1
ATOM 4941 N N . ASN A 1 626 ? -16.678 5.990 -5.435 1.00 92.88 626 ASN A N 1
ATOM 4942 C CA . ASN A 1 626 ? -15.583 6.690 -6.114 1.00 92.88 626 ASN A CA 1
ATOM 4943 C C . ASN A 1 626 ? -14.447 7.018 -5.140 1.00 92.88 626 ASN A C 1
ATOM 4945 O O . ASN A 1 626 ? -14.690 7.548 -4.054 1.00 92.88 626 ASN A O 1
ATOM 4949 N N . ARG A 1 627 ? -13.209 6.728 -5.541 1.00 93.25 627 ARG A N 1
ATOM 4950 C CA . ARG A 1 627 ? -11.972 7.026 -4.814 1.00 93.25 627 ARG A CA 1
ATOM 4951 C C . ARG A 1 627 ? -11.141 8.001 -5.628 1.00 93.25 627 ARG A C 1
ATOM 4953 O O . ARG A 1 627 ? -10.825 7.725 -6.780 1.00 93.25 627 ARG A O 1
ATOM 4960 N N . LYS A 1 628 ? -10.806 9.137 -5.022 1.00 92.00 628 LYS A N 1
ATOM 4961 C CA . LYS A 1 628 ? -10.016 10.190 -5.659 1.00 92.00 628 LYS A CA 1
ATOM 4962 C C . LYS A 1 628 ? -8.556 10.086 -5.232 1.00 92.00 628 LYS A C 1
ATOM 4964 O O . LYS A 1 628 ? -8.282 9.987 -4.038 1.00 92.00 628 LYS A O 1
ATOM 4969 N N . PHE A 1 629 ? -7.659 10.152 -6.205 1.00 90.38 629 PHE A N 1
ATOM 4970 C CA . PHE A 1 629 ? -6.212 10.187 -6.029 1.00 90.38 629 PHE A CA 1
ATOM 4971 C C . PHE A 1 629 ? -5.703 11.513 -6.592 1.00 90.38 629 PHE A C 1
ATOM 4973 O O . PHE A 1 629 ? -5.417 11.627 -7.781 1.00 90.38 629 PHE A O 1
ATOM 4980 N N . ASN A 1 630 ? -5.674 12.543 -5.743 1.00 85.62 630 ASN A N 1
ATOM 4981 C CA . ASN A 1 630 ? -5.466 13.933 -6.171 1.00 85.62 630 ASN A CA 1
ATOM 4982 C C . ASN A 1 630 ? -4.129 14.152 -6.887 1.00 85.62 630 ASN A C 1
ATOM 4984 O O . ASN A 1 630 ? -4.052 14.983 -7.787 1.00 85.62 630 ASN A O 1
ATOM 4988 N N . ASP A 1 631 ? -3.097 13.404 -6.497 1.00 80.25 631 ASP A N 1
ATOM 4989 C CA . ASP A 1 631 ? -1.736 13.573 -7.003 1.00 80.25 631 ASP A CA 1
ATOM 4990 C C . ASP A 1 631 ? -1.344 12.590 -8.110 1.00 80.25 631 ASP A C 1
ATOM 4992 O O . ASP A 1 631 ? -0.262 12.740 -8.673 1.00 80.25 631 ASP A O 1
ATOM 4996 N N . SER A 1 632 ? -2.234 11.660 -8.464 1.00 80.06 632 SER A N 1
ATOM 4997 C CA . SER A 1 632 ? -1.982 10.594 -9.437 1.00 80.06 632 SER A CA 1
ATOM 4998 C C . SER A 1 632 ? -2.298 10.994 -10.877 1.00 80.06 632 SER A C 1
ATOM 5000 O O . SER A 1 632 ? -3.177 11.821 -11.135 1.00 80.06 632 SER A O 1
ATOM 5002 N N . GLY A 1 633 ? -1.600 10.363 -11.819 1.00 77.75 633 GLY A N 1
ATOM 5003 C CA . GLY A 1 633 ? -1.751 10.481 -13.266 1.00 77.75 633 GLY A CA 1
ATOM 5004 C C . GLY A 1 633 ? -2.641 9.398 -13.888 1.00 77.75 633 GLY A C 1
ATOM 5005 O O . GLY A 1 633 ? -3.370 8.683 -13.203 1.00 77.75 633 GLY A O 1
ATOM 5006 N N . HIS A 1 634 ? -2.614 9.277 -15.221 1.00 80.25 634 HIS A N 1
ATOM 5007 C CA . HIS A 1 634 ? -3.523 8.378 -15.953 1.00 80.25 634 HIS A CA 1
ATOM 5008 C C . HIS A 1 634 ? -3.303 6.882 -15.649 1.00 80.25 634 HIS A C 1
ATOM 5010 O O . HIS A 1 634 ? -4.270 6.122 -15.589 1.00 80.25 634 HIS A O 1
ATOM 5016 N N . PHE A 1 635 ? -2.055 6.455 -15.437 1.00 76.50 635 PHE A N 1
ATOM 5017 C CA . PHE A 1 635 ? -1.681 5.049 -15.216 1.00 76.50 635 PHE A CA 1
ATOM 5018 C C . PHE A 1 635 ? -1.632 4.710 -13.729 1.00 76.50 635 PHE A C 1
ATOM 5020 O O . PHE A 1 635 ? -0.600 4.301 -13.196 1.00 76.50 635 PHE A O 1
ATOM 5027 N N . LEU A 1 636 ? -2.771 4.900 -13.065 1.00 79.19 636 LEU A N 1
ATOM 5028 C CA . LEU A 1 636 ? -2.908 4.825 -11.612 1.00 79.19 636 LEU A CA 1
ATOM 5029 C C . LEU A 1 636 ? -2.355 3.517 -11.020 1.00 79.19 636 LEU A C 1
ATOM 5031 O O . LEU A 1 636 ? -1.800 3.514 -9.927 1.00 79.19 636 LEU A O 1
ATOM 5035 N N . PHE A 1 637 ? -2.501 2.392 -11.726 1.00 80.19 637 PHE A N 1
ATOM 5036 C CA . PHE A 1 637 ? -2.074 1.092 -11.209 1.00 80.19 637 PHE A CA 1
ATOM 5037 C C . PHE A 1 637 ? -0.555 0.880 -11.203 1.00 80.19 637 PHE A C 1
ATOM 5039 O O . PHE A 1 637 ? -0.083 0.008 -10.473 1.00 80.19 637 PHE A O 1
ATOM 5046 N N . LEU A 1 638 ? 0.211 1.659 -11.968 1.00 73.62 638 LEU A N 1
ATOM 5047 C CA . LEU A 1 638 ? 1.671 1.544 -12.036 1.00 73.62 638 LEU A CA 1
ATOM 5048 C C . LEU A 1 638 ? 2.397 2.465 -11.045 1.00 73.62 638 LEU A C 1
ATOM 5050 O O . LEU A 1 638 ? 3.606 2.325 -10.868 1.00 73.62 638 LEU A O 1
ATOM 5054 N N . GLU A 1 639 ? 1.683 3.383 -10.394 1.00 72.19 639 GLU A N 1
ATOM 5055 C CA . GLU A 1 639 ? 2.260 4.327 -9.436 1.00 72.19 639 GLU A CA 1
ATOM 5056 C C . GLU A 1 639 ? 2.664 3.645 -8.122 1.00 72.19 639 GLU A C 1
ATOM 5058 O O . GLU A 1 639 ? 1.962 2.773 -7.608 1.00 72.19 639 GLU A O 1
ATOM 5063 N N . HIS A 1 640 ? 3.801 4.059 -7.556 1.00 64.44 640 HIS A N 1
ATOM 5064 C CA . HIS A 1 640 ? 4.381 3.432 -6.364 1.00 64.44 640 HIS A CA 1
ATOM 5065 C C . HIS A 1 640 ? 3.549 3.631 -5.090 1.00 64.44 640 HIS A C 1
ATOM 5067 O O . HIS A 1 640 ? 3.539 2.752 -4.226 1.00 64.44 640 HIS A O 1
ATOM 5073 N N . ASP A 1 641 ? 2.832 4.750 -4.983 1.00 69.75 641 ASP A N 1
ATOM 5074 C CA . ASP A 1 641 ? 2.067 5.105 -3.783 1.00 69.75 641 ASP A CA 1
ATOM 5075 C C . ASP A 1 641 ? 0.644 4.520 -3.766 1.00 69.75 641 ASP A C 1
ATOM 5077 O O . ASP A 1 641 ? -0.077 4.646 -2.766 1.00 69.75 641 ASP A O 1
ATOM 5081 N N . VAL A 1 642 ? 0.236 3.839 -4.844 1.00 82.31 642 VAL A N 1
ATOM 5082 C CA . VAL A 1 642 ? -1.099 3.254 -4.997 1.00 82.31 642 VAL A CA 1
ATOM 5083 C C . VAL A 1 642 ? -1.070 1.753 -4.716 1.00 82.31 642 VAL A C 1
ATOM 5085 O O . VAL A 1 642 ? -0.498 0.963 -5.461 1.00 82.31 642 VAL A O 1
ATOM 5088 N N . ASP A 1 643 ? -1.784 1.338 -3.669 1.00 88.56 643 ASP A N 1
ATOM 5089 C CA . ASP A 1 643 ? -1.970 -0.072 -3.318 1.00 88.56 643 ASP A CA 1
ATOM 5090 C C . ASP A 1 643 ? -3.432 -0.496 -3.516 1.00 88.56 643 ASP A C 1
ATOM 5092 O O . ASP A 1 643 ? -4.311 -0.175 -2.708 1.00 88.56 643 ASP A O 1
ATOM 5096 N N . LEU A 1 644 ? -3.702 -1.244 -4.591 1.00 92.38 644 LEU A N 1
ATOM 5097 C CA . LEU A 1 644 ? -5.057 -1.667 -4.936 1.00 92.38 644 LEU A CA 1
ATOM 5098 C C . LEU A 1 644 ? -5.654 -2.645 -3.922 1.00 92.38 644 LEU A C 1
ATOM 5100 O O . LEU A 1 644 ? -6.863 -2.609 -3.690 1.00 92.38 644 LEU A O 1
ATOM 5104 N N . VAL A 1 645 ? -4.842 -3.500 -3.294 1.00 91.69 645 VAL A N 1
ATOM 5105 C CA . VAL A 1 645 ? -5.334 -4.439 -2.275 1.00 91.69 645 VAL A CA 1
ATOM 5106 C C . VAL A 1 645 ? -5.888 -3.655 -1.092 1.00 91.69 645 VAL A C 1
ATOM 5108 O O . VAL A 1 645 ? -7.010 -3.915 -0.650 1.00 91.69 645 VAL A O 1
ATOM 5111 N N . ASN A 1 646 ? -5.153 -2.644 -0.631 1.00 91.12 646 ASN A N 1
ATOM 5112 C CA . ASN A 1 646 ? -5.596 -1.776 0.455 1.00 91.12 646 ASN A CA 1
ATOM 5113 C C . ASN A 1 646 ? -6.846 -0.970 0.088 1.00 91.12 646 ASN A C 1
ATOM 5115 O O . ASN A 1 646 ? -7.773 -0.880 0.893 1.00 91.12 646 ASN A O 1
ATOM 5119 N N . VAL A 1 647 ? -6.928 -0.460 -1.141 1.00 93.19 647 VAL A N 1
ATOM 5120 C CA . VAL A 1 647 ? -8.114 0.258 -1.631 1.00 93.19 647 VAL A CA 1
ATOM 5121 C C . VAL A 1 647 ? -9.350 -0.652 -1.660 1.00 93.19 647 VAL A C 1
ATOM 5123 O O . VAL A 1 647 ? -10.424 -0.253 -1.203 1.00 93.19 647 VAL A O 1
ATOM 5126 N N . ILE A 1 648 ? -9.215 -1.896 -2.134 1.00 93.94 648 ILE A N 1
ATOM 5127 C CA . ILE A 1 648 ? -10.310 -2.881 -2.159 1.00 93.94 648 ILE A CA 1
ATOM 5128 C C . ILE A 1 648 ? -10.732 -3.273 -0.730 1.00 93.94 648 ILE A C 1
ATOM 5130 O O . ILE A 1 648 ? -11.937 -3.367 -0.458 1.00 93.94 648 ILE A O 1
ATOM 5134 N N . LYS A 1 649 ? -9.772 -3.484 0.187 1.00 92.06 649 LYS A N 1
ATOM 5135 C CA . LYS A 1 649 ? -10.023 -3.793 1.610 1.00 92.06 649 LYS A CA 1
ATOM 5136 C C . LYS A 1 649 ? -10.764 -2.644 2.300 1.00 92.06 649 LYS A C 1
ATOM 5138 O O . LYS A 1 649 ? -11.842 -2.867 2.856 1.00 92.06 649 LYS A O 1
ATOM 5143 N N . GLY A 1 650 ? -10.247 -1.420 2.188 1.00 90.69 650 GLY A N 1
ATOM 5144 C CA . GLY A 1 650 ? -10.838 -0.213 2.771 1.00 90.69 650 GLY A CA 1
ATOM 5145 C C . GLY A 1 650 ? -12.245 0.060 2.247 1.00 90.69 650 GLY A C 1
ATOM 5146 O O . GLY A 1 650 ? -13.160 0.329 3.022 1.00 90.69 650 GLY A O 1
ATOM 5147 N N . ALA A 1 651 ? -12.473 -0.146 0.947 1.00 91.75 651 ALA A N 1
ATOM 5148 C CA . ALA A 1 651 ? -13.797 -0.027 0.348 1.00 91.75 651 ALA A CA 1
ATOM 5149 C C . ALA A 1 651 ? -14.758 -1.182 0.689 1.00 91.75 651 ALA A C 1
ATOM 5151 O O . ALA A 1 651 ? -15.943 -1.074 0.371 1.00 91.75 651 ALA A O 1
ATOM 5152 N N . SER A 1 652 ? -14.300 -2.248 1.358 1.00 91.50 652 SER A N 1
ATOM 5153 C CA . SER A 1 652 ? -15.030 -3.509 1.582 1.00 91.50 652 SER A CA 1
ATOM 5154 C C . SER A 1 652 ? -15.600 -4.107 0.288 1.00 91.50 652 SER A C 1
ATOM 5156 O O . SER A 1 652 ? -16.757 -4.517 0.231 1.00 91.50 652 SER A O 1
ATOM 5158 N N . PHE A 1 653 ? -14.794 -4.120 -0.776 1.00 92.94 653 PHE A N 1
ATOM 5159 C CA . PHE A 1 653 ? -15.167 -4.709 -2.068 1.00 92.94 653 PHE A CA 1
ATOM 5160 C C . PHE A 1 653 ? -14.697 -6.158 -2.224 1.00 92.94 653 PHE A C 1
ATOM 5162 O O . PHE A 1 653 ? -15.156 -6.840 -3.138 1.00 92.94 653 PHE A O 1
ATOM 5169 N N . TYR A 1 654 ? -13.797 -6.641 -1.363 1.00 94.06 654 TYR A N 1
ATOM 5170 C CA . TYR A 1 654 ? -13.335 -8.028 -1.397 1.00 94.06 654 TYR A CA 1
ATOM 5171 C C . TYR A 1 654 ? -14.378 -8.972 -0.787 1.00 94.06 654 TYR A C 1
ATOM 5173 O O . TYR A 1 654 ? -14.724 -8.827 0.381 1.00 94.06 654 TYR A O 1
ATOM 5181 N N . ARG A 1 655 ? -14.859 -9.935 -1.576 1.00 93.50 655 ARG A N 1
ATOM 5182 C CA . ARG A 1 655 ? -15.787 -10.994 -1.172 1.00 93.50 655 ARG A CA 1
ATOM 5183 C C . ARG A 1 655 ? -15.506 -12.269 -1.957 1.00 93.50 655 ARG A C 1
ATOM 5185 O O . ARG A 1 655 ? -15.151 -12.207 -3.134 1.00 93.50 655 ARG A O 1
ATOM 5192 N N . ARG A 1 656 ? -15.692 -13.426 -1.323 1.00 91.38 656 ARG A N 1
ATOM 5193 C CA . ARG A 1 656 ? -15.484 -14.742 -1.956 1.00 91.38 656 ARG A CA 1
ATOM 5194 C C . ARG A 1 656 ? -16.780 -15.406 -2.410 1.00 91.38 656 ARG A C 1
ATOM 5196 O O . ARG A 1 656 ? -16.737 -16.331 -3.213 1.00 91.38 656 ARG A O 1
ATOM 5203 N N . GLY A 1 657 ? -17.921 -14.933 -1.910 1.00 89.75 657 GLY A N 1
ATOM 5204 C CA . GLY A 1 657 ? -19.255 -15.401 -2.289 1.00 89.75 657 GLY A CA 1
ATOM 5205 C C . GLY A 1 657 ? -20.136 -14.291 -2.860 1.00 89.75 657 GLY A C 1
ATOM 5206 O O . GLY A 1 657 ? -19.705 -13.148 -3.007 1.00 89.75 657 GLY A O 1
ATOM 5207 N N . LYS A 1 658 ? -21.406 -14.624 -3.127 1.00 87.44 658 LYS A N 1
ATOM 5208 C CA . LYS A 1 658 ? -22.418 -13.726 -3.725 1.00 87.44 658 LYS A CA 1
ATOM 5209 C C . LYS A 1 658 ? -22.677 -12.429 -2.951 1.00 87.44 658 LYS A C 1
ATOM 5211 O O . LYS A 1 658 ? -23.069 -11.415 -3.524 1.00 87.44 658 LYS A O 1
ATOM 5216 N N . TYR A 1 659 ? -22.472 -12.461 -1.643 1.00 89.19 659 TYR A N 1
ATOM 5217 C CA . TYR A 1 659 ? -22.636 -11.313 -0.764 1.00 89.19 659 TYR A CA 1
ATOM 5218 C C . TYR A 1 659 ? -21.388 -11.177 0.097 1.00 89.19 659 TYR A C 1
ATOM 5220 O O . TYR A 1 659 ? -20.787 -12.185 0.458 1.00 89.19 659 TYR A O 1
ATOM 5228 N N . LEU A 1 660 ? -21.021 -9.936 0.413 1.00 91.00 660 LEU A N 1
ATOM 5229 C CA . LEU A 1 660 ? -19.931 -9.643 1.334 1.00 91.00 660 LEU A CA 1
ATOM 5230 C C . LEU A 1 660 ? -20.262 -10.173 2.734 1.00 91.00 660 LEU A C 1
ATOM 5232 O O . LEU A 1 660 ? -21.274 -9.786 3.325 1.00 91.00 660 LEU A O 1
ATOM 5236 N N . ASP A 1 661 ? -19.372 -10.992 3.281 1.00 92.62 661 ASP A N 1
ATOM 5237 C CA . ASP A 1 661 ? -19.379 -11.407 4.677 1.00 92.62 661 ASP A CA 1
ATOM 5238 C C . ASP A 1 661 ? -18.216 -10.749 5.430 1.00 92.62 661 ASP A C 1
ATOM 5240 O O . ASP A 1 661 ? -17.051 -11.100 5.260 1.00 92.62 661 ASP A O 1
ATOM 5244 N N . TYR A 1 662 ? -18.535 -9.807 6.319 1.00 92.88 662 TYR A N 1
ATOM 5245 C CA . TYR A 1 662 ? -17.543 -9.047 7.087 1.00 92.88 662 TYR A CA 1
ATOM 5246 C C . TYR A 1 662 ? -16.650 -9.894 8.011 1.00 92.88 662 TYR A C 1
ATOM 5248 O O . TYR A 1 662 ? -15.661 -9.379 8.539 1.00 92.88 662 TYR A O 1
ATOM 5256 N N . ILE A 1 663 ? -16.997 -11.161 8.255 1.00 92.94 663 ILE A N 1
ATOM 5257 C CA . ILE A 1 663 ? -16.221 -12.072 9.092 1.00 92.94 663 ILE A CA 1
ATOM 5258 C C . ILE A 1 663 ? -15.372 -12.980 8.201 1.00 92.94 663 ILE A C 1
ATOM 5260 O O . ILE A 1 663 ? -14.151 -12.965 8.337 1.00 92.94 663 ILE A O 1
ATOM 5264 N N . SER A 1 664 ? -15.981 -13.740 7.285 1.00 90.56 664 SER A N 1
ATOM 5265 C CA . SER A 1 664 ? -15.245 -14.739 6.491 1.00 90.56 664 SER A CA 1
ATOM 5266 C C . SER A 1 664 ? -14.456 -14.162 5.315 1.00 90.56 664 SER A C 1
ATOM 5268 O O . SER A 1 664 ? -13.466 -14.767 4.907 1.00 90.56 664 SER A O 1
ATOM 5270 N N . ASP A 1 665 ? -14.868 -13.011 4.773 1.00 92.31 665 ASP A N 1
ATOM 5271 C CA . ASP A 1 665 ? -14.140 -12.324 3.696 1.00 92.31 665 ASP A CA 1
ATOM 5272 C C . ASP A 1 665 ? -13.099 -11.329 4.234 1.00 92.31 665 ASP A C 1
ATOM 5274 O O . ASP A 1 665 ? -12.378 -10.697 3.464 1.00 92.31 665 ASP A O 1
ATOM 5278 N N . TYR A 1 666 ? -12.995 -11.165 5.556 1.00 92.75 666 TYR A N 1
ATOM 5279 C CA . TYR A 1 666 ? -12.042 -10.231 6.140 1.00 92.75 666 TYR A CA 1
ATOM 5280 C C . TYR A 1 666 ? -10.594 -10.689 5.945 1.00 92.75 666 TYR A C 1
ATOM 5282 O O . TYR A 1 666 ? -10.221 -11.803 6.311 1.00 92.75 666 TYR A O 1
ATOM 5290 N N . ILE A 1 667 ? -9.762 -9.779 5.441 1.00 90.75 667 ILE A N 1
ATOM 5291 C CA . ILE A 1 667 ? -8.317 -9.968 5.328 1.00 90.75 667 ILE A CA 1
ATOM 5292 C C . ILE A 1 667 ? -7.646 -9.073 6.380 1.00 90.75 667 ILE A C 1
ATOM 5294 O O . ILE A 1 667 ? -7.757 -7.848 6.265 1.00 90.75 667 ILE A O 1
ATOM 5298 N N . PRO A 1 668 ? -6.934 -9.635 7.375 1.00 90.12 668 PRO A N 1
ATOM 5299 C CA . PRO A 1 668 ? -6.236 -8.834 8.376 1.00 90.12 668 PRO A CA 1
ATOM 5300 C C . PRO A 1 668 ? -5.153 -7.947 7.740 1.00 90.12 668 PRO A C 1
ATOM 5302 O O . PRO A 1 668 ? -4.637 -8.275 6.663 1.00 90.12 668 PRO A O 1
ATOM 5305 N N . PRO A 1 669 ? -4.817 -6.800 8.355 1.00 89.81 669 PRO A N 1
ATOM 5306 C CA . PRO A 1 669 ? -3.708 -5.980 7.897 1.00 89.81 669 PRO A CA 1
ATOM 5307 C C . PRO A 1 669 ? -2.384 -6.732 8.057 1.00 89.81 669 PRO A C 1
ATOM 5309 O O . PRO A 1 669 ? -2.158 -7.417 9.055 1.00 89.81 669 PRO A O 1
ATOM 5312 N N . THR A 1 670 ? -1.495 -6.602 7.075 1.00 87.81 670 THR A N 1
ATOM 5313 C CA . THR A 1 670 ? -0.106 -7.061 7.223 1.00 87.81 670 THR A CA 1
ATOM 5314 C C . THR A 1 670 ? 0.670 -6.135 8.177 1.00 87.81 670 THR A C 1
ATOM 5316 O O . THR A 1 670 ? 0.258 -4.992 8.377 1.00 87.81 670 THR A O 1
ATOM 5319 N N . PRO A 1 671 ? 1.807 -6.554 8.770 1.00 88.12 671 PRO A N 1
ATOM 5320 C CA . PRO A 1 671 ? 2.577 -5.675 9.656 1.00 88.12 671 PRO A CA 1
ATOM 5321 C C . PRO A 1 671 ? 2.986 -4.327 9.023 1.00 88.12 671 PRO A C 1
ATOM 5323 O O . PRO A 1 671 ? 2.852 -3.309 9.700 1.00 88.12 671 PRO A O 1
ATOM 5326 N N . PRO A 1 672 ? 3.405 -4.255 7.740 1.00 85.06 672 PRO A N 1
ATOM 5327 C CA . PRO A 1 672 ? 3.646 -2.972 7.072 1.00 85.06 672 PRO A CA 1
ATOM 5328 C C . PRO A 1 672 ? 2.378 -2.124 6.894 1.00 85.06 672 PRO A C 1
ATOM 5330 O O . PRO A 1 672 ? 2.424 -0.914 7.099 1.00 85.06 672 PRO A O 1
ATOM 5333 N N . GLU A 1 673 ? 1.239 -2.744 6.555 1.00 86.31 673 GLU A N 1
ATOM 5334 C CA . GLU A 1 673 ? -0.058 -2.051 6.461 1.00 86.31 673 GLU A CA 1
ATOM 5335 C C . GLU A 1 673 ? -0.466 -1.461 7.814 1.00 86.31 673 GLU A C 1
ATOM 5337 O O . GLU A 1 673 ? -0.870 -0.301 7.894 1.00 86.31 673 GLU A O 1
ATOM 5342 N N . PHE A 1 674 ? -0.311 -2.240 8.888 1.00 88.75 674 PHE A N 1
ATOM 5343 C CA . PHE A 1 674 ? -0.569 -1.780 10.245 1.00 88.75 674 PHE A CA 1
ATOM 5344 C C . PHE A 1 674 ? 0.383 -0.652 10.649 1.00 88.75 674 PHE A C 1
ATOM 5346 O O . PHE A 1 674 ? -0.091 0.344 11.184 1.00 88.75 674 PHE A O 1
ATOM 5353 N N . LYS A 1 675 ? 1.688 -0.748 10.345 1.00 87.25 675 LYS A N 1
ATOM 5354 C CA . LYS A 1 675 ? 2.660 0.329 10.615 1.00 87.25 675 LYS A CA 1
ATOM 5355 C C . LYS A 1 675 ? 2.232 1.628 9.927 1.00 87.25 675 LYS A C 1
ATOM 5357 O O . LYS A 1 675 ? 2.149 2.649 10.598 1.00 87.25 675 LYS A O 1
ATOM 5362 N N . LYS A 1 676 ? 1.859 1.580 8.642 1.00 84.62 676 LYS A N 1
ATOM 5363 C CA . LYS A 1 676 ? 1.382 2.755 7.887 1.00 84.62 676 LYS A CA 1
ATOM 5364 C C . LYS A 1 676 ? 0.120 3.371 8.505 1.00 84.62 676 LYS A C 1
ATOM 5366 O O . LYS A 1 676 ? 0.027 4.590 8.642 1.00 84.62 676 LYS A O 1
ATOM 5371 N N . LEU A 1 677 ? -0.849 2.542 8.907 1.00 82.19 677 LEU A N 1
ATOM 5372 C CA . LEU A 1 677 ? -2.054 3.012 9.602 1.00 82.19 677 LEU A CA 1
ATOM 5373 C C . LEU A 1 677 ? -1.712 3.614 10.971 1.00 82.19 677 LEU A C 1
ATOM 5375 O O . LEU A 1 677 ? -2.153 4.717 11.277 1.00 82.19 677 LEU A O 1
ATOM 5379 N N . TYR A 1 678 ? -0.890 2.942 11.770 1.00 84.31 678 TYR A N 1
ATOM 5380 C CA . TYR A 1 678 ? -0.446 3.414 13.080 1.00 84.31 678 TYR A CA 1
ATOM 5381 C C . TYR A 1 678 ? 0.305 4.750 12.985 1.00 84.31 678 TYR A C 1
ATOM 5383 O O . TYR A 1 678 ? 0.038 5.673 13.753 1.00 84.31 678 TYR A O 1
ATOM 5391 N N . GLU A 1 679 ? 1.183 4.894 11.991 1.00 83.12 679 GLU A N 1
ATOM 5392 C CA . GLU A 1 679 ? 1.925 6.125 11.715 1.00 83.12 679 GLU A CA 1
ATOM 5393 C C . GLU A 1 679 ? 1.008 7.301 11.374 1.00 83.12 679 GLU A C 1
ATOM 5395 O O . GLU A 1 679 ? 1.254 8.415 11.840 1.00 83.12 679 GLU A O 1
ATOM 5400 N N . SER A 1 680 ? -0.093 7.060 10.652 1.00 78.44 680 SER A N 1
ATOM 5401 C CA . SER A 1 680 ? -1.087 8.104 10.357 1.00 78.44 680 SER A CA 1
ATOM 5402 C C . SER A 1 680 ? -1.758 8.673 11.617 1.00 78.44 680 SER A C 1
ATOM 5404 O O . SER A 1 680 ? -2.166 9.833 11.630 1.00 78.44 680 SER A O 1
ATOM 5406 N N . TYR A 1 681 ? -1.790 7.897 12.708 1.00 79.12 681 TYR A N 1
ATOM 5407 C CA . TYR A 1 681 ? -2.275 8.323 14.023 1.00 79.12 681 TYR A CA 1
ATOM 5408 C C . TYR A 1 681 ? -1.144 8.661 15.004 1.00 79.12 681 TYR A C 1
ATOM 5410 O O . TYR A 1 681 ? -1.429 8.974 16.158 1.00 79.12 681 TYR A O 1
ATOM 5418 N N . ARG A 1 682 ? 0.134 8.652 14.596 1.00 81.94 682 ARG A N 1
ATOM 5419 C CA . ARG A 1 682 ? 1.284 8.762 15.515 1.00 81.94 682 ARG A CA 1
ATOM 5420 C C . ARG A 1 682 ? 1.228 9.995 16.411 1.00 81.94 682 ARG A C 1
ATOM 5422 O O . ARG A 1 682 ? 1.450 9.878 17.611 1.00 81.94 682 ARG A O 1
ATOM 5429 N N . LEU A 1 683 ? 0.906 11.165 15.859 1.00 81.44 683 LEU A N 1
ATOM 5430 C CA . LEU A 1 683 ? 0.793 12.398 16.649 1.00 81.44 683 LEU A CA 1
ATOM 5431 C C . LEU A 1 683 ? -0.330 12.303 17.686 1.00 81.44 683 LEU A C 1
ATOM 5433 O O . LEU A 1 683 ? -0.155 12.725 18.826 1.00 81.44 683 LEU A O 1
ATOM 5437 N N . PHE A 1 684 ? -1.457 11.696 17.311 1.00 83.00 684 PHE A N 1
ATOM 5438 C CA . PHE A 1 684 ? -2.568 11.449 18.222 1.00 83.00 684 PHE A CA 1
ATOM 5439 C C . PHE A 1 684 ? -2.196 10.430 19.309 1.00 83.00 684 PHE A C 1
ATOM 5441 O O . PHE A 1 684 ? -2.492 10.655 20.478 1.00 83.00 684 PHE A O 1
ATOM 5448 N N . MET A 1 685 ? -1.481 9.358 18.959 1.00 84.25 685 MET A N 1
ATOM 5449 C CA . MET A 1 685 ? -0.969 8.352 19.900 1.00 84.25 685 MET A CA 1
ATOM 5450 C C . MET A 1 685 ? 0.048 8.937 20.887 1.00 84.25 685 MET A C 1
ATOM 5452 O O . MET A 1 685 ? 0.010 8.620 22.072 1.00 84.25 685 MET A O 1
ATOM 5456 N N . LEU A 1 686 ? 0.928 9.829 20.423 1.00 82.25 686 LEU A N 1
ATOM 5457 C CA . LEU A 1 686 ? 1.889 10.537 21.272 1.00 82.25 686 LEU A CA 1
ATOM 5458 C C . LEU A 1 686 ? 1.191 11.527 22.209 1.00 82.25 686 LEU A C 1
ATOM 5460 O O . LEU A 1 686 ? 1.510 11.582 23.395 1.00 82.25 686 LEU A O 1
ATOM 5464 N N . ALA A 1 687 ? 0.220 12.285 21.694 1.00 83.25 687 ALA A N 1
ATOM 5465 C CA . ALA A 1 687 ? -0.525 13.256 22.486 1.00 83.25 687 ALA A CA 1
ATOM 5466 C C . ALA A 1 687 ? -1.399 12.577 23.547 1.00 83.25 687 ALA A C 1
ATOM 5468 O O . ALA A 1 687 ? -1.436 13.032 24.685 1.00 83.25 687 ALA A O 1
ATOM 5469 N N . THR A 1 688 ? -2.082 11.485 23.192 1.00 86.50 688 THR A N 1
ATOM 5470 C CA . THR A 1 688 ? -2.934 10.723 24.118 1.00 86.50 688 THR A CA 1
ATOM 5471 C C . THR A 1 688 ? -2.128 9.868 25.078 1.00 86.50 688 THR A C 1
ATOM 5473 O O . THR A 1 688 ? -2.570 9.706 26.212 1.00 86.50 688 THR A O 1
ATOM 5476 N N . SER A 1 689 ? -0.960 9.367 24.654 1.00 89.44 689 SER A N 1
ATOM 5477 C CA . SER A 1 689 ? -0.067 8.480 25.408 1.00 89.44 689 SER A CA 1
ATOM 5478 C C . SER A 1 689 ? -0.874 7.455 26.216 1.00 89.44 689 SER A C 1
ATOM 5480 O O . SER A 1 689 ? -0.991 7.590 27.421 1.00 89.44 689 SER A O 1
ATOM 5482 N N . PRO A 1 690 ? -1.538 6.470 25.610 1.00 92.38 690 PRO A N 1
ATOM 5483 C CA . PRO A 1 690 ? -2.487 5.634 26.344 1.00 92.38 690 PRO A CA 1
ATOM 5484 C C . PRO A 1 690 ? -1.826 4.862 27.503 1.00 92.38 690 PRO A C 1
ATOM 5486 O O . PRO A 1 690 ? -0.746 4.297 27.343 1.00 92.38 690 PRO A O 1
ATOM 5489 N N . VAL A 1 691 ? -2.482 4.822 28.666 1.00 95.25 691 VAL A N 1
ATOM 5490 C CA . VAL A 1 691 ? -2.140 3.934 29.791 1.00 95.25 691 VAL A CA 1
ATOM 5491 C C . VAL A 1 691 ? -3.091 2.750 29.777 1.00 95.25 691 VAL A C 1
ATOM 5493 O O . VAL A 1 691 ? -4.294 2.926 29.967 1.00 95.25 691 VAL A O 1
ATOM 5496 N N . MET A 1 692 ? -2.550 1.551 29.578 1.00 95.94 692 MET A N 1
ATOM 5497 C CA . MET A 1 692 ? -3.316 0.307 29.616 1.00 95.94 692 MET A CA 1
ATOM 5498 C C . MET A 1 692 ? -3.197 -0.339 30.996 1.00 95.94 692 MET A C 1
ATOM 5500 O O . MET A 1 692 ? -2.085 -0.547 31.476 1.00 95.94 692 MET A O 1
ATOM 5504 N N . LEU A 1 693 ? -4.326 -0.670 31.623 1.00 96.88 693 LEU A N 1
ATOM 5505 C CA . LEU A 1 693 ? -4.408 -1.436 32.868 1.00 96.88 693 LEU A CA 1
ATOM 5506 C C . LEU A 1 693 ? -5.335 -2.639 32.673 1.00 96.88 693 LEU A C 1
ATOM 5508 O O . LEU A 1 693 ? -6.382 -2.516 32.038 1.00 96.88 693 LEU A O 1
ATOM 5512 N N . SER A 1 694 ? -4.999 -3.787 33.251 1.00 96.50 694 SER A N 1
ATOM 5513 C CA . SER A 1 694 ? -5.853 -4.980 33.216 1.00 96.50 694 SER A CA 1
ATOM 5514 C C . SER A 1 694 ? -5.828 -5.755 34.531 1.00 96.50 694 SER A C 1
ATOM 5516 O O . SER A 1 694 ? -4.818 -5.754 35.238 1.00 96.50 694 SER A O 1
ATOM 5518 N N . SER A 1 695 ? -6.939 -6.420 34.850 1.00 95.62 695 SER A N 1
ATOM 5519 C CA . SER A 1 695 ? -7.064 -7.288 36.027 1.00 95.62 695 SER A CA 1
ATOM 5520 C C . SER A 1 695 ? -6.921 -8.761 35.677 1.00 95.62 695 SER A C 1
ATOM 5522 O O . SER A 1 695 ? -7.490 -9.235 34.695 1.00 95.62 695 SER A O 1
ATOM 5524 N N . PHE A 1 696 ? -6.210 -9.504 36.522 1.00 90.06 696 PHE A N 1
ATOM 5525 C CA . PHE A 1 696 ? -6.195 -10.965 36.481 1.00 90.06 696 PHE A CA 1
ATOM 5526 C C . PHE A 1 696 ? -7.456 -11.584 37.100 1.00 90.06 696 PHE A C 1
ATOM 5528 O O . PHE A 1 696 ? -8.284 -10.908 37.714 1.00 90.06 696 PHE A O 1
ATOM 5535 N N . GLU A 1 697 ? -7.586 -12.909 36.980 1.00 82.19 697 GLU A N 1
ATOM 5536 C CA . GLU A 1 697 ? -8.688 -13.679 37.572 1.00 82.19 697 GLU A CA 1
ATOM 5537 C C . GLU A 1 697 ? -8.751 -13.569 39.107 1.00 82.19 697 GLU A C 1
ATOM 5539 O O . GLU A 1 697 ? -9.842 -13.608 39.686 1.00 82.19 697 GLU A O 1
ATOM 5544 N N . ASP A 1 698 ? -7.606 -13.375 39.768 1.00 85.06 698 ASP A N 1
ATOM 5545 C CA . ASP A 1 698 ? -7.499 -13.151 41.216 1.00 85.06 698 ASP A CA 1
ATOM 5546 C C . ASP A 1 698 ? -7.882 -11.719 41.647 1.00 85.06 698 ASP A C 1
ATOM 5548 O O . ASP A 1 698 ? -7.943 -11.431 42.841 1.00 85.06 698 ASP A O 1
ATOM 5552 N N . GLY A 1 699 ? -8.190 -10.835 40.689 1.00 84.25 699 GLY A N 1
ATOM 5553 C CA . GLY A 1 699 ? -8.566 -9.441 40.922 1.00 84.25 699 GLY A CA 1
ATOM 5554 C C . GLY A 1 699 ? -7.384 -8.477 41.048 1.00 84.25 699 GLY A C 1
ATOM 5555 O O . GLY A 1 699 ? -7.605 -7.282 41.241 1.00 84.25 699 GLY A O 1
ATOM 5556 N N . LYS A 1 700 ? -6.137 -8.948 40.919 1.00 91.69 700 LYS A N 1
ATOM 5557 C CA . LYS A 1 700 ? -4.960 -8.077 40.947 1.00 91.69 700 LYS A CA 1
ATOM 5558 C C . LYS A 1 700 ? -4.891 -7.224 39.679 1.00 91.69 700 LYS A C 1
ATOM 5560 O O . LYS A 1 700 ? -4.845 -7.760 38.571 1.00 91.69 700 LYS A O 1
ATOM 5565 N N . ILE A 1 701 ? -4.814 -5.905 39.858 1.00 93.75 701 ILE A N 1
ATOM 5566 C CA . ILE A 1 701 ? -4.630 -4.934 38.773 1.00 93.75 701 ILE A CA 1
ATOM 5567 C C . ILE A 1 701 ? -3.145 -4.852 38.418 1.00 93.75 701 ILE A C 1
ATOM 5569 O O . ILE A 1 701 ? -2.285 -4.771 39.299 1.00 93.75 701 ILE A O 1
ATOM 5573 N N . MET A 1 702 ? -2.835 -4.844 37.126 1.00 92.88 702 MET A N 1
ATOM 5574 C CA . MET A 1 702 ? -1.497 -4.571 36.618 1.00 92.88 702 MET A CA 1
ATOM 5575 C C . MET A 1 702 ? -1.521 -3.593 35.453 1.00 92.88 702 MET A C 1
ATOM 5577 O O . MET A 1 702 ? -2.518 -3.443 34.748 1.00 92.88 702 MET A O 1
ATOM 5581 N N . ARG A 1 703 ? -0.369 -2.964 35.229 1.00 93.31 703 ARG A N 1
ATOM 5582 C CA . ARG A 1 703 ? -0.097 -2.191 34.024 1.00 93.31 703 ARG A CA 1
ATOM 5583 C C . ARG A 1 703 ? 0.109 -3.124 32.827 1.00 93.31 703 ARG A C 1
ATOM 5585 O O . ARG A 1 703 ? 0.695 -4.198 32.961 1.00 93.31 703 ARG A O 1
ATOM 5592 N N . GLY A 1 704 ? -0.363 -2.683 31.668 1.00 93.56 704 GLY A N 1
ATOM 5593 C CA . GLY A 1 704 ? -0.395 -3.427 30.416 1.00 93.56 704 GLY A CA 1
ATOM 5594 C C . GLY A 1 704 ? -1.643 -4.294 30.275 1.00 93.56 704 GLY A C 1
ATOM 5595 O O . GLY A 1 704 ? -2.534 -4.316 31.128 1.00 93.56 704 GLY A O 1
ATOM 5596 N N . LEU A 1 705 ? -1.696 -5.040 29.176 1.00 95.69 705 LEU A N 1
ATOM 5597 C CA . LEU A 1 705 ? -2.849 -5.864 28.809 1.00 95.69 705 LEU A CA 1
ATOM 5598 C C . LEU A 1 705 ? -2.740 -7.331 29.249 1.00 95.69 705 LEU A C 1
ATOM 5600 O O . LEU A 1 705 ? -3.521 -8.151 28.777 1.00 95.69 705 LEU A O 1
ATOM 5604 N N . ALA A 1 706 ? -1.794 -7.706 30.115 1.00 92.69 706 ALA A N 1
ATOM 5605 C CA . ALA A 1 706 ? -1.519 -9.106 30.472 1.00 92.69 706 ALA A CA 1
ATOM 5606 C C . ALA A 1 706 ? -2.701 -9.855 31.126 1.00 92.69 706 ALA A C 1
ATOM 5608 O O . ALA A 1 706 ? -2.832 -11.059 30.915 1.00 92.69 706 ALA A O 1
ATOM 5609 N N . GLY A 1 707 ? -3.573 -9.159 31.866 1.00 91.69 707 GLY A N 1
ATOM 5610 C CA . GLY A 1 707 ? -4.768 -9.739 32.495 1.00 91.69 707 GLY A CA 1
ATOM 5611 C C . GLY A 1 707 ? -5.897 -10.072 31.512 1.00 91.69 707 GLY A C 1
ATOM 5612 O O . GLY A 1 707 ? -6.843 -10.774 31.857 1.00 91.69 707 GLY A O 1
ATOM 5613 N N . VAL A 1 708 ? -5.800 -9.608 30.262 1.00 94.88 708 VAL A N 1
ATOM 5614 C CA . VAL A 1 708 ? -6.822 -9.856 29.240 1.00 94.88 708 VAL A CA 1
ATOM 5615 C C . VAL A 1 708 ? -6.704 -11.278 28.658 1.00 94.88 708 VAL A C 1
ATOM 5617 O O . VAL A 1 708 ? -5.588 -11.703 28.325 1.00 94.88 708 VAL A O 1
ATOM 5620 N N . PRO A 1 709 ? -7.820 -12.011 28.445 1.00 94.44 709 PRO A N 1
ATOM 5621 C CA . PRO A 1 709 ? -7.782 -13.350 27.858 1.00 94.44 709 PRO A CA 1
ATOM 5622 C C . PRO A 1 709 ? -7.182 -13.380 26.441 1.00 94.44 709 PRO A C 1
ATOM 5624 O O . PRO A 1 709 ? -7.586 -12.620 25.557 1.00 94.44 709 PRO A O 1
ATOM 5627 N N . SER A 1 710 ? -6.233 -14.293 26.207 1.00 92.44 710 SER A N 1
ATOM 5628 C CA . SER A 1 710 ? -5.584 -14.482 24.898 1.00 92.44 710 SER A CA 1
ATOM 5629 C C . SER A 1 710 ? -6.444 -15.241 23.892 1.00 92.44 710 SER A C 1
ATOM 5631 O O . SER A 1 710 ? -6.330 -15.006 22.693 1.00 92.44 710 SER A O 1
ATOM 5633 N N . GLU A 1 711 ? -7.296 -16.149 24.365 1.00 93.44 711 GLU A N 1
ATOM 5634 C CA . GLU A 1 711 ? -8.126 -17.007 23.519 1.00 93.44 711 GLU A CA 1
ATOM 5635 C C . GLU A 1 711 ? -9.577 -16.528 23.509 1.00 93.44 711 GLU A C 1
ATOM 5637 O O . GLU A 1 711 ? -10.134 -16.175 24.550 1.00 93.44 711 GLU A O 1
ATOM 5642 N N . GLY A 1 712 ? -10.181 -16.504 22.319 1.00 92.56 712 GLY A N 1
ATOM 5643 C CA . GLY A 1 712 ? -11.582 -16.141 22.137 1.00 92.56 712 GLY A CA 1
ATOM 5644 C C . GLY A 1 712 ? -12.557 -17.325 22.207 1.00 92.56 712 GLY A C 1
ATOM 5645 O O . GLY A 1 712 ? -12.139 -18.487 22.180 1.00 92.56 712 GLY A O 1
ATOM 5646 N N . PRO A 1 713 ? -13.875 -17.047 22.234 1.00 96.44 713 PRO A N 1
ATOM 5647 C CA . PRO A 1 713 ? -14.476 -15.726 22.034 1.00 96.44 713 PRO A CA 1
ATOM 5648 C C . PRO A 1 713 ? -14.371 -14.816 23.268 1.00 96.44 713 PRO A C 1
ATOM 5650 O O . PRO A 1 713 ? -14.655 -15.233 24.389 1.00 96.44 713 PRO A O 1
ATOM 5653 N N . VAL A 1 714 ? -14.009 -13.549 23.048 1.00 97.56 714 VAL A N 1
ATOM 5654 C CA . VAL A 1 714 ? -13.989 -12.503 24.087 1.00 97.56 714 VAL A CA 1
ATOM 5655 C C . VAL A 1 714 ? -14.853 -11.338 23.631 1.00 97.56 714 VAL A C 1
ATOM 5657 O O . VAL A 1 714 ? -14.760 -10.910 22.480 1.00 97.56 714 VAL A O 1
ATOM 5660 N N . LEU A 1 715 ? -15.675 -10.809 24.533 1.00 97.88 715 LEU A N 1
ATOM 5661 C CA . LEU A 1 715 ? -16.486 -9.621 24.309 1.00 97.88 715 LEU A CA 1
ATOM 5662 C C . LEU A 1 715 ? -16.040 -8.496 25.246 1.00 97.88 715 LEU A C 1
ATOM 5664 O O . LEU A 1 715 ? -16.318 -8.535 26.442 1.00 97.88 715 LEU A O 1
ATOM 5668 N N . PHE A 1 716 ? -15.386 -7.480 24.693 1.00 97.75 716 PHE A N 1
ATOM 5669 C CA . PHE A 1 716 ? -15.069 -6.245 25.404 1.00 97.75 716 PHE A CA 1
ATOM 5670 C C . PHE A 1 716 ? -16.293 -5.335 25.414 1.00 97.75 716 PHE A C 1
ATOM 5672 O O . PHE A 1 716 ? -16.828 -5.007 24.350 1.00 97.75 716 PHE A O 1
ATOM 5679 N N . VAL A 1 717 ? -16.732 -4.939 26.607 1.00 97.50 717 VAL A N 1
ATOM 5680 C CA . VAL A 1 717 ? -17.911 -4.087 26.808 1.00 97.50 717 VAL A CA 1
ATOM 5681 C C . VAL A 1 717 ? -17.507 -2.871 27.626 1.00 97.50 717 VAL A C 1
ATOM 5683 O O . VAL A 1 717 ? -16.973 -3.032 28.718 1.00 97.50 717 VAL A O 1
ATOM 5686 N N . GLY A 1 718 ? -17.758 -1.664 27.125 1.00 95.56 718 GLY A N 1
ATOM 5687 C CA . GLY A 1 718 ? -17.320 -0.451 27.815 1.00 95.56 718 GLY A CA 1
ATOM 5688 C C . GLY A 1 718 ? -18.072 0.812 27.421 1.00 95.56 718 GLY A C 1
ATOM 5689 O O . GLY A 1 718 ? -19.071 0.759 26.701 1.00 95.56 718 GLY A O 1
ATOM 5690 N N . TYR A 1 719 ? -17.576 1.941 27.928 1.00 93.25 719 TYR A N 1
ATOM 5691 C CA . TYR A 1 719 ? -18.048 3.295 27.619 1.00 93.25 719 TYR A CA 1
ATOM 5692 C C . TYR A 1 719 ? -17.435 3.819 26.320 1.00 93.25 719 TYR A C 1
ATOM 5694 O O . TYR A 1 719 ? -16.225 3.710 26.128 1.00 93.25 719 TYR A O 1
ATOM 5702 N N . HIS A 1 720 ? -18.270 4.401 25.456 1.00 92.00 720 HIS A N 1
ATOM 5703 C CA . HIS A 1 720 ? -17.834 5.001 24.199 1.00 92.00 720 HIS A CA 1
ATOM 5704 C C . HIS A 1 720 ? -17.493 6.478 24.411 1.00 92.00 720 HIS A C 1
ATOM 5706 O O . HIS A 1 720 ? -18.390 7.282 24.670 1.00 92.00 720 HIS A O 1
ATOM 5712 N N . MET A 1 721 ? -16.213 6.832 24.301 1.00 92.25 721 MET A N 1
ATOM 5713 C CA . MET A 1 721 ? -15.785 8.227 24.428 1.00 92.25 721 MET A CA 1
ATOM 5714 C C . MET A 1 721 ? -16.242 9.047 23.212 1.00 92.25 721 MET A C 1
ATOM 5716 O O . MET A 1 721 ? -16.637 8.517 22.168 1.00 92.25 721 MET A O 1
ATOM 5720 N N . LEU A 1 722 ? -16.189 10.368 23.350 1.00 89.44 722 LEU A N 1
ATOM 5721 C CA . LEU A 1 722 ? -16.606 11.357 22.375 1.00 89.44 722 LEU A CA 1
ATOM 5722 C C . LEU A 1 722 ? -15.983 11.032 21.016 1.00 89.44 722 LEU A C 1
ATOM 5724 O O . LEU A 1 722 ? -14.760 10.919 20.882 1.00 89.44 722 LEU A O 1
ATOM 5728 N N . MET A 1 723 ? -16.844 10.871 20.012 1.00 85.94 723 MET A N 1
ATOM 5729 C CA . MET A 1 723 ? -16.508 10.514 18.631 1.00 85.94 723 MET A CA 1
ATOM 5730 C C . MET A 1 723 ? -15.719 9.203 18.459 1.00 85.94 723 MET A C 1
ATOM 5732 O O . MET A 1 723 ? -15.164 8.966 17.387 1.00 85.94 723 MET A O 1
ATOM 5736 N N . GLY A 1 724 ? -15.652 8.340 19.475 1.00 88.56 724 GLY A N 1
ATOM 5737 C CA . GLY A 1 724 ? -14.871 7.107 19.411 1.00 88.56 724 GLY A CA 1
ATOM 5738 C C . GLY A 1 724 ? -13.356 7.318 19.418 1.00 88.56 724 GLY A C 1
ATOM 5739 O O . GLY A 1 724 ? -12.614 6.519 18.838 1.00 88.56 724 GLY A O 1
ATOM 5740 N N . THR A 1 725 ? -12.886 8.412 20.022 1.00 89.31 725 THR A N 1
ATOM 5741 C CA . THR A 1 725 ? -11.461 8.785 20.069 1.00 89.31 725 THR A CA 1
ATOM 5742 C C . THR A 1 725 ? -10.572 7.756 20.775 1.00 89.31 725 THR A C 1
ATOM 5744 O O . THR A 1 725 ? -9.374 7.678 20.502 1.00 89.31 725 THR A O 1
ATOM 5747 N N . GLU A 1 726 ? -11.148 6.918 21.628 1.00 92.25 726 GLU A N 1
ATOM 5748 C CA . GLU A 1 726 ? -10.491 5.842 22.363 1.00 92.25 726 GLU A CA 1
ATOM 5749 C C . GLU A 1 726 ? -10.192 4.598 21.512 1.00 92.25 726 GLU A C 1
ATOM 5751 O O . GLU A 1 726 ? -9.316 3.799 21.843 1.00 92.25 726 GLU A O 1
ATOM 5756 N N . VAL A 1 727 ? -10.897 4.417 20.392 1.00 91.94 727 VAL A N 1
ATOM 5757 C CA . VAL A 1 727 ? -10.856 3.164 19.622 1.00 91.94 727 VAL A CA 1
ATOM 5758 C C . VAL A 1 727 ? -9.499 2.950 18.947 1.00 91.94 727 VAL A C 1
ATOM 5760 O O . VAL A 1 727 ? -8.964 1.841 18.975 1.00 91.94 727 VAL A O 1
ATOM 5763 N N . ALA A 1 728 ? -8.918 3.994 18.347 1.00 89.75 728 ALA A N 1
ATOM 5764 C CA . ALA A 1 728 ? -7.645 3.870 17.633 1.00 89.75 728 ALA A CA 1
ATOM 5765 C C . ALA A 1 728 ? -6.469 3.512 18.569 1.00 89.75 728 ALA A C 1
ATOM 5767 O O . ALA A 1 728 ? -5.751 2.551 18.258 1.00 89.75 728 ALA A O 1
ATOM 5768 N N . PRO A 1 729 ? -6.286 4.175 19.733 1.00 91.56 729 PRO A N 1
ATOM 5769 C CA . PRO A 1 729 ? -5.289 3.753 20.710 1.00 91.56 729 PRO A CA 1
ATOM 5770 C C . PRO A 1 729 ? -5.566 2.365 21.283 1.00 91.56 729 PRO A C 1
ATOM 5772 O O . PRO A 1 729 ? -4.630 1.579 21.418 1.00 91.56 729 PRO A O 1
ATOM 5775 N N . LEU A 1 730 ? -6.828 2.031 21.566 1.00 93.88 730 LEU A N 1
ATOM 5776 C CA . LEU A 1 730 ? -7.207 0.718 22.082 1.00 93.88 730 LEU A CA 1
ATOM 5777 C C . LEU A 1 730 ? -6.788 -0.400 21.117 1.00 93.88 730 LEU A C 1
ATOM 5779 O O . LEU A 1 730 ? -5.999 -1.264 21.490 1.00 93.88 730 LEU A O 1
ATOM 5783 N N . ILE A 1 731 ? -7.242 -0.368 19.860 1.00 92.44 731 ILE A N 1
ATOM 5784 C CA . ILE A 1 731 ? -6.938 -1.431 18.884 1.00 92.44 731 ILE A CA 1
ATOM 5785 C C . ILE A 1 731 ? -5.427 -1.537 18.637 1.00 92.44 731 ILE A C 1
ATOM 5787 O O . ILE A 1 731 ? -4.887 -2.641 18.552 1.00 92.44 731 ILE A O 1
ATOM 5791 N N . SER A 1 732 ? -4.734 -0.398 18.555 1.00 91.25 732 SER A N 1
ATOM 5792 C CA . SER A 1 732 ? -3.294 -0.369 18.287 1.00 91.25 732 SER A CA 1
ATOM 5793 C C . SER A 1 732 ? -2.480 -1.037 19.396 1.00 91.25 732 SER A C 1
ATOM 5795 O O . SER A 1 732 ? -1.618 -1.858 19.096 1.00 91.25 732 SER A O 1
ATOM 5797 N N . ASN A 1 733 ? -2.767 -0.747 20.670 1.00 92.00 733 ASN A N 1
ATOM 5798 C CA . ASN A 1 733 ? -2.022 -1.347 21.786 1.00 92.00 733 ASN A CA 1
ATOM 5799 C C . ASN A 1 733 ? -2.330 -2.838 21.954 1.00 92.00 733 ASN A C 1
ATOM 5801 O O . ASN A 1 733 ? -1.433 -3.607 22.275 1.00 92.00 733 ASN A O 1
ATOM 5805 N N . PHE A 1 734 ? -3.553 -3.287 21.657 1.00 94.62 734 PHE A N 1
ATOM 5806 C CA . PHE A 1 734 ? -3.863 -4.722 21.650 1.00 94.62 734 PHE A CA 1
ATOM 5807 C C . PHE A 1 734 ? -3.057 -5.502 20.609 1.00 94.62 734 PHE A C 1
ATOM 5809 O O . PHE A 1 734 ? -2.576 -6.604 20.892 1.00 94.62 734 PHE A O 1
ATOM 5816 N N . LEU A 1 735 ? -2.874 -4.930 19.418 1.00 91.88 735 LEU A N 1
ATOM 5817 C CA . LEU A 1 735 ? -2.030 -5.529 18.387 1.00 91.88 735 LEU A CA 1
ATOM 5818 C C . LEU A 1 735 ? -0.547 -5.485 18.767 1.00 91.88 735 LEU A C 1
ATOM 5820 O O . LEU A 1 735 ? 0.139 -6.489 18.597 1.00 91.88 735 LEU A O 1
ATOM 5824 N N . LEU A 1 736 ? -0.064 -4.367 19.316 1.00 90.38 736 LEU A N 1
ATOM 5825 C CA . LEU A 1 736 ? 1.342 -4.198 19.696 1.00 90.38 736 LEU A CA 1
ATOM 5826 C C . LEU A 1 736 ? 1.749 -5.059 20.904 1.00 90.38 736 LEU A C 1
ATOM 5828 O O . LEU A 1 736 ? 2.778 -5.726 20.848 1.00 90.38 736 LEU A O 1
ATOM 5832 N N . GLU A 1 737 ? 0.958 -5.073 21.981 1.00 92.19 737 GLU A N 1
ATOM 5833 C CA . GLU A 1 737 ? 1.302 -5.775 23.228 1.00 92.19 737 GLU A CA 1
ATOM 5834 C C . GLU A 1 737 ? 0.928 -7.262 23.207 1.00 92.19 737 GLU A C 1
ATOM 5836 O O . GLU A 1 737 ? 1.607 -8.084 23.823 1.00 92.19 737 GLU A O 1
ATOM 5841 N N . ARG A 1 738 ? -0.185 -7.624 22.553 1.00 92.88 738 ARG A N 1
ATOM 5842 C CA . ARG A 1 738 ? -0.767 -8.976 22.645 1.00 92.88 738 ARG A CA 1
ATOM 5843 C C . ARG A 1 738 ? -0.940 -9.676 21.301 1.00 92.88 738 ARG A C 1
ATOM 5845 O O . ARG A 1 738 ? -1.285 -10.856 21.304 1.00 92.88 738 ARG A O 1
ATOM 5852 N N . ASN A 1 739 ? -0.711 -8.991 20.176 1.00 92.62 739 ASN A N 1
ATOM 5853 C CA . ASN A 1 739 ? -1.035 -9.486 18.834 1.00 92.62 739 ASN A CA 1
ATOM 5854 C C . ASN A 1 739 ? -2.505 -9.947 18.715 1.00 92.62 739 ASN A C 1
ATOM 5856 O O . ASN A 1 739 ? -2.818 -10.936 18.052 1.00 92.62 739 ASN A O 1
ATOM 5860 N N . ILE A 1 740 ? -3.415 -9.240 19.395 1.00 94.19 740 ILE A N 1
ATOM 5861 C CA . ILE A 1 740 ? -4.856 -9.513 19.374 1.00 94.19 740 ILE A CA 1
ATOM 5862 C C . ILE A 1 740 ? -5.535 -8.465 18.497 1.00 94.19 740 ILE A C 1
ATOM 5864 O O . ILE A 1 740 ? -5.484 -7.271 18.784 1.00 94.19 740 ILE A O 1
ATOM 5868 N N . LEU A 1 741 ? -6.218 -8.911 17.441 1.00 93.44 741 LEU A N 1
ATOM 5869 C CA . LEU A 1 741 ? -7.035 -8.032 16.611 1.00 93.44 741 LEU A CA 1
ATOM 5870 C C . LEU A 1 741 ? -8.451 -7.922 17.183 1.00 93.44 741 LEU A C 1
ATOM 5872 O O . LEU A 1 741 ? -9.254 -8.850 17.065 1.00 93.44 741 LEU A O 1
ATOM 5876 N N . ILE A 1 742 ? -8.776 -6.757 17.739 1.00 94.88 742 ILE A N 1
ATOM 5877 C CA . ILE A 1 742 ? -10.129 -6.453 18.207 1.00 94.88 742 ILE A CA 1
ATOM 5878 C C . ILE A 1 742 ? -11.031 -6.061 17.032 1.00 94.88 742 ILE A C 1
ATOM 5880 O O . ILE A 1 742 ? -10.741 -5.140 16.271 1.00 94.88 742 ILE A O 1
ATOM 5884 N N . ARG A 1 743 ? -12.177 -6.736 16.920 1.00 95.69 743 ARG A N 1
ATOM 5885 C CA . ARG A 1 743 ? -13.198 -6.513 15.891 1.00 95.69 743 ARG A CA 1
ATOM 5886 C C . ARG A 1 743 ? -14.333 -5.648 16.450 1.00 95.69 743 ARG A C 1
ATOM 5888 O O . ARG A 1 743 ? -15.198 -6.137 17.178 1.00 95.69 743 ARG A O 1
ATOM 5895 N N . GLY A 1 744 ? -14.331 -4.358 16.119 1.00 94.06 744 GLY A N 1
ATOM 5896 C CA . GLY A 1 744 ? -15.356 -3.406 16.569 1.00 94.06 744 GLY A CA 1
ATOM 5897 C C . GLY A 1 744 ? -16.713 -3.591 15.887 1.00 94.06 744 GLY A C 1
ATOM 5898 O O . GLY A 1 744 ? -16.784 -3.784 14.673 1.00 94.06 744 GLY A O 1
ATOM 5899 N N . ILE A 1 745 ? -17.798 -3.496 16.655 1.00 93.31 745 ILE A N 1
ATOM 5900 C CA . ILE A 1 745 ? -19.168 -3.462 16.132 1.00 93.31 745 ILE A CA 1
ATOM 5901 C C . ILE A 1 745 ? -19.585 -1.997 15.960 1.00 93.31 745 ILE A C 1
ATOM 5903 O O . ILE A 1 745 ? -19.848 -1.299 16.935 1.00 93.31 745 ILE A O 1
ATOM 5907 N N . ALA A 1 746 ? -19.634 -1.533 14.713 1.00 92.19 746 ALA A N 1
ATOM 5908 C CA . ALA A 1 746 ? -19.770 -0.122 14.363 1.00 92.19 746 ALA A CA 1
ATOM 5909 C C . ALA A 1 746 ? -21.119 0.215 13.703 1.00 92.19 746 ALA A C 1
ATOM 5911 O O . ALA A 1 746 ? -21.858 -0.654 13.225 1.00 92.19 746 ALA A O 1
ATOM 5912 N N . HIS A 1 747 ? -21.450 1.507 13.670 1.00 89.50 747 HIS A N 1
ATOM 5913 C CA . HIS A 1 747 ? -22.700 1.993 13.089 1.00 89.50 747 HIS A CA 1
ATOM 5914 C C . HIS A 1 747 ? -22.732 1.785 11.555 1.00 89.50 747 HIS A C 1
ATOM 5916 O O . HIS A 1 747 ? -21.732 2.070 10.890 1.00 89.50 747 HIS A O 1
ATOM 5922 N N . PRO A 1 748 ? -23.861 1.368 10.937 1.00 88.25 748 PRO A N 1
ATOM 5923 C CA . PRO A 1 748 ? -23.925 1.059 9.503 1.00 88.25 748 PRO A CA 1
ATOM 5924 C C . PRO A 1 748 ? -23.600 2.238 8.577 1.00 88.25 748 PRO A C 1
ATOM 5926 O O . PRO A 1 748 ? -23.187 2.018 7.441 1.00 88.25 748 PRO A O 1
ATOM 5929 N N . MET A 1 749 ? -23.722 3.478 9.068 1.00 85.69 749 MET A N 1
ATOM 5930 C CA . MET A 1 749 ? -23.332 4.691 8.326 1.00 85.69 749 MET A CA 1
ATOM 5931 C C . MET A 1 749 ? -21.859 4.687 7.878 1.00 85.69 749 MET A C 1
ATOM 5933 O O . MET A 1 749 ? -21.517 5.354 6.911 1.00 85.69 749 MET A O 1
ATOM 5937 N N . MET A 1 750 ? -20.994 3.922 8.557 1.00 87.31 750 MET A N 1
ATOM 5938 C CA . MET A 1 750 ? -19.577 3.780 8.198 1.00 87.31 750 MET A CA 1
ATOM 5939 C C . MET A 1 750 ? -19.345 2.803 7.032 1.00 87.31 750 MET A C 1
ATOM 5941 O O . MET A 1 750 ? -18.232 2.700 6.525 1.00 87.31 750 MET A O 1
ATOM 5945 N N . PHE A 1 751 ? -20.379 2.071 6.603 1.00 88.00 751 PHE A N 1
ATOM 5946 C CA . PHE A 1 751 ? -20.286 1.017 5.586 1.00 88.00 751 PHE A CA 1
ATOM 5947 C C . PHE A 1 751 ? -21.198 1.258 4.384 1.00 88.00 751 PHE A C 1
ATOM 5949 O O . PHE A 1 751 ? -20.916 0.748 3.302 1.00 88.00 751 PHE A O 1
ATOM 5956 N N . VAL A 1 752 ? -22.297 1.995 4.570 1.00 83.50 752 VAL A N 1
ATOM 5957 C CA . VAL A 1 752 ? -23.320 2.223 3.545 1.00 83.50 752 VAL A CA 1
ATOM 5958 C C . VAL A 1 752 ? -23.766 3.681 3.566 1.00 83.50 752 VAL A C 1
ATOM 5960 O O . VAL A 1 752 ? -24.112 4.212 4.620 1.00 83.50 752 VAL A O 1
ATOM 5963 N N . LYS A 1 753 ? -23.830 4.298 2.381 1.00 78.75 753 LYS A N 1
ATOM 5964 C CA . LYS A 1 753 ? -24.414 5.627 2.167 1.00 78.75 753 LYS A CA 1
ATOM 5965 C C . LYS A 1 753 ? -25.760 5.486 1.445 1.00 78.75 753 LYS A C 1
ATOM 5967 O O . LYS A 1 753 ? -25.799 4.954 0.339 1.00 78.75 753 LYS A O 1
ATOM 5972 N N . LEU A 1 754 ? -26.864 5.942 2.053 1.00 75.69 754 LEU A N 1
ATOM 5973 C CA . LEU A 1 754 ? -28.206 5.805 1.455 1.00 75.69 754 LEU A CA 1
ATOM 5974 C C . LEU A 1 754 ? -28.459 6.814 0.323 1.00 75.69 754 LEU A C 1
ATOM 5976 O O . LEU A 1 754 ? -29.130 6.482 -0.653 1.00 75.69 754 LEU A O 1
ATOM 5980 N N . LYS A 1 755 ? -27.901 8.030 0.427 1.00 77.12 755 LYS A N 1
ATOM 5981 C CA . LYS A 1 755 ? -27.953 9.066 -0.620 1.00 77.12 755 LYS A CA 1
ATOM 5982 C C . LYS A 1 755 ? -26.544 9.434 -1.080 1.00 77.12 755 LYS A C 1
ATOM 5984 O O . LYS A 1 755 ? -25.705 9.829 -0.276 1.00 77.12 755 LYS A O 1
ATOM 5989 N N . LYS A 1 756 ? -26.283 9.343 -2.385 1.00 75.62 756 LYS A N 1
ATOM 5990 C CA . LYS A 1 756 ? -24.956 9.602 -2.969 1.00 75.62 756 LYS A CA 1
ATOM 5991 C C . LYS A 1 756 ? -24.496 11.049 -2.818 1.00 75.62 756 LYS A C 1
ATOM 5993 O O . LYS A 1 756 ? -23.440 11.299 -2.240 1.00 75.62 756 LYS A O 1
ATOM 5998 N N . GLU A 1 757 ? -25.341 11.991 -3.224 1.00 76.25 757 GLU A N 1
ATOM 5999 C CA . GLU A 1 757 ? -25.154 13.438 -3.007 1.00 76.25 757 GLU A CA 1
ATOM 6000 C C . GLU A 1 757 ? -25.725 13.888 -1.655 1.00 76.25 757 GLU A C 1
ATOM 6002 O O . GLU A 1 757 ? -26.247 14.988 -1.508 1.00 76.25 757 GLU A O 1
ATOM 6007 N N . GLY A 1 758 ? -25.665 12.997 -0.665 1.00 73.31 758 GLY A N 1
ATOM 6008 C CA . GLY A 1 758 ? -26.055 13.289 0.703 1.00 73.31 758 GLY A CA 1
ATOM 6009 C C . GLY A 1 758 ? -24.985 14.055 1.479 1.00 73.31 758 GLY A C 1
ATOM 6010 O O . GLY A 1 758 ? -23.802 14.049 1.122 1.00 73.31 758 GLY A O 1
ATOM 6011 N N . LEU A 1 759 ? -25.415 14.645 2.586 1.00 76.75 759 LEU A N 1
ATOM 6012 C CA . LEU A 1 759 ? -24.622 15.424 3.533 1.00 76.75 759 LEU A CA 1
ATOM 6013 C C . LEU A 1 759 ? -23.665 14.566 4.379 1.00 76.75 759 LEU A C 1
ATOM 6015 O O . LEU A 1 759 ? -22.761 15.114 5.015 1.00 76.75 759 LEU A O 1
ATOM 6019 N N . LEU A 1 760 ? -23.857 13.240 4.402 1.00 79.38 760 LEU A N 1
ATOM 6020 C CA . LEU A 1 760 ? -22.958 12.313 5.092 1.00 79.38 760 LEU A CA 1
ATOM 6021 C C . LEU A 1 760 ? -21.540 12.322 4.484 1.00 79.38 760 LEU A C 1
ATOM 6023 O O . LEU A 1 760 ? -21.403 12.387 3.253 1.00 79.38 760 LEU A O 1
ATOM 6027 N N . PRO A 1 761 ? -20.489 12.184 5.319 1.00 81.44 761 PRO A N 1
ATOM 6028 C CA . PRO A 1 761 ? -19.113 12.092 4.848 1.00 81.44 761 PRO A CA 1
ATOM 6029 C C . PRO A 1 761 ? -18.905 10.970 3.816 1.00 81.44 761 PRO A C 1
ATOM 6031 O O . PRO A 1 761 ? -19.605 9.953 3.853 1.00 81.44 761 PRO A O 1
ATOM 6034 N N . PRO A 1 762 ? -17.933 11.113 2.898 1.00 84.25 762 PRO A N 1
ATOM 6035 C CA . PRO A 1 762 ? -17.525 10.024 2.019 1.00 84.25 762 PRO A CA 1
ATOM 6036 C C . PRO A 1 762 ? -17.101 8.786 2.817 1.00 84.25 762 PRO A C 1
ATOM 6038 O O . PRO A 1 762 ? -16.372 8.900 3.803 1.00 84.25 762 PRO A O 1
ATOM 6041 N N . LEU A 1 763 ? -17.480 7.592 2.346 1.00 86.94 763 LEU A N 1
ATOM 6042 C CA . LEU A 1 763 ? -17.127 6.326 3.006 1.00 86.94 763 LEU A CA 1
ATOM 6043 C C . LEU A 1 763 ? -15.613 6.095 3.110 1.00 86.94 763 LEU A C 1
ATOM 6045 O O . LEU A 1 763 ? -15.176 5.313 3.952 1.00 86.94 763 LEU A O 1
ATOM 6049 N N . SER A 1 764 ? -14.819 6.792 2.292 1.00 88.00 764 SER A N 1
ATOM 6050 C CA . SER A 1 764 ? -13.359 6.761 2.348 1.00 88.00 764 SER A CA 1
ATOM 6051 C C . SER A 1 764 ? -12.776 7.231 3.675 1.00 88.00 764 SER A C 1
ATOM 6053 O O . SER A 1 764 ? -11.701 6.775 4.052 1.00 88.00 764 SER A O 1
ATOM 6055 N N . GLN A 1 765 ? -13.487 8.084 4.418 1.00 87.62 765 GLN A N 1
ATOM 6056 C CA . GLN A 1 765 ? -13.046 8.534 5.742 1.00 87.62 765 GLN A CA 1
ATOM 6057 C C . GLN A 1 765 ? -13.069 7.407 6.788 1.00 87.62 765 GLN A C 1
ATOM 6059 O O . GLN A 1 765 ? -12.394 7.505 7.807 1.00 87.62 765 GLN A O 1
ATOM 6064 N N . PHE A 1 766 ? -13.806 6.320 6.532 1.00 89.69 766 PHE A N 1
ATOM 6065 C CA . PHE A 1 766 ? -13.932 5.180 7.444 1.00 89.69 766 PHE A CA 1
ATOM 6066 C C . PHE A 1 766 ? -13.068 3.974 7.043 1.00 89.69 766 PHE A C 1
ATOM 6068 O O . PHE A 1 766 ? -13.126 2.933 7.697 1.00 89.69 766 PHE A O 1
ATOM 6075 N N . ASP A 1 767 ? -12.247 4.086 5.994 1.00 90.81 767 ASP A N 1
ATOM 6076 C CA . ASP A 1 767 ? -11.432 2.980 5.475 1.00 90.81 767 ASP A CA 1
ATOM 6077 C C . ASP A 1 767 ? -10.482 2.384 6.513 1.00 90.81 767 ASP A C 1
ATOM 6079 O O . ASP A 1 767 ? -10.319 1.164 6.545 1.00 90.81 767 ASP A O 1
ATOM 6083 N N . ALA A 1 768 ? -9.880 3.212 7.372 1.00 87.69 768 ALA A N 1
ATOM 6084 C CA . ALA A 1 768 ? -8.996 2.741 8.436 1.00 87.69 768 ALA A CA 1
ATOM 6085 C C . ALA A 1 768 ? -9.750 1.802 9.391 1.00 87.69 768 ALA A C 1
ATOM 6087 O O . ALA A 1 768 ? -9.349 0.658 9.589 1.00 87.69 768 ALA A O 1
ATOM 6088 N N . ILE A 1 769 ? -10.909 2.235 9.897 1.00 88.56 769 ILE A N 1
ATOM 6089 C CA . ILE A 1 769 ? -11.753 1.458 10.819 1.00 88.56 769 ILE A CA 1
ATOM 6090 C C . ILE A 1 769 ? -12.208 0.139 10.170 1.00 88.56 769 ILE A C 1
ATOM 6092 O O . ILE A 1 769 ? -12.176 -0.924 10.793 1.00 88.56 769 ILE A O 1
ATOM 6096 N N . ARG A 1 770 ? -12.584 0.185 8.888 1.00 91.44 770 ARG A N 1
ATOM 6097 C CA . ARG A 1 770 ? -13.021 -0.990 8.115 1.00 91.44 770 ARG A CA 1
ATOM 6098 C C . ARG A 1 770 ? -11.875 -1.966 7.853 1.00 91.44 770 ARG A C 1
ATOM 6100 O O . ARG A 1 770 ? -12.051 -3.170 8.019 1.00 91.44 770 ARG A O 1
ATOM 6107 N N . SER A 1 771 ? -10.694 -1.458 7.505 1.00 90.00 771 SER A N 1
ATOM 6108 C CA . SER A 1 771 ? -9.489 -2.266 7.265 1.00 90.00 771 SER A CA 1
ATOM 6109 C C . SER A 1 771 ? -8.981 -2.931 8.547 1.00 90.00 771 SER A C 1
ATOM 6111 O O . SER A 1 771 ? -8.535 -4.078 8.516 1.00 90.00 771 SER A O 1
ATOM 6113 N N . MET A 1 772 ? -9.154 -2.272 9.696 1.00 90.31 772 MET A N 1
ATOM 6114 C CA . MET A 1 772 ? -8.903 -2.850 11.022 1.00 90.31 772 MET A CA 1
ATOM 6115 C C . MET A 1 772 ? -9.982 -3.857 11.466 1.00 90.31 772 MET A C 1
ATOM 6117 O O . MET A 1 772 ? -9.904 -4.418 12.554 1.00 90.31 772 MET A O 1
ATOM 6121 N N . GLY A 1 773 ? -10.974 -4.137 10.616 1.00 91.94 773 GLY A N 1
ATOM 6122 C CA . GLY A 1 773 ? -11.917 -5.234 10.800 1.00 91.94 773 GLY A CA 1
ATOM 6123 C C . GLY A 1 773 ? -13.218 -4.862 11.495 1.00 91.94 773 GLY A C 1
ATOM 6124 O O . GLY A 1 773 ? -13.951 -5.763 11.911 1.00 91.94 773 GLY A O 1
ATOM 6125 N N . ALA A 1 774 ? -13.562 -3.581 11.603 1.00 93.62 774 ALA A N 1
ATOM 6126 C CA . ALA A 1 774 ? -14.885 -3.218 12.090 1.00 93.62 774 ALA A CA 1
ATOM 6127 C C . ALA A 1 774 ? -15.998 -3.848 11.232 1.00 93.62 774 ALA A C 1
ATOM 6129 O O . ALA A 1 774 ? -15.871 -3.982 10.012 1.00 93.62 774 ALA A O 1
ATOM 6130 N N . VAL A 1 775 ? -17.106 -4.214 11.873 1.00 94.62 775 VAL A N 1
ATOM 6131 C CA . VAL A 1 775 ? -18.278 -4.808 11.218 1.00 94.62 775 VAL A CA 1
ATOM 6132 C C . VAL A 1 775 ? -19.528 -3.979 11.519 1.00 94.62 775 VAL A C 1
ATOM 6134 O O . VAL A 1 775 ? -19.648 -3.457 12.630 1.00 94.62 775 VAL A O 1
ATOM 6137 N N . PRO A 1 776 ? -20.491 -3.858 10.588 1.00 93.62 776 PRO A N 1
ATOM 6138 C CA . PRO A 1 776 ? -21.732 -3.157 10.876 1.00 93.62 776 PRO A CA 1
ATOM 6139 C C . PRO A 1 776 ? -22.553 -3.934 11.907 1.00 93.62 776 PRO A C 1
ATOM 6141 O O . PRO A 1 776 ? -22.670 -5.165 11.833 1.00 93.62 776 PRO A O 1
ATOM 6144 N N . VAL A 1 777 ? -23.149 -3.213 12.853 1.00 90.25 777 VAL A N 1
ATOM 6145 C CA . VAL A 1 777 ? -23.996 -3.794 13.898 1.00 90.25 777 VAL A CA 1
ATOM 6146 C C . VAL A 1 777 ? -25.181 -4.556 13.305 1.00 90.25 777 VAL A C 1
ATOM 6148 O O . VAL A 1 777 ? -26.012 -4.020 12.577 1.00 90.25 777 VAL A O 1
ATOM 6151 N N . SER A 1 778 ? -25.251 -5.848 13.616 1.00 89.94 778 SER A N 1
ATOM 6152 C CA . SER A 1 778 ? -26.406 -6.708 13.362 1.00 89.94 778 SER A CA 1
ATOM 6153 C C . SER A 1 778 ? -26.309 -7.957 14.235 1.00 89.94 778 SER A C 1
ATOM 6155 O O . SER A 1 778 ? -25.208 -8.405 14.567 1.00 89.94 778 SER A O 1
ATOM 6157 N N . GLY A 1 779 ? -27.450 -8.568 14.573 1.00 89.75 779 GLY A N 1
ATOM 6158 C CA . GLY A 1 779 ? -27.459 -9.828 15.326 1.00 89.75 779 GLY A CA 1
ATOM 6159 C C . GLY A 1 779 ? -26.703 -10.955 14.608 1.00 89.75 779 GLY A C 1
ATOM 6160 O O . GLY A 1 779 ? -26.023 -11.745 15.256 1.00 89.75 779 GLY A O 1
ATOM 6161 N N . SER A 1 780 ? -26.756 -10.987 13.270 1.00 92.12 780 SER A N 1
ATOM 6162 C CA . SER A 1 780 ? -26.029 -11.961 12.444 1.00 92.12 780 SER A CA 1
ATOM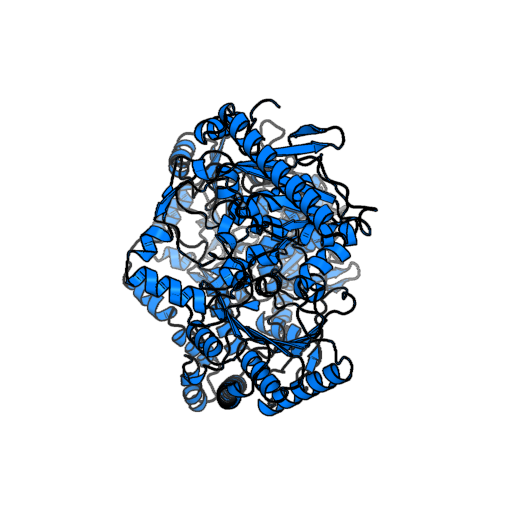 6163 C C . SER A 1 780 ? -24.513 -11.765 12.512 1.00 92.12 780 SER A C 1
ATOM 6165 O O . SER A 1 780 ? -23.788 -12.729 12.738 1.00 92.12 780 SER A O 1
ATOM 6167 N N . ASN A 1 781 ? -24.013 -10.536 12.341 1.00 94.56 781 ASN A N 1
ATOM 6168 C CA . ASN A 1 781 ? -22.569 -10.280 12.408 1.00 94.56 781 ASN A CA 1
ATOM 6169 C C . ASN A 1 781 ? -22.028 -10.533 13.812 1.00 94.56 781 ASN A C 1
ATOM 6171 O O . ASN A 1 781 ? -20.965 -11.128 13.962 1.00 94.56 781 ASN A O 1
ATOM 6175 N N . PHE A 1 782 ? -22.789 -10.149 14.837 1.00 94.56 782 PHE A N 1
ATOM 6176 C CA . PHE A 1 782 ? -22.398 -10.404 16.213 1.00 94.56 782 PHE A CA 1
ATOM 6177 C C . PHE A 1 782 ? -22.355 -11.906 16.531 1.00 94.56 782 PHE A C 1
ATOM 6179 O O . PHE A 1 782 ? -21.370 -12.389 17.083 1.00 94.56 782 PHE A O 1
ATOM 6186 N N . PHE A 1 783 ? -23.359 -12.670 16.087 1.00 95.31 783 PHE A N 1
ATOM 6187 C CA . PHE A 1 783 ? -23.338 -14.132 16.160 1.00 95.31 783 PHE A CA 1
ATOM 6188 C C . PHE A 1 783 ? -22.105 -14.720 15.459 1.00 95.31 783 PHE A C 1
ATOM 6190 O O . PHE A 1 783 ? -21.434 -15.579 16.028 1.00 95.31 783 PHE A O 1
ATOM 6197 N N . LYS A 1 784 ? -21.786 -14.252 14.244 1.00 95.88 784 LYS A N 1
ATOM 6198 C CA . LYS A 1 784 ? -20.642 -14.747 13.465 1.00 95.88 784 LYS A CA 1
ATOM 6199 C C . LYS A 1 784 ? -19.313 -14.479 14.167 1.00 95.88 784 LYS A C 1
ATOM 6201 O O . LYS A 1 784 ? -18.531 -15.417 14.286 1.00 95.88 784 LYS A O 1
ATOM 6206 N N . LEU A 1 785 ? -19.102 -13.270 14.696 1.00 96.19 785 LEU A N 1
ATOM 6207 C CA . LEU A 1 785 ? -17.907 -12.919 15.475 1.00 96.19 785 LEU A CA 1
ATOM 6208 C C . LEU A 1 785 ? -17.709 -13.851 16.677 1.00 96.19 785 LEU A C 1
ATOM 6210 O O . LEU A 1 785 ? -16.611 -14.361 16.894 1.00 96.19 785 LEU A O 1
ATOM 6214 N N . MET A 1 786 ? -18.776 -14.111 17.438 1.00 95.62 786 MET A N 1
ATOM 6215 C CA . MET A 1 786 ? -18.703 -15.026 18.581 1.00 95.62 786 MET A CA 1
ATOM 6216 C C . MET A 1 786 ? -18.440 -16.467 18.124 1.00 95.62 786 MET A C 1
ATOM 6218 O O . MET A 1 786 ? -17.586 -17.152 18.681 1.00 95.62 786 MET A O 1
ATOM 6222 N N . SER A 1 787 ? -19.108 -16.918 17.057 1.00 95.44 787 SER A N 1
ATOM 6223 C CA . SER A 1 787 ? -18.929 -18.270 16.512 1.00 95.44 787 SER A CA 1
ATOM 6224 C C . SER A 1 787 ? -17.528 -18.523 15.951 1.00 95.44 787 SER A C 1
ATOM 6226 O O . SER A 1 787 ? -17.030 -19.642 16.042 1.00 95.44 787 SER A O 1
ATOM 6228 N N . SER A 1 788 ? -16.872 -17.488 15.416 1.00 94.81 788 SER A N 1
ATOM 6229 C CA . SER A 1 788 ? -15.502 -17.557 14.906 1.00 94.81 788 SER A CA 1
ATOM 6230 C C . SER A 1 788 ? -14.451 -17.385 16.004 1.00 94.81 788 SER A C 1
ATOM 6232 O O . SER A 1 788 ? -13.282 -17.197 15.682 1.00 94.81 788 SER A O 1
ATOM 6234 N N . LYS A 1 789 ? -14.857 -17.403 17.284 1.00 95.44 789 LYS A N 1
ATOM 6235 C CA . LYS A 1 789 ? -13.985 -17.190 18.447 1.00 95.44 789 LYS A CA 1
ATOM 6236 C C . LYS A 1 789 ? -13.200 -15.871 18.389 1.00 95.44 789 LYS A C 1
ATOM 6238 O O . LYS A 1 789 ? -12.062 -15.812 18.841 1.00 95.44 789 LYS A O 1
ATOM 6243 N N . ALA A 1 790 ? -13.783 -14.818 17.813 1.00 95.94 790 ALA A N 1
ATOM 6244 C CA . ALA A 1 790 ? -13.113 -13.526 17.701 1.00 95.94 790 ALA A CA 1
ATOM 6245 C C . ALA A 1 790 ? -13.107 -12.756 19.032 1.00 95.94 790 ALA A C 1
ATOM 6247 O O . ALA A 1 790 ? -13.969 -12.950 19.894 1.00 95.94 790 ALA A O 1
ATOM 6248 N N . HIS A 1 791 ? -12.171 -11.816 19.146 1.00 97.50 791 HIS A N 1
ATOM 6249 C CA . HIS A 1 791 ? -12.188 -10.738 20.131 1.00 97.50 791 HIS A CA 1
ATOM 6250 C C . HIS A 1 791 ? -13.043 -9.592 19.586 1.00 97.50 791 HIS A C 1
ATOM 6252 O O . HIS A 1 791 ? -12.641 -8.914 18.642 1.00 97.50 791 HIS A O 1
ATOM 6258 N N . ALA A 1 792 ? -14.241 -9.393 20.132 1.00 97.19 792 ALA A N 1
ATOM 6259 C CA . ALA A 1 792 ? -15.182 -8.373 19.674 1.00 97.19 792 ALA A CA 1
ATOM 6260 C C . ALA A 1 792 ? -15.278 -7.204 20.657 1.00 97.19 792 ALA A C 1
ATOM 6262 O O . ALA A 1 792 ? -15.215 -7.403 21.867 1.00 97.19 792 ALA A O 1
ATOM 6263 N N . LEU A 1 793 ? -15.488 -5.997 20.132 1.00 96.81 793 LEU A N 1
ATOM 6264 C CA . LEU A 1 793 ? -15.694 -4.779 20.916 1.00 96.81 793 LEU A CA 1
ATOM 6265 C C . LEU A 1 793 ? -17.111 -4.246 20.705 1.00 96.81 793 LEU A C 1
ATOM 6267 O O . LEU A 1 793 ? -17.539 -4.027 19.567 1.00 96.81 793 LEU A O 1
ATOM 6271 N N . LEU A 1 794 ? -17.825 -4.045 21.812 1.00 95.31 794 LEU A N 1
ATOM 6272 C CA . LEU A 1 794 ? -19.204 -3.584 21.845 1.00 95.31 794 LEU A CA 1
ATOM 6273 C C . LEU A 1 794 ? -19.358 -2.402 22.804 1.00 95.31 794 LEU A C 1
ATOM 6275 O O . LEU A 1 794 ? -19.054 -2.503 23.988 1.00 95.31 794 LEU A O 1
ATOM 6279 N N . TYR A 1 795 ? -19.952 -1.327 22.294 1.00 94.19 795 TYR A N 1
ATOM 6280 C CA . TYR A 1 795 ? -20.435 -0.201 23.087 1.00 94.19 795 TYR A CA 1
ATOM 6281 C C . TYR A 1 795 ? -21.967 -0.244 23.127 1.00 94.19 795 TYR A C 1
ATOM 6283 O O . TYR A 1 795 ? -22.604 0.046 22.108 1.00 94.19 795 TYR A O 1
ATOM 6291 N N . PRO A 1 796 ? -22.598 -0.663 24.241 1.00 91.56 796 PRO A N 1
ATOM 6292 C CA . PRO A 1 796 ? -24.044 -0.871 24.263 1.00 91.56 796 PRO A CA 1
ATOM 6293 C C . PRO A 1 796 ? -24.872 0.393 24.001 1.00 91.56 796 PRO A C 1
ATOM 6295 O O . PRO A 1 796 ? -25.918 0.292 23.348 1.00 91.56 796 PRO A O 1
ATOM 6298 N N . GLY A 1 797 ? -24.436 1.577 24.434 1.00 87.69 797 GLY A N 1
ATOM 6299 C CA . GLY A 1 797 ? -25.124 2.827 24.100 1.00 87.69 797 GLY A CA 1
ATOM 6300 C C . GLY A 1 797 ? -24.798 3.351 22.699 1.00 87.69 797 GLY A C 1
ATOM 6301 O O . GLY A 1 797 ? -25.643 4.002 22.080 1.00 87.69 797 GLY A O 1
ATOM 6302 N N . GLY A 1 798 ? -23.663 2.953 22.120 1.00 88.50 798 GLY A N 1
ATOM 6303 C CA . GLY A 1 798 ? -23.347 3.158 20.705 1.00 88.50 798 GLY A CA 1
ATOM 6304 C C . GLY A 1 798 ? -23.237 4.640 20.339 1.00 88.50 798 GLY A C 1
ATOM 6305 O O . GLY A 1 798 ? -22.574 5.404 21.033 1.00 88.50 798 GLY A O 1
ATOM 6306 N N . MET A 1 799 ? -23.899 5.065 19.255 1.00 85.12 799 MET A N 1
ATOM 6307 C CA . MET A 1 799 ? -23.801 6.446 18.753 1.00 85.12 799 MET A CA 1
ATOM 6308 C C . MET A 1 799 ? -24.282 7.497 19.772 1.00 85.12 799 MET A C 1
ATOM 6310 O O . MET A 1 799 ? -23.748 8.599 19.804 1.00 85.12 799 MET A O 1
ATOM 6314 N N . ARG A 1 800 ? -25.249 7.165 20.643 1.00 87.81 800 ARG A N 1
ATOM 6315 C CA . ARG A 1 800 ? -25.737 8.090 21.683 1.00 87.81 800 ARG A CA 1
ATOM 6316 C C . ARG A 1 800 ? -24.662 8.427 22.721 1.00 87.81 800 ARG A C 1
ATOM 6318 O O . ARG A 1 800 ? -24.641 9.553 23.213 1.00 87.81 800 ARG A O 1
ATOM 6325 N N . GLU A 1 801 ? -23.807 7.457 23.050 1.00 90.31 801 GLU A N 1
ATOM 6326 C CA . GLU A 1 801 ? -22.656 7.648 23.944 1.00 90.31 801 GLU A CA 1
ATOM 6327 C C . GLU A 1 801 ? -21.518 8.374 23.218 1.00 90.31 801 GLU A C 1
ATOM 6329 O O . GLU A 1 801 ? -20.990 9.353 23.737 1.00 90.31 801 GLU A O 1
ATOM 6334 N N . ALA A 1 802 ? -21.215 7.972 21.977 1.00 89.00 802 ALA A N 1
ATOM 6335 C CA . ALA A 1 802 ? -20.181 8.618 21.163 1.00 89.00 802 ALA A CA 1
ATOM 6336 C C . ALA A 1 802 ? -20.474 10.102 20.881 1.00 89.00 802 ALA A C 1
ATOM 6338 O O . ALA A 1 802 ? -19.555 10.899 20.716 1.00 89.00 802 ALA A O 1
ATOM 6339 N N . CYS A 1 803 ? -21.751 10.481 20.807 1.00 88.06 803 CYS A N 1
ATOM 6340 C CA . CYS A 1 803 ? -22.200 11.855 20.591 1.00 88.06 803 CYS A CA 1
ATOM 6341 C C . CYS A 1 803 ? -22.890 12.432 21.836 1.00 88.06 803 CYS A C 1
ATOM 6343 O O . CYS A 1 803 ? -23.916 13.106 21.722 1.00 88.06 803 CYS A O 1
ATOM 6345 N N . HIS A 1 804 ? -22.367 12.129 23.026 1.00 89.06 804 HIS A N 1
ATOM 6346 C CA . HIS A 1 804 ? -22.901 12.674 24.269 1.00 89.06 804 HIS A CA 1
ATOM 6347 C C . HIS A 1 804 ? -22.833 14.212 24.308 1.00 89.06 804 HIS A C 1
ATOM 6349 O O . HIS A 1 804 ? -21.986 14.850 23.678 1.00 89.06 804 HIS A O 1
ATOM 6355 N N . ARG A 1 805 ? -23.769 14.811 25.046 1.00 90.00 805 ARG A N 1
ATOM 6356 C CA . ARG A 1 805 ? -24.006 16.258 25.112 1.00 90.00 805 ARG A CA 1
ATOM 6357 C C . ARG A 1 805 ? -23.230 16.912 26.254 1.00 90.00 805 ARG A C 1
ATOM 6359 O O . ARG A 1 805 ? -22.503 16.260 27.009 1.00 90.00 805 ARG A O 1
ATOM 6366 N N . LYS A 1 806 ? -23.392 18.227 26.406 1.00 90.56 806 LYS A N 1
ATOM 6367 C CA . LYS A 1 806 ? -22.765 18.990 27.494 1.00 90.56 806 LYS A CA 1
ATOM 6368 C C . LYS A 1 806 ? -23.104 18.396 28.867 1.00 90.56 806 LYS A C 1
ATOM 6370 O O . LYS A 1 806 ? -24.269 18.272 29.230 1.00 90.56 806 LYS A O 1
ATOM 6375 N N . GLY A 1 807 ? -22.075 18.065 29.650 1.00 88.56 807 GLY A N 1
ATOM 6376 C CA . GLY A 1 807 ? -22.228 17.512 31.005 1.00 88.56 807 GLY A CA 1
ATOM 6377 C C . GLY A 1 807 ? -22.630 16.032 31.054 1.00 88.56 807 GLY A C 1
ATOM 6378 O O . GLY A 1 807 ? -23.033 15.527 32.108 1.00 88.56 807 GLY A O 1
ATOM 6379 N N . GLU A 1 808 ? -22.565 15.329 29.924 1.00 91.12 808 GLU A N 1
ATOM 6380 C CA . GLU A 1 808 ? -22.875 13.901 29.825 1.00 91.12 808 GLU A CA 1
ATOM 6381 C C . GLU A 1 808 ? -21.637 13.001 29.747 1.00 91.12 808 GLU A C 1
ATOM 6383 O O . GLU A 1 808 ? -21.791 11.790 29.595 1.00 91.12 808 GLU A O 1
ATOM 6388 N N . GLN A 1 809 ? -20.431 13.560 29.892 1.00 90.50 809 GLN A N 1
ATOM 6389 C CA . GLN A 1 809 ? -19.193 12.781 29.870 1.00 90.50 809 GLN A CA 1
ATOM 6390 C C . GLN A 1 809 ? -19.251 11.658 30.910 1.00 90.50 809 GLN A C 1
ATOM 6392 O O . GLN A 1 809 ? -19.679 11.872 32.051 1.00 90.50 809 GLN A O 1
ATOM 6397 N N . TYR A 1 810 ? -18.778 10.474 30.526 1.00 92.38 810 TYR A N 1
ATOM 6398 C CA . TYR A 1 810 ? -18.684 9.290 31.385 1.00 92.38 810 TYR A CA 1
ATOM 6399 C C . TYR A 1 810 ? -20.025 8.694 31.843 1.00 92.38 810 TYR A C 1
ATOM 6401 O O . TYR A 1 810 ? -20.044 7.898 32.783 1.00 92.38 810 TYR A O 1
ATOM 6409 N N . LYS A 1 811 ? -21.147 9.053 31.207 1.00 92.88 811 LYS A N 1
ATOM 6410 C CA . LYS A 1 811 ? -22.461 8.446 31.476 1.00 92.88 811 LYS A CA 1
ATOM 6411 C C . LYS A 1 811 ? -22.752 7.303 30.507 1.00 92.88 811 LYS A C 1
ATOM 6413 O O . LYS A 1 811 ? -22.539 7.427 29.304 1.00 92.88 811 LYS A O 1
ATOM 6418 N N . LEU A 1 812 ? -23.298 6.207 31.037 1.00 92.56 812 LEU A N 1
ATOM 6419 C CA . LEU A 1 812 ? -23.689 5.041 30.246 1.00 92.56 812 LEU A CA 1
ATOM 6420 C C . LEU A 1 812 ? -25.136 5.155 29.749 1.00 92.56 812 LEU A C 1
ATOM 6422 O O . LEU A 1 812 ? -26.083 4.964 30.519 1.00 92.56 812 LEU A O 1
ATOM 6426 N N . PHE A 1 813 ? -25.316 5.378 28.447 1.00 90.81 813 PHE A N 1
ATOM 6427 C CA . PHE A 1 813 ? -26.634 5.459 27.795 1.00 90.81 813 PHE A CA 1
ATOM 6428 C C . PHE A 1 813 ? -27.053 4.100 27.224 1.00 90.81 813 PHE A C 1
ATOM 6430 O O . PHE A 1 813 ? -27.271 3.923 26.024 1.00 90.81 813 PHE A O 1
ATOM 6437 N N . TRP A 1 814 ? -27.118 3.105 28.102 1.00 90.62 814 TRP A N 1
ATOM 6438 C CA . TRP A 1 814 ? -27.374 1.713 27.741 1.00 90.62 814 TRP A CA 1
ATOM 6439 C C . TRP A 1 814 ? -28.879 1.416 27.587 1.00 90.62 814 TRP A C 1
ATOM 6441 O O . TRP A 1 814 ? -29.680 1.948 28.356 1.00 90.62 814 TRP A O 1
ATOM 6451 N N . PRO A 1 815 ? -29.294 0.563 26.626 1.00 85.56 815 PRO A N 1
ATOM 6452 C CA . PRO A 1 815 ? -30.706 0.209 26.430 1.00 85.56 815 PRO A CA 1
ATOM 6453 C C . PRO A 1 815 ? -31.307 -0.504 27.652 1.00 85.56 815 PRO A C 1
ATOM 6455 O O . PRO A 1 815 ? -30.611 -1.222 28.361 1.00 85.56 815 PRO A O 1
ATOM 6458 N N . GLU A 1 816 ? -32.616 -0.371 27.880 1.00 79.12 816 GLU A N 1
ATOM 6459 C CA . GLU A 1 816 ? -33.293 -1.042 29.010 1.00 79.12 816 GLU A CA 1
ATOM 6460 C C . GLU A 1 816 ? -33.178 -2.573 28.938 1.00 79.12 816 GLU A C 1
ATOM 6462 O O . GLU A 1 816 ? -33.041 -3.251 29.954 1.00 79.12 816 GLU A O 1
ATOM 6467 N N . GLN A 1 817 ? -33.190 -3.122 27.722 1.00 71.25 817 GLN A N 1
ATOM 6468 C CA . GLN A 1 817 ? -33.006 -4.545 27.461 1.00 71.25 817 GLN A CA 1
ATOM 6469 C C . GLN A 1 817 ? -31.897 -4.728 26.429 1.00 71.25 817 GLN A C 1
ATOM 6471 O O . GLN A 1 817 ? -31.952 -4.157 25.337 1.00 71.25 817 GLN A O 1
ATOM 6476 N N . SER A 1 818 ? -30.891 -5.535 26.768 1.00 71.50 818 SER A N 1
ATOM 6477 C CA . SER A 1 818 ? -29.792 -5.855 25.865 1.00 71.50 818 SER A CA 1
ATOM 6478 C C . SER A 1 818 ? -29.539 -7.350 25.803 1.00 71.50 818 SER A C 1
ATOM 6480 O O . SER A 1 818 ? -29.389 -8.036 26.808 1.00 71.50 818 SER A O 1
ATOM 6482 N N . GLU A 1 819 ? -29.455 -7.854 24.581 1.00 84.25 819 GLU A N 1
ATOM 6483 C CA . GLU A 1 819 ? -29.363 -9.283 24.290 1.00 84.25 819 GLU A CA 1
ATOM 6484 C C . GLU A 1 819 ? -27.912 -9.787 24.227 1.00 84.25 819 GLU A C 1
ATOM 6486 O O . GLU A 1 819 ? -27.673 -10.972 23.975 1.00 84.25 819 GLU A O 1
ATOM 6491 N N . PHE A 1 820 ? -26.916 -8.915 24.448 1.00 92.25 820 PHE A N 1
ATOM 6492 C CA . PHE A 1 820 ? -25.522 -9.301 24.227 1.00 92.25 820 PHE A CA 1
ATOM 6493 C C . PHE A 1 820 ? -25.011 -10.336 25.226 1.00 92.25 820 PHE A C 1
ATOM 6495 O O . PHE A 1 820 ? -24.254 -11.216 24.829 1.00 92.25 820 PHE A O 1
ATOM 6502 N N . VAL A 1 821 ? -25.461 -10.284 26.482 1.00 94.19 821 VAL A N 1
ATOM 6503 C CA . VAL A 1 821 ? -25.080 -11.258 27.517 1.00 94.19 821 VAL A CA 1
ATOM 6504 C C . VAL A 1 821 ? -25.566 -12.663 27.162 1.00 94.19 821 VAL A C 1
ATOM 6506 O O . VAL A 1 821 ? -24.840 -13.641 27.318 1.00 94.19 821 VAL A O 1
ATOM 6509 N N . ARG A 1 822 ? -26.761 -12.762 26.565 1.00 93.06 822 ARG A N 1
ATOM 6510 C CA . ARG A 1 822 ? -27.330 -14.025 26.079 1.00 93.06 822 ARG A CA 1
ATOM 6511 C C . ARG A 1 822 ? -26.553 -14.559 24.881 1.00 93.06 822 ARG A C 1
ATOM 6513 O O . ARG A 1 822 ? -26.354 -15.767 24.763 1.00 93.06 822 ARG A O 1
ATOM 6520 N N . MET A 1 823 ? -26.109 -13.670 23.989 1.00 93.75 823 MET A N 1
ATOM 6521 C CA . MET A 1 823 ? -25.253 -14.050 22.864 1.00 93.75 823 MET A CA 1
ATOM 6522 C C . MET A 1 823 ? -23.875 -14.521 23.340 1.00 93.75 823 MET A C 1
ATOM 6524 O O . MET A 1 823 ? -23.420 -15.562 22.879 1.00 93.75 823 MET A O 1
ATOM 6528 N N . ALA A 1 824 ? -23.246 -13.810 24.279 1.00 94.81 824 ALA A N 1
ATOM 6529 C CA . ALA A 1 824 ? -21.970 -14.206 24.871 1.00 94.81 824 ALA A CA 1
ATOM 6530 C C . ALA A 1 824 ? -22.072 -15.606 25.498 1.00 94.81 824 ALA A C 1
ATOM 6532 O O . ALA A 1 824 ? -21.354 -16.518 25.090 1.00 94.81 824 ALA A O 1
ATOM 6533 N N . ALA A 1 825 ? -23.073 -15.823 26.356 1.00 94.69 825 ALA A N 1
ATOM 6534 C CA . ALA A 1 825 ? -23.326 -17.111 27.000 1.00 94.69 825 ALA A CA 1
ATOM 6535 C C . ALA A 1 825 ? -23.645 -18.251 26.029 1.00 94.69 825 ALA A C 1
ATOM 6537 O O . ALA A 1 825 ? -23.318 -19.409 26.280 1.00 94.69 825 ALA A O 1
ATOM 6538 N N . ARG A 1 826 ? -24.272 -17.956 24.883 1.00 94.12 826 ARG A N 1
ATOM 6539 C CA . ARG A 1 826 ? -24.553 -18.968 23.854 1.00 94.12 826 ARG A CA 1
ATOM 6540 C C . ARG A 1 826 ? -23.280 -19.631 23.319 1.00 94.12 826 ARG A C 1
ATOM 6542 O O . ARG A 1 826 ? -23.369 -20.787 22.890 1.00 94.12 826 ARG A O 1
ATOM 6549 N N . PHE A 1 827 ? -22.169 -18.899 23.323 1.00 95.19 827 PHE A N 1
ATOM 6550 C CA . PHE A 1 827 ? -20.868 -19.302 22.793 1.00 95.19 827 PHE A CA 1
ATOM 6551 C C . PHE A 1 827 ? -19.783 -19.444 23.867 1.00 95.19 827 PHE A C 1
ATOM 6553 O O . PHE A 1 827 ? -18.633 -19.663 23.499 1.00 95.19 827 PHE A O 1
ATOM 6560 N N . GLY A 1 828 ? -20.135 -19.301 25.150 1.00 95.00 828 GLY A N 1
ATOM 6561 C CA . GLY A 1 828 ? -19.168 -19.341 26.248 1.00 95.00 828 GLY A CA 1
ATOM 6562 C C . GLY A 1 828 ? -18.152 -18.198 26.207 1.00 95.00 828 GLY A C 1
ATOM 6563 O O . GLY A 1 828 ? -17.007 -18.369 26.607 1.00 95.00 828 GLY A O 1
ATOM 6564 N N . ALA A 1 829 ? -18.534 -17.037 25.665 1.00 96.69 829 ALA A N 1
ATOM 6565 C CA . ALA A 1 829 ? -17.616 -15.915 25.523 1.00 96.69 829 ALA A CA 1
ATOM 6566 C C . ALA A 1 829 ? -17.304 -15.265 26.875 1.00 96.69 829 ALA A C 1
ATOM 6568 O O . ALA A 1 829 ? -18.211 -14.995 27.667 1.00 96.69 829 ALA A O 1
ATOM 6569 N N . LYS A 1 830 ? -16.035 -14.934 27.113 1.00 96.50 830 LYS A N 1
ATOM 6570 C CA . LYS A 1 830 ? -15.646 -14.144 28.287 1.00 96.50 830 LYS A CA 1
ATOM 6571 C C . LYS A 1 830 ? -16.048 -12.691 28.071 1.00 96.50 830 LYS A C 1
ATOM 6573 O O . LYS A 1 830 ? -15.661 -12.096 27.064 1.00 96.50 830 LYS A O 1
ATOM 6578 N N . ILE A 1 831 ? -16.815 -12.114 28.993 1.00 97.38 831 ILE A N 1
ATOM 6579 C CA . ILE A 1 831 ? -17.163 -10.688 28.948 1.00 97.38 831 ILE A CA 1
ATOM 6580 C C . ILE A 1 831 ? -16.119 -9.920 29.752 1.00 97.38 831 ILE A C 1
ATOM 6582 O O . ILE A 1 831 ? -15.944 -10.181 30.936 1.00 97.38 831 ILE A O 1
ATOM 6586 N N . VAL A 1 832 ? -15.434 -8.970 29.123 1.00 97.62 832 VAL A N 1
ATOM 6587 C CA . VAL A 1 832 ? -14.454 -8.103 29.787 1.00 97.62 832 VAL A CA 1
ATOM 6588 C C . VAL A 1 832 ? -15.044 -6.694 29.876 1.00 97.62 832 VAL A C 1
ATOM 6590 O O . VAL A 1 832 ? -15.047 -5.983 28.862 1.00 97.62 832 VAL A O 1
ATOM 6593 N N . PRO A 1 833 ? -15.585 -6.288 31.041 1.00 97.56 833 PRO A N 1
ATOM 6594 C CA . PRO A 1 833 ? -16.007 -4.910 31.255 1.00 97.56 833 PRO A CA 1
ATOM 6595 C C . PRO A 1 833 ? -14.774 -4.001 31.282 1.00 97.56 833 PRO A C 1
ATOM 6597 O O . PRO A 1 833 ? -13.754 -4.356 31.873 1.00 97.56 833 PRO A O 1
ATOM 6600 N N . PHE A 1 834 ? -14.838 -2.838 30.639 1.00 97.75 834 PHE A N 1
ATOM 6601 C CA . PHE A 1 834 ? -13.734 -1.883 30.667 1.00 97.75 834 PHE A CA 1
ATOM 6602 C C . PHE A 1 834 ? -14.203 -0.428 30.697 1.00 97.75 834 PHE A C 1
ATOM 6604 O O . PHE A 1 834 ? -15.258 -0.079 30.165 1.00 97.75 834 PHE A O 1
ATOM 6611 N N . GLY A 1 835 ? -13.383 0.426 31.307 1.00 96.88 835 GLY A N 1
ATOM 6612 C CA . GLY A 1 835 ? -13.540 1.878 31.303 1.00 96.88 835 GLY A CA 1
ATOM 6613 C C . GLY A 1 835 ? -12.456 2.554 30.465 1.00 96.88 835 GLY A C 1
ATOM 6614 O O . GLY A 1 835 ? -11.324 2.069 30.409 1.00 96.88 835 GLY A O 1
ATOM 6615 N N . ALA A 1 836 ? -12.799 3.684 29.846 1.00 96.06 836 ALA A N 1
ATOM 6616 C CA . ALA A 1 836 ? -11.860 4.572 29.166 1.00 96.06 836 ALA A CA 1
ATOM 6617 C C . ALA A 1 836 ? -12.124 6.025 29.595 1.00 96.06 836 ALA A C 1
ATOM 6619 O O . ALA A 1 836 ? -13.278 6.456 29.656 1.00 96.06 836 ALA A O 1
ATOM 6620 N N . VAL A 1 837 ? -11.066 6.755 29.958 1.00 95.44 837 VAL A N 1
ATOM 6621 C CA . VAL A 1 837 ? -11.145 8.108 30.534 1.00 95.44 837 VAL A CA 1
ATOM 6622 C C . VAL A 1 837 ? -10.060 9.012 29.943 1.00 95.44 837 VAL A C 1
ATOM 6624 O O . VAL A 1 837 ? -8.934 8.566 29.733 1.00 95.44 837 VAL A O 1
ATOM 6627 N N . GLY A 1 838 ? -10.384 10.289 29.705 1.00 92.06 838 GLY A N 1
ATOM 6628 C CA . GLY A 1 838 ? -9.430 11.313 29.254 1.00 92.06 838 GLY A CA 1
ATOM 6629 C C . GLY A 1 838 ? -9.950 12.293 28.197 1.00 92.06 838 GLY A C 1
ATOM 6630 O O . GLY A 1 838 ? -9.248 13.239 27.867 1.00 92.06 838 GLY A O 1
ATOM 6631 N N . GLU A 1 839 ? -11.160 12.116 27.660 1.00 89.38 839 GLU A N 1
ATOM 6632 C CA . GLU A 1 839 ? -11.720 12.982 26.599 1.00 89.38 839 GLU A CA 1
ATOM 6633 C C . GLU A 1 839 ? -11.839 14.447 27.029 1.00 89.38 839 GLU A C 1
ATOM 6635 O O . GLU A 1 839 ? -11.560 15.360 26.251 1.00 89.38 839 GLU A O 1
ATOM 6640 N N . ASP A 1 840 ? -12.192 14.662 28.296 1.00 88.94 840 ASP A N 1
ATOM 6641 C CA . ASP A 1 840 ? -12.378 15.969 28.921 1.00 88.94 840 ASP A CA 1
ATOM 6642 C C . ASP A 1 840 ? -11.065 16.735 29.120 1.00 88.94 840 ASP A C 1
ATOM 6644 O O . ASP A 1 840 ? -11.095 17.959 29.270 1.00 88.94 840 ASP A O 1
ATOM 6648 N N . ASP A 1 841 ? -9.922 16.044 29.068 1.00 87.62 841 ASP A N 1
ATOM 6649 C CA . ASP A 1 841 ? -8.603 16.677 29.073 1.00 87.62 841 ASP A CA 1
ATOM 6650 C C . ASP A 1 841 ? -8.205 17.212 27.688 1.00 87.62 841 ASP A C 1
ATOM 6652 O O . ASP A 1 841 ? -7.313 18.050 27.579 1.00 87.62 841 ASP A O 1
ATOM 6656 N N . PHE A 1 842 ? -8.840 16.734 26.615 1.00 84.25 842 PHE A N 1
ATOM 6657 C CA . PHE A 1 842 ? -8.519 17.126 25.238 1.00 84.25 842 PHE A CA 1
ATOM 6658 C C . PHE A 1 842 ? -9.453 18.197 24.703 1.00 84.25 842 PHE A C 1
ATOM 6660 O O . PHE A 1 842 ? -9.029 19.067 23.938 1.00 84.25 842 PHE A O 1
ATOM 6667 N N . GLY A 1 843 ? -10.718 18.162 25.103 1.00 84.75 843 GLY A N 1
ATOM 6668 C CA . GLY A 1 843 ? -11.673 19.154 24.661 1.00 84.75 843 GLY A CA 1
ATOM 6669 C C . GLY A 1 843 ? -12.931 19.193 25.503 1.00 84.75 843 GLY A C 1
ATOM 6670 O O . GLY A 1 843 ? -13.276 18.262 26.224 1.00 84.75 843 GLY A O 1
ATOM 6671 N N . GLU A 1 844 ? -13.628 20.313 25.400 1.00 87.81 844 GLU A N 1
ATOM 6672 C CA . GLU A 1 844 ? -14.917 20.531 26.034 1.00 87.81 844 GLU A CA 1
ATOM 6673 C C . GLU A 1 844 ? -15.982 20.746 24.971 1.00 87.81 844 GLU A C 1
ATOM 6675 O O . GLU A 1 844 ? -15.818 21.567 24.068 1.00 87.81 844 GLU A O 1
ATOM 6680 N N . VAL A 1 845 ? -17.084 20.008 25.079 1.00 89.12 845 VAL A N 1
ATOM 6681 C CA . VAL A 1 845 ? -18.253 20.233 24.232 1.00 89.12 845 VAL A CA 1
ATOM 6682 C C . VAL A 1 845 ? -18.855 21.579 24.630 1.00 89.12 845 VAL A C 1
ATOM 6684 O O . VAL A 1 845 ? -19.314 21.746 25.755 1.00 89.12 845 VAL A O 1
ATOM 6687 N N . VAL A 1 846 ? -18.841 22.544 23.715 1.00 90.81 846 VAL A N 1
ATOM 6688 C CA . VAL A 1 846 ? -19.413 23.888 23.921 1.00 90.81 846 VAL A CA 1
ATOM 6689 C C . VAL A 1 846 ? -20.663 24.121 23.079 1.00 90.81 846 VAL A C 1
ATOM 6691 O O . VAL A 1 846 ? -21.432 25.038 23.358 1.00 90.81 846 VAL A O 1
ATOM 6694 N N . PHE A 1 847 ? -20.876 23.283 22.063 1.00 90.12 847 PHE A N 1
ATOM 6695 C CA . PHE A 1 847 ? -22.000 23.371 21.143 1.00 90.12 847 PHE A CA 1
ATOM 6696 C C . PHE A 1 847 ? -22.453 21.961 20.744 1.00 90.12 847 PHE A C 1
ATOM 6698 O O . PHE A 1 847 ? -21.718 21.240 20.066 1.00 90.12 847 PHE A O 1
ATOM 6705 N N . ASP A 1 848 ? -23.640 21.557 21.194 1.00 89.19 848 ASP A N 1
ATOM 6706 C CA . ASP A 1 848 ? -24.174 20.197 21.036 1.00 89.19 848 ASP A CA 1
ATOM 6707 C C . ASP A 1 848 ? -25.495 20.168 20.246 1.00 89.19 848 ASP A C 1
ATOM 6709 O O . ASP A 1 848 ? -25.887 21.154 19.613 1.00 89.19 848 ASP A O 1
ATOM 6713 N N . TYR A 1 849 ? -26.158 19.008 20.210 1.00 87.31 849 TYR A N 1
ATOM 6714 C CA . TYR A 1 849 ? -27.453 18.836 19.547 1.00 87.31 849 TYR A CA 1
ATOM 6715 C C . TYR A 1 849 ? -28.508 19.832 20.049 1.00 87.31 849 TYR A C 1
ATOM 6717 O O . TYR A 1 849 ? -29.197 20.451 19.239 1.00 87.31 849 TYR A O 1
ATOM 6725 N N . ASP A 1 850 ? -28.621 20.032 21.363 1.00 89.00 850 ASP A N 1
ATOM 6726 C CA . ASP A 1 850 ? -29.679 20.862 21.946 1.00 89.00 850 ASP A CA 1
ATOM 6727 C C . ASP A 1 850 ? -29.499 22.342 21.589 1.00 89.00 850 ASP A C 1
ATOM 6729 O O . ASP A 1 850 ? -30.480 23.069 21.411 1.00 89.00 850 ASP A O 1
ATOM 6733 N N . ASP A 1 851 ? -28.258 22.804 21.427 1.00 89.94 851 ASP A N 1
ATOM 6734 C CA . ASP A 1 851 ? -27.981 24.141 20.899 1.00 89.94 851 ASP A CA 1
ATOM 6735 C C . ASP A 1 851 ? -28.292 24.250 19.401 1.00 89.94 851 ASP A C 1
ATOM 6737 O O . ASP A 1 851 ? -28.910 25.222 18.963 1.00 89.94 851 ASP A O 1
ATOM 6741 N N . GLN A 1 852 ? -27.910 23.241 18.613 1.00 88.81 852 GLN A N 1
ATOM 6742 C CA . GLN A 1 852 ? -28.158 23.209 17.168 1.00 88.81 852 GLN A CA 1
ATOM 6743 C C . GLN A 1 852 ? -29.646 23.179 16.831 1.00 88.81 852 GLN A C 1
ATOM 6745 O O . GLN A 1 852 ? -30.077 23.863 15.904 1.00 88.81 852 GLN A O 1
ATOM 6750 N N . MET A 1 853 ? -30.453 22.451 17.602 1.00 88.56 853 MET A N 1
ATOM 6751 C CA . MET A 1 853 ? -31.898 22.357 17.387 1.00 88.56 853 MET A CA 1
ATOM 6752 C C . MET A 1 853 ? -32.633 23.686 17.615 1.00 88.56 853 MET A C 1
ATOM 6754 O O . MET A 1 853 ? -33.724 23.883 17.072 1.00 88.56 853 MET A O 1
ATOM 6758 N N . LYS A 1 854 ? -32.031 24.622 18.365 1.00 92.00 854 LYS A N 1
ATOM 6759 C CA . LYS A 1 854 ? -32.543 25.995 18.535 1.00 92.00 854 LYS A CA 1
ATOM 6760 C C . LYS A 1 854 ? -32.297 26.870 17.301 1.00 92.00 854 LYS A C 1
ATOM 6762 O O . LYS A 1 854 ? -32.941 27.906 17.158 1.00 92.00 854 LYS A O 1
ATOM 6767 N N . ILE A 1 855 ? -31.393 26.467 16.406 1.00 89.69 855 ILE A N 1
ATOM 6768 C CA . ILE A 1 855 ? -31.012 27.212 15.204 1.00 89.69 855 ILE A CA 1
ATOM 6769 C C . ILE A 1 855 ? -31.721 26.588 13.987 1.00 89.69 855 ILE A C 1
ATOM 6771 O O . ILE A 1 855 ? -31.396 25.460 13.614 1.00 89.69 855 ILE A O 1
ATOM 6775 N N . PRO A 1 856 ? -32.664 27.291 13.323 1.00 87.88 856 PRO A N 1
ATOM 6776 C CA . PRO A 1 856 ? -33.527 26.690 12.301 1.00 87.88 856 PRO A CA 1
ATOM 6777 C C . PRO A 1 856 ? -32.784 25.958 11.177 1.00 87.88 856 PRO A C 1
ATOM 6779 O O . PRO A 1 856 ? -33.116 24.815 10.881 1.00 87.88 856 PRO A O 1
ATOM 6782 N N . PHE A 1 857 ? -31.737 26.560 10.604 1.00 87.12 857 PHE A N 1
ATOM 6783 C CA . PHE A 1 857 ? -31.001 25.937 9.498 1.00 87.12 857 PHE A CA 1
ATOM 6784 C C . PHE A 1 857 ? -30.193 24.700 9.931 1.00 87.12 857 PHE A C 1
ATOM 6786 O O . PHE A 1 857 ? -30.072 23.757 9.155 1.00 87.12 857 PHE A O 1
ATOM 6793 N N . LEU A 1 858 ? -29.666 24.669 11.163 1.00 85.88 858 LEU A N 1
ATOM 6794 C CA . LEU A 1 858 ? -28.946 23.503 11.697 1.00 85.88 858 LEU A CA 1
ATOM 6795 C C . LEU A 1 858 ? -29.911 22.379 12.059 1.00 85.88 858 LEU A C 1
ATOM 6797 O O . LEU A 1 858 ? -29.634 21.218 11.775 1.00 85.88 858 LEU A O 1
ATOM 6801 N N . ARG A 1 859 ? -31.074 22.720 12.617 1.00 86.69 859 ARG A N 1
ATOM 6802 C CA . ARG A 1 859 ? -32.163 21.769 12.847 1.00 86.69 859 ARG A CA 1
ATOM 6803 C C . ARG A 1 859 ? -32.594 21.089 11.549 1.00 86.69 859 ARG A C 1
ATOM 6805 O O . ARG A 1 859 ? -32.735 19.868 11.515 1.00 86.69 859 ARG A O 1
ATOM 6812 N N . ASP A 1 860 ? -32.807 21.866 10.490 1.00 86.00 860 ASP A N 1
ATOM 6813 C CA . ASP A 1 860 ? -33.235 21.330 9.197 1.00 86.00 860 ASP A CA 1
ATOM 6814 C C . ASP A 1 860 ? -32.117 20.477 8.559 1.00 86.00 860 ASP A C 1
ATOM 6816 O O . ASP A 1 860 ? -32.386 19.395 8.037 1.00 86.00 860 ASP A O 1
ATOM 6820 N N . TYR A 1 861 ? -30.852 20.886 8.719 1.00 84.38 861 TYR A N 1
ATOM 6821 C CA . TYR A 1 861 ? -29.670 20.108 8.331 1.00 84.38 861 TYR A CA 1
ATOM 6822 C C . TYR A 1 861 ? -29.569 18.750 9.057 1.00 84.38 861 TYR A C 1
ATOM 6824 O O . TYR A 1 861 ? -29.338 17.726 8.413 1.00 84.38 861 TYR A O 1
ATOM 6832 N N . ILE A 1 862 ? -29.780 18.705 10.379 1.00 85.00 862 ILE A N 1
ATOM 6833 C CA . ILE A 1 862 ? -29.747 17.460 11.172 1.00 85.00 862 ILE A CA 1
ATOM 6834 C C . ILE A 1 862 ? -30.890 16.519 10.777 1.00 85.00 862 ILE A C 1
ATOM 6836 O O . ILE A 1 862 ? -30.680 15.309 10.660 1.00 85.00 862 ILE A O 1
ATOM 6840 N N . LYS A 1 863 ? -32.092 17.053 10.523 1.00 83.88 863 LYS A N 1
ATOM 6841 C CA . LYS A 1 863 ? -33.216 16.251 10.015 1.00 83.88 863 LYS A CA 1
ATOM 6842 C C . LYS A 1 863 ? -32.866 15.595 8.682 1.00 83.88 863 LYS A C 1
ATOM 6844 O O . LYS A 1 863 ? -33.023 14.386 8.545 1.00 83.88 863 LYS A O 1
ATOM 6849 N N . GLN A 1 864 ? -32.312 16.365 7.745 1.00 82.19 864 GLN A N 1
ATOM 6850 C CA . GLN A 1 864 ? -31.892 15.845 6.446 1.00 82.19 864 GLN A CA 1
ATOM 6851 C C . GLN A 1 864 ? -30.796 14.773 6.574 1.00 82.19 864 GLN A C 1
ATOM 6853 O O . GLN A 1 864 ? -30.873 13.739 5.914 1.00 82.19 864 GLN A O 1
ATOM 6858 N N . LEU A 1 865 ? -29.804 14.979 7.448 1.00 80.69 865 LEU A N 1
ATOM 6859 C CA . LEU A 1 865 ? -28.776 13.975 7.749 1.00 80.69 865 LEU A CA 1
ATOM 6860 C C . LEU A 1 865 ? -29.362 12.687 8.340 1.00 80.69 865 LEU A C 1
ATOM 6862 O O . LEU A 1 865 ? -28.932 11.589 7.988 1.00 80.69 865 LEU A O 1
ATOM 6866 N N . SER A 1 866 ? -30.343 12.813 9.231 1.00 79.25 866 SER A N 1
ATOM 6867 C CA . SER A 1 866 ? -30.986 11.673 9.892 1.00 79.25 866 SER A CA 1
ATOM 6868 C C . SER A 1 866 ? -31.798 10.823 8.912 1.00 79.25 866 SER A C 1
ATOM 6870 O O . SER A 1 866 ? -31.819 9.604 9.042 1.00 79.25 866 SER A O 1
ATOM 6872 N N . GLU A 1 867 ? -32.405 11.438 7.892 1.00 78.88 867 GLU A N 1
ATOM 6873 C CA . GLU A 1 867 ? -33.064 10.725 6.785 1.00 78.88 867 GLU A CA 1
ATOM 6874 C C . GLU A 1 867 ? -32.080 9.967 5.876 1.00 78.88 867 GLU A C 1
ATOM 6876 O O . GLU A 1 867 ? -32.471 9.052 5.151 1.00 78.88 867 GLU A O 1
ATOM 6881 N N . GLU A 1 868 ? -30.807 10.367 5.861 1.00 75.69 868 GLU A N 1
ATOM 6882 C CA . GLU A 1 868 ? -29.756 9.761 5.037 1.00 75.69 868 GLU A CA 1
ATOM 6883 C C . GLU A 1 868 ? -28.979 8.654 5.748 1.00 75.69 868 GLU A C 1
ATOM 6885 O O . GLU A 1 868 ? -28.355 7.814 5.091 1.00 75.69 868 GLU A O 1
ATOM 6890 N N . ALA A 1 869 ? -28.989 8.652 7.079 1.00 71.38 869 ALA A N 1
ATOM 6891 C CA . ALA A 1 869 ? -28.363 7.623 7.887 1.00 71.38 869 ALA A CA 1
ATOM 6892 C C . ALA A 1 869 ? -29.297 6.418 8.064 1.00 71.38 869 ALA A C 1
ATOM 6894 O O . ALA A 1 869 ? -30.518 6.541 8.137 1.00 71.38 869 ALA A O 1
ATOM 6895 N N . VAL A 1 870 ? -28.717 5.220 8.177 1.00 73.31 870 VAL A N 1
ATOM 6896 C CA . VAL A 1 870 ? -29.482 4.037 8.592 1.00 73.31 870 VAL A CA 1
ATOM 6897 C C . VAL A 1 870 ? -29.937 4.249 10.032 1.00 73.31 870 VAL A C 1
ATOM 6899 O O . VAL A 1 870 ? -29.100 4.306 10.930 1.00 73.31 870 VAL A O 1
ATOM 6902 N N . SER A 1 871 ? -31.247 4.356 10.245 1.00 68.12 871 SER A N 1
ATOM 6903 C CA . SER A 1 871 ? -31.803 4.503 11.586 1.00 68.12 871 SER A CA 1
ATOM 6904 C C . SER A 1 871 ? -31.766 3.167 12.327 1.00 68.12 871 SER A C 1
ATOM 6906 O O . SER A 1 871 ? -32.271 2.150 11.847 1.00 68.12 871 SER A O 1
ATOM 6908 N N . LEU A 1 872 ? -31.141 3.167 13.501 1.00 68.38 872 LEU A N 1
ATOM 6909 C CA . LEU A 1 872 ? -31.147 2.048 14.432 1.00 68.38 872 LEU A CA 1
ATOM 6910 C C . LEU A 1 872 ? -32.068 2.379 15.601 1.00 68.38 872 LEU A C 1
ATOM 6912 O O . LEU A 1 872 ? -32.165 3.529 16.012 1.00 68.38 872 LEU A O 1
ATOM 6916 N N . ARG A 1 873 ? -32.697 1.349 16.181 1.00 68.62 873 ARG A N 1
ATOM 6917 C CA . ARG A 1 873 ? -33.494 1.480 17.413 1.00 68.62 873 ARG A CA 1
ATOM 6918 C C . ARG A 1 873 ? -34.660 2.482 17.292 1.00 68.62 873 ARG A C 1
ATOM 6920 O O . ARG A 1 873 ? -35.026 3.103 18.280 1.00 68.62 873 ARG A O 1
ATOM 6927 N N . THR A 1 874 ? -35.287 2.581 16.118 1.00 59.69 874 THR A N 1
ATOM 6928 C CA . THR A 1 874 ? -36.460 3.443 15.848 1.00 59.69 874 THR A CA 1
ATOM 6929 C C . THR A 1 874 ? -37.632 3.229 16.810 1.00 59.69 874 THR A C 1
ATOM 6931 O O . THR A 1 874 ? -38.405 4.148 17.051 1.00 59.69 874 THR A O 1
ATOM 6934 N N . GLU A 1 875 ? -37.766 2.022 17.363 1.00 55.56 875 GLU A N 1
ATOM 6935 C CA . GLU A 1 875 ? -38.814 1.655 18.326 1.00 55.56 875 GLU A CA 1
ATOM 6936 C C . GLU A 1 875 ? -38.354 1.746 19.795 1.00 55.56 875 GLU A C 1
ATOM 6938 O O . GLU A 1 875 ? -39.147 1.501 20.707 1.00 55.56 875 GLU A O 1
ATOM 6943 N N . ALA A 1 876 ? -37.083 2.082 20.053 1.00 61.16 876 ALA A N 1
ATOM 6944 C CA . ALA A 1 876 ? -36.572 2.218 21.412 1.00 61.16 876 ALA A CA 1
ATOM 6945 C C . ALA A 1 876 ? -37.096 3.507 22.054 1.00 61.16 876 ALA A C 1
ATOM 6947 O O . ALA A 1 876 ? -36.985 4.597 21.496 1.00 61.16 876 ALA A O 1
ATOM 6948 N N . LYS A 1 877 ? -37.656 3.374 23.257 1.00 57.31 877 LYS A N 1
ATOM 6949 C CA . LYS A 1 877 ? -38.123 4.504 24.066 1.00 57.31 877 LYS A CA 1
ATOM 6950 C C . LYS A 1 877 ? -36.957 5.095 24.872 1.00 57.31 877 LYS A C 1
ATOM 6952 O O . LYS A 1 877 ? -36.002 4.392 25.193 1.00 57.31 877 LYS A O 1
ATOM 6957 N N . GLY A 1 878 ? -37.049 6.381 25.216 1.00 64.75 878 GLY A N 1
ATOM 6958 C CA . GLY A 1 878 ? -36.076 7.066 26.079 1.00 64.75 878 GLY A CA 1
ATOM 6959 C C . GLY A 1 878 ? -34.827 7.594 25.358 1.00 64.75 878 GLY A C 1
ATOM 6960 O O . GLY A 1 878 ? -34.809 7.765 24.141 1.00 64.75 878 GLY A O 1
ATOM 6961 N N . GLU A 1 879 ? -33.776 7.888 26.127 1.00 69.06 879 GLU A N 1
ATOM 6962 C CA . GLU A 1 879 ? -32.565 8.592 25.659 1.00 69.06 879 GLU A CA 1
ATOM 6963 C C . GLU A 1 879 ? -31.744 7.797 24.633 1.00 69.06 879 GLU A C 1
ATOM 6965 O O . GLU A 1 879 ? -31.069 8.376 23.786 1.00 69.06 879 GLU A O 1
ATOM 6970 N N . VAL A 1 880 ? -31.841 6.466 24.661 1.00 67.88 880 VAL A N 1
ATOM 6971 C CA . VAL A 1 880 ? -31.075 5.557 23.792 1.00 67.88 880 VAL A CA 1
ATOM 6972 C C . VAL A 1 880 ? -31.545 5.601 22.334 1.00 67.88 880 VAL A C 1
ATOM 6974 O O . VAL A 1 880 ? -30.772 5.259 21.436 1.00 67.88 880 VAL A O 1
ATOM 6977 N N . GLY A 1 881 ? -32.790 6.031 22.094 1.00 61.53 881 GLY A N 1
ATOM 6978 C CA . GLY A 1 881 ? -33.351 6.255 20.758 1.00 61.53 881 GLY A CA 1
ATOM 6979 C C . GLY A 1 881 ? -32.932 7.587 20.119 1.00 61.53 881 GLY A C 1
ATOM 6980 O O . GLY A 1 881 ? -33.112 7.761 18.918 1.00 61.53 881 GLY A O 1
ATOM 6981 N N . GLN A 1 882 ? -32.337 8.512 20.884 1.00 71.12 882 GLN A N 1
ATOM 6982 C CA . GLN A 1 882 ? -31.903 9.834 20.405 1.00 71.12 882 GLN A CA 1
ATOM 6983 C C . GLN A 1 882 ? -30.520 9.753 19.741 1.00 71.12 882 GLN A C 1
ATOM 6985 O O . GLN A 1 882 ? -29.516 10.210 20.284 1.00 71.12 882 GLN A O 1
ATOM 6990 N N . GLN A 1 883 ? -30.447 9.084 18.592 1.00 72.00 883 GLN A N 1
ATOM 6991 C CA . GLN A 1 883 ? -29.188 8.798 17.890 1.00 72.00 883 GLN A CA 1
ATOM 6992 C C . GLN A 1 883 ? -28.954 9.704 16.677 1.00 72.00 883 GLN A C 1
ATOM 6994 O O . GLN A 1 883 ? -28.197 9.331 15.779 1.00 72.00 883 GLN A O 1
ATOM 6999 N N . GLU A 1 884 ? -29.620 10.860 16.602 1.00 73.62 884 GLU A N 1
ATOM 7000 C CA . GLU A 1 884 ? -29.500 11.718 15.428 1.00 73.62 884 GLU A CA 1
ATOM 7001 C C . GLU A 1 884 ? -28.053 12.203 15.235 1.00 73.62 884 GLU A C 1
ATOM 7003 O O . GLU A 1 884 ? -27.463 12.794 16.152 1.00 73.62 884 GLU A O 1
ATOM 7008 N N . PRO A 1 885 ? -27.466 11.983 14.042 1.00 74.00 885 PRO A N 1
ATOM 7009 C CA . PRO A 1 885 ? -26.124 12.447 13.744 1.00 74.00 885 PRO A CA 1
ATOM 7010 C C . PRO A 1 885 ? -26.101 13.976 13.750 1.00 74.00 885 PRO A C 1
ATOM 7012 O O . PRO A 1 885 ? -26.790 14.634 12.969 1.00 74.00 885 PRO A O 1
ATOM 7015 N N . HIS A 1 886 ? -25.275 14.545 14.618 1.00 78.44 886 HIS A N 1
ATOM 7016 C CA . HIS A 1 886 ? -25.089 15.984 14.739 1.00 78.44 886 HIS A CA 1
ATOM 7017 C C . HIS A 1 886 ? -23.603 16.315 14.834 1.00 78.44 886 HIS A C 1
ATOM 7019 O O . HIS A 1 886 ? -22.770 15.466 15.152 1.00 78.44 886 HIS A O 1
ATOM 7025 N N . ARG A 1 887 ? -23.251 17.560 14.508 1.00 76.94 887 ARG A N 1
ATOM 7026 C CA . ARG A 1 887 ? -21.864 18.022 14.618 1.00 76.94 887 ARG A CA 1
ATOM 7027 C C . ARG A 1 887 ? -21.605 18.475 16.046 1.00 76.94 887 ARG A C 1
ATOM 7029 O O . ARG A 1 887 ? -22.468 19.095 16.645 1.00 76.94 887 ARG A O 1
ATOM 7036 N N . LEU A 1 888 ? -20.426 18.211 16.584 1.00 80.94 888 LEU A N 1
ATOM 7037 C CA . LEU A 1 888 ? -20.055 18.690 17.912 1.00 80.94 888 LEU A CA 1
ATOM 7038 C C . LEU A 1 888 ? -19.097 19.870 17.768 1.00 80.94 888 LEU A C 1
ATOM 7040 O O . LEU A 1 888 ? -18.093 19.774 17.061 1.00 80.94 888 LEU A O 1
ATOM 7044 N N . GLY A 1 889 ? -19.410 20.987 18.423 1.00 83.81 889 GLY A N 1
ATOM 7045 C CA . GLY A 1 889 ? -18.454 22.069 18.624 1.00 83.81 889 GLY A CA 1
ATOM 7046 C C . GLY A 1 889 ? -17.648 21.793 19.882 1.00 83.81 889 GLY A C 1
ATOM 7047 O O . GLY A 1 889 ? -18.185 21.832 20.990 1.00 83.81 889 GLY A O 1
ATOM 7048 N N . ILE A 1 890 ? -16.364 21.502 19.690 1.00 85.94 890 ILE A N 1
ATOM 7049 C CA . ILE A 1 890 ? -15.426 21.151 20.755 1.00 85.94 890 ILE A CA 1
ATOM 7050 C C . ILE A 1 890 ? -14.406 22.282 20.884 1.00 85.94 890 ILE A C 1
ATOM 7052 O O . ILE A 1 890 ? -13.723 22.620 19.917 1.00 85.94 890 ILE A O 1
ATOM 7056 N N . ALA A 1 891 ? -14.301 22.864 22.075 1.00 85.38 891 ALA A N 1
ATOM 7057 C CA . ALA A 1 891 ? -13.227 23.781 22.423 1.00 85.38 891 ALA A CA 1
ATOM 7058 C C . ALA A 1 891 ? -12.005 22.961 22.876 1.00 85.38 891 ALA A C 1
ATOM 7060 O O . ALA A 1 891 ? -12.133 22.196 23.835 1.00 85.38 891 ALA A O 1
ATOM 7061 N N . PRO A 1 892 ? -10.840 23.070 22.211 1.00 84.56 892 PRO A N 1
ATOM 7062 C CA . PRO A 1 892 ? -9.657 22.305 22.593 1.00 84.56 892 PRO A CA 1
ATOM 7063 C C . PRO A 1 892 ? -9.129 22.745 23.965 1.00 84.56 892 PRO A C 1
ATOM 7065 O O . PRO A 1 892 ? -9.150 23.930 24.302 1.00 84.56 892 PRO A O 1
ATOM 7068 N N . LYS A 1 893 ? -8.620 21.787 24.741 1.00 84.25 893 LYS A N 1
ATOM 7069 C CA . LYS A 1 893 ? -7.934 21.994 26.024 1.00 84.25 893 LYS A CA 1
ATOM 7070 C C . LYS A 1 893 ? -6.460 21.617 25.916 1.00 84.25 893 LYS A C 1
ATOM 7072 O O . LYS A 1 893 ? -6.019 21.038 24.924 1.00 84.25 893 LYS A O 1
ATOM 7077 N N . PHE A 1 894 ? -5.682 21.984 26.935 1.00 73.62 894 PHE A N 1
ATOM 7078 C CA . PHE A 1 894 ? -4.286 21.565 27.017 1.00 73.62 894 PHE A CA 1
ATOM 7079 C C . PHE A 1 894 ? -4.242 20.054 27.291 1.00 73.62 894 PHE A C 1
ATOM 7081 O O . PHE A 1 894 ? -4.741 19.635 28.335 1.00 73.62 894 PHE A O 1
ATOM 7088 N N . PRO A 1 895 ? -3.695 19.239 26.371 1.00 74.75 895 PRO A N 1
ATOM 7089 C CA . PRO A 1 895 ? -4.024 17.823 26.316 1.00 74.75 895 PRO A CA 1
ATOM 7090 C C . PRO A 1 895 ? -3.462 17.045 27.505 1.00 74.75 895 PRO A C 1
ATOM 7092 O O . PRO A 1 895 ? -2.273 17.138 27.836 1.00 74.75 895 PRO A O 1
ATOM 7095 N N . GLY A 1 896 ? -4.340 16.245 28.106 1.00 85.69 896 GLY A N 1
ATOM 7096 C CA . GLY A 1 896 ? -4.006 15.262 29.128 1.00 85.69 896 GLY A CA 1
ATOM 7097 C C . GLY A 1 896 ? -3.610 13.903 28.545 1.00 85.69 896 GLY A C 1
ATOM 7098 O O . GLY A 1 896 ? -2.969 13.809 27.495 1.00 85.69 896 GLY A O 1
ATOM 7099 N N . ARG A 1 897 ? -3.998 12.817 29.219 1.00 90.81 897 ARG A N 1
ATOM 7100 C CA . ARG A 1 897 ? -3.670 11.425 28.858 1.00 90.81 897 ARG A CA 1
ATOM 7101 C C . ARG A 1 897 ? -4.934 10.576 28.763 1.00 90.81 897 ARG A C 1
ATOM 7103 O O . ARG A 1 897 ? -5.916 10.870 29.437 1.00 90.81 897 ARG A O 1
ATOM 7110 N N . PHE A 1 898 ? -4.904 9.529 27.942 1.00 94.31 898 PHE A N 1
ATOM 7111 C CA . PHE A 1 898 ? -5.963 8.519 27.914 1.00 94.31 898 PHE A CA 1
ATOM 7112 C C . PHE A 1 898 ? -5.613 7.349 28.829 1.00 94.31 898 PHE A C 1
ATOM 7114 O O . PHE A 1 898 ? -4.490 6.847 28.800 1.00 94.31 898 PHE A O 1
ATOM 7121 N N . TYR A 1 899 ? -6.593 6.889 29.597 1.00 96.44 899 TYR A N 1
ATOM 7122 C CA . TYR A 1 899 ? -6.455 5.770 30.520 1.00 96.44 899 TYR A CA 1
ATOM 7123 C C . TYR A 1 899 ? -7.508 4.715 30.215 1.00 96.44 899 TYR A C 1
ATOM 7125 O O . TYR A 1 899 ? -8.674 5.046 30.002 1.00 96.44 899 TYR A O 1
ATOM 7133 N N . TYR A 1 900 ? -7.090 3.455 30.231 1.00 97.50 900 TYR A N 1
ATOM 7134 C CA . TYR A 1 900 ? -7.928 2.295 29.965 1.00 97.50 900 TYR A CA 1
ATOM 7135 C C . TYR A 1 900 ? -7.772 1.305 31.106 1.00 97.50 900 TYR A C 1
ATOM 7137 O O . TYR A 1 900 ? -6.652 1.000 31.515 1.00 97.50 900 TYR A O 1
ATOM 7145 N N . TYR A 1 901 ? -8.887 0.774 31.592 1.00 97.75 901 TYR A N 1
ATOM 7146 C CA . TYR A 1 901 ? -8.885 -0.259 32.616 1.00 97.75 901 TYR A CA 1
ATOM 7147 C C . TYR A 1 901 ? -9.833 -1.381 32.222 1.00 97.75 901 TYR A C 1
ATOM 7149 O O . TYR A 1 901 ? -11.045 -1.182 32.154 1.00 97.75 901 TYR A O 1
ATOM 7157 N N . PHE A 1 902 ? -9.250 -2.547 31.950 1.00 97.75 902 PHE A N 1
ATOM 7158 C CA . PHE A 1 902 ? -9.946 -3.792 31.656 1.00 97.75 902 PHE A CA 1
ATOM 7159 C C . PHE A 1 902 ? -10.152 -4.560 32.960 1.00 97.75 902 PHE A C 1
ATOM 7161 O O . PHE A 1 902 ? -9.197 -5.077 33.545 1.00 97.75 902 PHE A O 1
ATOM 7168 N N . GLY A 1 903 ? -11.400 -4.605 33.419 1.00 96.31 903 GLY A N 1
ATOM 7169 C CA . GLY A 1 903 ? -11.787 -5.285 34.645 1.00 96.31 903 GLY A CA 1
ATOM 7170 C C . GLY A 1 903 ? -11.689 -6.806 34.540 1.00 96.31 903 GLY A C 1
ATOM 7171 O O . GLY A 1 903 ? -11.276 -7.376 33.526 1.00 96.31 903 GLY A O 1
ATOM 7172 N N . LYS A 1 904 ? -12.082 -7.479 35.624 1.00 95.06 904 LYS A N 1
ATOM 7173 C CA . LYS A 1 904 ? -12.030 -8.940 35.714 1.00 95.06 904 LYS A CA 1
ATOM 7174 C C . LYS A 1 904 ? -12.928 -9.585 34.639 1.00 95.06 904 LYS A C 1
ATOM 7176 O O . LYS A 1 904 ? -14.105 -9.226 34.557 1.00 95.06 904 LYS A O 1
ATOM 7181 N N . PRO A 1 905 ? -12.423 -10.559 33.856 1.00 94.56 905 PRO A N 1
ATOM 7182 C CA . PRO A 1 905 ? -13.251 -11.303 32.913 1.00 94.56 905 PRO A CA 1
ATOM 7183 C C . PRO A 1 905 ? -14.387 -12.057 33.617 1.00 94.56 905 PRO A C 1
ATOM 7185 O O . PRO A 1 905 ? -14.170 -12.746 34.614 1.00 94.56 905 PRO A O 1
ATOM 7188 N N . ILE A 1 906 ? -15.596 -11.946 33.073 1.00 94.75 906 ILE A N 1
ATOM 7189 C CA . ILE A 1 906 ? -16.788 -12.659 33.527 1.00 94.75 906 ILE A CA 1
ATOM 7190 C C . ILE A 1 906 ? -16.988 -13.877 32.624 1.00 94.75 906 ILE A C 1
ATOM 7192 O O . ILE A 1 906 ? -17.204 -13.745 31.414 1.00 94.75 906 ILE A O 1
ATOM 7196 N N . GLU A 1 907 ? -16.906 -15.066 33.217 1.00 94.06 907 GLU A N 1
ATOM 7197 C CA . GLU A 1 907 ? -17.130 -16.337 32.530 1.00 94.06 907 GLU A CA 1
ATOM 7198 C C . GLU A 1 907 ? -18.621 -16.543 32.262 1.00 94.06 907 GLU A C 1
ATOM 7200 O O . GLU A 1 907 ? -19.439 -16.449 33.174 1.00 94.06 907 GLU A O 1
ATOM 7205 N N . THR A 1 908 ? -18.974 -16.846 31.011 1.00 93.94 908 THR A N 1
ATOM 7206 C CA . THR A 1 908 ? -20.358 -17.186 30.632 1.00 93.94 908 THR A CA 1
ATOM 7207 C C . THR A 1 908 ? -20.519 -18.636 30.173 1.00 93.94 908 THR A C 1
ATOM 7209 O O . THR A 1 908 ? -21.629 -19.079 29.854 1.00 93.94 908 THR A O 1
ATOM 7212 N N . GLU A 1 909 ? -19.420 -19.394 30.148 1.00 91.12 909 GLU A N 1
ATOM 7213 C CA . GLU A 1 909 ? -19.415 -20.823 29.842 1.00 91.12 909 GLU A CA 1
ATOM 7214 C C . GLU A 1 909 ? -20.317 -21.580 30.832 1.00 91.12 909 GLU A C 1
ATOM 7216 O O . GLU A 1 909 ? -20.343 -21.302 32.028 1.00 91.12 909 GLU A O 1
ATOM 7221 N N . GLY A 1 910 ? -21.130 -22.510 30.326 1.00 89.50 910 GLY A N 1
ATOM 7222 C CA . GLY A 1 910 ? -22.126 -23.225 31.137 1.00 89.50 910 GLY A CA 1
ATOM 7223 C C . GLY A 1 910 ? -23.408 -22.443 31.483 1.00 89.50 910 GLY A C 1
ATOM 7224 O O . GLY A 1 910 ? -24.422 -23.071 31.789 1.00 89.50 910 GLY A O 1
ATOM 7225 N N . MET A 1 911 ? -23.454 -21.113 31.327 1.00 90.06 911 MET A N 1
ATOM 7226 C CA . MET A 1 911 ? -24.631 -20.289 31.679 1.00 90.06 911 MET A CA 1
ATOM 7227 C C . MET A 1 911 ? -25.717 -20.236 30.587 1.00 90.06 911 MET A C 1
ATOM 7229 O O . MET A 1 911 ? -26.744 -19.570 30.726 1.00 90.06 911 MET A O 1
ATOM 7233 N N . LYS A 1 912 ? -25.532 -20.950 29.470 1.00 88.44 912 LYS A N 1
ATOM 7234 C CA . LYS A 1 912 ? -26.411 -20.886 28.289 1.00 88.44 912 LYS A CA 1
ATOM 7235 C C . LYS A 1 912 ? -27.881 -21.216 28.564 1.00 88.44 912 LYS A C 1
ATOM 7237 O O . LYS A 1 912 ? -28.748 -20.639 27.913 1.00 88.44 912 LYS A O 1
ATOM 7242 N N . GLN A 1 913 ? -28.169 -22.193 29.428 1.00 86.06 913 GLN A N 1
ATOM 7243 C CA . GLN A 1 913 ? -29.554 -22.561 29.760 1.00 86.06 913 GLN A CA 1
ATOM 7244 C C . GLN A 1 913 ? -30.162 -21.586 30.764 1.00 86.06 913 GLN A C 1
ATOM 7246 O O . GLN A 1 913 ? -31.326 -21.227 30.629 1.00 86.06 913 GLN A O 1
ATOM 7251 N N . GLU A 1 914 ? -29.358 -21.134 31.722 1.00 85.19 914 GLU A N 1
ATOM 7252 C CA . GLU A 1 914 ? -29.755 -20.185 32.755 1.00 85.19 914 GLU A CA 1
ATOM 7253 C C . GLU A 1 914 ? -30.141 -18.826 32.161 1.00 85.19 914 GLU A C 1
ATOM 7255 O O . GLU A 1 914 ? -31.232 -18.324 32.409 1.00 85.19 914 GLU A O 1
ATOM 7260 N N . LEU A 1 915 ? -29.305 -18.285 31.273 1.00 86.88 915 LEU A N 1
ATOM 7261 C CA . LEU A 1 915 ? -29.515 -16.989 30.619 1.00 86.88 915 LEU A CA 1
ATOM 7262 C C . LEU A 1 915 ? -30.529 -17.054 29.454 1.00 86.88 915 LEU A C 1
ATOM 7264 O O . LEU A 1 915 ? -30.641 -16.124 28.649 1.00 86.88 915 LEU A O 1
ATOM 7268 N N . ARG A 1 916 ? -31.287 -18.156 29.326 1.00 84.38 916 ARG A N 1
ATOM 7269 C CA . ARG A 1 916 ? -32.545 -18.150 28.557 1.00 84.38 916 ARG A CA 1
ATOM 7270 C C . ARG A 1 916 ? -33.646 -17.412 29.305 1.00 84.38 916 ARG A C 1
ATOM 7272 O O . ARG A 1 916 ? -34.525 -16.859 28.643 1.00 84.38 916 ARG A O 1
ATOM 7279 N N . ASP A 1 917 ? -33.584 -17.412 30.633 1.00 87.50 917 ASP A N 1
ATOM 7280 C CA . ASP A 1 917 ? -34.442 -16.592 31.472 1.00 87.50 917 ASP A CA 1
ATOM 7281 C C . ASP A 1 917 ? -34.074 -15.113 31.294 1.00 87.50 917 ASP A C 1
ATOM 7283 O O . ASP A 1 917 ? -32.902 -14.729 31.352 1.00 87.50 917 ASP A O 1
ATOM 7287 N N . ARG A 1 918 ? -35.085 -14.284 31.029 1.00 86.19 918 ARG A N 1
ATOM 7288 C CA . ARG A 1 918 ? -34.901 -12.853 30.783 1.00 86.19 918 ARG A CA 1
ATOM 7289 C C . ARG A 1 918 ? -34.502 -12.101 32.046 1.00 86.19 918 ARG A C 1
ATOM 7291 O O . ARG A 1 918 ? -33.741 -11.147 31.923 1.00 86.19 918 ARG A O 1
ATOM 7298 N N . GLU A 1 919 ? -34.973 -12.520 33.218 1.00 88.75 919 GLU A N 1
ATOM 7299 C CA . GLU A 1 919 ? -34.654 -11.846 34.482 1.00 88.75 919 GLU A CA 1
ATOM 7300 C C . GLU A 1 919 ? -33.183 -12.064 34.838 1.00 88.75 919 GLU A C 1
ATOM 7302 O O . GLU A 1 919 ? -32.436 -11.103 34.995 1.00 88.75 919 GLU A O 1
ATOM 7307 N N . LYS A 1 920 ? -32.716 -13.315 34.794 1.00 90.50 920 LYS A N 1
ATOM 7308 C CA . LYS A 1 920 ? -31.302 -13.652 35.028 1.00 90.50 920 LYS A CA 1
ATOM 7309 C C . LYS A 1 920 ? -30.351 -13.032 34.006 1.00 90.50 920 LYS A C 1
ATOM 7311 O O . LYS A 1 920 ? -29.256 -12.589 34.343 1.00 90.50 920 LYS A O 1
ATOM 7316 N N . ALA A 1 921 ? -30.760 -12.979 32.737 1.00 90.56 921 ALA A N 1
ATOM 7317 C CA . ALA A 1 921 ? -29.998 -12.261 31.720 1.00 90.56 921 ALA A CA 1
ATOM 7318 C C . ALA A 1 921 ? -29.908 -10.760 32.035 1.00 90.56 921 ALA A C 1
ATOM 7320 O O . ALA A 1 921 ? -28.857 -10.155 31.836 1.00 90.56 921 ALA A O 1
ATOM 7321 N N . HIS A 1 922 ? -30.986 -10.165 32.547 1.00 91.50 922 HIS A N 1
ATOM 7322 C CA . HIS A 1 922 ? -30.996 -8.767 32.951 1.00 91.50 922 HIS A CA 1
ATOM 7323 C C . HIS A 1 922 ? -30.111 -8.505 34.182 1.00 91.50 922 HIS A C 1
ATOM 7325 O O . HIS A 1 922 ? -29.399 -7.505 34.202 1.00 91.50 922 HIS A O 1
ATOM 7331 N N . GLU A 1 923 ? -30.071 -9.417 35.155 1.00 92.62 923 GLU A N 1
ATOM 7332 C CA . GLU A 1 923 ? -29.160 -9.334 36.307 1.00 92.62 923 GLU A CA 1
ATOM 7333 C C . GLU A 1 923 ? -27.690 -9.293 35.870 1.00 92.62 923 GLU A C 1
ATOM 7335 O O . GLU A 1 923 ? -26.962 -8.370 36.238 1.00 92.62 923 GLU A O 1
ATOM 7340 N N . LEU A 1 924 ? -27.263 -10.230 35.012 1.00 93.69 924 LEU A N 1
ATOM 7341 C CA . LEU A 1 924 ? -25.898 -10.240 34.474 1.00 93.69 924 LEU A CA 1
ATOM 7342 C C . LEU A 1 924 ? -25.604 -8.979 33.648 1.00 93.69 924 LEU A C 1
ATOM 7344 O O . LEU A 1 924 ? -24.506 -8.431 33.692 1.00 93.69 924 LEU A O 1
ATOM 7348 N N . TYR A 1 925 ? -26.585 -8.492 32.892 1.00 94.88 925 TYR A N 1
ATOM 7349 C CA . TYR A 1 925 ? -26.456 -7.247 32.143 1.00 94.88 925 TYR A CA 1
ATOM 7350 C C . TYR A 1 925 ? -26.208 -6.033 33.054 1.00 94.88 925 TYR A C 1
ATOM 7352 O O . TYR A 1 925 ? -25.315 -5.232 32.770 1.00 94.88 925 TYR A O 1
ATOM 7360 N N . LEU A 1 926 ? -26.952 -5.916 34.158 1.00 94.81 926 LEU A N 1
ATOM 7361 C CA . LEU A 1 926 ? -26.754 -4.865 35.157 1.00 94.81 926 LEU A CA 1
ATOM 7362 C C . LEU A 1 926 ? -25.421 -5.017 35.893 1.00 94.81 926 LEU A C 1
ATOM 7364 O O . LEU A 1 926 ? -24.761 -4.012 36.145 1.00 94.81 926 LEU A O 1
ATOM 7368 N N . GLN A 1 927 ? -24.988 -6.250 36.170 1.00 95.44 927 GLN A N 1
ATOM 7369 C CA . GLN A 1 927 ? -23.660 -6.520 36.721 1.00 95.44 927 GLN A CA 1
ATOM 7370 C C . GLN A 1 927 ? -22.565 -5.991 35.786 1.00 95.44 927 GLN A C 1
ATOM 7372 O O . GLN A 1 927 ? -21.714 -5.221 36.217 1.00 95.44 927 GLN A O 1
ATOM 7377 N N . VAL A 1 928 ? -22.615 -6.332 34.493 1.00 96.62 928 VAL A N 1
ATOM 7378 C CA . VAL A 1 928 ? -21.643 -5.846 33.497 1.00 96.62 928 VAL A CA 1
ATOM 7379 C C . VAL A 1 928 ? -21.659 -4.317 33.413 1.00 96.62 928 VAL A C 1
ATOM 7381 O O . VAL A 1 928 ? -20.597 -3.702 33.349 1.00 96.62 928 VAL A O 1
ATOM 7384 N N . LYS A 1 929 ? -22.844 -3.690 33.450 1.00 96.00 929 LYS A N 1
ATOM 7385 C CA . LYS A 1 929 ? -22.972 -2.225 33.469 1.00 96.00 929 LYS A CA 1
ATOM 7386 C C . LYS A 1 929 ? -22.293 -1.614 34.701 1.00 96.00 929 LYS A C 1
ATOM 7388 O O . LYS A 1 929 ? -21.507 -0.682 34.555 1.00 96.00 929 LYS A O 1
ATOM 7393 N N . SER A 1 930 ? -22.561 -2.162 35.886 1.00 96.88 930 SER A N 1
ATOM 7394 C CA . SER A 1 930 ? -21.971 -1.695 37.144 1.00 96.88 930 SER A CA 1
ATOM 7395 C C . SER A 1 930 ? -20.449 -1.855 37.158 1.00 96.88 930 SER A C 1
ATOM 7397 O O . SER A 1 930 ? -19.749 -0.945 37.592 1.00 96.88 930 SER A O 1
ATOM 7399 N N . GLU A 1 931 ? -19.914 -2.951 36.614 1.00 97.19 931 GLU A N 1
ATOM 7400 C CA . GLU A 1 931 ? -18.463 -3.136 36.493 1.00 97.19 931 GLU A CA 1
ATOM 7401 C C . GLU A 1 931 ? -17.814 -2.100 35.563 1.00 97.19 931 GLU A C 1
ATOM 7403 O O . GLU A 1 931 ? -16.729 -1.597 35.859 1.00 97.19 931 GLU A O 1
ATOM 7408 N N . VAL A 1 932 ? -18.477 -1.717 34.466 1.00 97.69 932 VAL A N 1
ATOM 7409 C CA . VAL A 1 932 ? -18.001 -0.627 33.594 1.00 97.69 932 VAL A CA 1
ATOM 7410 C C . VAL A 1 932 ? -17.996 0.711 34.343 1.00 97.69 932 VAL A C 1
ATOM 7412 O O . VAL A 1 932 ? -17.006 1.441 34.275 1.00 97.69 932 VAL A O 1
ATOM 7415 N N . GLU A 1 933 ? -19.053 1.024 35.098 1.00 97.62 933 GLU A N 1
ATOM 7416 C CA . GLU A 1 933 ? -19.126 2.236 35.932 1.00 97.62 933 GLU A CA 1
ATOM 7417 C C . GLU A 1 933 ? -18.013 2.262 36.991 1.00 97.62 933 GLU A C 1
ATOM 7419 O O . GLU A 1 933 ? -17.348 3.288 37.158 1.00 97.62 933 GLU A O 1
ATOM 7424 N N . ASN A 1 934 ? -17.741 1.124 37.636 1.00 97.19 934 ASN A N 1
ATOM 7425 C CA . ASN A 1 934 ? -16.647 0.973 38.597 1.00 97.19 934 ASN A CA 1
ATOM 7426 C C . ASN A 1 934 ? -15.280 1.198 37.938 1.00 97.19 934 ASN A C 1
ATOM 7428 O O . ASN A 1 934 ? -14.432 1.893 38.500 1.00 97.19 934 ASN A O 1
ATOM 7432 N N . CYS A 1 935 ? -15.066 0.665 36.729 1.00 97.31 935 CYS A N 1
ATOM 7433 C CA . CYS A 1 935 ? -13.820 0.874 35.993 1.00 97.31 935 CYS A CA 1
ATOM 7434 C C . CYS A 1 935 ? -13.591 2.357 35.670 1.00 97.31 935 CYS A C 1
ATOM 7436 O O . CYS A 1 935 ? -12.484 2.871 35.832 1.00 97.31 935 CYS A O 1
ATOM 7438 N N . ILE A 1 936 ? -14.639 3.063 35.240 1.00 97.44 936 ILE A N 1
ATOM 7439 C CA . ILE A 1 936 ? -14.588 4.502 34.955 1.00 97.44 936 ILE A CA 1
ATOM 7440 C C . ILE A 1 936 ? -14.325 5.299 36.235 1.00 97.44 936 ILE A C 1
ATOM 7442 O O . ILE A 1 936 ? -13.485 6.199 36.228 1.00 97.44 936 ILE A O 1
ATOM 7446 N N . ALA A 1 937 ? -15.012 4.975 37.334 1.00 97.44 937 ALA A N 1
ATOM 7447 C CA . ALA A 1 937 ? -14.822 5.636 38.622 1.00 97.44 937 ALA A CA 1
ATOM 7448 C C . ALA A 1 937 ? -13.375 5.495 39.119 1.00 97.44 937 ALA A C 1
ATOM 7450 O O . ALA A 1 937 ? -12.749 6.501 39.455 1.00 97.44 937 ALA A O 1
ATOM 7451 N N . PHE A 1 938 ? -12.820 4.281 39.056 1.00 96.38 938 PHE A N 1
ATOM 7452 C CA . PHE A 1 938 ? -11.424 4.002 39.398 1.00 96.38 938 PHE A CA 1
ATOM 7453 C C . PHE A 1 938 ? -10.447 4.855 38.579 1.00 96.38 938 PHE A C 1
ATOM 7455 O O . PHE A 1 938 ? -9.560 5.503 39.133 1.00 96.38 938 PHE A O 1
ATOM 7462 N N . LEU A 1 939 ? -10.628 4.907 37.256 1.00 96.75 939 LEU A N 1
ATOM 7463 C CA . LEU A 1 939 ? -9.768 5.696 36.373 1.00 96.75 939 LEU A CA 1
ATOM 7464 C C . LEU A 1 939 ? -9.878 7.202 36.629 1.00 96.75 939 LEU A C 1
ATOM 7466 O O . LEU A 1 939 ? -8.866 7.903 36.597 1.00 96.75 939 LEU A O 1
ATOM 7470 N N . LYS A 1 940 ? -11.089 7.708 36.889 1.00 95.81 940 LYS A N 1
ATOM 7471 C CA . LYS A 1 940 ? -11.317 9.123 37.213 1.00 95.81 940 LYS A CA 1
ATOM 7472 C C . LYS A 1 940 ? -10.635 9.534 38.510 1.00 95.81 940 LYS A C 1
ATOM 7474 O O . LYS A 1 940 ? -10.165 10.660 38.583 1.00 95.81 940 LYS A O 1
ATOM 7479 N N . GLU A 1 941 ? -10.587 8.654 39.504 1.00 95.62 941 GLU A N 1
ATOM 7480 C CA . GLU A 1 941 ? -9.880 8.907 40.759 1.00 95.62 941 GLU A CA 1
ATOM 7481 C C . GLU A 1 941 ? -8.360 8.848 40.558 1.00 95.62 941 GLU A C 1
ATOM 7483 O O . GLU A 1 941 ? -7.648 9.805 40.860 1.00 95.62 941 GLU A O 1
ATOM 7488 N N . LYS A 1 942 ? -7.854 7.749 39.987 1.00 95.00 942 LYS A N 1
ATOM 7489 C CA . LYS A 1 942 ? -6.412 7.507 39.858 1.00 95.00 942 LYS A CA 1
ATOM 7490 C C . LYS A 1 942 ? -5.706 8.486 38.922 1.00 95.00 942 LYS A C 1
ATOM 7492 O O . LYS A 1 942 ? -4.579 8.881 39.197 1.00 95.00 942 LYS A O 1
ATOM 7497 N N . ARG A 1 943 ? -6.350 8.941 37.842 1.00 93.75 943 ARG A N 1
ATOM 7498 C CA . ARG A 1 943 ? -5.719 9.901 36.916 1.00 93.75 943 ARG A CA 1
ATOM 7499 C C . ARG A 1 943 ? -5.376 11.245 37.565 1.00 93.75 943 ARG A C 1
ATOM 7501 O O . ARG A 1 943 ? -4.511 11.950 37.055 1.00 93.75 943 ARG A O 1
ATOM 7508 N N . GLU A 1 944 ? -6.058 11.627 38.648 1.00 93.69 944 GLU A N 1
ATOM 7509 C CA . GLU A 1 944 ? -5.795 12.892 39.349 1.00 93.69 944 GLU A CA 1
ATOM 7510 C C . GLU A 1 944 ? -4.445 12.869 40.079 1.00 93.69 944 GLU A C 1
ATOM 7512 O O . GLU A 1 944 ? -3.871 13.925 40.338 1.00 93.69 944 GLU A O 1
ATOM 7517 N N . THR A 1 945 ? -3.902 11.680 40.362 1.00 93.81 945 THR A N 1
ATOM 7518 C CA . THR A 1 945 ? -2.580 11.511 40.976 1.00 93.81 945 THR A CA 1
ATOM 7519 C C . THR A 1 945 ? -1.468 11.248 39.957 1.00 93.81 945 THR A C 1
ATOM 7521 O O . THR A 1 945 ? -0.325 11.063 40.370 1.00 93.81 945 THR A O 1
ATOM 7524 N N . ASP A 1 946 ? -1.749 11.257 38.643 1.00 94.31 946 ASP A N 1
ATOM 7525 C CA . ASP A 1 946 ? -0.722 11.044 37.612 1.00 94.31 946 ASP A CA 1
ATOM 7526 C C . ASP A 1 946 ? 0.162 12.300 37.423 1.00 94.31 946 ASP A C 1
ATOM 7528 O O . ASP A 1 946 ? -0.303 13.299 36.855 1.00 94.31 946 ASP A O 1
ATOM 7532 N N . PRO A 1 947 ? 1.460 12.267 37.795 1.00 91.56 947 PRO A N 1
ATOM 7533 C CA . PRO A 1 947 ? 2.372 13.392 37.559 1.00 91.56 947 PRO A CA 1
ATOM 7534 C C . PRO A 1 947 ? 2.629 13.656 36.061 1.00 91.56 947 PRO A C 1
ATOM 7536 O O . PRO A 1 947 ? 3.077 14.739 35.668 1.00 91.56 947 PRO A O 1
ATOM 7539 N N . TYR A 1 948 ? 2.320 12.680 35.209 1.00 91.31 948 TYR A N 1
ATOM 7540 C CA . TYR A 1 948 ? 2.484 12.701 33.761 1.00 91.31 948 TYR A CA 1
ATOM 7541 C C . TYR A 1 948 ? 1.161 12.894 33.012 1.00 91.31 948 TYR A C 1
ATOM 7543 O O . TYR A 1 948 ? 1.122 12.732 31.791 1.00 91.31 948 TYR A O 1
ATOM 7551 N N . ARG A 1 949 ? 0.072 13.287 33.694 1.00 90.69 949 ARG A N 1
ATOM 7552 C CA . ARG A 1 949 ? -1.187 13.636 33.015 1.00 90.69 949 ARG A CA 1
ATOM 7553 C C . ARG A 1 949 ? -0.978 14.757 32.000 1.00 90.69 949 ARG A C 1
ATOM 7555 O O . ARG A 1 949 ? -1.499 14.677 30.896 1.00 90.69 949 ARG A O 1
ATOM 7562 N N . ASN A 1 950 ? -0.210 15.787 32.362 1.00 86.44 950 ASN A N 1
ATOM 7563 C CA . ASN A 1 950 ? 0.050 16.948 31.512 1.00 86.44 950 ASN A CA 1
ATOM 7564 C C . ASN A 1 950 ? 1.063 16.623 30.400 1.00 86.44 950 ASN A C 1
ATOM 7566 O O . ASN A 1 950 ? 2.142 16.094 30.660 1.00 86.44 950 ASN A O 1
ATOM 7570 N N . ILE A 1 951 ? 0.770 17.016 29.157 1.00 85.25 951 ILE A N 1
ATOM 7571 C CA . ILE A 1 951 ? 1.683 16.799 28.028 1.00 85.25 951 ILE A CA 1
ATOM 7572 C C . ILE A 1 951 ? 3.098 17.368 28.233 1.00 85.25 951 ILE A C 1
ATOM 7574 O O . ILE A 1 951 ? 4.058 16.744 27.791 1.00 85.25 951 ILE A O 1
ATOM 7578 N N . LEU A 1 952 ? 3.264 18.496 28.933 1.00 86.06 952 LEU A N 1
ATOM 7579 C CA . LEU A 1 952 ? 4.576 19.116 29.152 1.00 86.06 952 LEU A CA 1
ATOM 7580 C C . LEU A 1 952 ? 5.482 18.255 30.035 1.00 86.06 952 LEU A C 1
ATOM 7582 O O . LEU A 1 952 ? 6.670 18.124 29.743 1.00 86.06 952 LEU A O 1
ATOM 7586 N N . THR A 1 953 ? 4.938 17.633 31.087 1.00 88.38 953 THR A N 1
ATOM 7587 C CA . THR A 1 953 ? 5.727 16.759 31.968 1.00 88.38 953 THR A CA 1
ATOM 7588 C C . THR A 1 953 ? 6.123 15.471 31.251 1.00 88.38 953 THR A C 1
ATOM 7590 O O . THR A 1 953 ? 7.245 14.994 31.429 1.00 88.38 953 THR A O 1
ATOM 7593 N N . ARG A 1 954 ? 5.267 14.954 30.359 1.00 88.88 954 ARG A N 1
ATOM 7594 C CA . ARG A 1 954 ? 5.603 13.815 29.485 1.00 88.88 954 ARG A CA 1
ATOM 7595 C C . ARG A 1 954 ? 6.705 14.144 28.491 1.00 88.88 954 ARG A C 1
ATOM 7597 O O . ARG A 1 954 ? 7.659 13.382 28.381 1.00 88.88 954 ARG A O 1
ATOM 7604 N N . LEU A 1 955 ? 6.600 15.282 27.805 1.00 85.00 955 LEU A N 1
ATOM 7605 C CA . LEU A 1 955 ? 7.615 15.714 26.845 1.00 85.00 955 LEU A CA 1
ATOM 7606 C C . LEU A 1 955 ? 8.967 15.939 27.534 1.00 85.00 955 LEU A C 1
ATOM 7608 O O . LEU A 1 955 ? 9.993 15.534 26.997 1.00 85.00 955 LEU A O 1
ATOM 7612 N N . ALA A 1 956 ? 8.980 16.503 28.746 1.00 86.12 956 ALA A N 1
ATOM 7613 C CA . ALA A 1 956 ? 10.201 16.642 29.542 1.00 86.12 956 ALA A CA 1
ATOM 7614 C C . ALA A 1 956 ? 10.807 15.280 29.942 1.00 86.12 956 ALA A C 1
ATOM 7616 O O . ALA A 1 956 ? 12.027 15.096 29.895 1.00 86.12 956 ALA A O 1
ATOM 7617 N N . TYR A 1 957 ? 9.967 14.303 30.298 1.00 86.56 957 TYR A N 1
ATOM 7618 C CA . TYR A 1 957 ? 10.412 12.938 30.584 1.00 86.56 957 TYR A CA 1
ATOM 7619 C C . TYR A 1 957 ? 11.014 12.261 29.346 1.00 86.56 957 TYR A C 1
ATOM 7621 O O . TYR A 1 957 ? 12.123 11.735 29.398 1.00 86.56 957 TYR A O 1
ATOM 7629 N N . GLN A 1 958 ? 10.327 12.340 28.209 1.00 84.50 958 GLN A N 1
ATOM 7630 C CA . GLN A 1 958 ? 10.784 11.769 26.942 1.00 84.50 958 GLN A CA 1
ATOM 7631 C C . GLN A 1 958 ? 12.059 12.446 26.425 1.00 84.50 958 GLN A C 1
ATOM 7633 O O . GLN A 1 958 ? 12.963 11.771 25.943 1.00 84.50 958 GLN A O 1
ATOM 7638 N N . ALA A 1 959 ? 12.199 13.761 26.599 1.00 83.12 959 ALA A N 1
ATOM 7639 C CA . ALA A 1 959 ? 13.428 14.472 26.249 1.00 83.12 959 ALA A CA 1
ATOM 7640 C C . ALA A 1 959 ? 14.645 14.003 27.071 1.00 83.12 959 ALA A C 1
ATOM 7642 O O . ALA A 1 959 ? 15.772 14.079 26.589 1.00 83.12 959 ALA A O 1
ATOM 7643 N N . SER A 1 960 ? 14.431 13.509 28.296 1.00 83.00 960 SER A N 1
ATOM 7644 C CA . SER A 1 960 ? 15.501 13.028 29.182 1.00 83.00 960 SER A CA 1
ATOM 7645 C C . SER A 1 960 ? 15.765 11.520 29.090 1.00 83.00 960 SER A C 1
ATOM 7647 O O . SER A 1 960 ? 16.883 11.097 29.371 1.00 83.00 960 SER A O 1
ATOM 7649 N N . HIS A 1 961 ? 14.778 10.718 28.679 1.00 82.50 961 HIS A N 1
ATOM 7650 C CA . HIS A 1 961 ? 14.857 9.248 28.672 1.00 82.50 961 HIS A CA 1
ATOM 7651 C C . HIS A 1 961 ? 14.757 8.623 27.266 1.00 82.50 961 HIS A C 1
ATOM 7653 O O . HIS A 1 961 ? 14.918 7.413 27.126 1.00 82.50 961 HIS A O 1
ATOM 7659 N N . GLY A 1 962 ? 14.533 9.434 26.226 1.00 75.75 962 GLY A N 1
ATOM 7660 C CA . GLY A 1 962 ? 14.279 9.010 24.845 1.00 75.75 962 GLY A CA 1
ATOM 7661 C C . GLY A 1 962 ? 12.796 9.118 24.466 1.00 75.75 962 GLY A C 1
ATOM 7662 O O . GLY A 1 962 ? 11.912 8.883 25.288 1.00 75.75 962 GLY A O 1
ATOM 7663 N N . PHE A 1 963 ? 12.502 9.464 23.207 1.00 70.31 963 PHE A N 1
ATOM 7664 C CA . PHE A 1 963 ? 11.119 9.662 22.739 1.00 70.31 963 PHE A CA 1
ATOM 7665 C C . PHE A 1 963 ? 10.280 8.377 22.698 1.00 70.31 963 PHE A C 1
ATOM 7667 O O . PHE A 1 963 ? 9.058 8.454 22.818 1.00 70.31 963 PHE A O 1
ATOM 7674 N N . ASP A 1 964 ? 10.933 7.217 22.610 1.00 69.81 964 ASP A N 1
ATOM 7675 C CA . ASP A 1 964 ? 10.288 5.901 22.669 1.00 69.81 964 ASP A CA 1
ATOM 7676 C C . ASP A 1 964 ? 10.214 5.334 24.099 1.00 69.81 964 ASP A C 1
ATOM 7678 O O . ASP A 1 964 ? 9.742 4.215 24.299 1.00 69.81 964 ASP A O 1
ATOM 7682 N N . ALA A 1 965 ? 10.684 6.077 25.110 1.00 76.69 965 ALA A N 1
ATOM 7683 C CA . ALA A 1 965 ? 10.615 5.632 26.495 1.00 76.69 965 ALA A CA 1
ATOM 7684 C C . ALA A 1 965 ? 9.158 5.547 26.967 1.00 76.69 965 ALA A C 1
ATOM 7686 O O . ALA A 1 965 ? 8.358 6.469 26.772 1.00 76.69 965 ALA A O 1
ATOM 7687 N N . GLU A 1 966 ? 8.826 4.446 27.641 1.00 83.06 966 GLU A N 1
ATOM 7688 C CA . GLU A 1 966 ? 7.510 4.264 28.233 1.00 83.06 966 GLU A CA 1
ATOM 7689 C C . GLU A 1 966 ? 7.319 5.258 29.389 1.00 83.06 966 GLU A C 1
ATOM 7691 O O . GLU A 1 966 ? 7.918 5.132 30.457 1.00 83.06 966 GLU A O 1
ATOM 7696 N N . VAL A 1 967 ? 6.466 6.264 29.178 1.00 88.06 967 VAL A N 1
ATOM 7697 C CA . VAL A 1 967 ? 6.212 7.306 30.177 1.00 88.06 967 VAL A CA 1
ATOM 7698 C C . VAL A 1 967 ? 5.538 6.692 31.415 1.00 88.06 967 VAL A C 1
ATOM 7700 O O . VAL A 1 967 ? 4.502 6.022 31.265 1.00 88.06 967 VAL A O 1
ATOM 7703 N N . PRO A 1 968 ? 6.069 6.911 32.636 1.00 90.81 968 PRO A N 1
ATOM 7704 C CA . PRO A 1 968 ? 5.460 6.428 33.870 1.00 90.81 968 PRO A CA 1
ATOM 7705 C C . PRO A 1 968 ? 4.048 6.987 34.091 1.00 90.81 968 PRO A C 1
ATOM 7707 O O . PRO A 1 968 ? 3.583 7.867 33.370 1.00 90.81 968 PRO A O 1
ATOM 7710 N N . THR A 1 969 ? 3.341 6.436 35.069 1.00 93.00 969 THR A N 1
ATOM 7711 C CA . THR A 1 969 ? 2.000 6.876 35.485 1.00 93.00 969 THR A CA 1
ATOM 7712 C C . THR A 1 969 ? 1.871 6.691 37.002 1.00 93.00 969 THR A C 1
ATOM 7714 O O . THR A 1 969 ? 2.870 6.389 37.659 1.00 93.00 969 THR A O 1
ATOM 7717 N N . PHE A 1 970 ? 0.678 6.889 37.560 1.00 92.38 970 PHE A N 1
ATOM 7718 C CA . PHE A 1 970 ? 0.391 6.695 38.983 1.00 92.38 970 PHE A CA 1
ATOM 7719 C C . PHE A 1 970 ? 0.672 5.258 39.467 1.00 92.38 970 PHE A C 1
ATOM 7721 O O . PHE A 1 970 ? 0.670 4.301 38.690 1.00 92.38 970 PHE A O 1
ATOM 7728 N N . GLU A 1 971 ? 0.873 5.100 40.777 1.00 86.06 971 GLU A N 1
ATOM 7729 C CA . GLU A 1 971 ? 1.024 3.787 41.416 1.00 86.06 971 GLU A CA 1
ATOM 7730 C C . GLU A 1 971 ? -0.333 3.069 41.573 1.00 86.06 971 GLU A C 1
ATOM 7732 O O . GLU A 1 971 ? -1.369 3.687 41.871 1.00 86.06 971 GLU A O 1
ATOM 7737 N N . LEU A 1 972 ? -0.321 1.749 41.342 1.00 83.38 972 LEU A N 1
ATOM 7738 C CA . LEU A 1 972 ? -1.507 0.884 41.367 1.00 83.38 972 LEU A CA 1
ATOM 7739 C C . LEU A 1 972 ? -1.974 0.567 42.784 1.00 83.38 972 LEU A C 1
ATOM 7741 O O . LEU A 1 972 ? -1.156 0.050 43.573 1.00 83.38 972 LEU A O 1
#

Mean predicted aligned error: 17.41 Å

InterPro domains:
  IPR007130 Diacylglycerol acyltransferase [PF03982] (179-255)
  IPR007130 Diacylglycerol acyltransferase [PF03982] (771-844)
  IPR022742 Alpha/beta hydrolase domain-containing protein 17C-like [PF12146] (453-640)
  IPR029058 Alpha/Beta hydrolase fold [G3DSA:3.40.50.1820] (391-648)
  IPR029058 Alpha/Beta hydrolase fold [SSF53474] (386-643)

Organism: NCBI:txid77055

Nearest PDB structures (foldseek):
  5jd6-assembly1_A  TM=6.790E-01  e=1.740E-06  uncultured bacterium
  3nwo-assembly1_A  TM=5.122E-01  e=2.798E-07  Mycolicibacterium smegmatis MC2 155
  3wmr-assembly3_C  TM=5.374E-01  e=9.129E-07  Streptomyces halstedii
  2wtm-assembly1_B  TM=6.080E-01  e=1.342E-05  Butyrivibrio proteoclasticus
  7a6g-assembly1_A  TM=5.971E-01  e=3.172E-05  Pseudomonas syringae pv. tomato

Radius of gyration: 34.88 Å; Cα contacts (8 Å, |Δi|>4): 1704; chains: 1; bounding box: 101×59×86 Å

Secondary structure (DSSP, 8-state):
-PPPEEEEEETT-SSS-HHHHHHHHHHH-TTEEEEEETT--TTGGGSTT--HHHHHHTSTT-S-SSSS--TTTS--PPPHHHHHHHHHHTHHHHHHH--EEEEE-TTS-EEESSTTS-SSS-EEEEE---GGGTTHHHHHHHHHHHH---EEEEE-GGGG-S---TTSS--GGGGHHHHHTT-EE--HHHHHHHHHTT-EEEE-TTHHHHHT--TT-TT-----S--HHHHHHHHTTPEEEEEEEE-HHHHEEEEE-HHHHTTSHHHHHHHHHHHHHH--EEEEEETTEEEEEE--PPEEEE------EEEE-PPBP-TT-TTGGGSHHHHHHHHHHHHHHHHHHHHHHHHHHHT-TT-SHHHHHHHHHHHSS-TTSPPEEE--GGG-SPPTTPPEEEEE--TT--S-TTTTTHHHHHTTSEEEEEE--TT----HHHHHHHHHHHHHHHHHH-TTS-EEEEEETHHHHHHHHHHHH-TTS-EEEEEES-GGGGGGSTTTTHHHHHHHS-TT-TTHHHHHHHHHTSHHHHHHHHHHH--S--SS--SSSSHHHHHHHHHHHHHHHHS-HHHHHHHHHHHHHHHHHHHTTGGG--SEEEEEEETT-SSS-HHHHHHHHHHHSTTEEEEEETT--S-GGG-TT--HHHHHHHTT---SSSS--TTTT--PPPHHHHHHHHHHTHHHHHHH-PEEEEE-TT--EEESSTTS-SSS-EEEEE---GGGTTHHHHHHHHHHHH---EEEEE-GGGT--S-TTSSSPPGGGGHHHHHTT-EE--HHHHHHHHHTT-EEEE-SSTHHHHT--TT-TT-----SS--HHHHHHHTTPEEEEEEEE-HHHHEEEEE-HHHHHTSHHHHHHHHHHHHHS----TT--SGGG-------EEEE-S----EEEE-PPBP-TTTTTGGGSHHHHHHHHHHHHHHHHHHHHHHHHHGGG-TT-SHHHHHHHHHHH-TTS-------

Foldseek 3Di:
DQDAEEAEAEQAAPPDPRVVVLVVCLVVGPRYFYHYDNHDYPPNCPDPPDDPVLVCLLAQQNQDPDPGRDLQPSHDADDPVLLVVLCVVCVVVCLQQVAWEWEAAPVRDIDTADPQDDLWFDAEEEAFQAAQNSVVSNVQSRCCPVRVALEEEAAACVLRDRDDPPPDDPGNVVCSSNSNSRYDHDDPVNLLSCRVVRHHYYDYQQHVCRNQDAAPCPLPRPHDLALVVLLSCLVSFGWYKQKEKDFNVQFWHQPFHPVNLCVDVVSVVVQVCSCVVVVDWHWDDDPNDTDTDGDDHTDIDTHQGFYMYMYIYRTDTSYPCNVVCVDRVSSSVVVVVSVVVNSVNNVVCVVVLVVDCRRGVLSVVVCVLPVVDDQPDAKDKDFDPLLPDADPLAAAEEEFEALLQSQCLQVVANPVVSHRHRYIGIHGHLPDLQFLVSLLVVVLVVQVVCCVVPVFFEYEQEYAALSLLSLLLNLLVCVPGRYEYEYELYLLQVVVWLCLVVLVVLVPDDDPPLPVQLVVLVVSLVPPVVVVVCVVVDDDDDDPDDDPDPPQVCVVNVVSSSCSVNHGSVSVSSSSVSSVVSSVSSVVRLQSRQHAYEYEFEQSESGGPRVVVQVVSLVRHPRYAYHYDNHDYRSQSPDPVDHVVLVCQLLQVFDSGSDRDLQPRADAQDPVRLVVLCVVCVVVCLLQVEWEWEAAQVFDIDTADPRPDLWFDAEEEAFQAAQNSVVSNVQSSCCVVRVAQEAEAAACLLNDWQDSPAPRDRNSVSSSVSNSRYDYDDPVSLLSCRVVRHHYYDYQLHLLRNQDAAPCPLPRNHALADCVLLSCLQNFGWYWQKYKDFNVQFWGFPAHPVNLCVPVVSVVSQVRQQVGGDQDPCVGDDSSNPNGDHDTDIDTHQGFHMYMYTGNIDTSYPCNVVCVDRVVVSVVVVVSVVVNSVNNVVCVVQQVVWPRRGSVVQVVVCVVVPVPDSGDTGDD

pLDDT: mean 81.08, std 16.74, range [23.88, 98.38]

Sequence (972 aa):
MIASLLVFLSGKDQLLPSEEEGQRLFRAIPKCENRRFNDSGHFLLLEDGNDLATIIKGSAAFYRRGICHDYVSDYIPPTPSEVKKLYELSRLSLLAASAVMLSTLEDGNIVKGLAGIPSDGPVLYVGYHMLMGHELVPMVSHMLLERNILLRGLAHPLLFMRKKKEGSMPPLSDFESMRVMGAVPVSGTNLFKLLSSKAHVLLYPGGAREAAHRKGEQYKLFWPEQSEFVRTAARFGAKIVPFGVVGEDDFGEVVFDYDDQMKIPWLREDIRRFTEEEGIKVRAQKNDAVGDEDMHYPWVLPKFPGRFYYYFGKPIETEGRKLELRDKDKAQELYLEIKHEVEKYLAFLKEKRESDPYRNIVARLAYQAMNDGGDGGPPRWFSPLECGSRSDNSPLLLFLPGIDGTGLGLSTQHNSLGKIFDIWCLHIPVKDRTSFLGLVKLTERTVRSESYQFPNRPIYLVGESLGACLALAVAARNPDVDLVLVLANPATSFEKSRLQPLIPLLEVLPFQHQLTVPYILSLMTGDSLRMAMDNAVKGFALEQTIGGLSQDLVAMSSYLNALANILPRETLLWKLQMLKTASAYTNSRLHAVKCQTLVLSSGKDQLLPSEEEGHRLYLTLPKCENRKFNDSGHFLFLEHDVDLVNVIKGASFYRRGKYLDYISDYIPPTPPEFKKLYESYRLFMLATSPVMLSSFEDGKIMRGLAGVPSEGPVLFVGYHMLMGTEVAPLISNFLLERNILIRGIAHPMMFVKLKKEGLLPPLSQFDAIRSMGAVPVSGSNFFKLMSSKAHALLYPGGMREACHRKGEQYKLFWPEQSEFVRMAARFGAKIVPFGAVGEDDFGEVVFDYDDQMKIPFLRDYIKQLSEEAVSLRTEAKGEVGQQEPHRLGIAPKFPGRFYYYFGKPIETEGMKQELRDREKAHELYLQVKSEVENCIAFLKEKRETDPYRNILTRLAYQASHGFDAEVPTFEL

Solvent-accessible surface area (backbone atoms only — not comparable to full-atom values): 52944 Å² total; per-residue (Å²): 133,88,71,77,44,80,44,82,22,28,60,51,30,83,85,52,68,37,54,64,53,47,51,51,48,46,72,73,36,96,48,30,36,81,44,79,36,69,87,27,36,80,62,44,80,77,41,92,89,52,53,64,69,59,50,41,60,32,35,65,68,68,57,51,88,57,100,62,58,43,75,73,83,49,58,67,80,68,50,74,65,57,51,49,51,55,46,61,77,40,37,67,58,47,63,45,27,54,65,45,46,30,12,16,31,97,90,66,51,79,40,81,38,66,82,32,57,80,92,70,52,22,30,39,38,37,39,70,46,45,63,79,47,68,63,49,60,58,50,48,50,48,36,34,73,77,65,70,39,74,53,31,34,53,36,67,57,79,82,54,60,59,76,77,69,90,92,74,68,83,62,75,72,80,49,19,65,50,38,39,57,44,40,31,56,65,44,74,67,51,54,52,50,41,43,73,69,34,33,38,34,38,44,40,71,27,44,70,37,27,24,42,48,48,77,91,40,78,94,56,84,60,58,62,95,72,37,61,65,54,36,53,31,20,69,63,37,17,31,36,29,34,22,16,62,51,41,61,76,33,40,28,42,69,76,42,31,58,76,62,41,56,72,37,71,68,53,34,51,51,50,50,50,52,25,71,74,71,68,44,66,30,68,44,76,56,95,95,40,83,44,79,36,73,67,59,79,45,43,63,49,79,45,75,48,19,34,36,41,39,38,37,41,56,65,42,81,20,58,93,36,38,77,60,35,65,38,68,67,57,18,39,52,53,42,52,50,47,51,50,52,23,54,50,37,37,52,52,47,54,57,52,51,76,69,40,81,55,36,41,46,65,43,38,53,48,41,59,65,31,70,73,67,60,76,83,48,77,69,45,77,47,62,69,87,66,23,69,76,74,48,90,78,44,23,42,31,40,36,31,30,37,82,76,18,65,34,57,62,48,63,83,41,34,56,70,44,14,56,63,29,45,56,35,23,33,30,38,40,79,80,53,76,76,47,58,69,51,51,33,53,54,53,41,51,52,53,51,52,51,38,68,78,38,73,58,44,30,38,33,35,37,10,30,24,48,11,19,24,43,42,50,44,35,39,31,73,39,68,86,54,62,46,36,39,39,26,34,33,48,33,59,48,37,91,72,16,73,59,51,70,48,52,67,52,68,68,69,62,69,93,86,54,78,76,52,53,36,54,54,58,54,58,70,65,51,56,59,65,48,50,54,48,50,59,68,71,51,76,86,86,90,87,85,85,75,88,85,70,51,67,66,54,46,53,52,56,49,48,56,42,41,51,41,73,70,33,56,70,71,44,44,48,50,44,50,53,38,38,52,50,33,15,55,59,24,63,78,36,46,86,45,33,69,49,48,33,39,33,38,15,21,56,52,27,74,54,42,62,16,48,64,38,34,50,51,47,34,74,66,28,85,44,42,46,68,45,79,37,68,85,34,40,71,66,51,54,64,41,89,88,52,56,66,65,57,52,35,45,30,68,66,68,58,41,48,40,90,58,77,42,73,72,86,40,56,68,79,67,51,73,69,55,44,48,56,56,51,56,77,40,39,69,58,47,63,54,32,49,74,44,50,29,14,14,29,95,90,62,55,73,41,80,38,65,80,39,53,80,90,69,52,22,29,37,38,37,40,66,47,43,64,77,47,66,58,51,63,59,50,46,50,49,35,39,72,78,68,69,40,75,52,30,36,56,38,66,51,58,58,79,51,76,76,43,90,95,43,87,65,80,65,60,74,81,35,18,66,56,40,36,60,42,40,31,55,69,44,75,66,52,54,51,47,42,44,73,67,34,33,39,33,37,43,40,76,27,42,64,34,24,20,63,51,49,75,93,39,80,97,55,84,46,54,56,97,74,73,66,60,60,43,56,32,17,68,61,39,17,33,38,29,25,20,16,61,49,39,62,76,33,41,30,42,67,79,38,34,62,76,61,36,59,73,37,68,71,50,33,54,49,35,52,56,40,40,74,42,40,77,81,68,57,86,85,47,77,69,74,54,33,60,56,72,63,67,73,74,40,63,48,78,47,80,42,26,37,32,40,36,32,36,44,54,67,41,82,22,59,89,38,43,73,60,36,67,40,67,68,58,31,48,52,53,48,52,49,49,51,49,47,18,53,49,31,36,52,52,48,64,57,50,53,76,65,24,82,43,32,44,49,66,52,39,50,54,47,24,74,74,66,38,85,85,46,83,78,74,69,55,88,132